Protein AF-0000000080288177 (afdb_homodimer)

Solvent-accessible surface area (backbone atoms only — not comparable to full-atom values): 47912 Å² total; per-residue (Å²): 131,85,36,53,50,59,53,41,91,79,26,72,69,44,55,33,62,51,20,49,50,42,42,49,51,45,31,54,57,47,67,70,36,84,86,57,57,79,51,27,30,42,40,44,51,42,22,65,79,46,60,48,79,30,48,74,47,52,53,86,71,66,62,32,55,69,40,36,50,43,46,63,55,64,55,62,59,26,35,40,36,34,35,48,83,80,60,50,32,36,38,21,36,66,78,73,59,75,69,46,38,57,40,60,25,83,77,79,49,52,68,54,52,19,53,56,42,61,42,78,36,48,48,43,48,91,42,51,52,61,52,45,65,71,64,57,54,63,31,38,31,19,39,31,41,75,28,84,84,47,70,30,55,42,72,53,46,81,60,84,68,57,84,80,46,53,72,44,40,67,70,42,29,67,53,49,32,50,56,65,40,49,49,48,74,64,54,47,51,52,44,44,48,28,21,40,34,31,20,53,18,49,51,53,30,54,33,62,54,36,51,73,39,42,27,38,38,43,53,26,50,28,52,27,40,20,22,47,60,46,50,16,88,44,58,42,54,74,50,20,39,20,44,24,54,42,24,29,21,74,52,32,30,42,63,79,47,56,20,42,53,68,36,45,79,79,20,32,30,21,36,38,44,21,25,21,44,98,58,30,30,23,57,36,27,50,51,47,39,27,69,38,60,70,51,72,69,53,43,52,55,46,48,20,34,49,50,12,44,50,53,35,58,68,64,40,17,38,70,38,47,42,58,55,41,40,50,51,25,46,51,44,26,51,46,41,37,30,75,71,52,34,31,48,82,59,63,69,57,39,55,74,64,36,48,51,33,52,35,30,68,63,37,43,40,36,39,43,35,60,32,53,76,26,64,55,32,70,41,87,94,46,45,66,74,50,78,52,82,61,46,46,54,40,59,45,34,40,63,37,40,53,35,28,35,31,35,51,34,38,42,43,32,37,40,64,71,42,52,52,50,38,65,70,31,72,83,44,29,77,34,48,32,59,78,57,50,59,73,35,60,68,46,8,24,37,37,48,27,32,36,32,38,28,28,72,87,23,55,46,76,41,51,64,59,69,77,49,71,66,46,38,32,53,51,28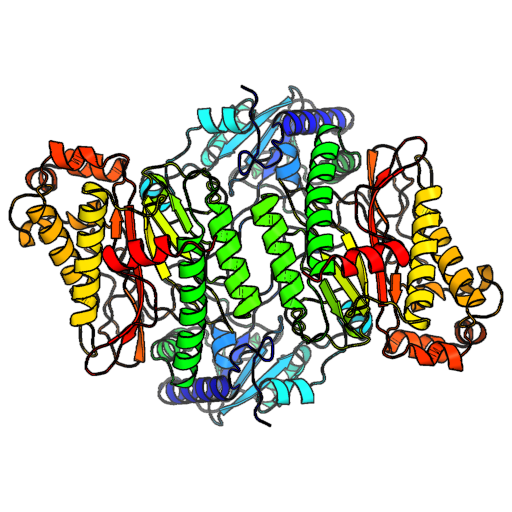,62,59,33,74,126,131,84,36,54,49,60,54,40,91,80,26,75,67,44,56,33,61,51,20,49,51,42,41,49,51,45,32,54,58,46,67,70,36,84,86,58,58,78,50,27,30,42,38,44,51,41,23,64,79,47,59,48,77,32,49,73,47,53,53,84,71,65,63,32,54,70,43,36,50,43,46,64,56,64,54,62,59,26,34,38,37,35,33,51,82,80,60,50,31,35,40,21,35,66,79,74,59,75,69,45,37,59,40,60,24,83,78,81,49,52,68,52,52,19,52,55,41,63,39,77,36,47,47,44,47,91,42,50,52,60,50,47,65,71,64,58,51,65,31,36,32,18,40,31,42,77,28,86,84,46,70,30,54,41,73,54,45,82,59,84,67,57,83,80,46,53,71,44,42,64,68,44,29,66,54,50,32,51,57,65,38,47,49,50,74,66,53,48,51,52,43,44,48,27,20,41,34,33,20,53,18,50,50,52,30,54,32,63,55,37,50,74,39,42,27,39,41,42,53,27,49,28,52,27,41,18,21,49,59,45,49,17,88,43,58,43,54,76,48,20,38,19,45,22,55,40,25,30,22,72,53,32,32,42,62,80,47,56,20,41,54,68,36,44,78,82,20,32,28,22,36,40,45,22,25,21,44,97,58,31,30,23,56,35,27,49,50,46,39,28,70,36,60,71,50,72,70,53,43,53,54,46,48,20,36,49,50,12,44,50,53,35,57,70,65,40,18,37,71,37,47,42,56,57,41,40,50,49,25,47,50,45,24,49,44,40,37,28,75,71,51,33,29,49,83,58,62,68,57,38,55,74,64,36,49,52,33,52,33,32,68,62,36,41,40,34,40,43,35,61,33,52,76,26,65,54,31,69,41,90,93,46,45,66,74,53,78,52,84,61,45,46,54,40,59,43,33,39,64,38,40,55,35,27,35,30,35,49,33,35,42,44,31,37,41,64,71,43,52,54,48,38,64,70,31,72,81,44,27,76,33,50,32,58,77,56,50,59,72,36,60,69,44,7,26,39,38,48,28,32,36,31,37,29,27,71,87,23,53,46,75,41,52,64,59,70,76,49,73,67,45,38,32,53,53,30,57,70,33,77,120

Secondary structure (DSSP, 8-state):
---EE-SSTTS--EETHHHHHHHHHHHHHHHTSTT--SSEEEEEE-----BSTTSS-BPPP---HHHHHHH---SSS-EEEEETTT--EEEEE----TTHHHHH-PPPPHHHHHHHHT-SEEEEGGGHHHHHHHH--SEEE----B-TTT--BPPPP--TTGGGS-EESSSHHHHHHHHHHBPPHHHHHHHHHHHHHHHHHHHHHHHH--TTSBHHHHHHHHHHHHHHTT---EESS--EEEEGGGGG-TTTTSTTS-S-PBP-TTPEEEEEE-EEETTEE--EEEEEETTSS--HHHHHHHHHHHHHHHHHHHH--TT-BHHHHHHHHHHHHHHHHHHTTSB-S-HHHHHHHTTHHHH--S-S--B-SSSSS-S-TT-TTSPPPP-STTTTT-S--PBP-TTBEEEE--EEE--HHHHHHHHH-HHHHTTB-HHHHHTTTTT-EEE-BEEEEE-SSSEEE---S--SHHHHHHHHHT---/---EE-SSTTS--EETHHHHHHHHHHHHHHHTSTT--SSEEEEEE-----BSTTSS-BPPP---HHHHHHH---SSS-EE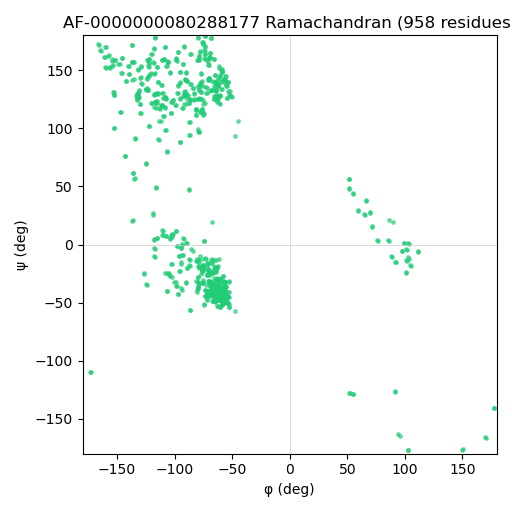EEETTT--EEEEE----TTHHHHH-PPPPHHHHHHHHT-SEEEEGGGHHHHHHHH--SEEE----B-TTT--BPPPP--TTGGGS-EESSSHHHHHHHHHHSPPHHHHHHHHHHHHHHHHHHHHHHHH--TTSBHHHHHHHHHHHHHHTT---EESS--EEEEGGGGG-TTTTSTTS-S-PBP-TTPEEEEEE-EEETTEE--EEEEEETTSS--HHHHHHHHHHHHHHHHHHHH--TT-BHHHHHHHHHHHHHHHHHHTTSB-S-HHHHHHHTTHHHH--S-S--B-SSSSS-S-TT-TTSPPPP-STTTTT-S--PBP-TT-EEEE--EEE--HHHHHHHHH-HHHHTTB-HHHHHTTTTT-EEE-BEEEEE-SSSEEE---S--SHHHHHHHHHGGG-

Organism: Glossina morsitans morsitans (NCBI:txid37546)

Radius of gyration: 29.48 Å; Cα contacts (8 Å, |Δi|>4): 2242; chains: 2; bounding box: 68×85×66 Å

InterPro domains:
  IPR000994 Peptidase M24 [PF00557] (190-456)
  IPR001131 Peptidase M24B, X-Pro dipeptidase/aminopeptidase P, conserved site [PS00491] (362-374)
  IPR007865 Aminopeptidase P, N-terminal [PF05195] (19-135)
  IPR007865 Aminopeptidase P, N-terminal [SM01011] (14-151)
  IPR029149 Creatinase/Aminopeptidase P/Spt16, N-terminal [G3DSA:3.40.350.10] (2-181)
  IPR029149 Creatinase/Aminopeptidase P/Spt16, N-terminal [SSF53092] (14-183)
  IPR036005 Creatinase/aminopeptidase-like [G3DSA:3.90.230.10] (182-481)
  IPR036005 Creatinase/aminopeptidase-like [SSF55920] (184-478)
  IPR052433 Xaa-Pro dipeptidase-like [PTHR48480] (3-478)

Structure (mmCIF, N/CA/C/O backbone):
data_AF-0000000080288177-model_v1
#
loop_
_entity.id
_entity.type
_entity.pdbx_description
1 polymer 'Xaa-Pro dipeptidase'
#
loop_
_atom_site.group_PDB
_atom_site.id
_atom_site.type_symbol
_atom_site.label_atom_id
_atom_site.label_alt_id
_atom_site.label_comp_id
_atom_site.label_asym_id
_atom_site.label_entity_id
_atom_site.label_seq_id
_atom_site.pdbx_PDB_ins_code
_atom_site.Cartn_x
_atom_site.Cartn_y
_atom_site.Cartn_z
_atom_site.occupancy
_atom_site.B_iso_or_equiv
_atom_site.auth_seq_id
_atom_site.auth_comp_id
_atom_site.auth_asym_id
_atom_site.auth_atom_id
_atom_site.pdbx_PDB_model_num
ATOM 1 N N . MET A 1 1 ? -33.344 2.311 -7.32 1 62.62 1 MET A N 1
ATOM 2 C CA . MET A 1 1 ? -32.281 1.891 -8.219 1 62.62 1 MET A CA 1
ATOM 3 C C . MET A 1 1 ? -31.344 0.897 -7.523 1 62.62 1 MET A C 1
ATOM 5 O O . MET A 1 1 ? -31.172 0.952 -6.305 1 62.62 1 MET A O 1
ATOM 9 N N . MET A 1 2 ? -30.922 -0.171 -8.219 1 84.44 2 MET A N 1
ATOM 10 C CA . MET A 1 2 ? -30.078 -1.218 -7.652 1 84.44 2 MET A CA 1
ATOM 11 C C . MET A 1 2 ? -28.703 -0.672 -7.305 1 84.44 2 MET A C 1
ATOM 13 O O . MET A 1 2 ? -28.125 0.101 -8.07 1 84.44 2 MET A O 1
ATOM 17 N N . ALA A 1 3 ? -28.359 -0.89 -5.996 1 93.62 3 ALA A N 1
ATOM 18 C CA . ALA A 1 3 ? -27.062 -0.393 -5.523 1 93.62 3 ALA A CA 1
ATOM 19 C C . ALA A 1 3 ? -25.922 -1.069 -6.262 1 93.62 3 ALA A C 1
ATOM 21 O O . ALA A 1 3 ? -26.016 -2.236 -6.645 1 93.62 3 ALA A O 1
ATOM 22 N N . THR A 1 4 ? -24.891 -0.301 -6.637 1 95.62 4 THR A N 1
ATOM 23 C CA . THR A 1 4 ? -23.719 -0.833 -7.324 1 95.62 4 THR A CA 1
ATOM 24 C C . THR A 1 4 ? -22.438 -0.33 -6.668 1 95.62 4 THR A C 1
ATOM 26 O O . THR A 1 4 ? -22.438 0.711 -6.008 1 95.62 4 THR A O 1
ATOM 29 N N . PHE A 1 5 ? -21.422 -1.074 -6.742 1 94.44 5 PHE A N 1
ATOM 30 C CA . PHE A 1 5 ? -20.062 -0.58 -6.547 1 94.44 5 PHE A CA 1
ATOM 31 C C . PHE A 1 5 ? -19.453 -0.139 -7.875 1 94.44 5 PHE A C 1
ATOM 33 O O . PHE A 1 5 ? -19.531 -0.866 -8.867 1 94.44 5 PHE A O 1
ATOM 40 N N . SER A 1 6 ? -18.891 1.032 -7.922 1 94.69 6 SER A N 1
ATOM 41 C CA . SER A 1 6 ? -18.156 1.536 -9.078 1 94.69 6 SER A CA 1
ATOM 42 C C . SER A 1 6 ? -17.234 2.684 -8.68 1 94.69 6 SER A C 1
ATOM 44 O O . SER A 1 6 ? -17.469 3.363 -7.684 1 94.69 6 SER A O 1
ATOM 46 N N . MET A 1 7 ? -16.141 2.896 -9.391 1 93.25 7 MET A N 1
ATOM 47 C CA . MET A 1 7 ? -15.227 4.02 -9.172 1 93.25 7 MET A CA 1
ATOM 48 C C . MET A 1 7 ? -15.586 5.188 -10.086 1 93.25 7 MET A C 1
ATOM 50 O O . MET A 1 7 ? -14.961 6.25 -10.016 1 93.25 7 MET A O 1
ATOM 54 N N . GLY A 1 8 ? -16.578 5.004 -10.852 1 85.38 8 GLY A N 1
ATOM 55 C CA . GLY A 1 8 ? -16.969 6.066 -11.766 1 85.38 8 GLY A CA 1
ATOM 56 C C . GLY A 1 8 ? -17.609 5.547 -13.047 1 85.38 8 GLY A C 1
ATOM 57 O O . GLY A 1 8 ? -17.75 4.336 -13.227 1 85.38 8 GLY A O 1
ATOM 58 N N . GLN A 1 9 ? -17.938 6.449 -13.969 1 78.25 9 GLN A N 1
ATOM 59 C CA . GLN A 1 9 ? -18.797 6.145 -15.109 1 78.25 9 GLN A CA 1
ATOM 60 C C . GLN A 1 9 ? -18.094 5.203 -16.094 1 78.25 9 GLN A C 1
ATOM 62 O O . GLN A 1 9 ? -18.75 4.375 -16.734 1 78.25 9 GLN A O 1
ATOM 67 N N . GLN A 1 10 ? -16.859 5.148 -16.109 1 86.56 10 GLN A N 1
ATOM 68 C CA . GLN A 1 10 ? -16.203 4.328 -17.125 1 86.56 10 GLN A CA 1
ATOM 69 C C . GLN A 1 10 ? -15.727 3.008 -16.531 1 86.56 10 GLN A C 1
ATOM 71 O O . GLN A 1 10 ? -15.141 2.182 -17.234 1 86.56 10 GLN A O 1
ATOM 76 N N . THR A 1 11 ? -16.078 2.74 -15.289 1 95.94 11 THR A N 1
ATOM 77 C CA . THR A 1 11 ? -15.648 1.493 -14.672 1 95.94 11 THR A CA 1
ATOM 78 C C . THR A 1 11 ? -16.828 0.538 -14.492 1 95.94 11 THR A C 1
ATOM 80 O O . THR A 1 11 ? -17.984 0.944 -14.609 1 95.94 11 THR A O 1
ATOM 83 N N . TYR A 1 12 ? -16.547 -0.685 -14.344 1 97.56 12 TYR A N 1
ATOM 84 C CA . TYR A 1 12 ? -17.578 -1.701 -14.242 1 97.56 12 TYR A CA 1
ATOM 85 C C . TYR A 1 12 ? -18.438 -1.488 -13 1 97.56 12 TYR A C 1
ATOM 87 O O . TYR A 1 12 ? -17.906 -1.315 -11.898 1 97.56 12 TYR A O 1
ATOM 95 N N . ALA A 1 13 ? -19.75 -1.445 -13.195 1 97.25 13 ALA A N 1
ATOM 96 C CA . ALA A 1 13 ? -20.688 -1.317 -12.078 1 97.25 13 ALA A CA 1
ATOM 97 C C . ALA A 1 13 ? -21.062 -2.686 -11.516 1 97.25 13 ALA A C 1
ATOM 99 O O . ALA A 1 13 ? -21.859 -3.408 -12.109 1 97.25 13 ALA A O 1
ATOM 100 N N . VAL A 1 14 ? -20.578 -3.064 -10.406 1 98 14 VAL A N 1
ATOM 101 C CA . VAL A 1 14 ? -20.844 -4.344 -9.758 1 98 14 VAL A CA 1
ATOM 102 C C . VAL A 1 14 ? -22.172 -4.281 -9.016 1 98 14 VAL A C 1
ATOM 104 O O . VAL A 1 14 ? -22.344 -3.492 -8.086 1 98 14 VAL A O 1
ATOM 107 N N . PRO A 1 15 ? -23.125 -5.055 -9.406 1 97.75 15 PRO A N 1
ATOM 108 C CA . PRO A 1 15 ? -24.375 -5.031 -8.656 1 97.75 15 PRO A CA 1
ATOM 109 C C . PRO A 1 15 ? -24.219 -5.523 -7.219 1 97.75 15 PRO A C 1
ATOM 111 O O . PRO A 1 15 ? -23.672 -6.605 -6.988 1 97.75 15 PRO A O 1
ATOM 114 N N . MET A 1 16 ? -24.75 -4.789 -6.285 1 97.56 16 MET A N 1
ATOM 115 C CA . MET A 1 16 ? -24.656 -5.188 -4.883 1 97.56 16 MET A CA 1
ATOM 116 C C . MET A 1 16 ? -25.469 -6.449 -4.617 1 97.56 16 MET A C 1
ATOM 118 O O . MET A 1 16 ? -25.25 -7.129 -3.611 1 97.56 16 MET A O 1
ATOM 122 N N . ALA A 1 17 ? -26.344 -6.785 -5.539 1 97.06 17 ALA A N 1
ATOM 123 C CA . ALA A 1 17 ? -27.109 -8.023 -5.461 1 97.06 17 ALA A CA 1
ATOM 124 C C . ALA A 1 17 ? -26.188 -9.242 -5.406 1 97.06 17 ALA A C 1
ATOM 126 O O . ALA A 1 17 ? -26.562 -10.281 -4.848 1 97.06 17 ALA A O 1
ATOM 127 N N . LEU A 1 18 ? -25.016 -9.102 -5.961 1 98.25 18 LEU A N 1
ATOM 128 C CA . LEU A 1 18 ? -24.016 -10.164 -5.902 1 98.25 18 LEU A CA 1
ATOM 129 C C . LEU A 1 18 ? -23.781 -10.602 -4.461 1 98.25 18 LEU A C 1
ATOM 131 O O . LEU A 1 18 ? -23.797 -11.805 -4.168 1 98.25 18 LEU A O 1
ATOM 135 N N . PHE A 1 19 ? -23.656 -9.688 -3.602 1 98.5 19 PHE A N 1
ATOM 136 C CA . PHE A 1 19 ? -23.297 -9.992 -2.221 1 98.5 19 PHE A CA 1
ATOM 137 C C . PHE A 1 19 ? -24.5 -10.555 -1.469 1 98.5 19 PHE A C 1
ATOM 139 O O . PHE A 1 19 ? -24.344 -11.414 -0.596 1 98.5 19 PHE A O 1
ATOM 146 N N . ARG A 1 20 ? -25.672 -10.117 -1.786 1 97.25 20 ARG A N 1
ATOM 147 C CA . ARG A 1 20 ? -26.891 -10.734 -1.258 1 97.25 20 ARG A CA 1
ATOM 148 C C . ARG A 1 20 ? -26.984 -12.195 -1.668 1 97.25 20 ARG A C 1
ATOM 150 O O . ARG A 1 20 ? -27.328 -13.055 -0.85 1 97.25 20 ARG A O 1
ATOM 157 N N . LYS A 1 21 ? -26.703 -12.461 -2.906 1 98.06 21 LYS A N 1
ATOM 158 C CA . LYS A 1 21 ? -26.734 -13.828 -3.408 1 98.06 21 LYS A CA 1
ATOM 159 C C . LYS A 1 21 ? -25.672 -14.688 -2.723 1 98.06 21 LYS A C 1
ATOM 161 O O . LYS A 1 21 ? -25.906 -15.867 -2.443 1 98.06 21 LYS A O 1
ATOM 166 N N . ASN A 1 22 ? -24.5 -14.117 -2.475 1 98.69 22 ASN A N 1
ATOM 167 C CA . ASN A 1 22 ? -23.469 -14.836 -1.74 1 98.69 22 ASN A CA 1
ATOM 168 C C . ASN A 1 22 ? -23.922 -15.188 -0.327 1 98.69 22 ASN A C 1
ATOM 170 O O . ASN A 1 22 ? -23.672 -16.297 0.148 1 98.69 22 ASN A O 1
ATOM 174 N N . ARG A 1 23 ? -24.547 -14.219 0.347 1 98.69 23 ARG A N 1
ATOM 175 C CA . ARG A 1 23 ? -25.078 -14.492 1.678 1 98.69 23 ARG A CA 1
ATOM 176 C C . ARG A 1 23 ? -26.094 -15.633 1.639 1 98.69 23 ARG A C 1
ATOM 178 O O . ARG A 1 23 ? -26.062 -16.531 2.484 1 98.69 23 ARG A O 1
ATOM 185 N N . ALA A 1 24 ? -26.969 -15.586 0.675 1 98.31 24 ALA A N 1
ATOM 186 C CA . ALA A 1 24 ? -27.969 -16.641 0.53 1 98.31 24 ALA A CA 1
ATOM 187 C C . ALA A 1 24 ? -27.312 -18 0.292 1 98.31 24 ALA A C 1
ATOM 189 O O . ALA A 1 24 ? -27.734 -19 0.858 1 98.31 24 ALA A O 1
ATOM 190 N N . LYS A 1 25 ? -26.312 -18 -0.531 1 98.38 25 LYS A N 1
ATOM 191 C CA . LYS A 1 25 ? -25.562 -19.219 -0.832 1 98.38 25 LYS A CA 1
ATOM 192 C C . LYS A 1 25 ? -24.938 -19.812 0.431 1 98.38 25 LYS A C 1
ATOM 194 O O . LYS A 1 25 ? -25.047 -21.016 0.679 1 98.38 25 LYS A O 1
ATOM 199 N N . VAL A 1 26 ? -24.328 -18.984 1.232 1 98.56 26 VAL A N 1
ATOM 200 C CA . VAL A 1 26 ? -23.656 -19.422 2.453 1 98.56 26 VAL A CA 1
ATOM 201 C C . VAL A 1 26 ? -24.688 -19.906 3.461 1 98.56 26 VAL A C 1
ATOM 203 O O . VAL A 1 26 ? -24.516 -20.953 4.086 1 98.56 26 VAL A O 1
ATOM 206 N N . CYS A 1 27 ? -25.812 -19.203 3.594 1 98.25 27 CYS A N 1
ATOM 207 C CA . CYS A 1 27 ? -26.875 -19.625 4.5 1 98.25 27 CYS A CA 1
ATOM 208 C C . CYS A 1 27 ? -27.422 -20.984 4.09 1 98.25 27 CYS A C 1
ATOM 210 O O . CYS A 1 27 ? -27.641 -21.859 4.934 1 98.25 27 CYS A O 1
ATOM 212 N N . ALA A 1 28 ? -27.656 -21.156 2.805 1 97.88 28 ALA A N 1
ATOM 213 C CA . ALA A 1 28 ? -28.172 -22.422 2.305 1 97.88 28 ALA A CA 1
ATOM 214 C C . ALA A 1 28 ? -27.219 -23.562 2.609 1 97.88 28 ALA A C 1
ATOM 216 O O . ALA A 1 28 ? -27.641 -24.641 3.053 1 97.88 28 ALA A O 1
ATOM 217 N N . ALA A 1 29 ? -25.938 -23.359 2.393 1 97.75 29 ALA A N 1
ATOM 218 C CA . ALA A 1 29 ? -24.922 -24.375 2.666 1 97.75 29 ALA A CA 1
ATOM 219 C C . ALA A 1 29 ? -24.875 -24.703 4.152 1 97.75 29 ALA A C 1
ATOM 221 O O . ALA A 1 29 ? -24.734 -25.875 4.527 1 97.75 29 ALA A O 1
ATOM 222 N N . LEU A 1 30 ? -24.984 -23.672 5 1 98 30 LEU A N 1
ATOM 223 C CA . LEU A 1 30 ? -24.953 -23.875 6.445 1 98 30 LEU A CA 1
ATOM 224 C C . LEU A 1 30 ? -26.172 -24.672 6.914 1 98 30 LEU A C 1
ATOM 226 O O . LEU A 1 30 ? -26.062 -25.547 7.777 1 98 30 LEU A O 1
ATOM 230 N N . ARG A 1 31 ? -27.312 -24.391 6.324 1 96.8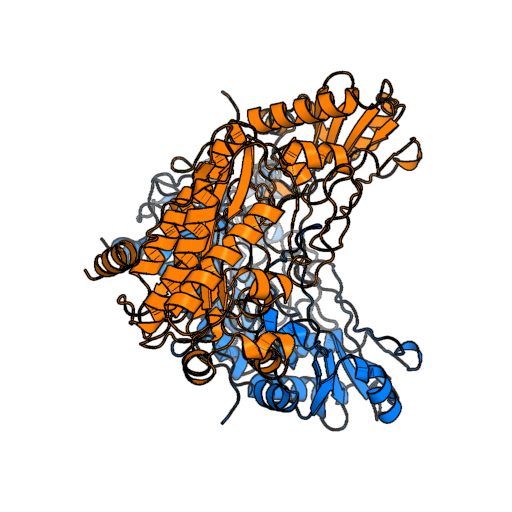1 31 ARG A N 1
ATOM 231 C CA . ARG A 1 31 ? -28.547 -25.062 6.715 1 96.81 31 ARG A CA 1
ATOM 232 C C . ARG A 1 31 ? -28.453 -26.562 6.41 1 96.81 31 ARG A C 1
ATOM 234 O O . ARG A 1 31 ? -29.141 -27.359 7.047 1 96.81 31 ARG A O 1
ATOM 241 N N . GLU A 1 32 ? -27.609 -26.906 5.488 1 95.5 32 GLU A N 1
ATOM 242 C CA . GLU A 1 32 ? -27.453 -28.312 5.113 1 95.5 32 GLU A CA 1
ATOM 243 C C . GLU A 1 32 ? -26.562 -29.047 6.109 1 95.5 32 GLU A C 1
ATOM 245 O O . GLU A 1 32 ? -26.516 -30.281 6.117 1 95.5 32 GLU A O 1
ATOM 250 N N . ASN A 1 33 ? -25.906 -28.281 6.938 1 93.81 33 ASN A N 1
ATOM 251 C CA . ASN A 1 33 ? -25.016 -28.891 7.914 1 93.81 33 ASN A CA 1
ATOM 252 C C . ASN A 1 33 ? -25.766 -29.344 9.164 1 93.81 33 ASN A C 1
ATOM 254 O O . ASN A 1 33 ? -26.516 -28.547 9.75 1 93.81 33 ASN A O 1
ATOM 258 N N . ALA A 1 34 ? -25.547 -30.453 9.656 1 91.69 34 ALA A N 1
ATOM 259 C CA . ALA A 1 34 ? -26.297 -31.078 10.75 1 91.69 34 ALA A CA 1
ATOM 260 C C . ALA A 1 34 ? -26.016 -30.359 12.07 1 91.69 34 ALA A C 1
ATOM 262 O O . ALA A 1 34 ? -26.828 -30.422 12.992 1 91.69 34 ALA A O 1
ATOM 263 N N . ALA A 1 35 ? -24.922 -29.734 12.148 1 91 35 ALA A N 1
ATOM 264 C CA . ALA A 1 35 ? -24.531 -29.062 13.391 1 91 35 ALA A CA 1
ATOM 265 C C . ALA A 1 35 ? -25.297 -27.75 13.57 1 91 35 ALA A C 1
ATOM 267 O O . ALA A 1 35 ? -25.312 -27.172 14.664 1 91 35 ALA A O 1
ATOM 268 N N . ILE A 1 36 ? -25.922 -27.359 12.523 1 93.12 36 ILE A N 1
ATOM 269 C CA . ILE A 1 36 ? -26.609 -26.078 12.57 1 93.12 36 ILE A CA 1
ATOM 270 C C . ILE A 1 36 ? -28.016 -26.25 13.117 1 93.12 36 ILE A C 1
ATOM 272 O O . ILE A 1 36 ? -28.781 -27.094 12.617 1 93.12 36 ILE A O 1
ATOM 276 N N . LYS A 1 37 ? -28.312 -25.484 14.188 1 91.5 37 LYS A N 1
ATOM 277 C CA . LYS A 1 37 ? -29.625 -25.5 14.828 1 91.5 37 LYS A CA 1
ATOM 278 C C . LYS A 1 37 ? -30.391 -24.203 14.531 1 91.5 37 LYS A C 1
ATOM 280 O O . LYS A 1 37 ? -29.828 -23.266 13.969 1 91.5 37 LYS A O 1
ATOM 285 N N . ARG A 1 38 ? -31.672 -24.281 14.914 1 94.06 38 ARG A N 1
ATOM 286 C CA . ARG A 1 38 ? -32.438 -23.047 14.836 1 94.06 38 ARG A CA 1
ATOM 287 C C . ARG A 1 38 ? -31.828 -21.953 15.695 1 94.06 38 ARG A C 1
ATOM 289 O O . ARG A 1 38 ? -31.188 -22.234 16.719 1 94.06 38 ARG A O 1
ATOM 296 N N . SER A 1 39 ? -32 -20.734 15.258 1 96.94 39 SER A N 1
ATOM 297 C CA . SER A 1 39 ? -31.484 -19.562 15.961 1 96.94 39 SER A CA 1
ATOM 298 C C . SER A 1 39 ? -29.969 -19.547 15.969 1 96.94 39 SER A C 1
ATOM 300 O O . SER A 1 39 ? -29.344 -19.344 17.016 1 96.94 39 SER A O 1
ATOM 302 N N . THR A 1 40 ? -29.344 -19.953 14.867 1 98.25 40 THR A N 1
ATOM 303 C CA . THR A 1 40 ? -27.922 -19.828 14.641 1 98.25 40 THR A CA 1
ATOM 304 C C . THR A 1 40 ? -27.609 -18.578 13.82 1 98.25 40 THR A C 1
ATOM 306 O O . THR A 1 40 ? -28.328 -18.25 12.875 1 98.25 40 THR A O 1
ATOM 309 N N . TYR A 1 41 ? -26.594 -17.859 14.219 1 98.75 41 TYR A N 1
ATOM 310 C CA . TYR A 1 41 ? -26.172 -16.641 13.547 1 98.75 41 TYR A CA 1
ATOM 311 C C . TYR A 1 41 ? -24.719 -16.719 13.141 1 98.75 41 TYR A C 1
ATOM 313 O O . TYR A 1 41 ? -23.906 -17.344 13.828 1 98.75 41 TYR A O 1
ATOM 321 N N . VAL A 1 42 ? -24.375 -16.172 11.992 1 98.81 42 VAL A N 1
ATOM 322 C CA . VAL A 1 42 ? -22.984 -15.914 11.609 1 98.81 42 VAL A CA 1
ATOM 323 C C . VAL A 1 42 ? -22.594 -14.5 12.023 1 98.81 42 VAL A C 1
ATOM 325 O O . VAL A 1 42 ? -23.344 -13.547 11.781 1 98.81 42 VAL A O 1
ATOM 328 N N . LEU A 1 43 ? -21.516 -14.328 12.727 1 98.94 43 LEU A N 1
ATOM 329 C CA . LEU A 1 43 ? -20.922 -13.039 13.055 1 98.94 43 LEU A CA 1
ATOM 330 C C . LEU A 1 43 ? -19.562 -12.891 12.367 1 98.94 43 LEU A C 1
ATOM 332 O O . LEU A 1 43 ? -18.656 -13.688 12.594 1 98.94 43 LEU A O 1
ATOM 336 N N . MET A 1 44 ? -19.453 -11.906 11.492 1 98.56 44 MET A N 1
ATOM 337 C CA . MET A 1 44 ? -18.234 -11.594 10.766 1 98.56 44 MET A CA 1
ATOM 338 C C . MET A 1 44 ? -17.688 -10.227 11.164 1 98.56 44 MET A C 1
ATOM 340 O O . MET A 1 44 ? -18.469 -9.289 11.398 1 98.56 44 MET A O 1
ATOM 344 N N . GLU A 1 45 ? -16.422 -10.133 11.289 1 98.31 45 GLU A N 1
ATOM 345 C CA . GLU A 1 45 ? -15.734 -8.859 11.492 1 98.31 45 GLU A CA 1
ATOM 346 C C . GLU A 1 45 ? -14.977 -8.438 10.242 1 98.31 45 GLU A C 1
ATOM 348 O O . GLU A 1 45 ? -14.195 -9.211 9.688 1 98.31 45 GLU A O 1
ATOM 353 N N . GLY A 1 46 ? -15.25 -7.176 9.727 1 98 46 GLY A N 1
ATOM 354 C CA . GLY A 1 46 ? -14.531 -6.645 8.578 1 98 46 GLY A CA 1
ATOM 355 C C . GLY A 1 46 ? -13.102 -6.234 8.906 1 98 46 GLY A C 1
ATOM 356 O O . GLY A 1 46 ? -12.641 -6.43 10.031 1 98 46 GLY A O 1
ATOM 357 N N . GLY A 1 47 ? -12.453 -5.758 7.863 1 97.56 47 GLY A N 1
ATOM 358 C CA . GLY A 1 47 ? -11.086 -5.309 8.031 1 97.56 47 GLY A CA 1
ATOM 359 C C . GLY A 1 47 ? -10.969 -4.039 8.859 1 97.56 47 GLY A C 1
ATOM 360 O O . GLY A 1 47 ? -11.953 -3.324 9.047 1 97.56 47 GLY A O 1
ATOM 361 N N . ARG A 1 48 ? -9.773 -3.779 9.383 1 97 48 ARG A N 1
ATOM 362 C CA . ARG A 1 48 ? -9.391 -2.562 10.094 1 97 48 ARG A CA 1
ATOM 363 C C . ARG A 1 48 ? -8.195 -1.893 9.422 1 97 48 ARG A C 1
ATOM 365 O O . ARG A 1 48 ? -7.434 -2.543 8.703 1 97 48 ARG A O 1
ATOM 372 N N . ASP A 1 49 ? -8.07 -0.591 9.641 1 96.75 49 ASP A N 1
ATOM 373 C CA . ASP A 1 49 ? -6.867 0.102 9.188 1 96.75 49 ASP A CA 1
ATOM 374 C C . ASP A 1 49 ? -5.613 -0.5 9.82 1 96.75 49 ASP A C 1
ATOM 376 O O . ASP A 1 49 ? -5.621 -0.868 10.992 1 96.75 49 ASP A O 1
ATOM 380 N N . VAL A 1 50 ? -4.566 -0.587 8.984 1 97.06 50 VAL A N 1
ATOM 381 C CA . VAL A 1 50 ? -3.264 -1.036 9.461 1 97.06 50 VAL A CA 1
ATOM 382 C C . VAL A 1 50 ? -2.293 0.142 9.508 1 97.06 50 VAL A C 1
ATOM 384 O O . VAL A 1 50 ? -1.982 0.734 8.469 1 97.06 50 VAL A O 1
ATOM 387 N N . SER A 1 51 ? -1.812 0.489 10.688 1 96.5 51 SER A N 1
ATOM 388 C CA . SER A 1 51 ? -0.927 1.634 10.875 1 96.5 51 SER A CA 1
ATOM 389 C C . SER A 1 51 ? 0.449 1.375 10.273 1 96.5 51 SER A C 1
ATOM 391 O O . SER A 1 51 ? 0.961 0.255 10.336 1 96.5 51 SER A O 1
ATOM 393 N N . PHE A 1 52 ? 1.037 2.381 9.703 1 96.5 52 PHE A N 1
ATOM 394 C CA . PHE A 1 52 ? 2.457 2.338 9.367 1 96.5 52 PHE A CA 1
ATOM 395 C C . PHE A 1 52 ? 3.311 2.602 10.602 1 96.5 52 PHE A C 1
ATOM 397 O O . PHE A 1 52 ? 3.541 3.754 10.969 1 96.5 52 PHE A O 1
ATOM 404 N N . ASN A 1 53 ? 3.76 1.474 11.195 1 94.69 53 ASN A N 1
ATOM 405 C CA . ASN A 1 53 ? 4.508 1.541 12.445 1 94.69 53 ASN A CA 1
ATOM 406 C C . ASN A 1 53 ? 3.773 2.365 13.5 1 94.69 53 ASN A C 1
ATOM 408 O O . ASN A 1 53 ? 2.625 2.068 13.828 1 94.69 53 ASN A O 1
ATOM 412 N N . ASP A 1 54 ? 4.402 3.35 14.109 1 96 54 ASP A N 1
ATOM 413 C CA . ASP A 1 54 ? 3.781 4.125 15.18 1 96 54 ASP A CA 1
ATOM 414 C C . ASP A 1 54 ? 3.287 5.473 14.664 1 96 54 ASP A C 1
ATOM 416 O O . ASP A 1 54 ? 2.873 6.328 15.453 1 96 54 ASP A O 1
ATOM 420 N N . THR A 1 55 ? 3.299 5.699 13.375 1 96.31 55 THR A N 1
ATOM 421 C CA . THR A 1 55 ? 2.92 6.988 12.805 1 96.31 55 THR A CA 1
ATOM 422 C C . THR A 1 55 ? 1.401 7.125 12.742 1 96.31 55 THR A C 1
ATOM 424 O O . THR A 1 55 ? 0.673 6.219 13.141 1 96.31 55 THR A O 1
ATOM 427 N N . ASP A 1 56 ? 0.916 8.266 12.281 1 96.25 56 ASP A N 1
ATOM 428 C CA . ASP A 1 56 ? -0.523 8.5 12.195 1 96.25 56 ASP A CA 1
ATOM 429 C C . ASP A 1 56 ? -1.033 8.258 10.781 1 96.25 56 ASP A C 1
ATOM 431 O O . ASP A 1 56 ? -2.133 8.688 10.43 1 96.25 56 ASP A O 1
ATOM 435 N N . VAL A 1 57 ? -0.236 7.664 9.898 1 96.69 57 VAL A N 1
ATOM 436 C CA . VAL A 1 57 ? -0.712 7.242 8.586 1 96.69 57 VAL A CA 1
ATOM 437 C C . VAL A 1 57 ? -0.862 5.723 8.555 1 96.69 57 VAL A C 1
ATOM 439 O O . VAL A 1 57 ? -0.282 5.02 9.383 1 96.69 57 VAL A O 1
ATOM 442 N N . SER A 1 58 ? -1.69 5.246 7.668 1 97.06 58 SER A N 1
ATOM 443 C CA . SER A 1 58 ? -1.953 3.818 7.52 1 97.06 58 SER A CA 1
ATOM 444 C C . SER A 1 58 ? -1.675 3.354 6.094 1 97.06 58 SER A C 1
ATOM 446 O O . SER A 1 58 ? -1.59 4.168 5.172 1 97.06 58 SER A O 1
ATOM 448 N N . PHE A 1 59 ? -1.45 2.033 5.93 1 97.25 59 PHE A N 1
ATOM 449 C CA . PHE A 1 59 ? -1.516 1.446 4.598 1 97.25 59 PHE A CA 1
ATOM 450 C C . PHE A 1 59 ? -2.889 1.67 3.975 1 97.25 59 PHE A C 1
ATOM 452 O O . PHE A 1 59 ? -3.883 1.82 4.688 1 97.25 59 PHE A O 1
ATOM 459 N N . LEU A 1 60 ? -2.881 1.802 2.635 1 96.81 60 LEU A N 1
ATOM 460 C CA . LEU A 1 60 ? -4.168 1.928 1.964 1 96.81 60 LEU A CA 1
ATOM 461 C C . LEU A 1 60 ? -5.09 0.766 2.326 1 96.81 60 LEU A C 1
ATOM 463 O O . LEU A 1 60 ? -4.703 -0.399 2.193 1 96.81 60 LEU A O 1
ATOM 467 N N . PHE A 1 61 ? -6.297 1.034 2.809 1 97.56 61 PHE A N 1
ATOM 468 C CA . PHE A 1 61 ? -7.211 0.041 3.363 1 97.56 61 PHE A CA 1
ATOM 469 C C . PHE A 1 61 ? -7.656 -0.943 2.289 1 97.56 61 PHE A C 1
ATOM 471 O O . PHE A 1 61 ? -7.945 -0.546 1.157 1 97.56 61 PHE A O 1
ATOM 478 N N . ARG A 1 62 ? -7.664 -2.158 2.629 1 95.88 62 ARG A N 1
ATOM 479 C CA . ARG A 1 62 ? -8.273 -3.248 1.876 1 95.88 62 ARG A CA 1
ATOM 480 C C . ARG A 1 62 ? -9.164 -4.105 2.775 1 95.88 62 ARG A C 1
ATOM 482 O O . ARG A 1 62 ? -8.742 -4.512 3.861 1 95.88 62 ARG A O 1
ATOM 489 N N . GLN A 1 63 ? -10.32 -4.398 2.381 1 97.62 63 GLN A N 1
ATOM 490 C CA . GLN A 1 63 ? -11.289 -5.133 3.191 1 97.62 63 GLN A CA 1
ATOM 491 C C . GLN A 1 63 ? -10.867 -6.594 3.354 1 97.62 63 GLN A C 1
ATOM 493 O O . GLN A 1 63 ? -10.148 -7.137 2.512 1 97.62 63 GLN A O 1
ATOM 498 N N . GLU A 1 64 ? -11.328 -7.207 4.43 1 97.56 64 GLU A N 1
ATOM 499 C CA . GLU A 1 64 ? -11.148 -8.641 4.66 1 97.56 64 GLU A CA 1
ATOM 500 C C . GLU A 1 64 ? -11.945 -9.461 3.652 1 97.56 64 GLU A C 1
ATOM 502 O O . GLU A 1 64 ? -13.117 -9.188 3.404 1 97.56 64 GLU A O 1
ATOM 507 N N . SER A 1 65 ? -11.312 -10.453 3.057 1 97.88 65 SER A N 1
ATOM 508 C CA . SER A 1 65 ? -11.828 -11.102 1.854 1 97.88 65 SER A CA 1
ATOM 509 C C . SER A 1 65 ? -13.156 -11.797 2.127 1 97.88 65 SER A C 1
ATOM 511 O O . SER A 1 65 ? -14.055 -11.773 1.288 1 97.88 65 SER A O 1
ATOM 513 N N . TYR A 1 66 ? -13.32 -12.484 3.258 1 98.38 66 TYR A N 1
ATOM 514 C CA . TYR A 1 66 ? -14.578 -13.164 3.555 1 98.38 66 TYR A CA 1
ATOM 515 C C . TYR A 1 66 ? -15.688 -12.148 3.83 1 98.38 66 TYR A C 1
ATOM 517 O O . TYR A 1 66 ? -16.844 -12.359 3.439 1 98.38 66 TYR A O 1
ATOM 525 N N . PHE A 1 67 ? -15.312 -11.102 4.547 1 98.75 67 PHE A N 1
ATOM 526 C CA . PHE A 1 67 ? -16.266 -10.031 4.766 1 98.75 67 PHE A CA 1
ATOM 527 C C . PHE A 1 67 ? -16.656 -9.375 3.447 1 98.75 67 PHE A C 1
ATOM 529 O O . PHE A 1 67 ? -17.844 -9.094 3.215 1 98.75 67 PHE A O 1
ATOM 536 N N . GLN A 1 68 ? -15.695 -9.141 2.607 1 98.5 68 GLN A N 1
ATOM 537 C CA . GLN A 1 68 ? -15.945 -8.633 1.266 1 98.5 68 GLN A CA 1
ATOM 538 C C . GLN A 1 68 ? -16.891 -9.547 0.494 1 98.5 68 GLN A C 1
ATOM 540 O O . GLN A 1 68 ? -17.797 -9.07 -0.201 1 98.5 68 GLN A O 1
ATOM 545 N N . TYR A 1 69 ? -16.703 -10.797 0.595 1 98.75 69 TYR A N 1
ATOM 546 C CA . TYR A 1 69 ? -17.531 -11.781 -0.094 1 98.75 69 TYR A CA 1
ATOM 547 C C . TYR A 1 69 ? -18.984 -11.648 0.305 1 98.75 69 TYR A C 1
ATOM 549 O O . TYR A 1 69 ? -19.875 -11.711 -0.546 1 98.75 69 TYR A O 1
ATOM 557 N N . LEU A 1 70 ? -19.219 -11.414 1.516 1 98.75 70 LEU A N 1
ATOM 558 C CA . LEU A 1 70 ? -20.578 -11.453 2.029 1 98.75 70 LEU A CA 1
ATOM 559 C C . LEU A 1 70 ? -21.25 -10.078 1.926 1 98.75 70 LEU A C 1
ATOM 561 O O . LEU A 1 70 ? -22.453 -9.977 1.716 1 98.75 70 LEU A O 1
ATOM 565 N N . PHE A 1 71 ? -20.422 -8.984 2.074 1 98.69 71 PHE A N 1
ATOM 566 C CA . PHE A 1 71 ? -21.109 -7.723 2.322 1 98.69 71 PHE A CA 1
ATOM 567 C C . PHE A 1 71 ? -20.672 -6.664 1.315 1 98.69 71 PHE A C 1
ATOM 569 O O . PHE A 1 71 ? -21.375 -5.68 1.094 1 98.69 71 PHE A O 1
ATOM 576 N N . GLY A 1 72 ? -19.453 -6.758 0.71 1 98.25 72 GLY A N 1
ATOM 577 C CA . GLY A 1 72 ? -18.969 -5.812 -0.285 1 98.25 72 GLY A CA 1
ATOM 578 C C . GLY A 1 72 ? -18.781 -4.414 0.267 1 98.25 72 GLY A C 1
ATOM 579 O O . GLY A 1 72 ? -18.844 -3.432 -0.475 1 98.25 72 GLY A O 1
ATOM 580 N N . VAL A 1 73 ? -18.547 -4.316 1.581 1 98.25 73 VAL A N 1
ATOM 581 C CA . VAL A 1 73 ? -18.453 -3.035 2.273 1 98.25 73 VAL A CA 1
ATOM 582 C C . VAL A 1 73 ? -17.047 -2.459 2.125 1 98.25 73 VAL A C 1
ATOM 584 O O . VAL A 1 73 ? -16.062 -3.15 2.375 1 98.25 73 VAL A O 1
ATOM 587 N N . LYS A 1 74 ? -16.938 -1.204 1.72 1 96.88 74 LYS A N 1
ATOM 588 C CA . LYS A 1 74 ? -15.625 -0.611 1.476 1 96.88 74 LYS A CA 1
ATOM 589 C C . LYS A 1 74 ? -15.07 0.024 2.744 1 96.88 74 LYS A C 1
ATOM 591 O O . LYS A 1 74 ? -13.867 0.286 2.834 1 96.88 74 LYS A O 1
ATOM 596 N N . GLU A 1 75 ? -15.969 0.354 3.77 1 97.69 75 GLU A N 1
ATOM 597 C CA . GLU A 1 75 ? -15.523 1.01 4.996 1 97.69 75 GLU A CA 1
ATOM 598 C C . GLU A 1 75 ? -14.844 0.02 5.938 1 97.69 75 GLU A C 1
ATOM 600 O O . GLU A 1 75 ? -15.242 -1.145 6.016 1 97.69 75 GLU A O 1
ATOM 605 N N . PRO A 1 76 ? -13.859 0.453 6.707 1 97.88 76 PRO A N 1
ATOM 606 C CA . PRO A 1 76 ? -13.266 -0.376 7.758 1 97.88 76 PRO A CA 1
ATOM 607 C C . PRO A 1 76 ? -14.125 -0.439 9.016 1 97.88 76 PRO A C 1
ATOM 609 O O . PRO A 1 76 ? -15.086 0.323 9.148 1 97.88 76 PRO A O 1
ATOM 612 N N . ASP A 1 77 ? -13.828 -1.381 9.922 1 98.06 77 ASP A N 1
ATOM 613 C CA . ASP A 1 77 ? -14.312 -1.468 11.297 1 98.06 77 ASP A CA 1
ATOM 614 C C . ASP A 1 77 ? -15.805 -1.804 11.328 1 98.06 77 ASP A C 1
ATOM 616 O O . ASP A 1 77 ? -16.516 -1.362 12.227 1 98.06 77 ASP A O 1
ATOM 620 N N . CYS A 1 78 ? -16.281 -2.48 10.305 1 98.75 78 CYS A N 1
ATOM 621 C CA . CYS A 1 78 ? -17.672 -2.92 10.266 1 98.75 78 CYS A CA 1
ATOM 622 C C . CYS A 1 78 ? -17.797 -4.375 10.703 1 98.75 78 CYS A C 1
ATOM 624 O O . CYS A 1 78 ? -16.812 -5.109 10.727 1 98.75 78 CYS A O 1
ATOM 626 N N . TYR A 1 79 ? -19 -4.75 11.141 1 98.88 79 TYR A N 1
ATOM 627 C CA . TYR A 1 79 ? -19.391 -6.129 11.414 1 98.88 79 TYR A CA 1
ATOM 628 C C . TYR A 1 79 ? -20.609 -6.531 10.594 1 98.88 79 TYR A C 1
ATOM 630 O O . TYR A 1 79 ? -21.359 -5.676 10.133 1 98.88 79 TYR A O 1
ATOM 638 N N . GLY A 1 80 ? -20.75 -7.734 10.32 1 98.81 80 GLY A N 1
ATOM 639 C CA . GLY A 1 80 ? -21.922 -8.289 9.664 1 98.81 80 GLY A CA 1
ATOM 640 C C . GLY A 1 80 ? -22.5 -9.484 10.398 1 98.81 80 GLY A C 1
ATOM 641 O O . GLY A 1 80 ? -21.766 -10.32 10.914 1 98.81 80 GLY A O 1
ATOM 642 N N . VAL A 1 81 ? -23.797 -9.555 10.484 1 98.88 81 VAL A N 1
ATOM 643 C CA . VAL A 1 81 ? -24.5 -10.672 11.109 1 98.88 81 VAL A CA 1
ATOM 644 C C . VAL A 1 81 ? -25.5 -11.273 10.125 1 98.88 81 VAL A C 1
ATOM 646 O O . VAL A 1 81 ? -26.234 -10.539 9.453 1 98.88 81 VAL A O 1
ATOM 649 N N . LEU A 1 82 ? -25.516 -12.57 10.031 1 98.75 82 LEU A N 1
ATOM 650 C CA . LEU A 1 82 ? -26.5 -13.289 9.219 1 98.75 82 LEU A CA 1
ATOM 651 C C . LEU A 1 82 ? -27.328 -14.234 10.086 1 98.75 82 LEU A C 1
ATOM 653 O O . LEU A 1 82 ? -26.781 -15.07 10.797 1 98.75 82 LEU A O 1
ATOM 657 N N . ASN A 1 83 ? -28.625 -14.047 10.07 1 98.5 83 ASN A N 1
ATOM 658 C CA . ASN A 1 83 ? -29.531 -15.055 10.617 1 98.5 83 ASN A CA 1
ATOM 659 C C . ASN A 1 83 ? -29.719 -16.234 9.656 1 98.5 83 ASN A C 1
ATOM 661 O O . ASN A 1 83 ? -30.312 -16.078 8.594 1 98.5 83 ASN A O 1
ATOM 665 N N . ILE A 1 84 ? -29.266 -17.391 10.039 1 98.12 84 ILE A N 1
ATOM 666 C CA . ILE A 1 84 ? -29.203 -18.516 9.125 1 98.12 84 ILE A CA 1
ATOM 667 C C . ILE A 1 84 ? -30.625 -19 8.812 1 98.12 84 ILE A C 1
ATOM 669 O O . ILE A 1 84 ? -30.891 -19.469 7.707 1 98.12 84 ILE A O 1
ATOM 673 N N . ASP A 1 85 ? -31.578 -18.875 9.781 1 96.69 85 ASP A N 1
ATOM 674 C CA . ASP A 1 85 ? -32.938 -19.328 9.602 1 96.69 85 ASP A CA 1
ATOM 675 C C . ASP A 1 85 ? -33.656 -18.5 8.547 1 96.69 85 ASP A C 1
ATOM 677 O O . ASP A 1 85 ? -34.375 -19.047 7.684 1 96.69 85 ASP A O 1
ATOM 681 N N . THR A 1 86 ? -33.5 -17.203 8.562 1 96.75 86 THR A N 1
ATOM 682 C CA . THR A 1 86 ? -34.312 -16.297 7.762 1 96.75 86 THR A CA 1
ATOM 683 C C . THR A 1 86 ? -33.5 -15.734 6.594 1 96.75 86 THR A C 1
ATOM 685 O O . THR A 1 86 ? -34.062 -15.242 5.617 1 96.75 86 THR A O 1
ATOM 688 N N . GLY A 1 87 ? -32.188 -15.695 6.727 1 97.25 87 GLY A N 1
ATOM 689 C CA . GLY A 1 87 ? -31.344 -15.07 5.734 1 97.25 87 GLY A CA 1
ATOM 690 C C . GLY A 1 87 ? -31.188 -13.57 5.945 1 97.25 87 GLY A C 1
ATOM 691 O O . GLY A 1 87 ? -30.5 -12.898 5.168 1 97.25 87 GLY A O 1
ATOM 692 N N . VAL A 1 88 ? -31.766 -13.031 7.039 1 98.38 88 VAL A N 1
ATOM 693 C CA . VAL A 1 88 ? -31.703 -11.602 7.32 1 98.38 88 VAL A CA 1
ATOM 694 C C . VAL A 1 88 ? -30.25 -11.203 7.609 1 98.38 88 VAL A C 1
ATOM 696 O O . VAL A 1 88 ? -29.578 -11.844 8.422 1 98.38 88 VAL A O 1
ATOM 699 N N . ALA A 1 89 ? -29.781 -10.18 6.891 1 98.81 89 ALA A N 1
ATOM 700 C CA . ALA A 1 89 ? -28.422 -9.656 7.043 1 98.81 89 ALA A CA 1
ATOM 701 C C . ALA A 1 89 ? -28.438 -8.297 7.73 1 98.81 89 ALA A C 1
ATOM 703 O O . ALA A 1 89 ? -29.125 -7.375 7.289 1 98.81 89 ALA A O 1
ATOM 704 N N . THR A 1 90 ? -27.688 -8.141 8.781 1 98.88 90 THR A N 1
ATOM 705 C CA . THR A 1 90 ? -27.531 -6.879 9.5 1 98.88 90 THR A CA 1
ATOM 706 C C . THR A 1 90 ? -26.078 -6.395 9.43 1 98.88 90 THR A C 1
ATOM 708 O O . THR A 1 90 ? -25.156 -7.133 9.781 1 98.88 90 THR A O 1
ATOM 711 N N . LEU A 1 91 ? -25.859 -5.172 8.914 1 98.94 91 LEU A N 1
ATOM 712 C CA . LEU A 1 91 ? -24.562 -4.527 8.883 1 98.94 91 LEU A CA 1
ATOM 713 C C . LEU A 1 91 ? -24.375 -3.6 10.078 1 98.94 91 LEU A C 1
ATOM 715 O O . LEU A 1 91 ? -25.25 -2.781 10.367 1 98.94 91 LEU A O 1
ATOM 719 N N . PHE A 1 92 ? -23.312 -3.807 10.82 1 98.94 92 PHE A N 1
ATOM 720 C CA . PHE A 1 92 ? -22.953 -2.908 11.914 1 98.94 92 PHE A CA 1
ATOM 721 C C . PHE A 1 92 ? -21.812 -1.976 11.5 1 98.94 92 PHE A C 1
ATOM 723 O O . PHE A 1 92 ? -20.75 -2.432 11.102 1 98.94 92 PHE A O 1
ATOM 730 N N . VAL A 1 93 ? -22.078 -0.689 11.602 1 98.75 93 VAL A N 1
ATOM 731 C CA . VAL A 1 93 ? -21.094 0.318 11.234 1 98.75 93 VAL A CA 1
ATOM 732 C C . VAL A 1 93 ? -20.688 1.117 12.469 1 98.75 93 VAL A C 1
ATOM 734 O O . VAL A 1 93 ? -21.438 1.202 13.438 1 98.75 93 VAL A O 1
ATOM 737 N N . PRO A 1 94 ? -19.484 1.673 12.5 1 98.06 94 PRO A N 1
ATOM 738 C CA . PRO A 1 94 ? -19.062 2.467 13.656 1 98.06 94 PRO A CA 1
ATOM 739 C C . PRO A 1 94 ? -19.938 3.705 13.867 1 98.06 94 PRO A C 1
ATOM 741 O O . PRO A 1 94 ? -20.344 4.352 12.898 1 98.06 94 PRO A O 1
ATOM 744 N N . ARG A 1 95 ? -20.266 3.914 15.125 1 97.81 95 ARG A N 1
ATOM 745 C CA . ARG A 1 95 ? -20.844 5.207 15.477 1 97.81 95 ARG A CA 1
ATOM 746 C C . ARG A 1 95 ? -19.781 6.297 15.5 1 97.81 95 ARG A C 1
ATOM 748 O O . ARG A 1 95 ? -18.875 6.266 16.328 1 97.81 95 ARG A O 1
ATOM 755 N N . LEU A 1 96 ? -19.844 7.219 14.586 1 96.38 96 LEU A N 1
ATOM 756 C CA . LEU A 1 96 ? -18.828 8.25 14.453 1 96.38 96 LEU A CA 1
ATOM 757 C C . LEU A 1 96 ? -19.234 9.516 15.195 1 96.38 96 LEU A C 1
ATOM 759 O O . LEU A 1 96 ? -20.406 9.898 15.18 1 96.38 96 LEU A O 1
ATOM 763 N N . PRO A 1 97 ? -18.297 10.117 15.859 1 94.31 97 PRO A N 1
ATOM 764 C CA . PRO A 1 97 ? -18.594 11.391 16.516 1 94.31 97 PRO A CA 1
ATOM 765 C C . PRO A 1 97 ? -18.797 12.531 15.531 1 94.31 97 PRO A C 1
ATOM 767 O O . PRO A 1 97 ? -18.406 12.43 14.367 1 94.31 97 PRO A O 1
ATOM 770 N N . GLU A 1 98 ? -19.391 13.516 15.984 1 90.5 98 GLU A N 1
ATOM 771 C CA . GLU A 1 98 ? -19.734 14.656 15.148 1 90.5 98 GLU A CA 1
ATOM 772 C C . GLU A 1 98 ? -18.484 15.25 14.492 1 90.5 98 GLU A C 1
ATOM 774 O O . GLU A 1 98 ? -18.531 15.68 13.336 1 90.5 98 GLU A O 1
ATOM 779 N N . PHE A 1 99 ? -17.375 15.281 15.211 1 87.69 99 PHE A N 1
ATOM 780 C CA . PHE A 1 99 ? -16.156 15.914 14.711 1 87.69 99 PHE A CA 1
ATOM 781 C C . PHE A 1 99 ? -15.617 15.164 13.5 1 87.69 99 PHE A C 1
ATOM 783 O O . PHE A 1 99 ? -14.828 15.703 12.727 1 87.69 99 PHE A O 1
ATOM 790 N N . TYR A 1 100 ? -16.062 13.914 13.375 1 91.5 100 TYR A N 1
ATOM 791 C CA . TYR A 1 100 ? -15.672 13.133 12.211 1 91.5 100 TYR A CA 1
ATOM 792 C C . TYR A 1 100 ? -16.062 13.852 10.922 1 91.5 100 TYR A C 1
ATOM 794 O O . TYR A 1 100 ? -15.344 13.773 9.922 1 91.5 100 TYR A O 1
ATOM 802 N N . ALA A 1 101 ? -17.109 14.578 10.938 1 91.56 101 ALA A N 1
ATOM 803 C CA . ALA A 1 101 ? -17.609 15.273 9.758 1 91.56 101 ALA A CA 1
ATOM 804 C C . ALA A 1 101 ? -16.641 16.344 9.281 1 91.56 101 ALA A C 1
ATOM 806 O O . ALA A 1 101 ? -16.547 16.641 8.086 1 91.56 101 ALA A O 1
ATOM 807 N N . THR A 1 102 ? -15.898 16.922 10.195 1 90.25 102 THR A N 1
ATOM 808 C CA . THR A 1 102 ? -14.922 17.953 9.891 1 90.25 102 THR A CA 1
ATOM 809 C C . THR A 1 102 ? -13.719 17.359 9.172 1 90.25 102 THR A C 1
ATOM 811 O O . THR A 1 102 ? -13.258 17.906 8.172 1 90.25 102 THR A O 1
ATOM 814 N N . TRP A 1 103 ? -13.289 16.25 9.57 1 92.75 103 TRP A N 1
ATOM 815 C CA . TRP A 1 103 ? -12 15.711 9.141 1 92.75 103 TRP A CA 1
ATOM 816 C C . TRP A 1 103 ? -12.172 14.719 7.996 1 92.75 103 TRP A C 1
ATOM 818 O O . TRP A 1 103 ? -11.344 14.672 7.078 1 92.75 103 TRP A O 1
ATOM 828 N N . MET A 1 104 ? -13.305 13.953 8.062 1 93.81 104 MET A N 1
ATOM 829 C CA . MET A 1 104 ? -13.398 12.789 7.176 1 93.81 104 MET A CA 1
ATOM 830 C C . MET A 1 104 ? -14.57 12.93 6.215 1 93.81 104 MET A C 1
ATOM 832 O O . MET A 1 104 ? -14.789 12.062 5.363 1 93.81 104 MET A O 1
ATOM 836 N N . GLY A 1 105 ? -15.344 13.992 6.344 1 92.62 105 GLY A N 1
ATOM 837 C CA . GLY A 1 105 ? -16.469 14.211 5.457 1 92.62 105 GLY A CA 1
ATOM 838 C C . GLY A 1 105 ? -17.812 13.867 6.09 1 92.62 105 GLY A C 1
ATOM 839 O O . GLY A 1 105 ? -17.859 13.508 7.266 1 92.62 105 GLY A O 1
ATOM 840 N N . ARG A 1 106 ? -18.828 13.992 5.293 1 91.75 106 ARG A N 1
ATOM 841 C CA . ARG A 1 106 ? -20.203 13.773 5.742 1 91.75 106 ARG A CA 1
ATOM 842 C C . ARG A 1 106 ? -20.359 12.391 6.367 1 91.75 106 ARG A C 1
ATOM 844 O O . ARG A 1 106 ? -19.812 11.406 5.855 1 91.75 106 ARG A O 1
ATOM 851 N N . ILE A 1 107 ? -21.062 12.352 7.5 1 95.31 107 ILE A N 1
ATOM 852 C CA . ILE A 1 107 ? -21.359 11.078 8.148 1 95.31 107 ILE A CA 1
ATOM 853 C C . ILE A 1 107 ? -22.531 10.391 7.449 1 95.31 107 ILE A C 1
ATOM 855 O O . ILE A 1 107 ? -23.609 10.961 7.34 1 95.31 107 ILE A O 1
ATOM 859 N N . ILE A 1 108 ? -22.375 9.242 7.039 1 96.25 108 ILE A N 1
ATOM 860 C CA . ILE A 1 108 ? -23.375 8.453 6.336 1 96.25 108 ILE A CA 1
ATOM 861 C C . ILE A 1 108 ? -24.375 7.879 7.34 1 96.25 108 ILE A C 1
ATOM 863 O O . ILE A 1 108 ? -23.984 7.375 8.398 1 96.25 108 ILE A O 1
ATOM 867 N N . SER A 1 109 ? -25.656 7.992 7.059 1 97.5 109 SER A N 1
ATOM 868 C CA . SER A 1 109 ? -26.688 7.496 7.965 1 97.5 109 SER A CA 1
ATOM 869 C C . SER A 1 109 ? -26.859 5.984 7.836 1 97.5 109 SER A C 1
ATOM 871 O O . SER A 1 109 ? -26.422 5.391 6.848 1 97.5 109 SER A O 1
ATOM 873 N N . LEU A 1 110 ? -27.484 5.398 8.836 1 98.56 110 LEU A N 1
ATOM 874 C CA . LEU A 1 110 ? -27.766 3.965 8.797 1 98.56 110 LEU A CA 1
ATOM 875 C C . LEU A 1 110 ? -28.625 3.611 7.59 1 98.56 110 LEU A C 1
ATOM 877 O O . LEU A 1 110 ? -28.391 2.586 6.941 1 98.56 110 LEU A O 1
ATOM 881 N N . ASP A 1 111 ? -29.625 4.441 7.234 1 98.31 111 ASP A N 1
ATOM 882 C CA . ASP A 1 111 ? -30.469 4.199 6.074 1 98.31 111 ASP A CA 1
ATOM 883 C C . ASP A 1 111 ? -29.672 4.219 4.781 1 98.31 111 ASP A C 1
ATOM 885 O O . ASP A 1 111 ? -29.922 3.43 3.869 1 98.31 111 ASP A O 1
ATOM 889 N N . GLU A 1 112 ? -28.75 5.121 4.738 1 97.62 112 GLU A N 1
ATOM 890 C CA . GLU A 1 112 ? -27.891 5.191 3.562 1 97.62 112 GLU A CA 1
ATOM 891 C C . GLU A 1 112 ? -27 3.957 3.455 1 97.62 112 GLU A C 1
ATOM 893 O O . GLU A 1 112 ? -26.812 3.408 2.367 1 97.62 112 GLU A O 1
ATOM 898 N N . PHE A 1 113 ? -26.406 3.508 4.586 1 98.19 113 PHE A N 1
ATOM 899 C CA . PHE A 1 113 ? -25.609 2.285 4.586 1 98.19 113 PHE A CA 1
ATOM 900 C C . PHE A 1 113 ? -26.453 1.097 4.125 1 98.19 113 PHE A C 1
ATOM 902 O O . PHE A 1 113 ? -25.984 0.281 3.322 1 98.19 113 PHE A O 1
ATOM 909 N N . LYS A 1 114 ? -27.672 1.005 4.703 1 98.19 114 LYS A N 1
ATOM 910 C CA . LYS A 1 114 ? -28.594 -0.064 4.324 1 98.19 114 LYS A CA 1
ATOM 911 C C . LYS A 1 114 ? -28.828 -0.086 2.816 1 98.19 114 LYS A C 1
ATOM 913 O O . LYS A 1 114 ? -28.75 -1.144 2.188 1 98.19 114 LYS A O 1
ATOM 918 N N . ALA A 1 115 ? -29.031 1.08 2.246 1 97.5 115 ALA A N 1
ATOM 919 C CA . ALA A 1 115 ? -29.297 1.195 0.815 1 97.5 115 ALA A CA 1
ATOM 920 C C . ALA A 1 115 ? -28.047 0.91 -0.002 1 97.5 115 ALA A C 1
ATOM 922 O O . ALA A 1 115 ? -28.094 0.197 -1.007 1 97.5 115 ALA A O 1
ATOM 923 N N . MET A 1 116 ? -26.938 1.419 0.429 1 96.75 116 MET A N 1
ATOM 924 C CA . MET A 1 116 ? -25.672 1.308 -0.287 1 96.75 116 MET A CA 1
ATOM 925 C C . MET A 1 116 ? -25.25 -0.152 -0.43 1 96.75 116 MET A C 1
ATOM 927 O O . MET A 1 116 ? -24.703 -0.544 -1.457 1 96.75 116 MET A O 1
ATOM 931 N N . TYR A 1 117 ? -25.5 -0.987 0.59 1 97.94 117 TYR A N 1
ATOM 932 C CA . TYR A 1 117 ? -24.938 -2.33 0.613 1 97.94 117 TYR A CA 1
ATOM 933 C C . TYR A 1 117 ? -26.031 -3.387 0.527 1 97.94 117 TYR A C 1
ATOM 935 O O . TYR A 1 117 ? -25.75 -4.586 0.631 1 97.94 117 TYR A O 1
ATOM 943 N N . GLU A 1 118 ? -27.266 -3.004 0.335 1 97.31 118 GLU A N 1
ATOM 944 C CA . GLU A 1 118 ? -28.422 -3.879 0.155 1 97.31 118 GLU A CA 1
ATOM 945 C C . GLU A 1 118 ? -28.5 -4.926 1.262 1 97.31 118 GLU A C 1
ATOM 947 O O . GLU A 1 118 ? -28.641 -6.121 0.985 1 97.31 118 GLU A O 1
ATOM 952 N N . VAL A 1 119 ? -28.359 -4.461 2.48 1 98.31 119 VAL A N 1
ATOM 953 C CA . VAL A 1 119 ? -28.594 -5.309 3.645 1 98.31 119 VAL A CA 1
ATOM 954 C C . VAL A 1 119 ? -30.016 -5.078 4.172 1 98.31 119 VAL A C 1
ATOM 956 O O . VAL A 1 119 ? -30.688 -4.137 3.754 1 98.31 119 VAL A O 1
ATOM 959 N N . ASP A 1 120 ? -30.469 -5.969 5.023 1 98.56 120 ASP A N 1
ATOM 960 C CA . ASP A 1 120 ? -31.828 -5.871 5.539 1 98.56 120 ASP A CA 1
ATOM 961 C C . ASP A 1 120 ? -31.922 -4.844 6.668 1 98.56 120 ASP A C 1
ATOM 963 O O . ASP A 1 120 ? -32.969 -4.199 6.848 1 98.56 120 ASP A O 1
ATOM 967 N N . GLU A 1 121 ? -30.828 -4.727 7.414 1 98.5 121 GLU A N 1
ATOM 968 C CA . GLU A 1 121 ? -30.75 -3.791 8.531 1 98.5 121 GLU A CA 1
ATOM 969 C C . GLU A 1 121 ? -29.328 -3.225 8.68 1 98.5 121 GLU A C 1
ATOM 971 O O . GLU A 1 121 ? -28.359 -3.889 8.336 1 98.5 121 GLU A O 1
ATOM 976 N N . ALA A 1 122 ? -29.234 -1.986 9.125 1 98.81 122 ALA A N 1
ATOM 977 C CA . ALA A 1 122 ? -27.984 -1.363 9.523 1 98.81 122 ALA A CA 1
ATOM 978 C C . ALA A 1 122 ? -28.047 -0.858 10.961 1 98.81 122 ALA A C 1
ATOM 980 O O . ALA A 1 122 ? -29.062 -0.294 11.375 1 98.81 122 ALA A O 1
ATOM 981 N N . ARG A 1 123 ? -27.062 -1.152 11.727 1 98.81 123 ARG A N 1
ATOM 982 C CA . ARG A 1 123 ? -26.953 -0.753 13.125 1 98.81 123 ARG A CA 1
ATOM 983 C C . ARG A 1 123 ? -25.547 -0.268 13.445 1 98.81 123 ARG A C 1
ATOM 985 O O . ARG A 1 123 ? -24.672 -0.276 12.578 1 98.81 123 ARG A O 1
ATOM 992 N N . TYR A 1 124 ? -25.391 0.272 14.625 1 98.81 124 TYR A N 1
ATOM 993 C CA . TYR A 1 124 ? -24.078 0.692 15.07 1 98.81 124 TYR A CA 1
ATOM 994 C C . TYR A 1 124 ? -23.359 -0.438 15.797 1 98.81 124 TYR A C 1
ATOM 996 O O . TYR A 1 124 ? -23.984 -1.21 16.531 1 98.81 124 TYR A O 1
ATOM 1004 N N . VAL A 1 125 ? -22.062 -0.475 15.68 1 98.75 125 VAL A N 1
ATOM 1005 C CA . VAL A 1 125 ? -21.203 -1.526 16.234 1 98.75 125 VAL A CA 1
ATOM 1006 C C . VAL A 1 125 ? -21.406 -1.62 17.734 1 98.75 125 VAL A C 1
ATOM 1008 O O . VAL A 1 125 ? -21.422 -2.717 18.297 1 98.75 125 VAL A O 1
ATOM 1011 N N . ASP A 1 126 ? -21.609 -0.523 18.406 1 98.31 126 ASP A N 1
ATOM 1012 C CA . ASP A 1 126 ? -21.703 -0.525 19.859 1 98.31 126 ASP A CA 1
ATOM 1013 C C . ASP A 1 126 ? -23.047 -1.102 20.312 1 98.31 126 ASP A C 1
ATOM 1015 O O . ASP A 1 126 ? -23.328 -1.187 21.5 1 98.31 126 ASP A O 1
ATOM 1019 N N . GLU A 1 127 ? -23.875 -1.558 19.328 1 98.31 127 GLU A N 1
ATOM 1020 C CA . GLU A 1 127 ? -25.156 -2.17 19.641 1 98.31 127 GLU A CA 1
ATOM 1021 C C . GLU A 1 127 ? -25.109 -3.686 19.484 1 98.31 127 GLU A C 1
ATOM 1023 O O . GLU A 1 127 ? -26.125 -4.371 19.641 1 98.31 127 GLU A O 1
ATOM 1028 N N . LEU A 1 128 ? -24 -4.242 19.219 1 98.62 128 LEU A N 1
ATOM 1029 C CA . LEU A 1 128 ? -23.875 -5.672 18.984 1 98.62 128 LEU A CA 1
ATOM 1030 C C . LEU A 1 128 ? -24.359 -6.473 20.188 1 98.62 128 LEU A C 1
ATOM 1032 O O . LEU A 1 128 ? -25.078 -7.465 20.031 1 98.62 128 LEU A O 1
ATOM 1036 N N . ASP A 1 129 ? -23.906 -6.055 21.375 1 98.06 129 ASP A N 1
ATOM 1037 C CA . ASP A 1 129 ? -24.281 -6.77 22.594 1 98.06 129 ASP A CA 1
ATOM 1038 C C . ASP A 1 129 ? -25.797 -6.781 22.781 1 98.06 129 ASP A C 1
ATOM 1040 O O . ASP A 1 129 ? -26.391 -7.836 23.016 1 98.06 129 ASP A O 1
ATOM 1044 N N . VAL A 1 130 ? -26.438 -5.625 22.625 1 97.94 130 VAL A N 1
ATOM 1045 C CA . VAL A 1 130 ? -27.891 -5.496 22.781 1 97.94 130 VAL A CA 1
ATOM 1046 C C . VAL A 1 130 ? -28.594 -6.293 21.688 1 97.94 130 VAL A C 1
ATOM 1048 O O . VAL A 1 130 ? -29.641 -6.906 21.922 1 97.94 130 VAL A O 1
ATOM 1051 N N . PHE A 1 131 ? -28.078 -6.227 20.5 1 98.5 131 PHE A N 1
ATOM 1052 C CA . PHE A 1 131 ? -28.641 -6.973 19.375 1 98.5 131 PHE A CA 1
ATOM 1053 C C . PHE A 1 131 ? -28.734 -8.461 19.703 1 98.5 131 PHE A C 1
ATOM 1055 O O . PHE A 1 131 ? -29.781 -9.07 19.547 1 98.5 131 PHE A O 1
ATOM 1062 N N . PHE A 1 132 ? -27.656 -9.102 20.188 1 98.5 132 PHE A N 1
ATOM 1063 C CA . PHE A 1 132 ? -27.625 -10.539 20.422 1 98.5 132 PHE A CA 1
ATOM 1064 C C . PHE A 1 132 ? -28.406 -10.898 21.672 1 98.5 132 PHE A C 1
ATOM 1066 O O . PHE A 1 132 ? -28.969 -12 21.766 1 98.5 132 PHE A O 1
ATOM 1073 N N . GLU A 1 133 ? -28.422 -9.938 22.672 1 98.12 133 GLU A N 1
ATOM 1074 C CA . GLU A 1 133 ? -29.297 -10.164 23.828 1 98.12 133 GLU A CA 1
ATOM 1075 C C . GLU A 1 133 ? -30.734 -10.359 23.391 1 98.12 133 GLU A C 1
ATOM 1077 O O . GLU A 1 133 ? -31.438 -11.242 23.891 1 98.12 133 GLU A O 1
ATOM 1082 N N . LYS A 1 134 ? -31.125 -9.508 22.484 1 98.06 134 LYS A N 1
ATOM 1083 C CA . LYS A 1 134 ? -32.5 -9.578 21.984 1 98.06 134 LYS A CA 1
ATOM 1084 C C . LYS A 1 134 ? -32.688 -10.805 21.094 1 98.06 134 LYS A C 1
ATOM 1086 O O . LYS A 1 134 ? -33.719 -11.469 21.156 1 98.06 134 LYS A O 1
ATOM 1091 N N . ALA A 1 135 ? -31.719 -11.102 20.281 1 97.56 135 ALA A N 1
ATOM 1092 C CA . ALA A 1 135 ? -31.812 -12.203 19.328 1 97.56 135 ALA A CA 1
ATOM 1093 C C . ALA A 1 135 ? -31.781 -13.555 20.047 1 97.56 135 ALA A C 1
ATOM 1095 O O . ALA A 1 135 ? -32.344 -14.539 19.562 1 97.56 135 ALA A O 1
ATOM 1096 N N . ALA A 1 136 ? -31.094 -13.688 21.172 1 96.81 136 ALA A N 1
ATOM 1097 C CA . ALA A 1 136 ? -30.969 -14.891 21.984 1 96.81 136 ALA A CA 1
ATOM 1098 C C . ALA A 1 136 ? -30.547 -16.094 21.141 1 96.81 136 ALA A C 1
ATOM 1100 O O . ALA A 1 136 ? -31.219 -17.125 21.125 1 96.81 136 ALA A O 1
ATOM 1101 N N . PRO A 1 137 ? -29.469 -15.938 20.5 1 97.88 137 PRO A N 1
ATOM 1102 C CA . PRO A 1 137 ? -29.031 -17.031 19.641 1 97.88 137 PRO A CA 1
ATOM 1103 C C . PRO A 1 137 ? -28.688 -18.297 20.406 1 97.88 137 PRO A C 1
ATOM 1105 O O . PRO A 1 137 ? -28.156 -18.234 21.516 1 97.88 137 PRO A O 1
ATOM 1108 N N . LYS A 1 138 ? -28.953 -19.469 19.828 1 97.25 138 LYS A N 1
ATOM 1109 C CA . LYS A 1 138 ? -28.5 -20.75 20.359 1 97.25 138 LYS A CA 1
ATOM 1110 C C . LYS A 1 138 ? -27.047 -21 20 1 97.25 138 LYS A C 1
ATOM 1112 O O . LYS A 1 138 ? -26.328 -21.688 20.734 1 97.25 138 LYS A O 1
ATOM 1117 N N . LEU A 1 139 ? -26.656 -20.422 18.906 1 97.88 139 LEU A N 1
ATOM 1118 C CA . LEU A 1 139 ? -25.297 -20.641 18.406 1 97.88 139 LEU A CA 1
ATOM 1119 C C . LEU A 1 139 ? -24.844 -19.453 17.562 1 97.88 139 LEU A C 1
ATOM 1121 O O . LEU A 1 139 ? -25.609 -18.922 16.75 1 97.88 139 LEU A O 1
ATOM 1125 N N . ILE A 1 140 ? -23.641 -18.922 17.812 1 98.62 140 ILE A N 1
ATOM 1126 C CA . ILE A 1 140 ? -23 -17.922 16.984 1 98.62 140 ILE A CA 1
ATOM 1127 C C . ILE A 1 140 ? -21.781 -18.531 16.281 1 98.62 140 ILE A C 1
ATOM 1129 O O . ILE A 1 140 ? -20.891 -19.078 16.922 1 98.62 140 ILE A O 1
ATOM 1133 N N . LEU A 1 141 ? -21.812 -18.531 14.969 1 98.69 141 LEU A N 1
ATOM 1134 C CA . LEU A 1 141 ? -20.656 -18.969 14.18 1 98.69 141 LEU A CA 1
ATOM 1135 C C . LEU A 1 141 ? -19.734 -17.781 13.867 1 98.69 141 LEU A C 1
ATOM 1137 O O . LEU A 1 141 ? -20.203 -16.734 13.43 1 98.69 141 LEU A O 1
ATOM 1141 N N . THR A 1 142 ? -18.469 -17.906 14.133 1 98.62 142 THR A N 1
ATOM 1142 C CA . THR A 1 142 ? -17.438 -16.953 13.711 1 98.62 142 THR A CA 1
ATOM 1143 C C . THR A 1 142 ? -16.438 -17.625 12.781 1 98.62 142 THR A C 1
ATOM 1145 O O . THR A 1 142 ? -16.484 -18.844 12.594 1 98.62 142 THR A O 1
ATOM 1148 N N . LEU A 1 143 ? -15.641 -16.844 12.188 1 97.88 143 LEU A N 1
ATOM 1149 C CA . LEU A 1 143 ? -14.727 -17.344 11.164 1 97.88 143 LEU A CA 1
ATOM 1150 C C . LEU A 1 143 ? -13.328 -17.562 11.742 1 97.88 143 LEU A C 1
ATOM 1152 O O . LEU A 1 143 ? -12.703 -16.625 12.227 1 97.88 143 LEU A O 1
ATOM 1156 N N . SER A 1 144 ? -12.836 -18.734 11.703 1 97 144 SER A N 1
ATOM 1157 C CA . SER A 1 144 ? -11.445 -19.094 11.984 1 97 144 SER A CA 1
ATOM 1158 C C . SER A 1 144 ? -11 -20.281 11.133 1 97 144 SER A C 1
ATOM 1160 O O . SER A 1 144 ? -11.547 -21.375 11.25 1 97 144 SER A O 1
ATOM 1162 N N . GLY A 1 145 ? -10.117 -20.062 10.289 1 95.81 145 GLY A N 1
ATOM 1163 C CA . GLY A 1 145 ? -9.625 -21.141 9.438 1 95.81 145 GLY A CA 1
ATOM 1164 C C . GLY A 1 145 ? -8.234 -20.875 8.898 1 95.81 145 GLY A C 1
ATOM 1165 O O . GLY A 1 145 ? -7.844 -19.719 8.695 1 95.81 145 GLY A O 1
ATOM 1166 N N . LEU A 1 146 ? -7.551 -21.938 8.625 1 95.62 146 LEU A N 1
ATOM 1167 C CA . LEU A 1 146 ? -6.176 -21.891 8.148 1 95.62 146 LEU A CA 1
ATOM 1168 C C . LEU A 1 146 ? -6.125 -21.547 6.664 1 95.62 146 LEU A C 1
ATOM 1170 O O . LEU A 1 146 ? -6.844 -22.141 5.859 1 95.62 146 LEU A O 1
ATOM 1174 N N . ASN A 1 147 ? -5.398 -20.547 6.32 1 96.31 147 ASN A N 1
ATOM 1175 C CA . ASN A 1 147 ? -4.945 -20.359 4.945 1 96.31 147 ASN A CA 1
ATOM 1176 C C . ASN A 1 147 ? -3.713 -21.203 4.641 1 96.31 147 ASN A C 1
ATOM 1178 O O . ASN A 1 147 ? -2.637 -20.969 5.191 1 96.31 147 ASN A O 1
ATOM 1182 N N . THR A 1 148 ? -3.811 -22.109 3.789 1 94.44 148 THR A N 1
ATOM 1183 C CA . THR A 1 148 ? -2.779 -23.125 3.607 1 94.44 148 THR A CA 1
ATOM 1184 C C . THR A 1 148 ? -1.565 -22.547 2.887 1 94.44 148 THR A C 1
ATOM 1186 O O . THR A 1 148 ? -0.487 -23.141 2.895 1 94.44 148 THR A O 1
ATOM 1189 N N . ASP A 1 149 ? -1.74 -21.453 2.215 1 94.75 149 ASP A N 1
ATOM 1190 C CA . ASP A 1 149 ? -0.616 -20.828 1.526 1 94.75 149 ASP A CA 1
ATOM 1191 C C . ASP A 1 149 ? 0.235 -20 2.496 1 94.75 149 ASP A C 1
ATOM 1193 O O . ASP A 1 149 ? 1.466 -20.047 2.43 1 94.75 149 ASP A O 1
ATOM 1197 N N . SER A 1 150 ? -0.406 -19.297 3.42 1 95.75 150 SER A N 1
ATOM 1198 C CA . SER A 1 150 ? 0.324 -18.422 4.328 1 95.75 150 SER A CA 1
ATOM 1199 C C . SER A 1 150 ? 0.62 -19.125 5.652 1 95.75 150 SER A C 1
ATOM 1201 O O . SER A 1 150 ? 1.517 -18.703 6.391 1 95.75 150 SER A O 1
ATOM 1203 N N . GLY A 1 151 ? -0.168 -20.141 5.98 1 96.44 151 GLY A N 1
ATOM 1204 C CA . GLY A 1 151 ? -0.088 -20.75 7.293 1 96.44 151 GLY A CA 1
ATOM 1205 C C . GLY A 1 151 ? -0.744 -19.938 8.383 1 96.44 151 GLY A C 1
ATOM 1206 O O . GLY A 1 151 ? -0.705 -20.297 9.555 1 96.44 151 GLY A O 1
ATOM 1207 N N . LEU A 1 152 ? -1.386 -18.797 8.047 1 97.06 152 LEU A N 1
ATOM 1208 C CA . LEU A 1 152 ? -2.072 -17.938 9 1 97.06 152 LEU A CA 1
ATOM 1209 C C . LEU A 1 152 ? -3.549 -18.297 9.109 1 97.06 152 LEU A C 1
ATOM 1211 O O . LEU A 1 152 ? -4.109 -18.891 8.188 1 97.06 152 LEU A O 1
ATOM 1215 N N . CYS A 1 153 ? -4.105 -17.953 10.242 1 96.56 153 CYS A N 1
ATOM 1216 C CA . CYS A 1 153 ? -5.527 -18.188 10.453 1 96.56 153 CYS A CA 1
ATOM 1217 C C . CYS A 1 153 ? -6.297 -16.875 10.508 1 96.56 153 CYS A C 1
ATOM 1219 O O . CYS A 1 153 ? -5.816 -15.898 11.078 1 96.56 153 CYS A O 1
ATOM 1221 N N . SER A 1 154 ? -7.426 -16.875 9.859 1 94.88 154 SER A N 1
ATOM 1222 C CA . SER A 1 154 ? -8.312 -15.734 10.031 1 94.88 154 SER A CA 1
ATOM 1223 C C . SER A 1 154 ? -8.75 -15.578 11.484 1 94.88 154 SER A C 1
ATOM 1225 O O . SER A 1 154 ? -8.938 -16.578 12.188 1 94.88 154 SER A O 1
ATOM 1227 N N . LYS A 1 155 ? -8.914 -14.391 11.914 1 91.56 155 LYS A N 1
ATOM 1228 C CA . LYS A 1 155 ? -9.258 -14.102 13.305 1 91.56 155 LYS A CA 1
ATOM 1229 C C . LYS A 1 155 ? -10.773 -14.078 13.5 1 91.56 155 LYS A C 1
ATOM 1231 O O . LYS A 1 155 ? -11.484 -13.367 12.797 1 91.56 155 LYS A O 1
ATOM 1236 N N . PRO A 1 156 ? -11.25 -14.828 14.469 1 97.44 156 PRO A N 1
ATOM 1237 C CA . PRO A 1 156 ? -12.695 -14.805 14.727 1 97.44 156 PRO A CA 1
ATOM 1238 C C . PRO A 1 156 ? -13.188 -13.43 15.188 1 97.44 156 PRO A C 1
ATOM 1240 O O . PRO A 1 156 ? -12.484 -12.742 15.93 1 97.44 156 PRO A O 1
ATOM 1243 N N . ALA A 1 157 ? -14.359 -13.078 14.68 1 98.31 157 ALA A N 1
ATOM 1244 C CA . ALA A 1 157 ? -14.984 -11.844 15.141 1 98.31 157 ALA A CA 1
ATOM 1245 C C . ALA A 1 157 ? -15.156 -11.844 16.656 1 98.31 157 ALA A C 1
ATOM 1247 O O . ALA A 1 157 ? -15.367 -12.898 17.266 1 98.31 157 ALA A O 1
ATOM 1248 N N . HIS A 1 158 ? -15.016 -10.719 17.234 1 97.88 158 HIS A N 1
ATOM 1249 C CA . HIS A 1 158 ? -15.164 -10.586 18.688 1 97.88 158 HIS A CA 1
ATOM 1250 C C . HIS A 1 158 ? -15.859 -9.273 19.047 1 97.88 158 HIS A C 1
ATOM 1252 O O . HIS A 1 158 ? -15.664 -8.258 18.375 1 97.88 158 HIS A O 1
ATOM 1258 N N . PHE A 1 159 ? -16.688 -9.297 19.969 1 97.62 159 PHE A N 1
ATOM 1259 C CA . PHE A 1 159 ? -17.234 -8.117 20.625 1 97.62 159 PHE A CA 1
ATOM 1260 C C . PHE A 1 159 ? -17.359 -8.359 22.125 1 97.62 159 PHE A C 1
ATOM 1262 O O . PHE A 1 159 ? -17.391 -9.508 22.578 1 97.62 159 PHE A O 1
ATOM 1269 N N . GLU A 1 160 ? -17.312 -7.289 22.891 1 96.5 160 GLU A N 1
ATOM 1270 C CA . GLU A 1 160 ? -17.484 -7.422 24.328 1 96.5 160 GLU A CA 1
ATOM 1271 C C . GLU A 1 160 ? -18.844 -8.023 24.672 1 96.5 160 GLU A C 1
ATOM 1273 O O . GLU A 1 160 ? -19.891 -7.48 24.297 1 96.5 160 GLU A O 1
ATOM 1278 N N . GLY A 1 161 ? -18.953 -9.094 25.328 1 96.44 161 GLY A N 1
ATOM 1279 C CA . GLY A 1 161 ? -20.203 -9.734 25.703 1 96.44 161 GLY A CA 1
ATOM 1280 C C . GLY A 1 161 ? -20.438 -11.047 24.984 1 96.44 161 GLY A C 1
ATOM 1281 O O . GLY A 1 161 ? -21.375 -11.789 25.312 1 96.44 161 GLY A O 1
ATOM 1282 N N . ILE A 1 162 ? -19.578 -11.375 24.062 1 97.88 162 ILE A N 1
ATOM 1283 C CA . ILE A 1 162 ? -19.781 -12.555 23.219 1 97.88 162 ILE A CA 1
ATOM 1284 C C . ILE A 1 162 ? -19.688 -13.812 24.078 1 97.88 162 ILE A C 1
ATOM 1286 O O . ILE A 1 162 ? -20.188 -14.867 23.703 1 97.88 162 ILE A O 1
ATOM 1290 N N . GLU A 1 163 ? -19 -13.766 25.25 1 96.5 163 GLU A N 1
ATOM 1291 C CA . GLU A 1 163 ? -18.766 -14.906 26.141 1 96.5 163 GLU A CA 1
ATOM 1292 C C . GLU A 1 163 ? -20.078 -15.43 26.719 1 96.5 163 GLU A C 1
ATOM 1294 O O . GLU A 1 163 ? -20.125 -16.547 27.266 1 96.5 163 GLU A O 1
ATOM 1299 N N . LYS A 1 164 ? -21.156 -14.68 26.594 1 96.38 164 LYS A N 1
ATOM 1300 C CA . LYS A 1 164 ? -22.469 -15.062 27.094 1 96.38 164 LYS A CA 1
ATOM 1301 C C . LYS A 1 164 ? -23.078 -16.172 26.234 1 96.38 164 LYS A C 1
ATOM 1303 O O . LYS A 1 164 ? -24.047 -16.812 26.641 1 96.38 164 LYS A O 1
ATOM 1308 N N . TYR A 1 165 ? -22.484 -16.391 25.141 1 98.12 165 TYR A N 1
ATOM 1309 C CA . TYR A 1 165 ? -23.141 -17.25 24.156 1 98.12 165 TYR A CA 1
ATOM 1310 C C . TYR A 1 165 ? -22.266 -18.438 23.797 1 98.12 165 TYR A C 1
ATOM 1312 O O . TYR A 1 165 ? -21.078 -18.469 24.109 1 98.12 165 TYR A O 1
ATOM 1320 N N . VAL A 1 166 ? -22.953 -19.469 23.25 1 97.62 166 VAL A N 1
ATOM 1321 C CA . VAL A 1 166 ? -22.203 -20.578 22.641 1 97.62 166 VAL A CA 1
ATOM 1322 C C . VAL A 1 166 ? -21.672 -20.156 21.281 1 97.62 166 VAL A C 1
ATOM 1324 O O . VAL A 1 166 ? -22.438 -19.797 20.391 1 97.62 166 VAL A O 1
ATOM 1327 N N . VAL A 1 167 ? -20.328 -20.125 21.156 1 97.94 167 VAL A N 1
ATOM 1328 C CA . VAL A 1 167 ? -19.672 -19.672 19.922 1 97.94 167 VAL A CA 1
ATOM 1329 C C . VAL A 1 167 ? -18.891 -20.828 19.312 1 97.94 167 VAL A C 1
ATOM 1331 O O . VAL A 1 167 ? -18.219 -21.578 20.016 1 97.94 167 VAL A O 1
ATOM 1334 N N . ASN A 1 168 ? -19.062 -21.078 18.078 1 97.56 168 ASN A N 1
ATOM 1335 C CA . ASN A 1 168 ? -18.281 -22.047 17.312 1 97.56 168 ASN A CA 1
ATOM 1336 C C . ASN A 1 168 ? -17.484 -21.344 16.203 1 97.56 168 ASN A C 1
ATOM 1338 O O . ASN A 1 168 ? -18.047 -20.641 15.367 1 97.56 168 ASN A O 1
ATOM 1342 N N . CYS A 1 169 ? -16.172 -21.469 16.141 1 97 169 CYS A N 1
ATOM 1343 C CA . CYS A 1 169 ? -15.352 -20.766 15.156 1 97 169 CYS A CA 1
ATOM 1344 C C . CYS A 1 169 ? -14.773 -21.75 14.141 1 97 169 CYS A C 1
ATOM 1346 O O . CYS A 1 169 ? -13.977 -21.359 13.281 1 97 169 CYS A O 1
ATOM 1348 N N . ASP A 1 170 ? -15.211 -23.031 14.172 1 94.88 170 ASP A N 1
ATOM 1349 C CA . ASP A 1 170 ? -14.594 -24.047 13.32 1 94.88 170 ASP A CA 1
ATOM 1350 C C . ASP A 1 170 ? -15.492 -24.391 12.141 1 94.88 170 ASP A C 1
ATOM 1352 O O . ASP A 1 170 ? -15.016 -24.859 11.102 1 94.88 170 ASP A O 1
ATOM 1356 N N . LEU A 1 171 ? -16.734 -24.188 12.289 1 96.25 171 LEU A N 1
ATOM 1357 C CA . LEU A 1 171 ? -17.719 -24.703 11.344 1 96.25 171 LEU A CA 1
ATOM 1358 C C . LEU A 1 171 ? -17.812 -23.828 10.102 1 96.25 171 LEU A C 1
ATOM 1360 O O . LEU A 1 171 ? -18 -24.328 8.992 1 96.25 171 LEU A O 1
ATOM 1364 N N . LEU A 1 172 ? -17.703 -22.562 10.281 1 98.06 172 LEU A N 1
ATOM 1365 C CA . LEU A 1 172 ? -18.016 -21.609 9.227 1 98.06 172 LEU A CA 1
ATOM 1366 C C . LEU A 1 172 ? -16.969 -21.641 8.125 1 98.06 172 LEU A C 1
ATOM 1368 O O . LEU A 1 172 ? -17.297 -21.625 6.938 1 98.06 172 LEU A O 1
ATOM 1372 N N . HIS A 1 173 ? -15.68 -21.75 8.445 1 97.56 173 HIS A N 1
ATOM 1373 C CA . HIS A 1 173 ? -14.57 -21.531 7.523 1 97.56 173 HIS A CA 1
ATOM 1374 C C . HIS A 1 173 ? -14.625 -22.5 6.348 1 97.56 173 HIS A C 1
ATOM 1376 O O . HIS A 1 173 ? -14.625 -22.078 5.191 1 97.56 173 HIS A O 1
ATOM 1382 N N . PRO A 1 174 ? -14.703 -23.844 6.555 1 97 174 PRO A N 1
ATOM 1383 C CA . PRO A 1 174 ? -14.703 -24.734 5.398 1 97 174 PRO A CA 1
ATOM 1384 C C . PRO A 1 174 ? -15.922 -24.531 4.496 1 97 174 PRO A C 1
ATOM 1386 O O . PRO A 1 174 ? -15.828 -24.703 3.279 1 97 174 PRO A O 1
ATOM 1389 N N . ILE A 1 175 ? -17.031 -24.125 5.074 1 97.81 175 ILE A N 1
ATOM 1390 C CA . ILE A 1 175 ? -18.266 -23.969 4.316 1 97.81 175 ILE A CA 1
ATOM 1391 C C . ILE A 1 175 ? -18.203 -22.719 3.443 1 97.81 175 ILE A C 1
ATOM 1393 O O . ILE A 1 175 ? -18.453 -22.781 2.24 1 97.81 175 ILE A O 1
ATOM 1397 N N . ILE A 1 176 ? -17.859 -21.625 4.055 1 98.31 176 ILE A N 1
ATOM 1398 C CA . ILE A 1 176 ? -17.797 -20.375 3.303 1 98.31 176 ILE A CA 1
ATOM 1399 C C . ILE A 1 176 ? -16.672 -20.422 2.287 1 98.31 176 ILE A C 1
ATOM 1401 O O . ILE A 1 176 ? -16.781 -19.875 1.189 1 98.31 176 ILE A O 1
ATOM 1405 N N . ALA A 1 177 ? -15.508 -21.062 2.588 1 98.06 177 ALA A N 1
ATOM 1406 C CA . ALA A 1 177 ? -14.422 -21.234 1.635 1 98.06 177 ALA A CA 1
ATOM 1407 C C . ALA A 1 177 ? -14.891 -22.016 0.403 1 98.06 177 ALA A C 1
ATOM 1409 O O . ALA A 1 177 ? -14.57 -21.641 -0.728 1 98.06 177 ALA A O 1
ATOM 1410 N N . GLU A 1 178 ? -15.625 -23.062 0.638 1 97.94 178 GLU A N 1
ATOM 1411 C CA . GLU A 1 178 ? -16.141 -23.828 -0.484 1 97.94 178 GLU A CA 1
ATOM 1412 C C . GLU A 1 178 ? -17.109 -23 -1.335 1 97.94 178 GLU A C 1
ATOM 1414 O O . GLU A 1 178 ? -17.109 -23.109 -2.562 1 97.94 178 GLU A O 1
ATOM 1419 N N . CYS A 1 179 ? -17.906 -22.188 -0.683 1 98.44 179 CYS A N 1
ATOM 1420 C CA . CYS A 1 179 ? -18.812 -21.312 -1.408 1 98.44 179 CYS A CA 1
ATOM 1421 C C . CYS A 1 179 ? -18.047 -20.359 -2.328 1 98.44 179 CYS A C 1
ATOM 1423 O O . CYS A 1 179 ? -18.562 -19.984 -3.385 1 98.44 179 CYS A O 1
ATOM 1425 N N . ARG A 1 180 ? -16.812 -20 -1.976 1 98.44 180 ARG A N 1
ATOM 1426 C CA . ARG A 1 180 ? -16 -19.062 -2.74 1 98.44 180 ARG A CA 1
ATOM 1427 C C . ARG A 1 180 ? -15.328 -19.75 -3.916 1 98.44 180 ARG A C 1
ATOM 1429 O O . ARG A 1 180 ? -14.805 -19.094 -4.812 1 98.44 180 ARG A O 1
ATOM 1436 N N . VAL A 1 181 ? -15.312 -21.078 -3.938 1 98.5 181 VAL A N 1
ATOM 1437 C CA . VAL A 1 181 ? -14.578 -21.844 -4.941 1 98.5 181 VAL A CA 1
ATOM 1438 C C . VAL A 1 181 ? -15.281 -21.734 -6.289 1 98.5 181 VAL A C 1
ATOM 1440 O O . VAL A 1 181 ? -14.641 -21.516 -7.32 1 98.5 181 VAL A O 1
ATOM 1443 N N . LEU A 1 182 ? -16.609 -21.938 -6.301 1 98.12 182 LEU A N 1
ATOM 1444 C CA . LEU A 1 182 ? -17.391 -21.828 -7.535 1 98.12 182 LEU A CA 1
ATOM 1445 C C . LEU A 1 182 ? -17.953 -20.422 -7.695 1 98.12 182 LEU A C 1
ATOM 1447 O O . LEU A 1 182 ? -18.75 -19.969 -6.867 1 98.12 182 LEU A O 1
ATOM 1451 N N . LYS A 1 183 ? -17.547 -19.781 -8.711 1 98.69 183 LYS A N 1
ATOM 1452 C CA . LYS A 1 183 ? -17.906 -18.375 -8.93 1 98.69 183 LYS A CA 1
ATOM 1453 C C . LYS A 1 183 ? -19.328 -18.266 -9.469 1 98.69 183 LYS A C 1
ATOM 1455 O O . LYS A 1 183 ? -19.75 -19.062 -10.305 1 98.69 183 LYS A O 1
ATOM 1460 N N . SER A 1 184 ? -20.078 -17.297 -8.977 1 98.12 184 SER A N 1
ATOM 1461 C CA . SER A 1 184 ? -21.375 -16.938 -9.547 1 98.12 184 SER A CA 1
ATOM 1462 C C . SER A 1 184 ? -21.219 -16.188 -10.867 1 98.12 184 SER A C 1
ATOM 1464 O O . SER A 1 184 ? -20.125 -15.703 -11.18 1 98.12 184 SER A O 1
ATOM 1466 N N . PRO A 1 185 ? -22.312 -16.094 -11.641 1 98 185 PRO A N 1
ATOM 1467 C CA . PRO A 1 185 ? -22.234 -15.312 -12.875 1 98 185 PRO A CA 1
ATOM 1468 C C . PRO A 1 185 ? -21.797 -13.867 -12.641 1 98 185 PRO A C 1
ATOM 1470 O O . PRO A 1 185 ? -21.062 -13.305 -13.445 1 98 185 PRO A O 1
ATOM 1473 N N . GLU A 1 186 ? -22.281 -13.273 -11.555 1 98 186 GLU A N 1
ATOM 1474 C CA . GLU A 1 186 ? -21.906 -11.898 -11.242 1 98 186 GLU A CA 1
ATOM 1475 C C . GLU A 1 186 ? -20.422 -11.797 -10.922 1 98 186 GLU A C 1
ATOM 1477 O O . GLU A 1 186 ? -19.75 -10.844 -11.344 1 98 186 GLU A O 1
ATOM 1482 N N . GLU A 1 187 ? -19.891 -12.742 -10.172 1 98.69 187 GLU A N 1
ATOM 1483 C CA . GLU A 1 187 ? -18.469 -12.766 -9.906 1 98.69 187 GLU A CA 1
ATOM 1484 C C . GLU A 1 187 ? -17.656 -12.898 -11.195 1 98.69 187 GLU A C 1
ATOM 1486 O O . GLU A 1 187 ? -16.641 -12.234 -11.367 1 98.69 187 GLU A O 1
ATOM 1491 N N . ILE A 1 188 ? -18.094 -13.773 -12.031 1 98.81 188 ILE A N 1
ATOM 1492 C CA . ILE A 1 188 ? -17.406 -14.055 -13.289 1 98.81 188 ILE A CA 1
ATOM 1493 C C . ILE A 1 188 ? -17.281 -12.766 -14.102 1 98.81 188 ILE A C 1
ATOM 1495 O O . ILE A 1 188 ? -16.234 -12.516 -14.719 1 98.81 188 ILE A O 1
ATOM 1499 N N . GLU A 1 189 ? -18.281 -11.945 -14.078 1 98.56 189 GLU A N 1
ATOM 1500 C CA . GLU A 1 189 ? -18.234 -10.703 -14.844 1 98.56 189 GLU A CA 1
ATOM 1501 C C . GLU A 1 189 ? -17.219 -9.734 -14.258 1 98.56 189 GLU A C 1
ATOM 1503 O O . GLU A 1 189 ? -16.547 -9.008 -14.992 1 98.56 189 GLU A O 1
ATOM 1508 N N . ILE A 1 190 ? -17.125 -9.641 -12.953 1 98.69 190 ILE A N 1
ATOM 1509 C CA . ILE A 1 190 ? -16.094 -8.82 -12.336 1 98.69 190 ILE A CA 1
ATOM 1510 C C . ILE A 1 190 ? -14.711 -9.336 -12.734 1 98.69 190 ILE A C 1
ATOM 1512 O O . ILE A 1 190 ? -13.828 -8.547 -13.078 1 98.69 190 ILE A O 1
ATOM 1516 N N . LEU A 1 191 ? -14.555 -10.656 -12.625 1 98.88 191 LEU A N 1
ATOM 1517 C CA . LEU A 1 191 ? -13.289 -11.289 -12.953 1 98.88 191 LEU A CA 1
ATOM 1518 C C . LEU A 1 191 ? -12.922 -11.055 -14.422 1 98.88 191 LEU A C 1
ATOM 1520 O O . LEU A 1 191 ? -11.758 -10.805 -14.742 1 98.88 191 LEU A O 1
ATOM 1524 N N . ARG A 1 192 ? -13.906 -11.117 -15.289 1 98.69 192 ARG A N 1
ATOM 1525 C CA . ARG A 1 192 ? -13.695 -10.797 -16.703 1 98.69 192 ARG A CA 1
ATOM 1526 C C . ARG A 1 192 ? -13.219 -9.359 -16.859 1 98.69 192 ARG A C 1
ATOM 1528 O O . ARG A 1 192 ? -12.297 -9.094 -17.641 1 98.69 192 ARG A O 1
ATOM 1535 N N . TYR A 1 193 ? -13.852 -8.461 -16.156 1 98.62 193 TYR A N 1
ATOM 1536 C CA . TYR A 1 193 ? -13.516 -7.047 -16.234 1 98.62 193 TYR A CA 1
ATOM 1537 C C . TYR A 1 193 ? -12.078 -6.797 -15.773 1 98.62 193 TYR A C 1
ATOM 1539 O O . TYR A 1 193 ? -11.305 -6.152 -16.484 1 98.62 193 TYR A O 1
ATOM 1547 N N . VAL A 1 194 ? -11.719 -7.27 -14.594 1 98.81 194 VAL A N 1
ATOM 1548 C CA . VAL A 1 194 ? -10.406 -6.969 -14.031 1 98.81 194 VAL A CA 1
ATOM 1549 C C . VAL A 1 194 ? -9.312 -7.641 -14.859 1 98.81 194 VAL A C 1
ATOM 1551 O O . VAL A 1 194 ? -8.219 -7.098 -15.016 1 98.81 194 VAL A O 1
ATOM 1554 N N . ALA A 1 195 ? -9.578 -8.828 -15.422 1 98.88 195 ALA A N 1
ATOM 1555 C CA . ALA A 1 195 ? -8.633 -9.469 -16.328 1 98.88 195 ALA A CA 1
ATOM 1556 C C . ALA A 1 195 ? -8.422 -8.641 -17.594 1 98.88 195 ALA A C 1
ATOM 1558 O O . ALA A 1 195 ? -7.301 -8.523 -18.078 1 98.88 195 ALA A O 1
ATOM 1559 N N . LYS A 1 196 ? -9.5 -8.109 -18.094 1 98.81 196 LYS A N 1
ATOM 1560 C CA . LYS A 1 196 ? -9.406 -7.258 -19.281 1 98.81 196 LYS A CA 1
ATOM 1561 C C . LYS A 1 196 ? -8.57 -6.012 -19 1 98.81 196 LYS A C 1
ATOM 1563 O O . LYS A 1 196 ? -7.699 -5.656 -19.781 1 98.81 196 LYS A O 1
ATOM 1568 N N . VAL A 1 197 ? -8.867 -5.344 -17.891 1 98.62 197 VAL A N 1
ATOM 1569 C CA . VAL A 1 197 ? -8.102 -4.164 -17.5 1 98.62 197 VAL A CA 1
ATOM 1570 C C . VAL A 1 197 ? -6.625 -4.52 -17.375 1 98.62 197 VAL A C 1
ATOM 1572 O O . VAL A 1 197 ? -5.766 -3.787 -17.875 1 98.62 197 VAL A O 1
ATOM 1575 N N . SER A 1 198 ? -6.305 -5.633 -16.766 1 98.94 198 SER A N 1
ATOM 1576 C CA . SER A 1 198 ? -4.926 -6.09 -16.594 1 98.94 198 SER A CA 1
ATOM 1577 C C . SER A 1 198 ? -4.285 -6.414 -17.938 1 98.94 198 SER A C 1
ATOM 1579 O O . SER A 1 198 ? -3.125 -6.074 -18.172 1 98.94 198 SER A O 1
ATOM 1581 N N . SER A 1 199 ? -5.043 -7.086 -18.75 1 98.94 199 SER A N 1
ATOM 1582 C CA . SER A 1 199 ? -4.555 -7.422 -20.094 1 98.94 199 SER A CA 1
ATOM 1583 C C . SER A 1 199 ? -4.164 -6.168 -20.859 1 98.94 199 SER A C 1
ATOM 1585 O O . SER A 1 199 ? -3.074 -6.102 -21.438 1 98.94 199 SER A O 1
ATOM 1587 N N . ASP A 1 200 ? -5.074 -5.215 -20.859 1 98.75 200 ASP A N 1
ATOM 1588 C CA . ASP A 1 200 ? -4.801 -3.959 -21.547 1 98.75 200 ASP A CA 1
ATOM 1589 C C . ASP A 1 200 ? -3.537 -3.297 -21.016 1 98.75 200 ASP A C 1
ATOM 1591 O O . ASP A 1 200 ? -2.727 -2.773 -21.781 1 98.75 200 ASP A O 1
ATOM 1595 N N . ALA A 1 201 ? -3.412 -3.312 -19.734 1 98.88 201 ALA A N 1
ATOM 1596 C CA . ALA A 1 201 ? -2.238 -2.711 -19.109 1 98.88 201 ALA A CA 1
ATOM 1597 C C . ALA A 1 201 ? -0.962 -3.438 -19.516 1 98.88 201 ALA A C 1
ATOM 1599 O O . ALA A 1 201 ? 0.057 -2.801 -19.797 1 98.88 201 ALA A O 1
ATOM 1600 N N . HIS A 1 202 ? -0.955 -4.754 -19.531 1 98.88 202 HIS A N 1
ATOM 1601 C CA . HIS A 1 202 ? 0.198 -5.527 -19.969 1 98.88 202 HIS A CA 1
ATOM 1602 C C . HIS A 1 202 ? 0.582 -5.18 -21.406 1 98.88 202 HIS A C 1
ATOM 1604 O O . HIS A 1 202 ? 1.768 -5.086 -21.734 1 98.88 202 HIS A O 1
ATOM 1610 N N . ILE A 1 203 ? -0.399 -5.078 -22.25 1 98.81 203 ILE A N 1
ATOM 1611 C CA . ILE A 1 203 ? -0.144 -4.746 -23.641 1 98.81 203 ILE A CA 1
ATOM 1612 C C . ILE A 1 203 ? 0.554 -3.389 -23.734 1 98.81 203 ILE A C 1
ATOM 1614 O O . ILE A 1 203 ? 1.533 -3.234 -24.469 1 98.81 203 ILE A O 1
ATOM 1618 N N . LYS A 1 204 ? 0.079 -2.402 -22.969 1 98.56 204 LYS A N 1
ATOM 1619 C CA . LYS A 1 204 ? 0.724 -1.093 -22.938 1 98.56 204 LYS A CA 1
ATOM 1620 C C . LYS A 1 204 ? 2.17 -1.202 -22.469 1 98.56 204 LYS A C 1
ATOM 1622 O O . LYS A 1 204 ? 3.055 -0.529 -23 1 98.56 204 LYS A O 1
ATOM 1627 N N . VAL A 1 205 ? 2.395 -2.008 -21.516 1 98.69 205 VAL A N 1
ATOM 1628 C CA . VAL A 1 205 ? 3.738 -2.197 -20.984 1 98.69 205 VAL A CA 1
ATOM 1629 C C . VAL A 1 205 ? 4.633 -2.828 -22.047 1 98.69 205 VAL A C 1
ATOM 1631 O O . VAL A 1 205 ? 5.773 -2.4 -22.234 1 98.69 205 VAL A O 1
ATOM 1634 N N . MET A 1 206 ? 4.117 -3.852 -22.719 1 98.44 206 MET A N 1
ATOM 1635 C CA . MET A 1 206 ? 4.883 -4.504 -23.766 1 98.44 206 MET A CA 1
ATOM 1636 C C . MET A 1 206 ? 5.293 -3.498 -24.844 1 98.44 206 MET A C 1
ATOM 1638 O O . MET A 1 206 ? 6.41 -3.547 -25.359 1 98.44 206 MET A O 1
ATOM 1642 N N . GLN A 1 207 ? 4.414 -2.598 -25.156 1 98.38 207 GLN A N 1
ATOM 1643 C CA . GLN A 1 207 ? 4.656 -1.6 -26.188 1 98.38 207 GLN A CA 1
ATOM 1644 C C . GLN A 1 207 ? 5.602 -0.51 -25.688 1 98.38 207 GLN A C 1
ATOM 1646 O O . GLN A 1 207 ? 6.199 0.213 -26.484 1 98.38 207 GLN A O 1
ATOM 1651 N N . PHE A 1 208 ? 5.723 -0.402 -24.422 1 97.94 208 PHE A N 1
ATOM 1652 C CA . PHE A 1 208 ? 6.477 0.675 -23.797 1 97.94 208 PHE A CA 1
ATOM 1653 C C . PHE A 1 208 ? 7.91 0.239 -23.5 1 97.94 208 PHE A C 1
ATOM 1655 O O . PHE A 1 208 ? 8.852 1.007 -23.719 1 97.94 208 PHE A O 1
ATOM 1662 N N . MET A 1 209 ? 8.125 -0.953 -23.109 1 97.69 209 MET A N 1
ATOM 1663 C CA . MET A 1 209 ? 9.414 -1.42 -22.609 1 97.69 209 MET A CA 1
ATOM 1664 C C . MET A 1 209 ? 10.43 -1.518 -23.734 1 97.69 209 MET A C 1
ATOM 1666 O O . MET A 1 209 ? 10.094 -1.938 -24.844 1 97.69 209 MET A O 1
ATOM 1670 N N . ARG A 1 210 ? 11.633 -1.171 -23.469 1 97.38 210 ARG A N 1
ATOM 1671 C CA . ARG A 1 210 ? 12.781 -1.264 -24.359 1 97.38 210 ARG A CA 1
ATOM 1672 C C . ARG A 1 210 ? 14.086 -1.216 -23.578 1 97.38 210 ARG A C 1
ATOM 1674 O O . ARG A 1 210 ? 14.102 -0.796 -22.406 1 97.38 210 ARG A O 1
ATOM 1681 N N . PRO A 1 211 ? 15.18 -1.69 -24.281 1 97.81 211 PRO A N 1
ATOM 1682 C CA . PRO A 1 211 ? 16.469 -1.523 -23.594 1 97.81 211 PRO A CA 1
ATOM 1683 C C . PRO A 1 211 ? 16.719 -0.081 -23.156 1 97.81 211 PRO A C 1
ATOM 1685 O O . PRO A 1 211 ? 16.422 0.853 -23.906 1 97.81 211 PRO A O 1
ATOM 1688 N N . GLY A 1 212 ? 17.266 0.099 -21.969 1 96.62 212 GLY A N 1
ATOM 1689 C CA . GLY A 1 212 ? 17.531 1.43 -21.438 1 96.62 212 GLY A CA 1
ATOM 1690 C C . GLY A 1 212 ? 16.5 1.886 -20.438 1 96.62 212 GLY A C 1
ATOM 1691 O O . GLY A 1 212 ? 16.797 2.721 -19.578 1 96.62 212 GLY A O 1
ATOM 1692 N N . ARG A 1 213 ? 15.305 1.38 -20.469 1 96.19 213 ARG A N 1
ATOM 1693 C CA . ARG A 1 213 ? 14.289 1.647 -19.453 1 96.19 213 ARG A CA 1
ATOM 1694 C C . ARG A 1 213 ? 14.609 0.901 -18.156 1 96.19 213 ARG A C 1
ATOM 1696 O O . ARG A 1 213 ? 15.359 -0.074 -18.156 1 96.19 213 ARG A O 1
ATOM 1703 N N . CYS A 1 214 ? 14.023 1.385 -17.094 1 97.12 214 CYS A N 1
ATOM 1704 C CA . CYS A 1 214 ? 14.086 0.646 -15.836 1 97.12 214 CYS A CA 1
ATOM 1705 C C . CYS A 1 214 ? 12.844 -0.222 -15.656 1 97.12 214 CYS A C 1
ATOM 1707 O O . CYS A 1 214 ? 11.75 0.158 -16.062 1 97.12 214 CYS A O 1
ATOM 1709 N N . GLU A 1 215 ? 12.992 -1.374 -14.977 1 98.25 215 GLU A N 1
ATOM 1710 C CA . GLU A 1 215 ? 11.898 -2.307 -14.727 1 98.25 215 GLU A CA 1
ATOM 1711 C C . GLU A 1 215 ? 10.711 -1.601 -14.078 1 98.25 215 GLU A C 1
ATOM 1713 O O . GLU A 1 215 ? 9.562 -1.824 -14.461 1 98.25 215 GLU A O 1
ATOM 1718 N N . TYR A 1 216 ? 10.977 -0.684 -13.117 1 98 216 TYR A N 1
ATOM 1719 C CA . TYR A 1 216 ? 9.898 -0.061 -12.359 1 98 216 TYR A CA 1
ATOM 1720 C C . TYR A 1 216 ? 9.094 0.889 -13.234 1 98 216 TYR A C 1
ATOM 1722 O O . TYR A 1 216 ? 7.969 1.257 -12.883 1 98 216 TYR A O 1
ATOM 1730 N N . GLU A 1 217 ? 9.672 1.373 -14.344 1 97.94 217 GLU A N 1
ATOM 1731 C CA . GLU A 1 217 ? 8.883 2.199 -15.258 1 97.94 217 GLU A CA 1
ATOM 1732 C C . GLU A 1 217 ? 7.734 1.404 -15.875 1 97.94 217 GLU A C 1
ATOM 1734 O O . GLU A 1 217 ? 6.648 1.941 -16.078 1 97.94 217 GLU A O 1
ATOM 1739 N N . GLY A 1 218 ? 8.008 0.097 -16.219 1 98.5 218 GLY A N 1
ATOM 1740 C CA . GLY A 1 218 ? 6.938 -0.78 -16.656 1 98.5 218 GLY A CA 1
ATOM 1741 C C . GLY A 1 218 ? 5.891 -1.03 -15.586 1 98.5 218 GLY A C 1
ATOM 1742 O O . GLY A 1 218 ? 4.691 -1.009 -15.875 1 98.5 218 GLY A O 1
ATOM 1743 N N . GLU A 1 219 ? 6.375 -1.288 -14.367 1 98.69 219 GLU A N 1
ATOM 1744 C CA . GLU A 1 219 ? 5.461 -1.446 -13.242 1 98.69 219 GLU A CA 1
ATOM 1745 C C . GLU A 1 219 ? 4.551 -0.23 -13.094 1 98.69 219 GLU A C 1
ATOM 1747 O O . GLU A 1 219 ? 3.334 -0.371 -12.969 1 98.69 219 GLU A O 1
ATOM 1752 N N . SER A 1 220 ? 5.141 0.964 -13.117 1 98.69 220 SER A N 1
ATOM 1753 C CA . SER A 1 220 ? 4.406 2.211 -12.945 1 98.69 220 SER A CA 1
ATOM 1754 C C . SER A 1 220 ? 3.344 2.381 -14.031 1 98.69 220 SER A C 1
ATOM 1756 O O . SER A 1 220 ? 2.219 2.795 -13.742 1 98.69 220 SER A O 1
ATOM 1758 N N . LEU A 1 221 ? 3.713 2.084 -15.242 1 98.81 221 LEU A N 1
ATOM 1759 C CA . LEU A 1 221 ? 2.777 2.209 -16.359 1 98.81 221 LEU A CA 1
ATOM 1760 C C . LEU A 1 221 ? 1.593 1.264 -16.188 1 98.81 221 LEU A C 1
ATOM 1762 O O . LEU A 1 221 ? 0.446 1.646 -16.422 1 98.81 221 LEU A O 1
ATOM 1766 N N . PHE A 1 222 ? 1.858 0.016 -15.836 1 98.94 222 PHE A N 1
ATOM 1767 C CA . PHE A 1 222 ? 0.79 -0.935 -15.555 1 98.94 222 PHE A CA 1
ATOM 1768 C C . PHE A 1 222 ? -0.168 -0.379 -14.508 1 98.94 222 PHE A C 1
ATOM 1770 O O . PHE A 1 222 ? -1.384 -0.369 -14.711 1 98.94 222 PHE A O 1
ATOM 1777 N N . LEU A 1 223 ? 0.384 0.094 -13.391 1 98.88 223 LEU A N 1
ATOM 1778 C CA . LEU A 1 223 ? -0.412 0.618 -12.281 1 98.88 223 LEU A CA 1
ATOM 1779 C C . LEU A 1 223 ? -1.257 1.803 -12.734 1 98.88 223 LEU A C 1
ATOM 1781 O O . LEU A 1 223 ? -2.432 1.906 -12.375 1 98.88 223 LEU A O 1
ATOM 1785 N N . HIS A 1 224 ? -0.669 2.637 -13.5 1 98.81 224 HIS A N 1
ATOM 1786 C CA . HIS A 1 224 ? -1.355 3.832 -13.977 1 98.81 224 HIS A CA 1
ATOM 1787 C C . HIS A 1 224 ? -2.557 3.469 -14.852 1 98.81 224 HIS A C 1
ATOM 1789 O O . HIS A 1 224 ? -3.654 3.992 -14.648 1 98.81 224 HIS A O 1
ATOM 1795 N N . HIS A 1 225 ? -2.355 2.551 -15.758 1 98.56 225 HIS A N 1
ATOM 1796 C CA . HIS A 1 225 ? -3.453 2.154 -16.641 1 98.56 225 HIS A CA 1
ATOM 1797 C C . HIS A 1 225 ? -4.562 1.467 -15.844 1 98.56 225 HIS A C 1
ATOM 1799 O O . HIS A 1 225 ? -5.742 1.786 -16.016 1 98.56 225 HIS A O 1
ATOM 1805 N N . ALA A 1 226 ? -4.172 0.524 -15.016 1 98.62 226 ALA A N 1
ATOM 1806 C CA . ALA A 1 226 ? -5.148 -0.221 -14.227 1 98.62 226 ALA A CA 1
ATOM 1807 C C . ALA A 1 226 ? -6.012 0.722 -13.391 1 98.62 226 ALA A C 1
ATOM 1809 O O . ALA A 1 226 ? -7.219 0.508 -13.25 1 98.62 226 ALA A O 1
ATOM 1810 N N . TYR A 1 227 ? -5.398 1.775 -12.898 1 98.31 227 TYR A N 1
ATOM 1811 C CA . TYR A 1 227 ? -6.094 2.686 -12 1 98.31 227 TYR A CA 1
ATOM 1812 C C . TYR A 1 227 ? -6.859 3.746 -12.781 1 98.31 227 TYR A C 1
ATOM 1814 O O . TYR A 1 227 ? -8.094 3.816 -12.703 1 98.31 227 TYR A O 1
ATOM 1822 N N . ALA A 1 228 ? -6.211 4.48 -13.625 1 97.94 228 ALA A N 1
ATOM 1823 C CA . ALA A 1 228 ? -6.801 5.613 -14.336 1 97.94 228 ALA A CA 1
ATOM 1824 C C . ALA A 1 228 ? -7.918 5.156 -15.273 1 97.94 228 ALA A C 1
ATOM 1826 O O . ALA A 1 228 ? -8.945 5.832 -15.398 1 97.94 228 ALA A O 1
ATOM 1827 N N . VAL A 1 229 ? -7.699 3.992 -15.891 1 97.38 229 VAL A N 1
ATOM 1828 C CA . VAL A 1 229 ? -8.664 3.51 -16.875 1 97.38 229 VAL A CA 1
ATOM 1829 C C . VAL A 1 229 ? -9.617 2.512 -16.219 1 97.38 229 VAL A C 1
ATOM 1831 O O . VAL A 1 229 ? -10.836 2.598 -16.406 1 97.38 229 VAL A O 1
ATOM 1834 N N . GLY A 1 230 ? -9.094 1.639 -15.406 1 97.88 230 GLY A N 1
ATOM 1835 C CA . GLY A 1 230 ? -9.875 0.518 -14.914 1 97.88 230 GLY A CA 1
ATOM 1836 C C . GLY A 1 230 ? -10.484 0.775 -13.547 1 97.88 230 GLY A C 1
ATOM 1837 O O . GLY A 1 230 ? -11.328 0 -13.086 1 97.88 230 GLY A O 1
ATOM 1838 N N . GLY A 1 231 ? -10.07 1.869 -12.891 1 97.75 231 GLY A N 1
ATOM 1839 C CA . GLY A 1 231 ? -10.555 2.141 -11.547 1 97.75 231 GLY A CA 1
ATOM 1840 C C . GLY A 1 231 ? -9.984 1.2 -10.508 1 97.75 231 GLY A C 1
ATOM 1841 O O . GLY A 1 231 ? -10.562 1.033 -9.43 1 97.75 231 GLY A O 1
ATOM 1842 N N . CYS A 1 232 ? -8.922 0.498 -10.859 1 98.25 232 CYS A N 1
ATOM 1843 C CA . CYS A 1 232 ? -8.289 -0.435 -9.938 1 98.25 232 CYS A CA 1
ATOM 1844 C C . CYS A 1 232 ? -7.25 0.273 -9.07 1 98.25 232 CYS A C 1
ATOM 1846 O O . CYS A 1 232 ? -6.07 0.331 -9.43 1 98.25 232 CYS A O 1
ATOM 1848 N N . ARG A 1 233 ? -7.629 0.694 -7.918 1 96.88 233 ARG A N 1
ATOM 1849 C CA . ARG A 1 233 ? -6.758 1.436 -7.012 1 96.88 233 ARG A CA 1
ATOM 1850 C C . ARG A 1 233 ? -5.684 0.527 -6.422 1 96.88 233 ARG A C 1
ATOM 1852 O O . ARG A 1 233 ? -4.66 1.007 -5.93 1 96.88 233 ARG A O 1
ATOM 1859 N N . HIS A 1 234 ? -5.961 -0.802 -6.434 1 97.06 234 HIS A N 1
ATOM 1860 C CA . HIS A 1 234 ? -5.066 -1.802 -5.863 1 97.06 234 HIS A CA 1
ATOM 1861 C C . HIS A 1 234 ? -4.578 -2.779 -6.926 1 97.06 234 HIS A C 1
ATOM 1863 O O . HIS A 1 234 ? -5.195 -2.91 -7.984 1 97.06 234 HIS A O 1
ATOM 1869 N N . THR A 1 235 ? -3.42 -3.371 -6.594 1 97.75 235 THR A N 1
ATOM 1870 C CA . THR A 1 235 ? -2.984 -4.582 -7.277 1 97.75 235 THR A CA 1
ATOM 1871 C C . THR A 1 235 ? -3.152 -5.805 -6.379 1 97.75 235 THR A C 1
ATOM 1873 O O . THR A 1 235 ? -3.189 -5.68 -5.152 1 97.75 235 THR A O 1
ATOM 1876 N N . SER A 1 236 ? -3.246 -6.898 -6.984 1 97.75 236 SER A N 1
ATOM 1877 C CA . SER A 1 236 ? -3.568 -8.117 -6.25 1 97.75 236 SER A CA 1
ATOM 1878 C C . SER A 1 236 ? -2.359 -8.633 -5.477 1 97.75 236 SER A C 1
ATOM 1880 O O . SER A 1 236 ? -2.506 -9.406 -4.527 1 97.75 236 SER A O 1
ATOM 1882 N N . TYR A 1 237 ? -1.219 -8.336 -5.836 1 97.81 237 TYR A N 1
ATOM 1883 C CA . TYR A 1 237 ? 0.068 -8.719 -5.27 1 97.81 237 TYR A CA 1
ATOM 1884 C C . TYR A 1 237 ? 1.172 -7.773 -5.723 1 97.81 237 TYR A C 1
ATOM 1886 O O . TYR A 1 237 ? 0.935 -6.883 -6.543 1 97.81 237 TYR A O 1
ATOM 1894 N N . THR A 1 238 ? 2.363 -7.902 -5.102 1 97.69 238 THR A N 1
ATOM 1895 C CA . THR A 1 238 ? 3.504 -7.098 -5.527 1 97.69 238 THR A CA 1
ATOM 1896 C C . THR A 1 238 ? 3.887 -7.422 -6.969 1 97.69 238 THR A C 1
ATOM 1898 O O . THR A 1 238 ? 4.102 -8.586 -7.312 1 97.69 238 THR A O 1
ATOM 1901 N N . CYS A 1 239 ? 3.957 -6.422 -7.789 1 98.62 239 CYS A N 1
ATOM 1902 C CA . CYS A 1 239 ? 4.266 -6.605 -9.203 1 98.62 239 CYS A CA 1
ATOM 1903 C C . CYS A 1 239 ? 5.672 -7.16 -9.391 1 98.62 239 CYS A C 1
ATOM 1905 O O . CYS A 1 239 ? 6.609 -6.715 -8.727 1 98.62 239 CYS A O 1
ATOM 1907 N N . ILE A 1 240 ? 5.77 -8.133 -10.188 1 98.69 240 ILE A N 1
ATOM 1908 C CA . ILE A 1 240 ? 7.051 -8.719 -10.57 1 98.69 240 ILE A CA 1
ATOM 1909 C C . ILE A 1 240 ? 7.434 -8.25 -11.969 1 98.69 240 ILE A C 1
ATOM 1911 O O . ILE A 1 240 ? 6.754 -8.578 -12.945 1 98.69 240 ILE A O 1
ATOM 1915 N N . CYS A 1 241 ? 8.438 -7.5 -12.047 1 98.69 241 CYS A N 1
ATOM 1916 C CA . CYS A 1 241 ? 8.93 -7 -13.328 1 98.69 241 CYS A CA 1
ATOM 1917 C C . CYS A 1 241 ? 10.398 -7.348 -13.516 1 98.69 241 CYS A C 1
ATOM 1919 O O . CYS A 1 241 ? 11.25 -6.461 -13.578 1 98.69 241 CYS A O 1
ATOM 1921 N N . GLY A 1 242 ? 10.633 -8.625 -13.695 1 98.44 242 GLY A N 1
ATOM 1922 C CA . GLY A 1 242 ? 12 -9.094 -13.812 1 98.44 242 GLY A CA 1
ATOM 1923 C C . GLY A 1 242 ? 12.508 -9.086 -15.25 1 98.44 242 GLY A C 1
ATOM 1924 O O . GLY A 1 242 ? 11.766 -9.43 -16.172 1 98.44 242 GLY A O 1
ATOM 1925 N N . THR A 1 243 ? 13.773 -8.711 -15.477 1 98.38 243 THR A N 1
ATOM 1926 C CA . THR A 1 243 ? 14.43 -8.773 -16.766 1 98.38 243 THR A CA 1
ATOM 1927 C C . THR A 1 243 ? 15.773 -9.492 -16.656 1 98.38 243 THR A C 1
ATOM 1929 O O . THR A 1 243 ? 16.406 -9.484 -15.602 1 98.38 243 THR A O 1
ATOM 1932 N N . GLY A 1 244 ? 16.203 -10.094 -17.734 1 97.75 244 GLY A N 1
ATOM 1933 C CA . GLY A 1 244 ? 17.422 -10.875 -17.672 1 97.75 244 GLY A CA 1
ATOM 1934 C C . GLY A 1 244 ? 17.391 -11.945 -16.594 1 97.75 244 GLY A C 1
ATOM 1935 O O . GLY A 1 244 ? 16.438 -12.719 -16.516 1 97.75 244 GLY A O 1
ATOM 1936 N N . VAL A 1 245 ? 18.375 -11.984 -15.773 1 97 245 VAL A N 1
ATOM 1937 C CA . VAL A 1 245 ? 18.5 -13.039 -14.773 1 97 245 VAL A CA 1
ATOM 1938 C C . VAL A 1 245 ? 17.359 -12.906 -13.75 1 97 245 VAL A C 1
ATOM 1940 O O . VAL A 1 245 ? 16.953 -13.898 -13.133 1 97 245 VAL A O 1
ATOM 1943 N N . ASN A 1 246 ? 16.797 -11.703 -13.594 1 97.56 246 ASN A N 1
ATOM 1944 C CA . ASN A 1 246 ? 15.75 -11.477 -12.609 1 97.56 246 ASN A CA 1
ATOM 1945 C C . ASN A 1 246 ? 14.438 -12.141 -13.016 1 97.56 246 ASN A C 1
ATOM 1947 O O . ASN A 1 246 ? 13.547 -12.32 -12.188 1 97.56 246 ASN A O 1
ATOM 1951 N N . SER A 1 247 ? 14.312 -12.508 -14.289 1 98.06 247 SER A N 1
ATOM 1952 C CA . SER A 1 247 ? 13.109 -13.172 -14.758 1 98.06 247 SER A CA 1
ATOM 1953 C C . SER A 1 247 ? 12.977 -14.57 -14.164 1 98.06 247 SER A C 1
ATOM 1955 O O . SER A 1 247 ? 11.914 -15.195 -14.242 1 98.06 247 SER A O 1
ATOM 1957 N N . ALA A 1 248 ? 14.062 -15.031 -13.57 1 97.56 248 ALA A N 1
ATOM 1958 C CA . ALA A 1 248 ? 14.031 -16.359 -12.945 1 97.56 248 ALA A CA 1
ATOM 1959 C C . ALA A 1 248 ? 13.656 -16.25 -11.469 1 97.56 248 ALA A C 1
ATOM 1961 O O . ALA A 1 248 ? 13.438 -17.266 -10.805 1 97.56 248 ALA A O 1
ATOM 1962 N N . VAL A 1 249 ? 13.609 -15.055 -10.938 1 97 249 VAL A N 1
ATOM 1963 C CA . VAL A 1 249 ? 13.242 -14.867 -9.539 1 97 249 VAL A CA 1
ATOM 1964 C C . VAL A 1 249 ? 11.727 -14.891 -9.391 1 97 249 VAL A C 1
ATOM 1966 O O . VAL A 1 249 ? 11.039 -13.953 -9.805 1 97 249 VAL A O 1
ATOM 1969 N N . LEU A 1 250 ? 11.188 -15.867 -8.781 1 96.56 250 LEU A N 1
ATOM 1970 C CA . LEU A 1 250 ? 9.758 -16.172 -8.773 1 96.56 250 LEU A CA 1
ATOM 1971 C C . LEU A 1 250 ? 8.977 -15.07 -8.055 1 96.56 250 LEU A C 1
ATOM 1973 O O . LEU A 1 250 ? 7.867 -14.719 -8.461 1 96.56 250 LEU A O 1
ATOM 1977 N N . HIS A 1 251 ? 9.547 -14.555 -6.98 1 96.44 251 HIS A N 1
ATOM 1978 C CA . HIS A 1 251 ? 8.922 -13.477 -6.227 1 96.44 251 HIS A CA 1
ATOM 1979 C C . HIS A 1 251 ? 9.766 -12.211 -6.273 1 96.44 251 HIS A C 1
ATOM 1981 O O . HIS A 1 251 ? 10.023 -11.594 -5.238 1 96.44 251 HIS A O 1
ATOM 1987 N N . TYR A 1 252 ? 10.18 -11.828 -7.477 1 97.19 252 TYR A N 1
ATOM 1988 C CA . TYR A 1 252 ? 10.898 -10.586 -7.723 1 97.19 252 TYR A CA 1
ATOM 1989 C C . TYR A 1 252 ? 10.008 -9.375 -7.434 1 97.19 252 TYR A C 1
ATOM 1991 O O . TYR A 1 252 ? 8.789 -9.516 -7.293 1 97.19 252 TYR A O 1
ATOM 1999 N N . GLY A 1 253 ? 10.633 -8.172 -7.203 1 97 253 GLY A N 1
ATOM 2000 C CA . GLY A 1 253 ? 9.883 -6.945 -6.996 1 97 253 GLY A CA 1
ATOM 2001 C C . GLY A 1 253 ? 9.695 -6.602 -5.531 1 97 253 GLY A C 1
ATOM 2002 O O . GLY A 1 253 ? 9.188 -5.527 -5.203 1 97 253 GLY A O 1
ATOM 2003 N N . HIS A 1 254 ? 10.102 -7.461 -4.617 1 95.19 254 HIS A N 1
ATOM 2004 C CA . HIS A 1 254 ? 10.031 -7.191 -3.186 1 95.19 254 HIS A CA 1
ATOM 2005 C C . HIS A 1 254 ? 11.008 -6.094 -2.783 1 95.19 254 HIS A C 1
ATOM 2007 O O . HIS A 1 254 ? 11.758 -5.582 -3.619 1 95.19 254 HIS A O 1
ATOM 2013 N N . ALA A 1 255 ? 11.023 -5.711 -1.552 1 94.5 255 ALA A N 1
ATOM 2014 C CA . ALA A 1 255 ? 11.727 -4.527 -1.074 1 94.5 255 ALA A CA 1
ATOM 2015 C C . ALA A 1 255 ? 13.227 -4.645 -1.318 1 94.5 255 ALA A C 1
ATOM 2017 O O . ALA A 1 255 ? 13.898 -3.652 -1.613 1 94.5 255 ALA A O 1
ATOM 2018 N N . GLY A 1 256 ? 13.805 -5.859 -1.224 1 94.31 256 GLY A N 1
ATOM 2019 C CA . GLY A 1 256 ? 15.227 -6.078 -1.426 1 94.31 256 GLY A CA 1
ATOM 2020 C C . GLY A 1 256 ? 15.641 -6.039 -2.887 1 94.31 256 GLY A C 1
ATOM 2021 O O . GLY A 1 256 ? 16.828 -5.914 -3.203 1 94.31 256 GLY A O 1
ATOM 2022 N N . ALA A 1 257 ? 14.656 -6.188 -3.809 1 95.81 257 ALA A N 1
ATOM 2023 C CA . ALA A 1 257 ? 14.836 -6.129 -5.258 1 95.81 257 ALA A CA 1
ATOM 2024 C C . ALA A 1 257 ? 13.641 -5.457 -5.93 1 95.81 257 ALA A C 1
ATOM 2026 O O . ALA A 1 257 ? 12.859 -6.121 -6.617 1 95.81 257 ALA A O 1
ATOM 2027 N N . PRO A 1 258 ? 13.578 -4.188 -5.836 1 96.56 258 PRO A N 1
ATOM 2028 C CA . PRO A 1 258 ? 12.344 -3.438 -6.094 1 96.56 258 PRO A CA 1
ATOM 2029 C C . PRO A 1 258 ? 12.18 -3.064 -7.566 1 96.56 258 PRO A C 1
ATOM 2031 O O . PRO A 1 258 ? 11.844 -1.919 -7.883 1 96.56 258 PRO A O 1
ATOM 2034 N N . ASN A 1 259 ? 12.383 -4.031 -8.508 1 97.62 259 ASN A N 1
ATOM 2035 C CA . ASN A 1 259 ? 12.203 -3.803 -9.938 1 97.62 259 ASN A CA 1
ATOM 2036 C C . ASN A 1 259 ? 13.031 -2.619 -10.422 1 97.62 259 ASN A C 1
ATOM 2038 O O . ASN A 1 259 ? 12.547 -1.792 -11.195 1 97.62 259 ASN A O 1
ATOM 2042 N N . ASP A 1 260 ? 14.266 -2.545 -9.984 1 96.19 260 ASP A N 1
ATOM 2043 C CA . ASP A 1 260 ? 15.016 -1.327 -10.266 1 96.19 260 ASP A CA 1
ATOM 2044 C C . ASP A 1 260 ? 16.141 -1.595 -11.258 1 96.19 260 ASP A C 1
ATOM 2046 O O . ASP A 1 260 ? 17.016 -0.743 -11.469 1 96.19 260 ASP A O 1
ATOM 2050 N N . ARG A 1 261 ? 16.141 -2.75 -11.914 1 96.44 261 ARG A N 1
ATOM 2051 C CA . ARG A 1 261 ? 17.203 -3.055 -12.867 1 96.44 261 ARG A CA 1
ATOM 2052 C C . ARG A 1 261 ? 17 -2.311 -14.18 1 96.44 261 ARG A C 1
ATOM 2054 O O . ARG A 1 261 ? 15.867 -2.201 -14.664 1 96.44 261 ARG A O 1
ATOM 2061 N N . ILE A 1 262 ? 18.062 -1.812 -14.758 1 97.06 262 ILE A N 1
ATOM 2062 C CA . ILE A 1 262 ? 18.031 -1.252 -16.109 1 97.06 262 ILE A CA 1
ATOM 2063 C C . ILE A 1 262 ? 17.969 -2.381 -17.141 1 97.06 262 ILE A C 1
ATOM 2065 O O . ILE A 1 262 ? 18.828 -3.273 -17.125 1 97.06 262 ILE A O 1
ATOM 2069 N N . VAL A 1 263 ? 17 -2.346 -17.969 1 97.69 263 VAL A N 1
ATOM 2070 C CA . VAL A 1 263 ? 16.766 -3.383 -18.969 1 97.69 263 VAL A CA 1
ATOM 2071 C C . VAL A 1 263 ? 17.859 -3.33 -20.031 1 97.69 263 VAL A C 1
ATOM 2073 O O . VAL A 1 263 ? 18.188 -2.256 -20.531 1 97.69 263 VAL A O 1
ATOM 2076 N N . LYS A 1 264 ? 18.422 -4.445 -20.344 1 97.75 264 LYS A N 1
ATOM 2077 C CA . LYS A 1 264 ? 19.484 -4.516 -21.344 1 97.75 264 LYS A CA 1
ATOM 2078 C C . LYS A 1 264 ? 18.984 -5.152 -22.641 1 97.75 264 LYS A C 1
ATOM 2080 O O . LYS A 1 264 ? 18.047 -5.949 -22.609 1 97.75 264 LYS A O 1
ATOM 2085 N N . ASP A 1 265 ? 19.688 -4.746 -23.75 1 97.94 265 ASP A N 1
ATOM 2086 C CA . ASP A 1 265 ? 19.406 -5.422 -25.016 1 97.94 265 ASP A CA 1
ATOM 2087 C C . ASP A 1 265 ? 19.703 -6.914 -24.906 1 97.94 265 ASP A C 1
ATOM 2089 O O . ASP A 1 265 ? 20.766 -7.312 -24.422 1 97.94 265 ASP A O 1
ATOM 2093 N N . GLY A 1 266 ? 18.734 -7.699 -25.297 1 96.62 266 GLY A N 1
ATOM 2094 C CA . GLY A 1 266 ? 18.922 -9.141 -25.234 1 96.62 266 GLY A CA 1
ATOM 2095 C C . GLY A 1 266 ? 18.203 -9.773 -24.062 1 96.62 266 GLY A C 1
ATOM 2096 O O . GLY A 1 266 ? 18.031 -10.992 -24.016 1 96.62 266 GLY A O 1
ATOM 2097 N N . ASP A 1 267 ? 17.719 -8.961 -23.109 1 97.88 267 ASP A N 1
ATOM 2098 C CA . ASP A 1 267 ? 17.016 -9.477 -21.938 1 97.88 267 ASP A CA 1
ATOM 2099 C C . ASP A 1 267 ? 15.656 -10.047 -22.328 1 97.88 267 ASP A C 1
ATOM 2101 O O . ASP A 1 267 ? 14.977 -9.508 -23.203 1 97.88 267 ASP A O 1
ATOM 2105 N N . MET A 1 268 ? 15.281 -11.156 -21.672 1 98.06 268 MET A N 1
ATOM 2106 C CA . MET A 1 268 ? 13.867 -11.508 -21.562 1 98.06 268 MET A CA 1
ATOM 2107 C C . MET A 1 268 ? 13.195 -10.695 -20.453 1 98.06 268 MET A C 1
ATOM 2109 O O . MET A 1 268 ? 13.789 -10.484 -19.391 1 98.06 268 MET A O 1
ATOM 2113 N N . CYS A 1 269 ? 12.078 -10.203 -20.734 1 98.75 269 CYS A N 1
ATOM 2114 C CA . CYS A 1 269 ? 11.227 -9.609 -19.703 1 98.75 269 CYS A CA 1
ATOM 2115 C C . CYS A 1 269 ? 10.18 -10.602 -19.219 1 98.75 269 CYS A C 1
ATOM 2117 O O . CYS A 1 269 ? 9.57 -11.305 -20.016 1 98.75 269 CYS A O 1
ATOM 2119 N N . LEU A 1 270 ? 10.031 -10.781 -17.969 1 98.88 270 LEU A N 1
ATOM 2120 C CA . LEU A 1 270 ? 8.945 -11.508 -17.344 1 98.88 270 LEU A CA 1
ATOM 2121 C C . LEU A 1 270 ? 8.195 -10.617 -16.359 1 98.88 270 LEU A C 1
ATOM 2123 O O . LEU A 1 270 ? 8.695 -10.328 -15.266 1 98.88 270 LEU A O 1
ATOM 2127 N N . PHE A 1 271 ? 7.059 -10.133 -16.781 1 98.94 271 PHE A N 1
ATOM 2128 C CA . PHE A 1 271 ? 6.242 -9.227 -15.977 1 98.94 271 PHE A CA 1
ATOM 2129 C C . PHE A 1 271 ? 4.969 -9.922 -15.5 1 98.94 271 PHE A C 1
ATOM 2131 O O . PHE A 1 271 ? 4.145 -10.336 -16.312 1 98.94 271 PHE A O 1
ATOM 2138 N N . ASP A 1 272 ? 4.902 -10.172 -14.219 1 98.88 272 ASP A N 1
ATOM 2139 C CA . ASP A 1 272 ? 3.773 -10.773 -13.516 1 98.88 272 ASP A CA 1
ATOM 2140 C C . ASP A 1 272 ? 3.039 -9.742 -12.664 1 98.88 272 ASP A C 1
ATOM 2142 O O . ASP A 1 272 ? 3.502 -9.375 -11.578 1 98.8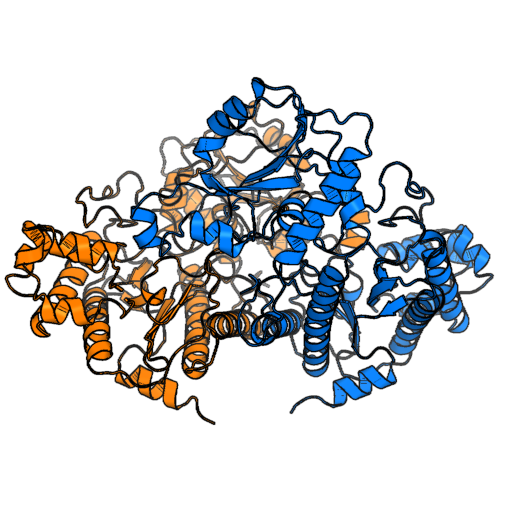8 272 ASP A O 1
ATOM 2146 N N . MET A 1 273 ? 1.949 -9.219 -13.18 1 98.88 273 MET A N 1
ATOM 2147 C CA . MET A 1 273 ? 1.192 -8.125 -12.57 1 98.88 273 MET A CA 1
ATOM 2148 C C . MET A 1 273 ? -0.308 -8.359 -12.711 1 98.88 273 MET A C 1
ATOM 2150 O O . MET A 1 273 ? -0.758 -8.961 -13.688 1 98.88 273 MET A O 1
ATOM 2154 N N . GLY A 1 274 ? -1.055 -7.949 -11.773 1 98.88 274 GLY A N 1
ATOM 2155 C CA . GLY A 1 274 ? -2.5 -8.102 -11.789 1 98.88 274 GLY A CA 1
ATOM 2156 C C . GLY A 1 274 ? -3.223 -7.027 -10.992 1 98.88 274 GLY A C 1
ATOM 2157 O O . GLY A 1 274 ? -2.91 -6.797 -9.828 1 98.88 274 GLY A O 1
ATOM 2158 N N . ALA A 1 275 ? -4.234 -6.383 -11.641 1 98.81 275 ALA A N 1
ATOM 2159 C CA . ALA A 1 275 ? -5.066 -5.371 -11 1 98.81 275 ALA A CA 1
ATOM 2160 C C . ALA A 1 275 ? -6.062 -6.008 -10.031 1 98.81 275 ALA A C 1
ATOM 2162 O O . ALA A 1 275 ? -6.188 -7.234 -9.984 1 98.81 275 ALA A O 1
ATOM 2163 N N . ASN A 1 276 ? -6.676 -5.262 -9.227 1 98.75 276 ASN A N 1
ATOM 2164 C CA . ASN A 1 276 ? -7.723 -5.66 -8.289 1 98.75 276 ASN A CA 1
ATOM 2165 C C . ASN A 1 276 ? -8.914 -4.711 -8.352 1 98.75 276 ASN A C 1
ATOM 2167 O O . ASN A 1 276 ? -8.75 -3.49 -8.305 1 98.75 276 ASN A O 1
ATOM 2171 N N . TYR A 1 277 ? -10.078 -5.223 -8.586 1 98.5 277 TYR A N 1
ATOM 2172 C CA . TYR A 1 277 ? -11.297 -4.43 -8.688 1 98.5 277 TYR A CA 1
ATOM 2173 C C . TYR A 1 277 ? -12.398 -5.012 -7.809 1 98.5 277 TYR A C 1
ATOM 2175 O O . TYR A 1 277 ? -12.742 -6.191 -7.93 1 98.5 277 TYR A O 1
ATOM 2183 N N . CYS A 1 278 ? -12.883 -4.176 -6.859 1 97.75 278 CYS A N 1
ATOM 2184 C CA . CYS A 1 278 ? -13.953 -4.598 -5.961 1 97.75 278 CYS A CA 1
ATOM 2185 C C . CYS A 1 278 ? -13.531 -5.824 -5.16 1 97.75 278 CYS A C 1
ATOM 2187 O O . CYS A 1 278 ? -14.352 -6.707 -4.898 1 97.75 278 CYS A O 1
ATOM 2189 N N . GLY A 1 279 ? -12.258 -5.934 -4.918 1 97.88 279 GLY A N 1
ATOM 2190 C CA . GLY A 1 279 ? -11.711 -7.035 -4.145 1 97.88 279 GLY A CA 1
ATOM 2191 C C . GLY A 1 279 ? -11.289 -8.211 -5 1 97.88 279 GLY A C 1
ATOM 2192 O O . GLY A 1 279 ? -10.562 -9.102 -4.535 1 97.88 279 GLY A O 1
ATOM 2193 N N . TYR A 1 280 ? -11.688 -8.297 -6.227 1 98.75 280 TYR A N 1
ATOM 2194 C CA . TYR A 1 280 ? -11.406 -9.438 -7.09 1 98.75 280 TYR A CA 1
ATOM 2195 C C . TYR A 1 280 ? -10.094 -9.25 -7.84 1 98.75 280 TYR A C 1
ATOM 2197 O O . TYR A 1 280 ? -9.805 -8.156 -8.328 1 98.75 280 TYR A O 1
ATOM 2205 N N . ALA A 1 281 ? -9.344 -10.336 -7.973 1 98.81 281 ALA A N 1
ATOM 2206 C CA . ALA A 1 281 ? -7.953 -10.289 -8.406 1 98.81 281 ALA A CA 1
ATOM 2207 C C . ALA A 1 281 ? -7.816 -10.734 -9.859 1 98.81 281 ALA A C 1
ATOM 2209 O O . ALA A 1 281 ? -8.602 -11.555 -10.344 1 98.81 281 ALA A O 1
ATOM 2210 N N . ALA A 1 282 ? -6.875 -10.172 -10.531 1 98.88 282 ALA A N 1
ATOM 2211 C CA . ALA A 1 282 ? -6.281 -10.734 -11.742 1 98.88 282 ALA A CA 1
ATOM 2212 C C . ALA A 1 282 ? -4.844 -11.18 -11.492 1 98.88 282 ALA A C 1
ATOM 2214 O O . ALA A 1 282 ? -4.227 -10.773 -10.508 1 98.88 282 ALA A O 1
ATOM 2215 N N . ASP A 1 283 ? -4.355 -12.023 -12.281 1 98.88 283 ASP A N 1
ATOM 2216 C CA . ASP A 1 283 ? -2.99 -12.539 -12.227 1 98.88 283 ASP A CA 1
ATOM 2217 C C . ASP A 1 283 ? -2.514 -12.984 -13.602 1 98.88 283 ASP A C 1
ATOM 2219 O O . ASP A 1 283 ? -2.848 -14.086 -14.055 1 98.88 283 ASP A O 1
ATOM 2223 N N . ILE A 1 284 ? -1.75 -12.133 -14.227 1 98.94 284 ILE A N 1
ATOM 2224 C CA . ILE A 1 284 ? -1.33 -12.375 -15.602 1 98.94 284 ILE A CA 1
ATOM 2225 C C . ILE A 1 284 ? 0.177 -12.164 -15.727 1 98.94 284 ILE A C 1
ATOM 2227 O O . ILE A 1 284 ? 0.719 -11.195 -15.18 1 98.94 284 ILE A O 1
ATOM 2231 N N . THR A 1 285 ? 0.844 -13.094 -16.297 1 98.88 285 THR A N 1
ATOM 2232 C CA . THR A 1 285 ? 2.27 -12.953 -16.578 1 98.88 285 THR A CA 1
ATOM 2233 C C . THR A 1 285 ? 2.527 -12.922 -18.078 1 98.88 285 THR A C 1
ATOM 2235 O O . THR A 1 285 ? 2 -13.758 -18.828 1 98.88 285 THR A O 1
ATOM 2238 N N . CYS A 1 286 ? 3.248 -11.977 -18.516 1 98.94 286 CYS A N 1
ATOM 2239 C CA . CYS A 1 286 ? 3.736 -11.883 -19.891 1 98.94 286 CYS A CA 1
ATOM 2240 C C . CYS A 1 286 ? 5.258 -11.922 -19.922 1 98.94 286 CYS A C 1
ATOM 2242 O O . CYS A 1 286 ? 5.926 -11.211 -19.172 1 98.94 286 CYS A O 1
ATOM 2244 N N . SER A 1 287 ? 5.762 -12.781 -20.75 1 98.94 287 SER A N 1
ATOM 2245 C CA . SER A 1 287 ? 7.188 -12.805 -21.062 1 98.94 287 SER A CA 1
ATOM 2246 C C . SER A 1 287 ? 7.434 -12.359 -22.5 1 98.94 287 SER A C 1
ATOM 2248 O O . SER A 1 287 ? 6.727 -12.781 -23.422 1 98.94 287 SER A O 1
ATOM 2250 N N . PHE A 1 288 ? 8.336 -11.461 -22.703 1 98.88 288 PHE A N 1
ATOM 2251 C CA . PHE A 1 288 ? 8.609 -10.891 -24.016 1 98.88 288 PHE A CA 1
ATOM 2252 C C . PHE A 1 288 ? 10.039 -10.383 -24.109 1 98.88 288 PHE A C 1
ATOM 2254 O O . PHE A 1 288 ? 10.68 -10.125 -23.094 1 98.88 288 PHE A O 1
ATOM 2261 N N . PRO A 1 289 ? 10.594 -10.352 -25.344 1 98.5 289 PRO A N 1
ATOM 2262 C CA . PRO A 1 289 ? 11.961 -9.844 -25.5 1 98.5 289 PRO A CA 1
ATOM 2263 C C . PRO A 1 289 ? 12.047 -8.328 -25.312 1 98.5 289 PRO A C 1
ATOM 2265 O O . PRO A 1 289 ? 11.234 -7.586 -25.875 1 98.5 289 PRO A O 1
ATOM 2268 N N . ALA A 1 290 ? 13.016 -7.875 -24.578 1 97.44 290 ALA A N 1
ATOM 2269 C CA . ALA A 1 290 ? 13.133 -6.469 -24.219 1 97.44 290 ALA A CA 1
ATOM 2270 C C . ALA A 1 290 ? 13.133 -5.57 -25.453 1 97.44 290 ALA A C 1
ATOM 2272 O O . ALA A 1 290 ? 12.594 -4.465 -25.422 1 97.44 290 ALA A O 1
ATOM 2273 N N . ASN A 1 291 ? 13.766 -6.062 -26.531 1 97.38 291 ASN A N 1
ATOM 2274 C CA . ASN A 1 291 ? 13.922 -5.188 -27.688 1 97.38 291 ASN A CA 1
ATOM 2275 C C . ASN A 1 291 ? 12.844 -5.449 -28.734 1 97.38 291 ASN A C 1
ATOM 2277 O O . ASN A 1 291 ? 12.883 -4.887 -29.828 1 97.38 291 ASN A O 1
ATOM 2281 N N . GLY A 1 292 ? 11.914 -6.414 -28.531 1 97.56 292 GLY A N 1
ATOM 2282 C CA . GLY A 1 292 ? 10.766 -6.605 -29.406 1 97.56 292 GLY A CA 1
ATOM 2283 C C . GLY A 1 292 ? 10.938 -7.75 -30.391 1 97.56 292 GLY A C 1
ATOM 2284 O O . GLY A 1 292 ? 10.008 -8.102 -31.109 1 97.56 292 GLY A O 1
ATOM 2285 N N . LYS A 1 293 ? 12.117 -8.352 -30.375 1 98.06 293 LYS A N 1
ATOM 2286 C CA . LYS A 1 293 ? 12.383 -9.492 -31.25 1 98.06 293 LYS A CA 1
ATOM 2287 C C . LYS A 1 293 ? 13.039 -10.633 -30.484 1 98.06 293 LYS A C 1
ATOM 2289 O O . LYS A 1 293 ? 14.094 -10.453 -29.875 1 98.06 293 LYS A O 1
ATOM 2294 N N . PHE A 1 294 ? 12.469 -11.781 -30.656 1 98.56 294 PHE A N 1
ATOM 2295 C CA . PHE A 1 294 ? 13.008 -12.945 -29.969 1 98.56 294 PHE A CA 1
ATOM 2296 C C . PHE A 1 294 ? 14.273 -13.445 -30.656 1 98.56 294 PHE A C 1
ATOM 2298 O O . PHE A 1 294 ? 14.344 -13.477 -31.891 1 98.56 294 PHE A O 1
ATOM 2305 N N . THR A 1 295 ? 15.289 -13.781 -29.859 1 98.06 295 THR A N 1
ATOM 2306 C CA . THR A 1 295 ? 16.375 -14.594 -30.391 1 98.06 295 THR A CA 1
ATOM 2307 C C . THR A 1 295 ? 15.945 -16.047 -30.531 1 98.06 295 THR A C 1
ATOM 2309 O O . THR A 1 295 ? 14.875 -16.438 -30.062 1 98.06 295 THR A O 1
ATOM 2312 N N . ALA A 1 296 ? 16.766 -16.875 -31.141 1 98.12 296 ALA A N 1
ATOM 2313 C CA . ALA A 1 296 ? 16.453 -18.297 -31.312 1 98.12 296 ALA A CA 1
ATOM 2314 C C . ALA A 1 296 ? 16.312 -19 -29.969 1 98.12 296 ALA A C 1
ATOM 2316 O O . ALA A 1 296 ? 15.414 -19.812 -29.766 1 98.12 296 ALA A O 1
ATOM 2317 N N . ASP A 1 297 ? 17.234 -18.688 -29.047 1 98.25 297 ASP A N 1
ATOM 2318 C CA . ASP A 1 297 ? 17.188 -19.281 -27.719 1 98.25 297 ASP A CA 1
ATOM 2319 C C . ASP A 1 297 ? 15.945 -18.844 -26.953 1 98.25 297 ASP A C 1
ATOM 2321 O O . ASP A 1 297 ? 15.305 -19.641 -26.281 1 98.25 297 ASP A O 1
ATOM 2325 N N . GLN A 1 298 ? 15.648 -17.578 -27.047 1 98.56 298 GLN A N 1
ATOM 2326 C CA . GLN A 1 298 ? 14.453 -17.047 -26.375 1 98.56 298 GLN A CA 1
ATOM 2327 C C . GLN A 1 298 ? 13.188 -17.703 -26.938 1 98.56 298 GLN A C 1
ATOM 2329 O O . GLN A 1 298 ? 12.297 -18.078 -26.172 1 98.56 298 GLN A O 1
ATOM 2334 N N . LYS A 1 299 ? 13.117 -17.844 -28.234 1 98.56 299 LYS A N 1
ATOM 2335 C CA . LYS A 1 299 ? 11.984 -18.5 -28.875 1 98.56 299 LYS A CA 1
ATOM 2336 C C . LYS A 1 299 ? 11.859 -19.953 -28.422 1 98.56 299 LYS A C 1
ATOM 2338 O O . LYS A 1 299 ? 10.75 -20.438 -28.203 1 98.56 299 LYS A O 1
ATOM 2343 N N . PHE A 1 300 ? 12.992 -20.547 -28.391 1 98.69 300 PHE A N 1
ATOM 2344 C CA . PHE A 1 300 ? 13.055 -21.953 -27.969 1 98.69 300 PHE A CA 1
ATOM 2345 C C . PHE A 1 300 ? 12.375 -22.141 -26.625 1 98.69 300 PHE A C 1
ATOM 2347 O O . PHE A 1 300 ? 11.438 -22.938 -26.5 1 98.69 300 PHE A O 1
ATOM 2354 N N . ILE A 1 301 ? 12.758 -21.391 -25.641 1 98.88 301 ILE A N 1
ATOM 2355 C CA . ILE A 1 301 ? 12.234 -21.531 -24.281 1 98.88 301 ILE A CA 1
ATOM 2356 C C . ILE A 1 301 ? 10.797 -21.031 -24.234 1 98.88 301 ILE A C 1
ATOM 2358 O O . ILE A 1 301 ? 9.93 -21.672 -23.625 1 98.88 301 ILE A O 1
ATOM 2362 N N . TYR A 1 302 ? 10.508 -19.875 -24.844 1 98.94 302 TYR A N 1
ATOM 2363 C CA . TYR A 1 302 ? 9.156 -19.328 -24.828 1 98.94 302 TYR A CA 1
ATOM 2364 C C . TYR A 1 302 ? 8.156 -20.328 -25.406 1 98.94 302 TYR A C 1
ATOM 2366 O O . TYR A 1 302 ? 7.098 -20.547 -24.828 1 98.94 302 TYR A O 1
ATOM 2374 N N . ASN A 1 303 ? 8.492 -20.875 -26.5 1 98.94 303 ASN A N 1
ATOM 2375 C CA . ASN A 1 303 ? 7.582 -21.797 -27.172 1 98.94 303 ASN A CA 1
ATOM 2376 C C . ASN A 1 303 ? 7.371 -23.078 -26.359 1 98.94 303 ASN A C 1
ATOM 2378 O O . ASN A 1 303 ? 6.293 -23.672 -26.406 1 98.94 303 ASN A O 1
ATOM 2382 N N . ALA A 1 304 ? 8.438 -23.531 -25.672 1 98.94 304 ALA A N 1
ATOM 2383 C CA . ALA A 1 304 ? 8.258 -24.688 -24.781 1 98.94 304 ALA A CA 1
ATOM 2384 C C . ALA A 1 304 ? 7.199 -24.406 -23.719 1 98.94 304 ALA A C 1
ATOM 2386 O O . ALA A 1 304 ? 6.324 -25.234 -23.469 1 98.94 304 ALA A O 1
ATOM 2387 N N . VAL A 1 305 ? 7.246 -23.219 -23.109 1 98.94 305 VAL A N 1
ATOM 2388 C CA . VAL A 1 305 ? 6.289 -22.812 -22.078 1 98.94 305 VAL A CA 1
ATOM 2389 C C . VAL A 1 305 ? 4.91 -22.625 -22.703 1 98.94 305 VAL A C 1
ATOM 2391 O O . VAL A 1 305 ? 3.898 -23.031 -22.141 1 98.94 305 VAL A O 1
ATOM 2394 N N . LEU A 1 306 ? 4.871 -21.969 -23.859 1 98.94 306 LEU A N 1
ATOM 2395 C CA . LEU A 1 306 ? 3.611 -21.75 -24.562 1 98.94 306 LEU A CA 1
ATOM 2396 C C . LEU A 1 306 ? 2.936 -23.078 -24.891 1 98.94 306 LEU A C 1
ATOM 2398 O O . LEU A 1 306 ? 1.718 -23.203 -24.75 1 98.94 306 LEU A O 1
ATOM 2402 N N . ALA A 1 307 ? 3.699 -24.062 -25.375 1 98.94 307 ALA A N 1
ATOM 2403 C CA . ALA A 1 307 ? 3.15 -25.375 -25.688 1 98.94 307 ALA A CA 1
ATOM 2404 C C . ALA A 1 307 ? 2.518 -26.016 -24.453 1 98.94 307 ALA A C 1
ATOM 2406 O O . ALA A 1 307 ? 1.449 -26.625 -24.547 1 98.94 307 ALA A O 1
ATOM 2407 N N . ALA A 1 308 ? 3.227 -25.922 -23.359 1 98.94 308 ALA A N 1
ATOM 2408 C CA . ALA A 1 308 ? 2.697 -26.453 -22.094 1 98.94 308 ALA A CA 1
ATOM 2409 C C . ALA A 1 308 ? 1.371 -25.781 -21.734 1 98.94 308 ALA A C 1
ATOM 2411 O O . ALA A 1 308 ? 0.394 -26.453 -21.406 1 98.94 308 ALA A O 1
ATOM 2412 N N . ARG A 1 309 ? 1.351 -24.469 -21.766 1 98.88 309 ARG A N 1
ATOM 2413 C CA . ARG A 1 309 ? 0.142 -23.688 -21.5 1 98.88 309 ARG A CA 1
ATOM 2414 C C . ARG A 1 309 ? -0.995 -24.109 -22.422 1 98.88 309 ARG A C 1
ATOM 2416 O O . ARG A 1 309 ? -2.115 -24.344 -21.969 1 98.88 309 ARG A O 1
ATOM 2423 N N . ASN A 1 310 ? -0.75 -24.188 -23.703 1 98.88 310 ASN A N 1
ATOM 2424 C CA . ASN A 1 310 ? -1.758 -24.562 -24.703 1 98.88 310 ASN A CA 1
ATOM 2425 C C . ASN A 1 310 ? -2.322 -25.953 -24.422 1 98.88 310 ASN A C 1
ATOM 2427 O O . ASN A 1 310 ? -3.523 -26.188 -24.562 1 98.88 310 ASN A O 1
ATOM 2431 N N . ALA A 1 311 ? -1.478 -26.875 -24.078 1 98.94 311 ALA A N 1
ATOM 2432 C CA . ALA A 1 311 ? -1.92 -28.234 -23.781 1 98.94 311 ALA A CA 1
ATOM 2433 C C . ALA A 1 311 ? -2.914 -28.25 -22.625 1 98.94 311 ALA A C 1
ATOM 2435 O O . ALA A 1 311 ? -3.932 -28.953 -22.688 1 98.94 311 ALA A O 1
ATOM 2436 N N . VAL A 1 312 ? -2.611 -27.531 -21.578 1 98.94 312 VAL A N 1
ATOM 2437 C CA . VAL A 1 312 ? -3.488 -27.469 -20.406 1 98.94 312 VAL A CA 1
ATOM 2438 C C . VAL A 1 312 ? -4.828 -26.844 -20.797 1 98.94 312 VAL A C 1
ATOM 2440 O O . VAL A 1 312 ? -5.887 -27.375 -20.453 1 98.94 312 VAL A O 1
ATOM 2443 N N . LEU A 1 313 ? -4.812 -25.719 -21.547 1 98.81 313 LEU A N 1
ATOM 2444 C CA . LEU A 1 313 ? -6.043 -25.031 -21.922 1 98.81 313 LEU A CA 1
ATOM 2445 C C . LEU A 1 313 ? -6.91 -25.906 -22.812 1 98.81 313 LEU A C 1
ATOM 2447 O O . LEU A 1 313 ? -8.141 -25.812 -22.781 1 98.81 313 LEU A O 1
ATOM 2451 N N . LYS A 1 314 ? -6.254 -26.719 -23.594 1 98.75 314 LYS A N 1
ATOM 2452 C CA . LYS A 1 314 ? -6.984 -27.625 -24.469 1 98.75 314 LYS A CA 1
ATOM 2453 C C . LYS A 1 314 ? -7.715 -28.703 -23.672 1 98.75 314 LYS A C 1
ATOM 2455 O O . LYS A 1 314 ? -8.805 -29.141 -24.047 1 98.75 314 LYS A O 1
ATOM 2460 N N . GLU A 1 315 ? -7.168 -29.125 -22.562 1 98.69 315 GLU A N 1
ATOM 2461 C CA . GLU A 1 315 ? -7.668 -30.297 -21.844 1 98.69 315 GLU A CA 1
ATOM 2462 C C . GLU A 1 315 ? -8.5 -29.891 -20.625 1 98.69 315 GLU A C 1
ATOM 2464 O O . GLU A 1 315 ? -9.336 -30.672 -20.172 1 98.69 315 GLU A O 1
ATOM 2469 N N . ALA A 1 316 ? -8.273 -28.766 -20.016 1 98.81 316 ALA A N 1
ATOM 2470 C CA . ALA A 1 316 ? -8.906 -28.359 -18.766 1 98.81 316 ALA A CA 1
ATOM 2471 C C . ALA A 1 316 ? -10.414 -28.219 -18.938 1 98.81 316 ALA A C 1
ATOM 2473 O O . ALA A 1 316 ? -10.883 -27.469 -19.797 1 98.81 316 ALA A O 1
ATOM 2474 N N . ARG A 1 317 ? -11.141 -28.859 -18.203 1 98.75 317 ARG A N 1
ATOM 2475 C CA . ARG A 1 317 ? -12.594 -28.859 -18.172 1 98.75 317 ARG A CA 1
ATOM 2476 C C . ARG A 1 317 ? -13.117 -29.531 -16.922 1 98.75 317 ARG A C 1
ATOM 2478 O O . ARG A 1 317 ? -12.344 -30.094 -16.141 1 98.75 317 ARG A O 1
ATOM 2485 N N . ASP A 1 318 ? -14.398 -29.438 -16.734 1 98.75 318 ASP A N 1
ATOM 2486 C CA . ASP A 1 318 ? -15.062 -30.094 -15.609 1 98.75 318 ASP A CA 1
ATOM 2487 C C . ASP A 1 318 ? -14.672 -31.562 -15.531 1 98.75 318 ASP A C 1
ATOM 2489 O O . ASP A 1 318 ? -14.688 -32.281 -16.547 1 98.75 318 ASP A O 1
ATOM 2493 N N . GLY A 1 319 ? -14.219 -31.984 -14.352 1 98.69 319 GLY A N 1
ATOM 2494 C CA . GLY A 1 319 ? -13.945 -33.406 -14.109 1 98.69 319 GLY A CA 1
ATOM 2495 C C . GLY A 1 319 ? -12.477 -33.75 -14.203 1 98.69 319 GLY A C 1
ATOM 2496 O O . GLY A 1 319 ? -12.062 -34.812 -13.789 1 98.69 319 GLY A O 1
ATOM 2497 N N . VAL A 1 320 ? -11.68 -32.906 -14.711 1 98.69 320 VAL A N 1
ATOM 2498 C CA . VAL A 1 320 ? -10.266 -33.188 -14.938 1 98.69 320 VAL A CA 1
ATOM 2499 C C . VAL A 1 320 ? -9.469 -32.875 -13.672 1 98.69 320 VAL A C 1
ATOM 2501 O O . VAL A 1 320 ? -9.727 -31.891 -12.977 1 98.69 320 VAL A O 1
ATOM 2504 N N . SER A 1 321 ? -8.539 -33.719 -13.336 1 98.62 321 SER A N 1
ATOM 2505 C CA . SER A 1 321 ? -7.668 -33.562 -12.18 1 98.62 321 SER A CA 1
ATOM 2506 C C . SER A 1 321 ? -6.641 -32.469 -12.422 1 98.62 321 SER A C 1
ATOM 2508 O O . SER A 1 321 ? -5.926 -32.469 -13.422 1 98.62 321 SER A O 1
ATOM 2510 N N . TRP A 1 322 ? -6.52 -31.516 -11.43 1 98.75 322 TRP A N 1
ATOM 2511 C CA . TRP A 1 322 ? -5.523 -30.453 -11.547 1 98.75 322 TRP A CA 1
ATOM 2512 C C . TRP A 1 322 ? -4.109 -31.031 -11.523 1 98.75 322 TRP A C 1
ATOM 2514 O O . TRP A 1 322 ? -3.223 -30.547 -12.227 1 98.75 322 TRP A O 1
ATOM 2524 N N . VAL A 1 323 ? -3.842 -32.031 -10.688 1 98.62 323 VAL A N 1
ATOM 2525 C CA . VAL A 1 323 ? -2.537 -32.688 -10.609 1 98.62 323 VAL A CA 1
ATOM 2526 C C . VAL A 1 323 ? -2.158 -33.25 -11.977 1 98.62 323 VAL A C 1
ATOM 2528 O O . VAL A 1 323 ? -1.011 -33.125 -12.414 1 98.62 323 VAL A O 1
ATOM 2531 N N . ASP A 1 324 ? -3.156 -33.844 -12.648 1 98.56 324 ASP A N 1
ATOM 2532 C CA . ASP A 1 324 ? -2.91 -34.375 -13.984 1 98.56 324 ASP A CA 1
ATOM 2533 C C . ASP A 1 324 ? -2.6 -33.25 -14.977 1 98.56 324 ASP A C 1
ATOM 2535 O O . ASP A 1 324 ? -1.819 -33.438 -15.914 1 98.56 324 ASP A O 1
ATOM 2539 N N . MET A 1 325 ? -3.264 -32.125 -14.789 1 98.81 325 MET A N 1
ATOM 2540 C CA . MET A 1 325 ? -2.967 -30.984 -15.641 1 98.81 325 MET A CA 1
ATOM 2541 C C . MET A 1 325 ? -1.533 -30.5 -15.438 1 98.81 325 MET A C 1
ATOM 2543 O O . MET A 1 325 ? -0.865 -30.109 -16.391 1 98.81 325 MET A O 1
ATOM 2547 N N . HIS A 1 326 ? -1.033 -30.484 -14.195 1 98.75 326 HIS A N 1
ATOM 2548 C CA . HIS A 1 326 ? 0.362 -30.141 -13.945 1 98.75 326 HIS A CA 1
ATOM 2549 C C . HIS A 1 326 ? 1.304 -31.141 -14.617 1 98.75 326 HIS A C 1
ATOM 2551 O O . HIS A 1 326 ? 2.295 -30.734 -15.234 1 98.75 326 HIS A O 1
ATOM 2557 N N . ARG A 1 327 ? 1.002 -32.406 -14.539 1 98.44 327 ARG A N 1
ATOM 2558 C CA . ARG A 1 327 ? 1.804 -33.438 -15.188 1 98.44 327 ARG A CA 1
ATOM 2559 C C . ARG A 1 327 ? 1.819 -33.25 -16.703 1 98.44 327 ARG A C 1
ATOM 2561 O O . ARG A 1 327 ? 2.869 -33.375 -17.344 1 98.44 327 ARG A O 1
ATOM 2568 N N . LEU A 1 328 ? 0.617 -32.969 -17.203 1 98.88 328 LEU A N 1
ATOM 2569 C CA . LEU A 1 328 ? 0.503 -32.719 -18.641 1 98.88 328 LEU A CA 1
ATOM 2570 C C . LEU A 1 328 ? 1.381 -31.562 -19.062 1 98.88 328 LEU A C 1
ATOM 2572 O O . LEU A 1 328 ? 2.125 -31.656 -20.047 1 98.88 328 LEU A O 1
ATOM 2576 N N . SER A 1 329 ? 1.28 -30.484 -18.328 1 98.88 329 SER A N 1
ATOM 2577 C CA . SER A 1 329 ? 2.066 -29.281 -18.609 1 98.88 329 SER A CA 1
ATOM 2578 C C . SER A 1 329 ? 3.561 -29.594 -18.609 1 98.88 329 SER A C 1
ATOM 2580 O O . SER A 1 329 ? 4.273 -29.219 -19.547 1 98.88 329 SER A O 1
ATOM 2582 N N . CYS A 1 330 ? 4.043 -30.281 -17.625 1 98.75 330 CYS A N 1
ATOM 2583 C CA . CYS A 1 330 ? 5.453 -30.625 -17.484 1 98.75 330 CYS A CA 1
ATOM 2584 C C . CYS A 1 330 ? 5.891 -31.578 -18.594 1 98.75 330 CYS A C 1
ATOM 2586 O O . CYS A 1 330 ? 6.98 -31.438 -19.156 1 98.75 330 CYS A O 1
ATOM 2588 N N . ARG A 1 331 ? 5.027 -32.531 -18.906 1 98.81 331 ARG A N 1
ATOM 2589 C CA . ARG A 1 331 ? 5.32 -33.5 -19.969 1 98.81 331 ARG A CA 1
ATOM 2590 C C . ARG A 1 331 ? 5.555 -32.781 -21.297 1 98.81 331 ARG A C 1
ATOM 2592 O O . ARG A 1 331 ? 6.551 -33.031 -21.969 1 98.81 331 ARG A O 1
ATOM 2599 N N . VAL A 1 332 ? 4.66 -31.922 -21.609 1 98.94 332 VAL A N 1
ATOM 2600 C CA . VAL A 1 332 ? 4.73 -31.203 -22.875 1 98.94 332 VAL A CA 1
ATOM 2601 C C . VAL A 1 332 ? 5.961 -30.297 -22.891 1 98.94 332 VAL A C 1
ATOM 2603 O O . VAL A 1 332 ? 6.68 -30.234 -23.891 1 98.94 332 VAL A O 1
ATOM 2606 N N . MET A 1 333 ? 6.266 -29.594 -21.828 1 98.88 333 MET A N 1
ATOM 2607 C CA . MET A 1 333 ? 7.422 -28.703 -21.734 1 98.88 333 MET A CA 1
ATOM 2608 C C . MET A 1 333 ? 8.719 -29.484 -21.891 1 98.88 333 MET A C 1
ATOM 2610 O O . MET A 1 333 ? 9.602 -29.094 -22.656 1 98.88 333 MET A O 1
ATOM 2614 N N . LEU A 1 334 ? 8.859 -30.609 -21.188 1 98.88 334 LEU A N 1
ATOM 2615 C CA . LEU A 1 334 ? 10.07 -31.422 -21.25 1 98.88 334 LEU A CA 1
ATOM 2616 C C . LEU A 1 334 ? 10.258 -32 -22.656 1 98.88 334 LEU A C 1
ATOM 2618 O O . LEU A 1 334 ? 11.391 -32.125 -23.125 1 98.88 334 LEU A O 1
ATOM 2622 N N . GLN A 1 335 ? 9.133 -32.375 -23.266 1 98.88 335 GLN A N 1
ATOM 2623 C CA . GLN A 1 335 ? 9.227 -32.844 -24.641 1 98.88 335 GLN A CA 1
ATOM 2624 C C . GLN A 1 335 ? 9.797 -31.781 -25.562 1 98.88 335 GLN A C 1
ATOM 2626 O O . GLN A 1 335 ? 10.641 -32.062 -26.406 1 98.88 335 GLN A O 1
ATOM 2631 N N . GLN A 1 336 ? 9.32 -30.562 -25.438 1 98.88 336 GLN A N 1
ATOM 2632 C CA . GLN A 1 336 ? 9.828 -29.453 -26.219 1 98.88 336 GLN A CA 1
ATOM 2633 C C . GLN A 1 336 ? 11.32 -29.219 -25.953 1 98.88 336 GLN A C 1
ATOM 2635 O O . GLN A 1 336 ? 12.086 -28.953 -26.891 1 98.88 336 GLN A O 1
ATOM 2640 N N . LEU A 1 337 ? 11.727 -29.281 -24.703 1 98.88 337 LEU A N 1
ATOM 2641 C CA . LEU A 1 337 ? 13.125 -29.094 -24.344 1 98.88 337 LEU A CA 1
ATOM 2642 C C . LEU A 1 337 ? 13.984 -30.219 -24.906 1 98.88 337 LEU A C 1
ATOM 2644 O O . LEU A 1 337 ? 15.133 -29.984 -25.297 1 98.88 337 LEU A O 1
ATOM 2648 N N . LYS A 1 338 ? 13.43 -31.406 -24.922 1 98.88 338 LYS A N 1
ATOM 2649 C CA . LYS A 1 338 ? 14.117 -32.531 -25.531 1 98.88 338 LYS A CA 1
ATOM 2650 C C . LYS A 1 338 ? 14.258 -32.312 -27.047 1 98.88 338 LYS A C 1
ATOM 2652 O O . LYS A 1 338 ? 15.352 -32.5 -27.594 1 98.88 338 LYS A O 1
ATOM 2657 N N . ASP A 1 339 ? 13.172 -31.953 -27.688 1 98.75 339 ASP A N 1
ATOM 2658 C CA . ASP A 1 339 ? 13.18 -31.734 -29.125 1 98.75 339 ASP A CA 1
ATOM 2659 C C . ASP A 1 339 ? 14.164 -30.641 -29.516 1 98.75 339 ASP A C 1
ATOM 2661 O O . ASP A 1 339 ? 14.75 -30.688 -30.609 1 98.75 339 ASP A O 1
ATOM 2665 N N . GLY A 1 340 ? 14.352 -29.719 -28.656 1 98.31 340 GLY A N 1
ATOM 2666 C CA . GLY A 1 340 ? 15.281 -28.625 -28.922 1 98.31 340 GLY A CA 1
ATOM 2667 C C . GLY A 1 340 ? 16.719 -28.969 -28.547 1 98.31 340 GLY A C 1
ATOM 2668 O O . GLY A 1 340 ? 17.625 -28.156 -28.766 1 98.31 340 GLY A O 1
ATOM 2669 N N . GLY A 1 341 ? 16.953 -30.109 -27.984 1 98.5 341 GLY A N 1
ATOM 2670 C CA . GLY A 1 341 ? 18.297 -30.625 -27.781 1 98.5 341 GLY A CA 1
ATOM 2671 C C . GLY A 1 341 ? 18.812 -30.391 -26.375 1 98.5 341 GLY A C 1
ATOM 2672 O O . GLY A 1 341 ? 19.938 -30.781 -26.047 1 98.5 341 GLY A O 1
ATOM 2673 N N . MET A 1 342 ? 18.078 -29.812 -25.484 1 98.75 342 MET A N 1
ATOM 2674 C CA . MET A 1 342 ? 18.531 -29.516 -24.125 1 98.75 342 MET A CA 1
ATOM 2675 C C . MET A 1 342 ? 18.469 -30.766 -23.25 1 98.75 342 MET A C 1
ATOM 2677 O O . MET A 1 342 ? 19.281 -30.938 -22.359 1 98.75 342 MET A O 1
ATOM 2681 N N . LEU A 1 343 ? 17.469 -31.562 -23.562 1 98.88 343 LEU A N 1
ATOM 2682 C CA . LEU A 1 343 ? 17.266 -32.781 -22.797 1 98.88 343 LEU A CA 1
ATOM 2683 C C . LEU A 1 343 ? 17.375 -34.031 -23.703 1 98.88 343 LEU A C 1
ATOM 2685 O O . LEU A 1 343 ? 17.328 -33.906 -24.922 1 98.88 343 LEU A O 1
ATOM 2689 N N . LYS A 1 344 ? 17.531 -35.188 -23.094 1 98.69 344 LYS A N 1
ATOM 2690 C CA . LYS A 1 344 ? 17.594 -36.469 -23.781 1 98.69 344 LYS A CA 1
ATOM 2691 C C . LYS A 1 344 ? 16.953 -37.562 -22.953 1 98.69 344 LYS A C 1
ATOM 2693 O O . LYS A 1 344 ? 16.781 -37.438 -21.734 1 98.69 344 LYS A O 1
ATOM 2698 N N . GLY A 1 345 ? 16.594 -38.656 -23.625 1 98.44 345 GLY A N 1
ATOM 2699 C CA . GLY A 1 345 ? 15.961 -39.75 -22.922 1 98.44 345 GLY A CA 1
ATOM 2700 C C . GLY A 1 345 ? 14.445 -39.719 -22.984 1 98.44 345 GLY A C 1
ATOM 2701 O O . GLY A 1 345 ? 13.867 -39.031 -23.844 1 98.44 345 GLY A O 1
ATOM 2702 N N . ASP A 1 346 ? 13.812 -40.531 -22.062 1 98.44 346 ASP A N 1
ATOM 2703 C CA . ASP A 1 346 ? 12.359 -40.688 -22.062 1 98.44 346 ASP A CA 1
ATOM 2704 C C . ASP A 1 346 ? 11.688 -39.688 -21.156 1 98.44 346 ASP A C 1
ATOM 2706 O O . ASP A 1 346 ? 12.07 -39.531 -19.984 1 98.44 346 ASP A O 1
ATOM 2710 N N . VAL A 1 347 ? 10.68 -39.031 -21.672 1 98.62 347 VAL A N 1
ATOM 2711 C CA . VAL A 1 347 ? 10.031 -37.938 -20.938 1 98.62 347 VAL A CA 1
ATOM 2712 C C . VAL A 1 347 ? 9.344 -38.5 -19.703 1 98.62 347 VAL A C 1
ATOM 2714 O O . VAL A 1 347 ? 9.328 -37.844 -18.656 1 98.62 347 VAL A O 1
ATOM 2717 N N . GLU A 1 348 ? 8.719 -39.656 -19.797 1 98.19 348 GLU A N 1
ATOM 2718 C CA . GLU A 1 348 ? 8.062 -40.219 -18.625 1 98.19 348 GLU A CA 1
ATOM 2719 C C . GLU A 1 348 ? 9.07 -40.531 -17.531 1 98.19 348 GLU A C 1
ATOM 2721 O O . GLU A 1 348 ? 8.758 -40.406 -16.344 1 98.19 348 GLU A O 1
ATOM 2726 N N . GLU A 1 349 ? 10.227 -40.969 -17.906 1 98.31 349 GLU A N 1
ATOM 2727 C CA . GLU A 1 349 ? 11.289 -41.188 -16.938 1 98.31 349 GLU A CA 1
ATOM 2728 C C . GLU A 1 349 ? 11.75 -39.875 -16.297 1 98.31 349 GLU A C 1
ATOM 2730 O O . GLU A 1 349 ? 12.086 -39.844 -15.109 1 98.31 349 GLU A O 1
ATOM 2735 N N . MET A 1 350 ? 11.867 -38.844 -17.125 1 98.44 350 MET A N 1
ATOM 2736 C CA . MET A 1 350 ? 12.203 -37.531 -16.594 1 98.44 350 MET A CA 1
ATOM 2737 C C . MET A 1 350 ? 11.211 -37.094 -15.508 1 98.44 350 MET A C 1
ATOM 2739 O O . MET A 1 350 ? 11.617 -36.625 -14.453 1 98.44 350 MET A O 1
ATOM 2743 N N . LEU A 1 351 ? 9.891 -37.312 -15.805 1 98 351 LEU A N 1
ATOM 2744 C CA . LEU A 1 351 ? 8.844 -36.969 -14.844 1 98 351 LEU A CA 1
ATOM 2745 C C . LEU A 1 351 ? 9 -37.75 -13.555 1 98 351 LEU A C 1
ATOM 2747 O O . LEU A 1 351 ? 8.938 -37.188 -12.461 1 98 351 LEU A O 1
ATOM 2751 N N . SER A 1 352 ? 9.203 -39.062 -13.711 1 96.88 352 SER A N 1
ATOM 2752 C CA . SER A 1 352 ? 9.344 -39.938 -12.562 1 96.88 352 SER A CA 1
ATOM 2753 C C . SER A 1 352 ? 10.539 -39.562 -11.703 1 96.88 352 SER A C 1
ATOM 2755 O O . SER A 1 352 ? 10.508 -39.688 -10.477 1 96.88 352 SER A O 1
ATOM 2757 N N . ALA A 1 353 ? 11.57 -39.062 -12.359 1 97.62 353 ALA A N 1
ATOM 2758 C CA . ALA A 1 353 ? 12.797 -38.688 -11.664 1 97.62 353 ALA A CA 1
ATOM 2759 C C . ALA A 1 353 ? 12.648 -37.312 -10.992 1 97.62 353 ALA A C 1
ATOM 2761 O O . ALA A 1 353 ? 13.477 -36.938 -10.164 1 97.62 353 ALA A O 1
ATOM 2762 N N . GLY A 1 354 ? 11.617 -36.562 -11.32 1 97.62 354 GLY A N 1
ATOM 2763 C CA . GLY A 1 354 ? 11.359 -35.25 -10.711 1 97.62 354 GLY A CA 1
ATOM 2764 C C . GLY A 1 354 ? 12.086 -34.125 -11.414 1 97.62 354 GLY A C 1
ATOM 2765 O O . GLY A 1 354 ? 12.266 -33.062 -10.836 1 97.62 354 GLY A O 1
ATOM 2766 N N . LEU A 1 355 ? 12.508 -34.312 -12.703 1 98.31 355 LEU A N 1
ATOM 2767 C CA . LEU A 1 355 ? 13.297 -33.344 -13.453 1 98.31 355 LEU A CA 1
ATOM 2768 C C . LEU A 1 355 ? 12.516 -32.062 -13.641 1 98.31 355 LEU A C 1
ATOM 2770 O O . LEU A 1 355 ? 13.109 -30.969 -13.703 1 98.31 355 LEU A O 1
ATOM 2774 N N . PRO A 1 356 ? 11.156 -32.125 -13.711 1 98 356 PRO A N 1
ATOM 2775 C CA . PRO A 1 356 ? 10.422 -30.875 -13.961 1 98 356 PRO A CA 1
ATOM 2776 C C . PRO A 1 356 ? 10.711 -29.812 -12.914 1 98 356 PRO A C 1
ATOM 2778 O O . PRO A 1 356 ? 10.711 -28.609 -13.234 1 98 356 PRO A O 1
ATOM 2781 N N . ALA A 1 357 ? 10.969 -30.141 -11.688 1 97.06 357 ALA A N 1
ATOM 2782 C CA . ALA A 1 357 ? 11.164 -29.188 -10.594 1 97.06 357 ALA A CA 1
ATOM 2783 C C . ALA A 1 357 ? 12.414 -28.344 -10.82 1 97.06 357 ALA A C 1
ATOM 2785 O O . ALA A 1 357 ? 12.539 -27.25 -10.266 1 97.06 357 ALA A O 1
ATOM 2786 N N . THR A 1 358 ? 13.336 -28.844 -11.633 1 97.69 358 THR A N 1
ATOM 2787 C CA . THR A 1 358 ? 14.531 -28.078 -11.984 1 97.69 358 THR A CA 1
ATOM 2788 C C . THR A 1 358 ? 14.172 -26.844 -12.781 1 97.69 358 THR A C 1
ATOM 2790 O O . THR A 1 358 ? 14.773 -25.781 -12.594 1 97.69 358 THR A O 1
ATOM 2793 N N . PHE A 1 359 ? 13.141 -26.984 -13.641 1 98.25 359 PHE A N 1
ATOM 2794 C CA . PHE A 1 359 ? 12.789 -25.922 -14.555 1 98.25 359 PHE A CA 1
ATOM 2795 C C . PHE A 1 359 ? 11.594 -25.125 -14.031 1 98.25 359 PHE A C 1
ATOM 2797 O O . PHE A 1 359 ? 11.453 -23.938 -14.328 1 98.25 359 PHE A O 1
ATOM 2804 N N . GLN A 1 360 ? 10.734 -25.75 -13.344 1 97.88 360 GLN A N 1
ATOM 2805 C CA . GLN A 1 360 ? 9.539 -25.141 -12.773 1 97.88 360 GLN A CA 1
ATOM 2806 C C . GLN A 1 360 ? 9.344 -25.562 -11.32 1 97.88 360 GLN A C 1
ATOM 2808 O O . GLN A 1 360 ? 8.57 -26.484 -11.039 1 97.88 360 GLN A O 1
ATOM 2813 N N . PRO A 1 361 ? 9.891 -24.797 -10.43 1 96.25 361 PRO A N 1
ATOM 2814 C CA . PRO A 1 361 ? 9.797 -25.203 -9.031 1 96.25 361 PRO A CA 1
ATOM 2815 C C . PRO A 1 361 ? 8.445 -24.891 -8.406 1 96.25 361 PRO A C 1
ATOM 2817 O O . PRO A 1 361 ? 8.141 -25.359 -7.305 1 96.25 361 PRO A O 1
ATOM 2820 N N . HIS A 1 362 ? 7.688 -23.984 -9 1 96.12 362 HIS A N 1
ATOM 2821 C CA . HIS A 1 362 ? 6.359 -23.656 -8.484 1 96.12 362 HIS A CA 1
ATOM 2822 C C . HIS A 1 362 ? 5.289 -24.531 -9.148 1 96.12 362 HIS A C 1
ATOM 2824 O O . HIS A 1 362 ? 5.578 -25.266 -10.086 1 96.12 362 HIS A O 1
ATOM 2830 N N . GLY A 1 363 ? 4.09 -24.516 -8.695 1 97.38 363 GLY A N 1
ATOM 2831 C CA . GLY A 1 363 ? 2.979 -25.25 -9.266 1 97.38 363 GLY A CA 1
ATOM 2832 C C . GLY A 1 363 ? 2.424 -24.625 -10.531 1 97.38 363 GLY A C 1
ATOM 2833 O O . GLY A 1 363 ? 2.873 -23.562 -10.953 1 97.38 363 GLY A O 1
ATOM 2834 N N . LEU A 1 364 ? 1.472 -25.344 -11.141 1 98.56 364 LEU A N 1
ATOM 2835 C CA . LEU A 1 364 ? 0.907 -24.938 -12.43 1 98.56 364 LEU A CA 1
ATOM 2836 C C . LEU A 1 364 ? 0.022 -23.719 -12.273 1 98.56 364 LEU A C 1
ATOM 2838 O O . LEU A 1 364 ? -0.194 -22.969 -13.242 1 98.56 364 LEU A O 1
ATOM 2842 N N . GLY A 1 365 ? -0.506 -23.562 -11.078 1 98.38 365 GLY A N 1
ATOM 2843 C CA . GLY A 1 365 ? -1.397 -22.438 -10.844 1 98.38 365 GLY A CA 1
ATOM 2844 C C . GLY A 1 365 ? -2.127 -22.516 -9.516 1 98.38 365 GLY A C 1
ATOM 2845 O O . GLY A 1 365 ? -1.66 -23.172 -8.586 1 98.38 365 GLY A O 1
ATOM 2846 N N . HIS A 1 366 ? -3.131 -21.703 -9.383 1 98.69 366 HIS A N 1
ATOM 2847 C CA . HIS A 1 366 ? -3.904 -21.594 -8.148 1 98.69 366 HIS A CA 1
ATOM 2848 C C . HIS A 1 366 ? -5.32 -21.094 -8.43 1 98.69 366 HIS A C 1
ATOM 2850 O O . HIS A 1 366 ? -5.59 -20.547 -9.508 1 98.69 366 HIS A O 1
ATOM 2856 N N . LEU A 1 367 ? -6.199 -21.375 -7.457 1 98.75 367 LEU A N 1
ATOM 2857 C CA . LEU A 1 367 ? -7.492 -20.703 -7.48 1 98.75 367 LEU A CA 1
ATOM 2858 C C . LEU A 1 367 ? -7.324 -19.203 -7.332 1 98.75 367 LEU A C 1
ATOM 2860 O O . LEU A 1 367 ? -6.426 -18.734 -6.629 1 98.75 367 LEU A O 1
ATOM 2864 N N . ILE A 1 368 ? -8.141 -18.484 -8.023 1 98.75 368 ILE A N 1
ATOM 2865 C CA . ILE A 1 368 ? -8.07 -17.031 -7.949 1 98.75 368 ILE A CA 1
ATOM 2866 C C . ILE A 1 368 ? -9.484 -16.453 -7.852 1 98.75 368 ILE A C 1
ATOM 2868 O O . ILE A 1 368 ? -10.438 -17.047 -8.367 1 98.75 368 ILE A O 1
ATOM 2872 N N . GLY A 1 369 ? -9.727 -15.43 -7.094 1 98.5 369 GLY A N 1
ATOM 2873 C CA . GLY A 1 369 ? -10.969 -14.727 -6.82 1 98.5 369 GLY A CA 1
ATOM 2874 C C . GLY A 1 369 ? -10.766 -13.469 -5.996 1 98.5 369 GLY A C 1
ATOM 2875 O O . GLY A 1 369 ? -10.07 -12.539 -6.43 1 98.5 369 GLY A O 1
ATOM 2876 N N . LEU A 1 370 ? -11.195 -13.484 -4.766 1 98.5 370 LEU A N 1
ATOM 2877 C CA . LEU A 1 370 ? -11.047 -12.336 -3.879 1 98.5 370 LEU A CA 1
ATOM 2878 C C . LEU A 1 370 ? -9.625 -12.25 -3.332 1 98.5 370 LEU A C 1
ATOM 2880 O O . LEU A 1 370 ? -9.211 -11.211 -2.826 1 98.5 370 LEU A O 1
ATOM 2884 N N . ASP A 1 371 ? -8.922 -13.328 -3.367 1 98.06 371 ASP A N 1
ATOM 2885 C CA . ASP A 1 371 ? -7.48 -13.375 -3.119 1 98.06 371 ASP A CA 1
ATOM 2886 C C . ASP A 1 371 ? -6.727 -13.852 -4.355 1 98.06 371 ASP A C 1
ATOM 2888 O O . ASP A 1 371 ? -7.262 -14.617 -5.16 1 98.06 371 ASP A O 1
ATOM 2892 N N . VAL A 1 372 ? -5.504 -13.336 -4.543 1 98.38 372 VAL A N 1
ATOM 2893 C CA . VAL A 1 372 ? -4.73 -13.805 -5.688 1 98.38 372 VAL A CA 1
ATOM 2894 C C . VAL A 1 372 ? -4.539 -15.32 -5.598 1 98.38 372 VAL A C 1
ATOM 2896 O O . VAL A 1 372 ? -4.762 -16.031 -6.574 1 98.38 372 VAL A O 1
ATOM 2899 N N . HIS A 1 373 ? -4.066 -15.758 -4.465 1 98.25 373 HIS A N 1
ATOM 2900 C CA . HIS A 1 373 ? -4.16 -17.172 -4.137 1 98.25 373 HIS A CA 1
ATOM 2901 C C . HIS A 1 373 ? -5.395 -17.469 -3.291 1 98.25 373 HIS A C 1
ATOM 2903 O O . HIS A 1 373 ? -5.332 -17.422 -2.061 1 98.25 373 HIS A O 1
ATOM 2909 N N . ASP A 1 374 ? -6.441 -17.719 -3.988 1 98 374 ASP A N 1
ATOM 2910 C CA . ASP A 1 374 ? -7.754 -17.797 -3.352 1 98 374 ASP A CA 1
ATOM 2911 C C . ASP A 1 374 ? -7.902 -19.094 -2.549 1 98 374 ASP A C 1
ATOM 2913 O O . ASP A 1 374 ? -7.086 -20 -2.678 1 98 374 ASP A O 1
ATOM 2917 N N . VAL A 1 375 ? -8.914 -19.234 -1.782 1 96.5 375 VAL A N 1
ATOM 2918 C CA . VAL A 1 375 ? -9.125 -20.297 -0.795 1 96.5 375 VAL A CA 1
ATOM 2919 C C . VAL A 1 375 ? -9.75 -21.516 -1.47 1 96.5 375 VAL A C 1
ATOM 2921 O O . VAL A 1 375 ? -10.156 -21.453 -2.631 1 96.5 375 VAL A O 1
ATOM 2924 N N . GLY A 1 376 ? -9.672 -22.656 -0.736 1 96.88 376 GLY A N 1
ATOM 2925 C CA . GLY A 1 376 ? -10.414 -23.844 -1.155 1 96.88 376 GLY A CA 1
ATOM 2926 C C . GLY A 1 376 ? -9.531 -24.891 -1.809 1 96.88 376 GLY A C 1
ATOM 2927 O O . GLY A 1 376 ? -10.023 -25.953 -2.229 1 96.88 376 GLY A O 1
ATOM 2928 N N . GLY A 1 377 ? -8.227 -24.594 -1.902 1 97.5 377 GLY A N 1
ATOM 2929 C CA . GLY A 1 377 ? -7.34 -25.531 -2.574 1 97.5 377 GLY A CA 1
ATOM 2930 C C . GLY A 1 377 ? -7.234 -26.875 -1.868 1 97.5 377 GLY A C 1
ATOM 2931 O O . GLY A 1 377 ? -7.152 -27.922 -2.516 1 97.5 377 GLY A O 1
ATOM 2932 N N . TYR A 1 378 ? -7.25 -26.875 -0.568 1 97.31 378 TYR A N 1
ATOM 2933 C CA . TYR A 1 378 ? -7.059 -28.078 0.229 1 97.31 378 TYR A CA 1
ATOM 2934 C C . TYR A 1 378 ? -8.07 -28.141 1.365 1 97.31 378 TYR A C 1
ATOM 2936 O O . TYR A 1 378 ? -7.699 -28.328 2.527 1 97.31 378 TYR A O 1
ATOM 2944 N N . LEU A 1 379 ? -9.344 -28.094 1.057 1 95.56 379 LEU A N 1
ATOM 2945 C CA . LEU A 1 379 ? -10.406 -28.266 2.041 1 95.56 379 LEU A CA 1
ATOM 2946 C C . LEU A 1 379 ? -10.625 -29.75 2.352 1 95.56 379 LEU A C 1
ATOM 2948 O O . LEU A 1 379 ? -10.227 -30.609 1.568 1 95.56 379 LEU A O 1
ATOM 2952 N N . GLU A 1 380 ? -11.211 -30 3.496 1 92.44 380 GLU A N 1
ATOM 2953 C CA . GLU A 1 380 ? -11.555 -31.375 3.852 1 92.44 380 GLU A CA 1
ATOM 2954 C C . GLU A 1 380 ? -12.43 -32 2.779 1 92.44 380 GLU A C 1
ATOM 2956 O O . GLU A 1 380 ? -13.344 -31.375 2.25 1 92.44 380 GLU A O 1
ATOM 2961 N N . GLY A 1 381 ? -12.109 -33.188 2.545 1 93.25 381 GLY A N 1
ATOM 2962 C CA . GLY A 1 381 ? -12.883 -33.906 1.548 1 93.25 381 GLY A CA 1
ATOM 2963 C C . GLY A 1 381 ? -12.344 -33.719 0.14 1 93.25 381 GLY A C 1
ATOM 2964 O O . GLY A 1 381 ? -12.773 -34.438 -0.782 1 93.25 381 GLY A O 1
ATOM 2965 N N . GLN A 1 382 ? -11.469 -32.875 -0.042 1 96.06 382 GLN A N 1
ATOM 2966 C CA . GLN A 1 382 ? -10.805 -32.688 -1.328 1 96.06 382 GLN A CA 1
ATOM 2967 C C . GLN A 1 382 ? -9.461 -33.375 -1.374 1 96.06 382 GLN A C 1
ATOM 2969 O O . GLN A 1 382 ? -8.914 -33.75 -0.333 1 96.06 382 GLN A O 1
ATOM 2974 N N . PRO A 1 383 ? -8.945 -33.625 -2.615 1 97.31 383 PRO A N 1
ATOM 2975 C CA . PRO A 1 383 ? -7.645 -34.281 -2.693 1 97.31 383 PRO A CA 1
ATOM 2976 C C . PRO A 1 383 ? -6.574 -33.594 -1.865 1 97.31 383 PRO A C 1
ATOM 2978 O O . PRO A 1 383 ? -6.504 -32.344 -1.862 1 97.31 383 PRO A O 1
ATOM 2981 N N . PRO A 1 384 ? -5.84 -34.344 -1.092 1 96.69 384 PRO A N 1
ATOM 2982 C CA . PRO A 1 384 ? -4.773 -33.75 -0.295 1 96.69 384 PRO A CA 1
ATOM 2983 C C . PRO A 1 384 ? -3.604 -33.25 -1.148 1 96.69 384 PRO A C 1
ATOM 2985 O O . PRO A 1 384 ? -3.492 -33.625 -2.318 1 96.69 384 PRO A O 1
ATOM 2988 N N . ARG A 1 385 ? -2.779 -32.469 -0.617 1 96.62 385 ARG A N 1
ATOM 2989 C CA . ARG A 1 385 ? -1.571 -32.031 -1.299 1 96.62 385 ARG A CA 1
ATOM 2990 C C . ARG A 1 385 ? -0.646 -33.188 -1.613 1 96.62 385 ARG A C 1
ATOM 2992 O O . ARG A 1 385 ? -0.325 -34 -0.73 1 96.62 385 ARG A O 1
ATOM 2999 N N . PRO A 1 386 ? -0.269 -33.25 -2.871 1 96.88 386 PRO A N 1
ATOM 3000 C CA . PRO A 1 386 ? 0.691 -34.312 -3.184 1 96.88 386 PRO A CA 1
ATOM 3001 C C . PRO A 1 386 ? 1.979 -34.188 -2.369 1 96.88 386 PRO A C 1
ATOM 3003 O O . PRO A 1 386 ? 2.395 -33.094 -2.012 1 96.88 386 PRO A O 1
ATOM 3006 N N . THR A 1 387 ? 2.615 -35.344 -2.121 1 94.69 387 THR A N 1
ATOM 3007 C CA . THR A 1 387 ? 3.799 -35.344 -1.27 1 94.69 387 THR A CA 1
ATOM 3008 C C . THR A 1 387 ? 5.066 -35.469 -2.107 1 94.69 387 THR A C 1
ATOM 3010 O O . THR A 1 387 ? 6.172 -35.219 -1.618 1 94.69 387 THR A O 1
ATOM 3013 N N . GLU A 1 388 ? 4.914 -35.906 -3.416 1 92.81 388 GLU A N 1
ATOM 3014 C CA . GLU A 1 388 ? 6.086 -36 -4.285 1 92.81 388 GLU A CA 1
ATOM 3015 C C . GLU A 1 388 ? 6.809 -34.656 -4.371 1 92.81 388 GLU A C 1
ATOM 3017 O O . GLU A 1 388 ? 6.172 -33.594 -4.441 1 92.81 388 GLU A O 1
ATOM 3022 N N . GLU A 1 389 ? 8.102 -34.688 -4.406 1 88.75 389 GLU A N 1
ATOM 3023 C CA . GLU A 1 389 ? 8.961 -33.531 -4.297 1 88.75 389 GLU A CA 1
ATOM 3024 C C . GLU A 1 389 ? 8.656 -32.5 -5.398 1 88.75 389 GLU A C 1
ATOM 3026 O O . GLU A 1 389 ? 8.664 -31.297 -5.16 1 88.75 389 GLU A O 1
ATOM 3031 N N . TRP A 1 390 ? 8.406 -33.031 -6.598 1 94.44 390 TRP A N 1
ATOM 3032 C CA . TRP A 1 390 ? 8.242 -32.094 -7.699 1 94.44 390 TRP A CA 1
ATOM 3033 C C . TRP A 1 390 ? 6.777 -31.688 -7.844 1 94.44 390 TRP A C 1
ATOM 3035 O O . TRP A 1 390 ? 6.438 -30.844 -8.695 1 94.44 390 TRP A O 1
ATOM 3045 N N . LEU A 1 391 ? 5.828 -32.219 -6.914 1 96.44 391 LEU A N 1
ATOM 3046 C CA . LEU A 1 391 ? 4.402 -31.891 -6.969 1 96.44 391 LEU A CA 1
ATOM 3047 C C . LEU A 1 391 ? 3.961 -31.156 -5.711 1 96.44 391 LEU A C 1
ATOM 3049 O O . LEU A 1 391 ? 2.867 -30.594 -5.672 1 96.44 391 LEU A O 1
ATOM 3053 N N . LYS A 1 392 ? 4.785 -31.094 -4.699 1 94.44 392 LYS A N 1
ATOM 3054 C CA . LYS A 1 392 ? 4.391 -30.688 -3.354 1 94.44 392 LYS A CA 1
ATOM 3055 C C . LYS A 1 392 ? 4.102 -29.188 -3.297 1 94.44 392 LYS A C 1
ATOM 3057 O O . LYS A 1 392 ? 3.516 -28.703 -2.33 1 94.44 392 LYS A O 1
ATOM 3062 N N . ASN A 1 393 ? 4.543 -28.438 -4.297 1 95.19 393 ASN A N 1
ATOM 3063 C CA . ASN A 1 393 ? 4.336 -27 -4.281 1 95.19 393 ASN A CA 1
ATOM 3064 C C . ASN A 1 393 ? 3.045 -26.609 -4.996 1 95.19 393 ASN A C 1
ATOM 3066 O O . ASN A 1 393 ? 2.76 -25.422 -5.172 1 95.19 393 ASN A O 1
ATOM 3070 N N . LEU A 1 394 ? 2.23 -27.609 -5.441 1 98.06 394 LEU A N 1
ATOM 3071 C CA . LEU A 1 394 ? 0.903 -27.312 -5.965 1 98.06 394 LEU A CA 1
ATOM 3072 C C . LEU A 1 394 ? 0.052 -26.609 -4.914 1 98.06 394 LEU A C 1
ATOM 3074 O O . LEU A 1 394 ? -0.008 -27.047 -3.762 1 98.06 394 LEU A O 1
ATOM 3078 N N . ARG A 1 395 ? -0.618 -25.547 -5.324 1 97.56 395 ARG A N 1
ATOM 3079 C CA . ARG A 1 395 ? -1.41 -24.766 -4.379 1 97.56 395 ARG A CA 1
ATOM 3080 C C . ARG A 1 395 ? -2.818 -25.328 -4.246 1 97.56 395 ARG A C 1
ATOM 3082 O O . ARG A 1 395 ? -3.57 -24.938 -3.352 1 97.56 395 ARG A O 1
ATOM 3089 N N . PHE A 1 396 ? -3.236 -26.188 -5.062 1 97.81 396 PHE A N 1
ATOM 3090 C CA . PHE A 1 396 ? -4.457 -26.969 -4.926 1 97.81 396 PHE A CA 1
ATOM 3091 C C . PHE A 1 396 ? -4.379 -28.25 -5.754 1 97.81 396 PHE A C 1
ATOM 3093 O O . PHE A 1 396 ? -3.494 -28.391 -6.605 1 97.81 396 PHE A O 1
ATOM 3100 N N . ALA A 1 397 ? -5.168 -29.203 -5.52 1 98.19 397 ALA A N 1
ATOM 3101 C CA . ALA A 1 397 ? -5.121 -30.5 -6.172 1 98.19 397 ALA A CA 1
ATOM 3102 C C . ALA A 1 397 ? -6.52 -30.969 -6.559 1 98.19 397 ALA A C 1
ATOM 3104 O O . ALA A 1 397 ? -6.73 -32.156 -6.832 1 98.19 397 ALA A O 1
ATOM 3105 N N . ARG A 1 398 ? -7.418 -30.109 -6.668 1 98.31 398 ARG A N 1
ATOM 3106 C CA . ARG A 1 398 ? -8.828 -30.453 -6.824 1 98.31 398 ARG A CA 1
ATOM 3107 C C . ARG A 1 398 ? -9.102 -31.031 -8.211 1 98.31 398 ARG A C 1
ATOM 3109 O O . ARG A 1 398 ? -8.312 -30.828 -9.141 1 98.31 398 ARG A O 1
ATOM 3116 N N . ILE A 1 399 ? -10.258 -31.781 -8.266 1 98.69 399 ILE A N 1
ATOM 3117 C CA . ILE A 1 399 ? -10.883 -32.062 -9.555 1 98.69 399 ILE A CA 1
ATOM 3118 C C . ILE A 1 399 ? -11.602 -30.797 -10.047 1 98.69 399 ILE A C 1
ATOM 3120 O O . ILE A 1 399 ? -12.438 -30.234 -9.336 1 98.69 399 ILE A O 1
ATOM 3124 N N . LEU A 1 400 ? -11.195 -30.328 -11.227 1 98.81 400 LEU A N 1
ATOM 3125 C CA . LEU A 1 400 ? -11.773 -29.109 -11.766 1 98.81 400 LEU A CA 1
ATOM 3126 C C . LEU A 1 400 ? -13.289 -29.234 -11.891 1 98.81 400 LEU A C 1
ATOM 3128 O O . LEU A 1 400 ? -13.805 -30.312 -12.203 1 98.81 400 LEU A O 1
ATOM 3132 N N . LYS A 1 401 ? -13.945 -28.188 -11.617 1 98.75 401 LYS A N 1
ATOM 3133 C CA . LYS A 1 401 ? -15.391 -28.078 -11.766 1 98.75 401 LYS A CA 1
ATOM 3134 C C . LYS A 1 401 ? -15.766 -26.812 -12.547 1 98.75 401 LYS A C 1
ATOM 3136 O O . LYS A 1 401 ? -15.125 -25.781 -12.406 1 98.75 401 LYS A O 1
ATOM 3141 N N . ALA A 1 402 ? -16.859 -27 -13.391 1 98.75 402 ALA A N 1
ATOM 3142 C CA . ALA A 1 402 ? -17.406 -25.797 -14.039 1 98.75 402 ALA A CA 1
ATOM 3143 C C . ALA A 1 402 ? -17.688 -24.703 -13.016 1 98.75 402 ALA A C 1
ATOM 3145 O O . ALA A 1 402 ? -18.312 -24.969 -11.977 1 98.75 402 ALA A O 1
ATOM 3146 N N . GLY A 1 403 ? -17.172 -23.516 -13.297 1 98.56 403 GLY A N 1
ATOM 3147 C CA . GLY A 1 403 ? -17.344 -22.406 -12.383 1 98.56 403 GLY A CA 1
ATOM 3148 C C . GLY A 1 403 ? -16.094 -22.078 -11.594 1 98.56 403 GLY A C 1
ATOM 3149 O O . GLY A 1 403 ? -15.992 -21 -11 1 98.56 403 GLY A O 1
ATOM 3150 N N . MET A 1 404 ? -15.156 -23.031 -11.531 1 98.88 404 MET A N 1
ATOM 3151 C CA . MET A 1 404 ? -13.859 -22.719 -10.945 1 98.88 404 MET A CA 1
ATOM 3152 C C . MET A 1 404 ? -13.102 -21.703 -11.797 1 98.88 404 MET A C 1
ATOM 3154 O O . MET A 1 404 ? -13.242 -21.703 -13.023 1 98.88 404 MET A O 1
ATOM 3158 N N . TYR A 1 405 ? -12.469 -20.812 -11.219 1 98.88 405 TYR A N 1
ATOM 3159 C CA . TYR A 1 405 ? -11.578 -19.828 -11.836 1 98.88 405 TYR A CA 1
ATOM 3160 C C . TYR A 1 405 ? -10.148 -20 -11.352 1 98.88 405 TYR A C 1
ATOM 3162 O O . TYR A 1 405 ? -9.883 -19.938 -10.141 1 98.88 405 TYR A O 1
ATOM 3170 N N . VAL A 1 406 ? -9.164 -20.328 -12.258 1 98.88 406 VAL A N 1
ATOM 3171 C CA . VAL A 1 406 ? -7.809 -20.734 -11.891 1 98.88 406 VAL A CA 1
ATOM 3172 C C . VAL A 1 406 ? -6.793 -20.016 -12.773 1 98.88 406 VAL A C 1
ATOM 3174 O O . VAL A 1 406 ? -7.141 -19.5 -13.836 1 98.88 406 VAL A O 1
ATOM 3177 N N . THR A 1 407 ? -5.621 -19.922 -12.297 1 98.88 407 THR A N 1
ATOM 3178 C CA . THR A 1 407 ? -4.523 -19.516 -13.172 1 98.88 407 THR A CA 1
ATOM 3179 C C . THR A 1 407 ? -3.869 -20.75 -13.805 1 98.88 407 THR A C 1
ATOM 3181 O O . THR A 1 407 ? -3.785 -21.797 -13.18 1 98.88 407 THR A O 1
ATOM 3184 N N . VAL A 1 408 ? -3.482 -20.656 -15 1 98.94 408 VAL A N 1
ATOM 3185 C CA . VAL A 1 408 ? -2.604 -21.609 -15.68 1 98.94 408 VAL A CA 1
ATOM 3186 C C . VAL A 1 408 ? -1.267 -20.938 -15.992 1 98.94 408 VAL A C 1
ATOM 3188 O O . VAL A 1 408 ? -1.184 -20.078 -16.891 1 98.94 408 VAL A O 1
ATOM 3191 N N . GLU A 1 409 ? -0.24 -21.312 -15.227 1 98.81 409 GLU A N 1
ATOM 3192 C CA . GLU A 1 409 ? 0.967 -20.5 -15.273 1 98.81 409 GLU A CA 1
ATOM 3193 C C . GLU A 1 409 ? 2.221 -21.375 -15.344 1 98.81 409 GLU A C 1
ATOM 3195 O O . GLU A 1 409 ? 3.133 -21.219 -14.531 1 98.81 409 GLU A O 1
ATOM 3200 N N . PRO A 1 410 ? 2.355 -22.172 -16.406 1 98.81 410 PRO A N 1
ATOM 3201 C CA . PRO A 1 410 ? 3.643 -22.844 -16.547 1 98.81 410 PRO A CA 1
ATOM 3202 C C . PRO A 1 410 ? 4.812 -21.875 -16.703 1 98.81 410 PRO A C 1
ATOM 3204 O O . PRO A 1 410 ? 4.617 -20.734 -17.109 1 98.81 410 PRO A O 1
ATOM 3207 N N . GLY A 1 411 ? 5.957 -22.344 -16.297 1 98.69 411 GLY A N 1
ATOM 3208 C CA . GLY A 1 411 ? 7.188 -21.594 -16.453 1 98.69 411 GLY A CA 1
ATOM 3209 C C . GLY A 1 411 ? 8.414 -22.453 -16.641 1 98.69 411 GLY A C 1
ATOM 3210 O O . GLY A 1 411 ? 8.375 -23.656 -16.375 1 98.69 411 GLY A O 1
ATOM 3211 N N . CYS A 1 412 ? 9.383 -21.922 -17.234 1 98.88 412 CYS A N 1
ATOM 3212 C CA . CYS A 1 412 ? 10.695 -22.516 -17.406 1 98.88 412 CYS A CA 1
ATOM 3213 C C . CYS A 1 412 ? 11.797 -21.547 -16.969 1 98.88 412 CYS A C 1
ATOM 3215 O O . CYS A 1 412 ? 12 -20.516 -17.609 1 98.88 412 CYS A O 1
ATOM 3217 N N . TYR A 1 413 ? 12.453 -21.938 -15.914 1 98.5 413 TYR A N 1
ATOM 3218 C CA . TYR A 1 413 ? 13.43 -21.031 -15.305 1 98.5 413 TYR A CA 1
ATOM 3219 C C . TYR A 1 413 ? 14.812 -21.672 -15.289 1 98.5 413 TYR A C 1
ATOM 3221 O O . TYR A 1 413 ? 14.938 -22.906 -15.203 1 98.5 413 TYR A O 1
ATOM 3229 N N . PHE A 1 414 ? 15.75 -20.844 -15.43 1 98.31 414 PHE A N 1
ATOM 3230 C CA . PHE A 1 414 ? 17.141 -21.25 -15.25 1 98.31 414 PHE A CA 1
ATOM 3231 C C . PHE A 1 414 ? 17.75 -20.578 -14.031 1 98.31 414 PHE A C 1
ATOM 3233 O O . PHE A 1 414 ? 18.297 -19.469 -14.125 1 98.31 414 PHE A O 1
ATOM 3240 N N . ILE A 1 415 ? 17.594 -21.266 -12.938 1 97.38 415 ILE A N 1
ATOM 3241 C CA . ILE A 1 415 ? 18.062 -20.812 -11.633 1 97.38 415 ILE A CA 1
ATOM 3242 C C . ILE A 1 415 ? 19.375 -21.516 -11.273 1 97.38 415 ILE A C 1
ATOM 3244 O O . ILE A 1 415 ? 19.422 -22.75 -11.219 1 97.38 415 ILE A O 1
ATOM 3248 N N . ASN A 1 416 ? 20.391 -20.766 -10.984 1 95.25 416 ASN A N 1
ATOM 3249 C CA . ASN A 1 416 ? 21.75 -21.297 -10.859 1 95.25 416 ASN A CA 1
ATOM 3250 C C . ASN A 1 416 ? 21.812 -22.438 -9.859 1 95.25 416 ASN A C 1
ATOM 3252 O O . ASN A 1 416 ? 22.375 -23.5 -10.156 1 95.25 416 ASN A O 1
ATOM 3256 N N . ILE A 1 417 ? 21.203 -22.312 -8.734 1 94.81 417 ILE A N 1
ATOM 3257 C CA . ILE A 1 417 ? 21.312 -23.312 -7.684 1 94.81 417 ILE A CA 1
ATOM 3258 C C . ILE A 1 417 ? 20.594 -24.594 -8.117 1 94.81 417 ILE A C 1
ATOM 3260 O O . ILE A 1 417 ? 21.047 -25.703 -7.809 1 94.81 417 ILE A O 1
ATOM 3264 N N . LEU A 1 418 ? 19.516 -24.453 -8.812 1 96.44 418 LEU A N 1
ATOM 3265 C CA . LEU A 1 418 ? 18.797 -25.625 -9.297 1 96.44 418 LEU A CA 1
ATOM 3266 C C . LEU A 1 418 ? 19.531 -26.281 -10.453 1 96.44 418 LEU A C 1
ATOM 3268 O O . LEU A 1 418 ? 19.562 -27.516 -10.555 1 96.44 418 LEU A O 1
ATOM 3272 N N . MET A 1 419 ? 20.125 -25.453 -11.352 1 97.5 419 MET A N 1
ATOM 3273 C CA . MET A 1 419 ? 20.922 -26 -12.445 1 97.5 419 MET A CA 1
ATOM 3274 C C . MET A 1 419 ? 22.109 -26.812 -11.914 1 97.5 419 MET A C 1
ATOM 3276 O O . MET A 1 419 ? 22.359 -27.922 -12.367 1 97.5 419 MET A O 1
ATOM 3280 N N . ASP A 1 420 ? 22.781 -26.234 -10.898 1 96.81 420 ASP A N 1
ATOM 3281 C CA . ASP A 1 420 ? 23.922 -26.922 -10.305 1 96.81 420 ASP A CA 1
ATOM 3282 C C . ASP A 1 420 ? 23.484 -28.234 -9.656 1 96.81 420 ASP A C 1
ATOM 3284 O O . ASP A 1 420 ? 24.172 -29.25 -9.805 1 96.81 420 ASP A O 1
ATOM 3288 N N . ARG A 1 421 ? 22.391 -28.25 -8.961 1 96.25 421 ARG A N 1
ATOM 3289 C CA . ARG A 1 421 ? 21.891 -29.453 -8.297 1 96.25 421 ARG A CA 1
ATOM 3290 C C . ARG A 1 421 ? 21.531 -30.531 -9.305 1 96.25 421 ARG A C 1
ATOM 3292 O O . ARG A 1 421 ? 21.844 -31.719 -9.094 1 96.25 421 ARG A O 1
ATOM 3299 N N . ALA A 1 422 ? 20.875 -30.125 -10.359 1 97.81 422 ALA A N 1
ATOM 3300 C CA . ALA A 1 422 ? 20.484 -31.094 -11.391 1 97.81 422 ALA A CA 1
ATOM 3301 C C . ALA A 1 422 ? 21.703 -31.734 -12.031 1 97.81 422 ALA A C 1
ATOM 3303 O O . ALA A 1 422 ? 21.719 -32.938 -12.289 1 97.81 422 ALA A O 1
ATOM 3304 N N . LEU A 1 423 ? 22.734 -30.953 -12.297 1 98.19 423 LEU A N 1
ATOM 3305 C CA . LEU A 1 423 ? 23.953 -31.453 -12.945 1 98.19 423 LEU A CA 1
ATOM 3306 C C . LEU A 1 423 ? 24.75 -32.344 -11.992 1 98.19 423 LEU A C 1
ATOM 3308 O O . LEU A 1 423 ? 25.484 -33.219 -12.438 1 98.19 423 LEU A O 1
ATOM 3312 N N . ALA A 1 424 ? 24.578 -32.094 -10.688 1 98.12 424 ALA A N 1
ATOM 3313 C CA . ALA A 1 424 ? 25.312 -32.875 -9.688 1 98.12 424 ALA A CA 1
ATOM 3314 C C . ALA A 1 424 ? 24.578 -34.156 -9.336 1 98.12 424 ALA A C 1
ATOM 3316 O O . ALA A 1 424 ? 25.172 -35.062 -8.742 1 98.12 424 ALA A O 1
ATOM 3317 N N . ASP A 1 425 ? 23.344 -34.281 -9.609 1 97.75 425 ASP A N 1
ATOM 3318 C CA . ASP A 1 425 ? 22.516 -35.438 -9.289 1 97.75 425 ASP A CA 1
ATOM 3319 C C . ASP A 1 425 ? 22.516 -36.438 -10.445 1 97.75 425 ASP A C 1
ATOM 3321 O O . ASP A 1 425 ? 21.922 -36.188 -11.492 1 97.75 425 ASP A O 1
ATOM 3325 N N . ASN A 1 426 ? 22.938 -37.594 -10.156 1 97.12 426 ASN A N 1
ATOM 3326 C CA . ASN A 1 426 ? 23.062 -38.594 -11.203 1 97.12 426 ASN A CA 1
ATOM 3327 C C . ASN A 1 426 ? 21.703 -39.062 -11.734 1 97.12 426 ASN A C 1
ATOM 3329 O O . ASN A 1 426 ? 21.562 -39.406 -12.898 1 97.12 426 ASN A O 1
ATOM 3333 N N . THR A 1 427 ? 20.75 -38.906 -10.914 1 97.19 427 THR A N 1
ATOM 3334 C CA . THR A 1 427 ? 19.422 -39.344 -11.305 1 97.19 427 THR A CA 1
ATOM 3335 C C . THR A 1 427 ? 18.812 -38.344 -12.297 1 97.19 427 THR A C 1
ATOM 3337 O O . THR A 1 427 ? 17.953 -38.719 -13.109 1 97.19 427 THR A O 1
ATOM 3340 N N . LEU A 1 428 ? 19.281 -37.156 -12.297 1 98.25 428 LEU A N 1
ATOM 3341 C CA . LEU A 1 428 ? 18.734 -36.125 -13.172 1 98.25 428 LEU A CA 1
ATOM 3342 C C . LEU A 1 428 ? 19.688 -35.812 -14.328 1 98.25 428 LEU A C 1
ATOM 3344 O O . LEU A 1 428 ? 19.266 -35.594 -15.461 1 98.25 428 LEU A O 1
ATOM 3348 N N . ASN A 1 429 ? 20.938 -35.781 -14.031 1 98.06 429 ASN A N 1
ATOM 3349 C CA . ASN A 1 429 ? 21.984 -35.375 -14.969 1 98.06 429 ASN A CA 1
ATOM 3350 C C . ASN A 1 429 ? 21.953 -36.219 -16.234 1 98.06 429 ASN A C 1
ATOM 3352 O O . ASN A 1 429 ? 22.281 -35.75 -17.328 1 98.06 429 ASN A O 1
ATOM 3356 N N . LYS A 1 430 ? 21.578 -37.438 -16.172 1 98.31 430 LYS A N 1
ATOM 3357 C CA . LYS A 1 430 ? 21.562 -38.375 -17.312 1 98.31 430 LYS A CA 1
ATOM 3358 C C . LYS A 1 430 ? 20.594 -37.906 -18.391 1 98.31 430 LYS A C 1
ATOM 3360 O O . LYS A 1 430 ? 20.703 -38.281 -19.547 1 98.31 430 LYS A O 1
ATOM 3365 N N . PHE A 1 431 ? 19.641 -37.031 -18.016 1 98.81 431 PHE A N 1
ATOM 3366 C CA . PHE A 1 431 ? 18.641 -36.562 -18.969 1 98.81 431 PHE A CA 1
ATOM 3367 C C . PHE A 1 431 ? 19.062 -35.25 -19.594 1 98.81 431 PHE A C 1
ATOM 3369 O O . PHE A 1 431 ? 18.391 -34.719 -20.484 1 98.81 431 PHE A O 1
ATOM 3376 N N . ILE A 1 432 ? 20.188 -34.656 -19.203 1 98.81 432 ILE A N 1
ATOM 3377 C CA . ILE A 1 432 ? 20.531 -33.281 -19.531 1 98.81 432 ILE A CA 1
ATOM 3378 C C . ILE A 1 432 ? 21.688 -33.25 -20.516 1 98.81 432 ILE A C 1
ATOM 3380 O O . ILE A 1 432 ? 22.688 -33.938 -20.312 1 98.81 432 ILE A O 1
ATOM 3384 N N . ASN A 1 433 ? 21.531 -32.562 -21.656 1 98.69 433 ASN A N 1
ATOM 3385 C CA . ASN A 1 433 ? 22.656 -32.188 -22.5 1 98.69 433 ASN A CA 1
ATOM 3386 C C . ASN A 1 433 ? 23.375 -30.969 -21.969 1 98.69 433 ASN A C 1
ATOM 3388 O O . ASN A 1 433 ? 23 -29.828 -22.25 1 98.69 433 ASN A O 1
ATOM 3392 N N . LYS A 1 434 ? 24.438 -31.203 -21.312 1 98 434 LYS A N 1
ATOM 3393 C CA . LYS A 1 434 ? 25.094 -30.188 -20.5 1 98 434 LYS A CA 1
ATOM 3394 C C . LYS A 1 434 ? 25.516 -29 -21.344 1 98 434 LYS A C 1
ATOM 3396 O O . LYS A 1 434 ? 25.281 -27.844 -20.953 1 98 434 LYS A O 1
ATOM 3401 N N . PRO A 1 435 ? 26.156 -29.125 -22.5 1 97.81 435 PRO A N 1
ATOM 3402 C CA . PRO A 1 435 ? 26.578 -27.969 -23.281 1 97.81 435 PRO A CA 1
ATOM 3403 C C . PRO A 1 435 ? 25.406 -27.047 -23.656 1 97.81 435 PRO A C 1
ATOM 3405 O O . PRO A 1 435 ? 25.547 -25.828 -23.609 1 97.81 435 PRO A O 1
ATOM 3408 N N . VAL A 1 436 ? 24.297 -27.625 -24 1 98.25 436 VAL A N 1
ATOM 3409 C CA . VAL A 1 436 ? 23.141 -26.828 -24.375 1 98.25 436 VAL A CA 1
ATOM 3410 C C . VAL A 1 436 ? 22.531 -26.188 -23.125 1 98.25 436 VAL A C 1
ATOM 3412 O O . VAL A 1 436 ? 22.203 -25 -23.125 1 98.25 436 VAL A O 1
ATOM 3415 N N . PHE A 1 437 ? 22.406 -27 -22.047 1 98.38 437 PHE A N 1
ATOM 3416 C CA . PHE A 1 437 ? 21.828 -26.578 -20.781 1 98.38 437 PHE A CA 1
ATOM 3417 C C . PHE A 1 437 ? 22.578 -25.375 -20.219 1 98.38 437 PHE A C 1
ATOM 3419 O O . PHE A 1 437 ? 21.969 -24.391 -19.797 1 98.38 437 PHE A O 1
ATOM 3426 N N . GLU A 1 438 ? 23.859 -25.297 -20.312 1 97.56 438 GLU A N 1
ATOM 3427 C CA . GLU A 1 438 ? 24.734 -24.281 -19.734 1 97.56 438 GLU A CA 1
ATOM 3428 C C . GLU A 1 438 ? 24.641 -22.969 -20.516 1 97.56 438 GLU A C 1
ATOM 3430 O O . GLU A 1 438 ? 24.969 -21.906 -19.984 1 97.56 438 GLU A O 1
ATOM 3435 N N . ARG A 1 439 ? 24.141 -23.031 -21.75 1 96.31 439 ARG A N 1
ATOM 3436 C CA . ARG A 1 439 ? 23.938 -21.828 -22.547 1 96.31 439 ARG A CA 1
ATOM 3437 C C . ARG A 1 439 ? 22.906 -20.906 -21.891 1 96.31 439 ARG A C 1
ATOM 3439 O O . ARG A 1 439 ? 22.906 -19.703 -22.141 1 96.31 439 ARG A O 1
ATOM 3446 N N . PHE A 1 440 ? 22.109 -21.453 -21 1 97.88 440 PHE A N 1
ATOM 3447 C CA . PHE A 1 440 ? 20.969 -20.703 -20.5 1 97.88 440 PHE A CA 1
ATOM 3448 C C . PHE A 1 440 ? 21.219 -20.25 -19.062 1 97.88 440 PHE A C 1
ATOM 3450 O O . PHE A 1 440 ? 20.312 -19.734 -18.406 1 97.88 440 PHE A O 1
ATOM 3457 N N . ARG A 1 441 ? 22.375 -20.391 -18.453 1 94.94 441 ARG A N 1
ATOM 3458 C CA . ARG A 1 441 ? 22.734 -20.016 -17.094 1 94.94 441 ARG A CA 1
ATOM 3459 C C . ARG A 1 441 ? 22.391 -18.562 -16.797 1 94.94 441 ARG A C 1
ATOM 3461 O O . ARG A 1 441 ? 22.062 -18.219 -15.656 1 94.94 441 ARG A O 1
ATOM 3468 N N . ASN A 1 442 ? 22.406 -17.641 -17.656 1 93.38 442 ASN A N 1
ATOM 3469 C CA . ASN A 1 442 ? 22.094 -16.234 -17.438 1 93.38 442 ASN A CA 1
ATOM 3470 C C . ASN A 1 442 ? 20.891 -15.789 -18.281 1 93.38 442 ASN A C 1
ATOM 3472 O O . ASN A 1 442 ? 20.75 -14.609 -18.578 1 93.38 442 ASN A O 1
ATOM 3476 N N . PHE A 1 443 ? 20.109 -16.781 -18.562 1 97.31 443 PHE A N 1
ATOM 3477 C CA . PHE A 1 443 ? 18.953 -16.531 -19.422 1 97.31 443 PHE A CA 1
ATOM 3478 C C . PHE A 1 443 ? 17.812 -15.898 -18.641 1 97.31 443 PHE A C 1
ATOM 3480 O O . PHE A 1 443 ? 17.109 -15.039 -19.156 1 97.31 443 PHE A O 1
ATOM 3487 N N . GLY A 1 444 ? 17.641 -16.266 -17.438 1 97.75 444 GLY A N 1
ATOM 3488 C CA . GLY A 1 444 ? 16.453 -15.93 -16.672 1 97.75 444 GLY A CA 1
ATOM 3489 C C . GLY A 1 444 ? 15.359 -16.969 -16.781 1 97.75 444 GLY A C 1
ATOM 3490 O O . GLY A 1 444 ? 15.602 -18.156 -16.547 1 97.75 444 GLY A O 1
ATOM 3491 N N . GLY A 1 445 ? 14.188 -16.531 -17.156 1 98.38 445 GLY A N 1
ATOM 3492 C CA . GLY A 1 445 ? 13.078 -17.469 -17.25 1 98.38 445 GLY A CA 1
ATOM 3493 C C . GLY A 1 445 ? 11.898 -16.906 -18.031 1 98.38 445 GLY A C 1
ATOM 3494 O O . GLY A 1 445 ? 11.914 -15.758 -18.453 1 98.38 445 GLY A O 1
ATOM 3495 N N . VAL A 1 446 ? 11 -17.797 -18.359 1 98.88 446 VAL A N 1
ATOM 3496 C CA . VAL A 1 446 ? 9.742 -17.484 -19.016 1 98.88 446 VAL A CA 1
ATOM 3497 C C . VAL A 1 446 ? 8.578 -18.047 -18.188 1 98.88 446 VAL A C 1
ATOM 3499 O O . VAL A 1 446 ? 8.664 -19.141 -17.656 1 98.88 446 VAL A O 1
ATOM 3502 N N . ARG A 1 447 ? 7.625 -17.281 -18 1 98.88 447 ARG A N 1
ATOM 3503 C CA . ARG A 1 447 ? 6.336 -17.688 -17.438 1 98.88 447 ARG A CA 1
ATOM 3504 C C . ARG A 1 447 ? 5.184 -17.125 -18.25 1 98.88 447 ARG A C 1
ATOM 3506 O O . ARG A 1 447 ? 5.219 -15.969 -18.672 1 98.88 447 ARG A O 1
ATOM 3513 N N . ILE A 1 448 ? 4.344 -17.891 -18.625 1 98.88 448 ILE A N 1
ATOM 3514 C CA . ILE A 1 448 ? 3.08 -17.5 -19.234 1 98.88 448 ILE A CA 1
ATOM 3515 C C . ILE A 1 448 ? 1.926 -17.828 -18.297 1 98.88 448 ILE A C 1
ATOM 3517 O O . ILE A 1 448 ? 1.771 -18.969 -17.875 1 98.88 448 ILE A O 1
ATOM 3521 N N . GLU A 1 449 ? 1.19 -16.797 -17.906 1 98.88 449 GLU A N 1
ATOM 3522 C CA . GLU A 1 449 ? 0.129 -17.031 -16.938 1 98.88 449 GLU A CA 1
ATOM 3523 C C . GLU A 1 449 ? -1.184 -16.391 -17.391 1 98.88 449 GLU A C 1
ATOM 3525 O O . GLU A 1 449 ? -1.234 -15.195 -17.688 1 98.88 449 GLU A O 1
ATOM 3530 N N . ASP A 1 450 ? -2.221 -17.188 -17.406 1 98.81 450 ASP A N 1
ATOM 3531 C CA . ASP A 1 450 ? -3.566 -16.766 -17.797 1 98.81 450 ASP A CA 1
ATOM 3532 C C . ASP A 1 450 ? -4.566 -17.047 -16.672 1 98.81 450 ASP A C 1
ATOM 3534 O O . ASP A 1 450 ? -4.387 -17.984 -15.898 1 98.81 450 ASP A O 1
ATOM 3538 N N . ASP A 1 451 ? -5.52 -16.172 -16.562 1 98.88 451 ASP A N 1
ATOM 3539 C CA . ASP A 1 451 ? -6.688 -16.422 -15.734 1 98.88 451 ASP A CA 1
ATOM 3540 C C . ASP A 1 451 ? -7.77 -17.172 -16.516 1 98.88 451 ASP A C 1
ATOM 3542 O O . ASP A 1 451 ? -8.273 -16.672 -17.516 1 98.88 451 ASP A O 1
ATOM 3546 N N . VAL A 1 452 ? -8.219 -18.328 -16 1 98.94 452 VAL A N 1
ATOM 3547 C CA . VAL A 1 452 ? -9.008 -19.234 -16.812 1 98.94 452 VAL A CA 1
ATOM 3548 C C . VAL A 1 452 ? -10.258 -19.672 -16.047 1 98.94 452 VAL A C 1
ATOM 3550 O O . VAL A 1 452 ? -10.164 -20.141 -14.914 1 98.94 452 VAL A O 1
ATOM 3553 N N . LEU A 1 453 ? -11.438 -19.484 -16.672 1 98.94 453 LEU A N 1
ATOM 3554 C CA . LEU A 1 453 ? -12.695 -20.016 -16.156 1 98.94 453 LEU A CA 1
ATOM 3555 C C . LEU A 1 453 ? -12.945 -21.438 -16.656 1 98.94 453 LEU A C 1
ATOM 3557 O O . LEU A 1 453 ? -12.984 -21.672 -17.875 1 98.94 453 LEU A O 1
ATOM 3561 N N . ILE A 1 454 ? -13.094 -22.375 -15.766 1 98.94 454 ILE A N 1
ATOM 3562 C CA . ILE A 1 454 ? -13.398 -23.75 -16.141 1 98.94 454 ILE A CA 1
ATOM 3563 C C . ILE A 1 454 ? -14.875 -23.875 -16.516 1 98.94 454 ILE A C 1
ATOM 3565 O O . ILE A 1 454 ? -15.734 -23.328 -15.82 1 98.94 454 ILE A O 1
ATOM 3569 N N . THR A 1 455 ? -15.164 -24.469 -17.609 1 98.75 455 THR A N 1
ATOM 3570 C CA . THR A 1 455 ? -16.531 -24.734 -18.047 1 98.75 455 THR A CA 1
ATOM 3571 C C . THR A 1 455 ? -16.781 -26.234 -18.141 1 98.75 455 THR A C 1
ATOM 3573 O O . THR A 1 455 ? -15.891 -27.047 -17.859 1 98.75 455 THR A O 1
ATOM 3576 N N . LYS A 1 456 ? -17.984 -26.609 -18.484 1 98.5 456 LYS A N 1
ATOM 3577 C CA . LYS A 1 456 ? -18.391 -28.016 -18.531 1 98.5 456 LYS A CA 1
ATOM 3578 C C . LYS A 1 456 ? -17.578 -28.781 -19.578 1 98.5 456 LYS A C 1
ATOM 3580 O O . LYS A 1 456 ? -17.203 -29.938 -19.359 1 98.5 456 LYS A O 1
ATOM 3585 N N . THR A 1 457 ? -17.297 -28.156 -20.703 1 98.38 457 THR A N 1
ATOM 3586 C CA . THR A 1 457 ? -16.688 -28.891 -21.812 1 98.38 457 THR A CA 1
ATOM 3587 C C . THR A 1 457 ? -15.312 -28.328 -22.156 1 98.38 457 THR A C 1
ATOM 3589 O O . THR A 1 457 ? -14.695 -28.734 -23.141 1 98.38 457 THR A O 1
ATOM 3592 N N . GLY A 1 458 ? -14.844 -27.438 -21.469 1 98.62 458 GLY A N 1
ATOM 3593 C CA . GLY A 1 458 ? -13.555 -26.812 -21.688 1 98.62 458 GLY A CA 1
ATOM 3594 C C . GLY A 1 458 ? -13.266 -25.688 -20.703 1 98.62 458 GLY A C 1
ATOM 3595 O O . GLY A 1 458 ? -13.508 -25.828 -19.5 1 98.62 458 GLY A O 1
ATOM 3596 N N . CYS A 1 459 ? -12.672 -24.656 -21.188 1 98.5 459 CYS A N 1
ATOM 3597 C CA . CYS A 1 459 ? -12.375 -23.5 -20.359 1 98.5 459 CYS A CA 1
ATOM 3598 C C . CYS A 1 459 ? -12.344 -22.219 -21.188 1 98.5 459 CYS A C 1
ATOM 3600 O O . CYS A 1 459 ? -12.328 -22.281 -22.406 1 98.5 459 CYS A O 1
ATOM 3602 N N . GLU A 1 460 ? -12.516 -21.109 -20.547 1 98.75 460 GLU A N 1
ATOM 3603 C CA . GLU A 1 460 ? -12.445 -19.781 -21.156 1 98.75 460 GLU A CA 1
ATOM 3604 C C . GLU A 1 460 ? -11.281 -18.969 -20.578 1 98.75 460 GLU A C 1
ATOM 3606 O O . GLU A 1 460 ? -11.188 -18.781 -19.359 1 98.75 460 GLU A O 1
ATOM 3611 N N . ASN A 1 461 ? -10.391 -18.562 -21.484 1 98.81 461 ASN A N 1
ATOM 3612 C CA . ASN A 1 461 ? -9.258 -17.734 -21.078 1 98.81 461 ASN A CA 1
ATOM 3613 C C . ASN A 1 461 ? -9.648 -16.266 -21 1 98.81 461 ASN A C 1
ATOM 3615 O O . ASN A 1 461 ? -10.125 -15.68 -21.969 1 98.81 461 ASN A O 1
ATOM 3619 N N . PHE A 1 462 ? -9.414 -15.633 -19.828 1 98.81 462 PHE A N 1
ATOM 3620 C CA . PHE A 1 462 ? -9.805 -14.242 -19.625 1 98.81 462 PHE A CA 1
ATOM 3621 C C . PHE A 1 462 ? -8.633 -13.305 -19.938 1 98.81 462 PHE A C 1
ATOM 3623 O O . PHE A 1 462 ? -8.82 -12.094 -20.062 1 98.81 462 PHE A O 1
ATOM 3630 N N . ALA A 1 463 ? -7.426 -13.836 -20 1 98.44 463 ALA A N 1
ATOM 3631 C CA . ALA A 1 463 ? -6.277 -13.023 -20.391 1 98.44 463 ALA A CA 1
ATOM 3632 C C . ALA A 1 463 ? -6.27 -12.75 -21.891 1 98.44 463 ALA A C 1
ATOM 3634 O O . ALA A 1 463 ? -6.145 -13.672 -22.688 1 98.44 463 ALA A O 1
ATOM 3635 N N . ILE A 1 464 ? -6.438 -11.547 -22.234 1 98.44 464 ILE A N 1
ATOM 3636 C CA . ILE A 1 464 ? -6.43 -11.148 -23.641 1 98.44 464 ILE A CA 1
ATOM 3637 C C . ILE A 1 464 ? -5.141 -10.398 -23.969 1 98.44 464 ILE A C 1
ATOM 3639 O O . ILE A 1 464 ? -5.148 -9.172 -24.094 1 98.44 464 ILE A O 1
ATOM 3643 N N . VAL A 1 465 ? -4.105 -11.047 -24.172 1 98.81 465 VAL A N 1
ATOM 3644 C CA . VAL A 1 465 ? -2.77 -10.539 -24.453 1 98.81 465 VAL A CA 1
ATOM 3645 C C . VAL A 1 465 ? -2.131 -11.359 -25.578 1 98.81 465 VAL A C 1
ATOM 3647 O O . VAL A 1 465 ? -2.523 -12.508 -25.812 1 98.81 465 VAL A O 1
ATOM 3650 N N . PRO A 1 466 ? -1.151 -10.773 -26.281 1 98.62 466 PRO A N 1
ATOM 3651 C CA . PRO A 1 466 ? -0.437 -11.602 -27.25 1 98.62 466 PRO A CA 1
ATOM 3652 C C . PRO A 1 466 ? 0.298 -12.773 -26.609 1 98.62 466 PRO A C 1
ATOM 3654 O O . PRO A 1 466 ? 0.919 -12.617 -25.562 1 98.62 466 PRO A O 1
ATOM 3657 N N . ARG A 1 467 ? 0.201 -13.945 -27.266 1 98.75 467 ARG A N 1
ATOM 3658 C CA . ARG A 1 467 ? 0.823 -15.117 -26.641 1 98.75 467 ARG A CA 1
ATOM 3659 C C . ARG A 1 467 ? 1.813 -15.773 -27.609 1 98.75 467 ARG A C 1
ATOM 3661 O O . ARG A 1 467 ? 2.848 -16.281 -27.172 1 98.75 467 ARG A O 1
ATOM 3668 N N . THR A 1 468 ? 1.555 -15.758 -28.859 1 98.81 468 THR A N 1
ATOM 3669 C CA . THR A 1 468 ? 2.539 -16.359 -29.75 1 98.81 468 THR A CA 1
ATOM 3670 C C . THR A 1 468 ? 3.711 -15.398 -29.984 1 98.81 468 THR A C 1
ATOM 3672 O O . THR A 1 468 ? 3.582 -14.195 -29.781 1 98.81 468 THR A O 1
ATOM 3675 N N . VAL A 1 469 ? 4.816 -16 -30.406 1 98.69 469 VAL A N 1
ATOM 3676 C CA . VAL A 1 469 ? 5.996 -15.211 -30.719 1 98.69 469 VAL A CA 1
ATOM 3677 C C . VAL A 1 469 ? 5.633 -14.133 -31.734 1 98.69 469 VAL A C 1
ATOM 3679 O O . VAL A 1 469 ? 5.98 -12.961 -31.562 1 98.69 469 VAL A O 1
ATOM 3682 N N . GLN A 1 470 ? 4.867 -14.539 -32.75 1 98.44 470 GLN A N 1
ATOM 3683 C CA . GLN A 1 470 ? 4.484 -13.609 -33.812 1 98.44 470 GLN A CA 1
ATOM 3684 C C . GLN A 1 470 ? 3.594 -12.492 -33.281 1 98.44 470 GLN A C 1
ATOM 3686 O O . GLN A 1 470 ? 3.795 -11.32 -33.594 1 98.44 470 GLN A O 1
ATOM 3691 N N . GLU A 1 471 ? 2.654 -12.828 -32.469 1 98.56 471 GLU A N 1
ATOM 3692 C CA . GLU A 1 471 ? 1.74 -11.844 -31.906 1 98.56 471 GLU A CA 1
ATOM 3693 C C . GLU A 1 471 ? 2.482 -10.852 -31.016 1 98.56 471 GLU A C 1
ATOM 3695 O O . GLU A 1 471 ? 2.195 -9.656 -31.047 1 98.56 471 GLU A O 1
ATOM 3700 N N . ILE A 1 472 ? 3.396 -11.352 -30.25 1 98.75 472 ILE A N 1
ATOM 3701 C CA . ILE A 1 472 ? 4.145 -10.516 -29.328 1 98.75 472 ILE A CA 1
ATOM 3702 C C . ILE A 1 472 ? 5.027 -9.539 -30.094 1 98.75 472 ILE A C 1
ATOM 3704 O O . ILE A 1 472 ? 5.035 -8.336 -29.812 1 98.75 472 ILE A O 1
ATOM 3708 N N . GLU A 1 473 ? 5.77 -10.086 -31.078 1 98.38 473 GLU A N 1
ATOM 3709 C CA . GLU A 1 473 ? 6.625 -9.219 -31.891 1 98.38 473 GLU A CA 1
ATOM 3710 C C . GLU A 1 473 ? 5.805 -8.148 -32.594 1 98.38 473 GLU A C 1
ATOM 3712 O O . GLU A 1 473 ? 6.211 -6.988 -32.656 1 98.38 473 GLU A O 1
ATOM 3717 N N . LYS A 1 474 ? 4.672 -8.555 -33.125 1 98.06 474 LYS A N 1
ATOM 3718 C CA . LYS A 1 474 ? 3.793 -7.598 -33.781 1 98.06 474 LYS A CA 1
ATOM 3719 C C . LYS A 1 474 ? 3.289 -6.539 -32.812 1 98.06 474 LYS A C 1
ATOM 3721 O O . LYS A 1 474 ? 3.262 -5.348 -33.125 1 98.06 474 LYS A O 1
ATOM 3726 N N . CYS A 1 475 ? 2.875 -6.973 -31.656 1 97.75 475 CYS A N 1
ATOM 3727 C CA . CYS A 1 475 ? 2.381 -6.066 -30.609 1 97.75 475 CYS A CA 1
ATOM 3728 C C . CYS A 1 475 ? 3.443 -5.043 -30.234 1 97.75 475 CYS A C 1
ATOM 3730 O O . CYS A 1 475 ? 3.148 -3.854 -30.109 1 97.75 475 CYS A O 1
ATOM 3732 N N . MET A 1 476 ? 4.637 -5.48 -30.078 1 97.12 476 MET A N 1
ATOM 3733 C CA . MET A 1 476 ? 5.715 -4.617 -29.594 1 97.12 476 MET A CA 1
ATOM 3734 C C . MET A 1 476 ? 6.184 -3.68 -30.703 1 97.12 476 MET A C 1
ATOM 3736 O O . MET A 1 476 ? 6.82 -2.66 -30.438 1 97.12 476 MET A O 1
ATOM 3740 N N . GLU A 1 477 ? 5.934 -4.055 -31.953 1 92.81 477 GLU A N 1
ATOM 3741 C CA . GLU A 1 477 ? 6.25 -3.18 -33.094 1 92.81 477 GLU A CA 1
ATOM 3742 C C . GLU A 1 477 ? 5.305 -1.985 -33.125 1 92.81 477 GLU A C 1
ATOM 3744 O O . GLU A 1 477 ? 5.656 -0.929 -33.656 1 92.81 477 GLU A O 1
ATOM 3749 N N . GLN A 1 478 ? 4.145 -2.188 -32.719 1 80.19 478 GLN A N 1
ATOM 3750 C CA . GLN A 1 478 ? 3.145 -1.126 -32.719 1 80.19 478 GLN A CA 1
ATOM 3751 C C . GLN A 1 478 ? 3.482 -0.041 -31.719 1 80.19 478 GLN A C 1
ATOM 3753 O O . GLN A 1 478 ? 2.686 0.871 -31.484 1 80.19 478 GLN A O 1
ATOM 3758 N N . LYS A 1 479 ? 4.742 -0.227 -31.516 1 60.59 479 LYS A N 1
ATOM 3759 C CA . LYS A 1 479 ? 5.223 0.704 -30.5 1 60.59 479 LYS A CA 1
ATOM 3760 C C . LYS A 1 479 ? 4.699 2.115 -30.75 1 60.59 479 LYS A C 1
ATOM 3762 O O . LYS A 1 479 ? 4.711 2.59 -31.891 1 60.59 479 LYS A O 1
ATOM 3767 N N . ARG A 1 480 ? 3.777 2.576 -30 1 50.59 480 ARG A N 1
ATOM 3768 C CA . ARG A 1 480 ? 3.314 3.957 -30.078 1 50.59 480 ARG A CA 1
ATOM 3769 C C . ARG A 1 480 ? 4.488 4.93 -30.109 1 50.59 480 ARG A C 1
ATOM 3771 O O . ARG A 1 480 ? 5.367 4.867 -29.25 1 50.59 480 ARG A O 1
ATOM 3778 N N . ASN A 1 481 ? 5.074 5.422 -31.281 1 37.34 481 ASN A N 1
ATOM 3779 C CA . ASN A 1 481 ? 5.797 6.688 -31.281 1 37.34 481 ASN A CA 1
ATOM 3780 C C . ASN A 1 481 ? 5.258 7.637 -30.219 1 37.34 481 ASN A C 1
ATOM 3782 O O . ASN A 1 481 ? 4.047 7.699 -29.984 1 37.34 481 ASN A O 1
ATOM 3786 N N . MET B 1 1 ? 34.062 2.447 -4.238 1 62.56 1 MET B N 1
ATOM 3787 C CA . MET B 1 1 ? 33.062 3.428 -4.598 1 62.56 1 MET B CA 1
ATOM 3788 C C . MET B 1 1 ? 32.031 3.602 -3.465 1 62.56 1 MET B C 1
ATOM 3790 O O . MET B 1 1 ? 31.781 2.664 -2.711 1 62.56 1 MET B O 1
ATOM 3794 N N . MET B 1 2 ? 31.641 4.836 -3.152 1 84.19 2 MET B N 1
ATOM 3795 C CA . MET B 1 2 ? 30.734 5.141 -2.057 1 84.19 2 MET B CA 1
ATOM 3796 C C . MET B 1 2 ? 29.344 4.57 -2.332 1 84.19 2 MET B C 1
ATOM 3798 O O . MET B 1 2 ? 28.844 4.652 -3.457 1 84.19 2 MET B O 1
ATOM 3802 N N . ALA B 1 3 ? 28.891 3.764 -1.326 1 93.38 3 ALA B N 1
ATOM 3803 C CA . ALA B 1 3 ? 27.578 3.131 -1.477 1 93.38 3 ALA B CA 1
ATOM 3804 C C . ALA B 1 3 ? 26.469 4.176 -1.551 1 93.38 3 ALA B C 1
ATOM 3806 O O . ALA B 1 3 ? 26.562 5.242 -0.939 1 93.38 3 ALA B O 1
ATOM 3807 N N . THR B 1 4 ? 25.5 3.975 -2.443 1 95.5 4 THR B N 1
ATOM 3808 C CA . THR B 1 4 ? 24.359 4.883 -2.588 1 95.5 4 THR B CA 1
ATOM 3809 C C . THR B 1 4 ? 23.047 4.105 -2.623 1 95.5 4 THR B C 1
ATOM 3811 O O . THR B 1 4 ? 23.031 2.92 -2.955 1 95.5 4 THR B O 1
ATOM 3814 N N . PHE B 1 5 ? 22.031 4.695 -2.182 1 94.31 5 PHE B N 1
ATOM 3815 C CA . PHE B 1 5 ? 20.672 4.27 -2.521 1 94.31 5 PHE B CA 1
ATOM 3816 C C . PHE B 1 5 ? 20.172 4.98 -3.777 1 94.31 5 PHE B C 1
ATOM 3818 O O . PHE B 1 5 ? 20.297 6.199 -3.895 1 94.31 5 PHE B O 1
ATOM 3825 N N . SER B 1 6 ? 19.672 4.254 -4.727 1 94.56 6 SER B N 1
ATOM 3826 C CA . SER B 1 6 ? 19.047 4.801 -5.926 1 94.56 6 SER B CA 1
ATOM 3827 C C . SER B 1 6 ? 18.125 3.773 -6.586 1 94.56 6 SER B C 1
ATOM 3829 O O . SER B 1 6 ? 18.312 2.566 -6.406 1 94.56 6 SER B O 1
ATOM 3831 N N . MET B 1 7 ? 17.094 4.188 -7.293 1 93.12 7 MET B N 1
ATOM 3832 C CA . MET B 1 7 ? 16.219 3.309 -8.055 1 93.12 7 MET B CA 1
ATOM 3833 C C . MET B 1 7 ? 16.672 3.191 -9.5 1 93.12 7 MET B C 1
ATOM 3835 O O . MET B 1 7 ? 16.094 2.439 -10.289 1 93.12 7 MET B O 1
ATOM 3839 N N . GLY B 1 8 ? 17.719 3.873 -9.797 1 85.19 8 GLY B N 1
ATOM 3840 C CA . GLY B 1 8 ? 18.219 3.82 -11.164 1 85.19 8 GLY B CA 1
ATOM 3841 C C . GLY B 1 8 ? 18.938 5.09 -11.594 1 85.19 8 GLY B C 1
ATOM 3842 O O . GLY B 1 8 ? 19.094 6.02 -10.797 1 85.19 8 GLY B O 1
ATOM 3843 N N . GLN B 1 9 ? 19.344 5.16 -12.852 1 78.44 9 GLN B N 1
ATOM 3844 C CA . GLN B 1 9 ? 20.266 6.176 -13.336 1 78.44 9 GLN B CA 1
ATOM 3845 C C . GLN B 1 9 ? 19.625 7.559 -13.328 1 78.44 9 GLN B C 1
ATOM 3847 O O . GLN B 1 9 ? 20.297 8.562 -13.102 1 78.44 9 GLN B O 1
ATOM 3852 N N . GLN B 1 10 ? 18.391 7.66 -13.391 1 86.38 10 GLN B N 1
ATOM 3853 C CA . GLN B 1 10 ? 17.797 8.984 -13.5 1 86.38 10 GLN B CA 1
ATOM 3854 C C . GLN B 1 10 ? 17.219 9.445 -12.164 1 86.38 10 GLN B C 1
ATOM 3856 O O . GLN B 1 10 ? 16.656 10.539 -12.062 1 86.38 10 GLN B O 1
ATOM 3861 N N . THR B 1 11 ? 17.484 8.68 -11.109 1 95.88 11 THR B N 1
ATOM 3862 C CA . THR B 1 11 ? 16.953 9.062 -9.805 1 95.88 11 THR B CA 1
ATOM 3863 C C . THR B 1 11 ? 18.078 9.539 -8.891 1 95.88 11 THR B C 1
ATOM 3865 O O . THR B 1 11 ? 19.266 9.312 -9.18 1 95.88 11 THR B O 1
ATOM 3868 N N . TYR B 1 12 ? 17.75 10.258 -7.895 1 97.56 12 TYR B N 1
ATOM 3869 C CA . TYR B 1 12 ? 18.75 10.828 -6.996 1 97.56 12 TYR B CA 1
ATOM 3870 C C . TYR B 1 12 ? 19.516 9.734 -6.262 1 97.56 12 TYR B C 1
ATOM 3872 O O . TYR B 1 12 ? 18.906 8.82 -5.691 1 97.56 12 TYR B O 1
ATOM 3880 N N . ALA B 1 13 ? 20.828 9.789 -6.328 1 97.19 13 ALA B N 1
ATOM 3881 C CA . ALA B 1 13 ? 21.688 8.844 -5.617 1 97.19 13 ALA B CA 1
ATOM 3882 C C . ALA B 1 13 ? 21.969 9.328 -4.195 1 97.19 13 ALA B C 1
ATOM 3884 O O . ALA B 1 13 ? 22.781 10.234 -3.992 1 97.19 13 ALA B O 1
ATOM 3885 N N . VAL B 1 14 ? 21.391 8.773 -3.211 1 97.94 14 VAL B N 1
ATOM 3886 C CA . VAL B 1 14 ? 21.578 9.141 -1.811 1 97.94 14 VAL B CA 1
ATOM 3887 C C . VAL B 1 14 ? 22.844 8.5 -1.268 1 97.94 14 VAL B C 1
ATOM 3889 O O . VAL B 1 14 ? 22.969 7.273 -1.212 1 97.94 14 VAL B O 1
ATOM 3892 N N . PRO B 1 15 ? 23.797 9.281 -0.888 1 97.75 15 PRO B N 1
ATOM 3893 C CA . PRO B 1 15 ? 25 8.664 -0.316 1 97.75 15 PRO B CA 1
ATOM 3894 C C . PRO B 1 15 ? 24.719 7.93 0.994 1 97.75 15 PRO B C 1
ATOM 3896 O O . PRO B 1 15 ? 24.125 8.5 1.91 1 97.75 15 PRO B O 1
ATOM 3899 N N . MET B 1 16 ? 25.203 6.727 1.111 1 97.56 16 MET B N 1
ATOM 3900 C CA . MET B 1 16 ? 24.984 5.953 2.332 1 97.56 16 MET B CA 1
ATOM 3901 C C . MET B 1 16 ? 25.734 6.574 3.508 1 97.56 16 MET B C 1
ATOM 3903 O O . MET B 1 16 ? 25.422 6.289 4.664 1 97.56 16 MET B O 1
ATOM 3907 N N . ALA B 1 17 ? 26.672 7.457 3.217 1 97 17 ALA B N 1
ATOM 3908 C CA . ALA B 1 17 ? 27.391 8.195 4.246 1 97 17 ALA B CA 1
ATOM 3909 C C . ALA B 1 17 ? 26.422 9 5.121 1 97 17 ALA B C 1
ATOM 3911 O O . ALA B 1 17 ? 26.703 9.266 6.289 1 97 17 ALA B O 1
ATOM 3912 N N . LEU B 1 18 ? 25.297 9.359 4.559 1 98.25 18 LEU B N 1
ATOM 3913 C CA . LEU B 1 18 ? 24.266 10.055 5.316 1 98.25 18 LEU B CA 1
ATOM 3914 C C . LEU B 1 18 ? 23.906 9.289 6.586 1 98.25 18 LEU B C 1
ATOM 3916 O O . LEU B 1 18 ? 23.859 9.875 7.672 1 98.25 18 LEU B O 1
ATOM 3920 N N . PHE B 1 19 ? 23.734 8.039 6.457 1 98.44 19 PHE B N 1
ATOM 3921 C CA . PHE B 1 19 ? 23.266 7.23 7.574 1 98.44 19 PHE B CA 1
ATOM 3922 C C . PHE B 1 19 ? 24.391 7.012 8.586 1 98.44 19 PHE B C 1
ATOM 3924 O O . PHE B 1 19 ? 24.141 6.934 9.789 1 98.44 19 PHE B O 1
ATOM 3931 N N . ARG B 1 20 ? 25.609 6.918 8.148 1 97.19 20 ARG B N 1
ATOM 3932 C CA . ARG B 1 20 ? 26.75 6.898 9.047 1 97.19 20 ARG B CA 1
ATOM 3933 C C . ARG B 1 20 ? 26.828 8.18 9.867 1 97.19 20 ARG B C 1
ATOM 3935 O O . ARG B 1 20 ? 27.078 8.133 11.078 1 97.19 20 ARG B O 1
ATOM 3942 N N . LYS B 1 21 ? 26.625 9.289 9.219 1 98.06 21 LYS B N 1
ATOM 3943 C CA . LYS B 1 21 ? 26.641 10.578 9.906 1 98.06 21 LYS B CA 1
ATOM 3944 C C . LYS B 1 21 ? 25.5 10.672 10.922 1 98.06 21 LYS B C 1
ATOM 3946 O O . LYS B 1 21 ? 25.672 11.242 12 1 98.06 21 LYS B O 1
ATOM 3951 N N . ASN B 1 22 ? 24.344 10.141 10.57 1 98.69 22 ASN B N 1
ATOM 3952 C CA . ASN B 1 22 ? 23.219 10.109 11.508 1 98.69 22 ASN B CA 1
ATOM 3953 C C . ASN B 1 22 ? 23.562 9.281 12.742 1 98.69 22 ASN B C 1
ATOM 3955 O O . ASN B 1 22 ? 23.25 9.68 13.867 1 98.69 22 ASN B O 1
ATOM 3959 N N . ARG B 1 23 ? 24.172 8.109 12.523 1 98.69 23 ARG B N 1
ATOM 3960 C CA . ARG B 1 23 ? 24.594 7.285 13.648 1 98.69 23 ARG B CA 1
ATOM 3961 C C . ARG B 1 23 ? 25.578 8.047 14.547 1 98.69 23 ARG B C 1
ATOM 3963 O O . ARG B 1 23 ? 25.438 8.016 15.773 1 98.69 23 ARG B O 1
ATOM 3970 N N . ALA B 1 24 ? 26.5 8.703 13.945 1 98.25 24 ALA B N 1
ATOM 3971 C CA . ALA B 1 24 ? 27.484 9.477 14.711 1 98.25 24 ALA B CA 1
ATOM 3972 C C . ALA B 1 24 ? 26.797 10.586 15.508 1 98.25 24 ALA B C 1
ATOM 3974 O O . ALA B 1 24 ? 27.141 10.82 16.672 1 98.25 24 ALA B O 1
ATOM 3975 N N . LYS B 1 25 ? 25.859 11.234 14.898 1 98.38 25 LYS B N 1
ATOM 3976 C CA . LYS B 1 25 ? 25.094 12.297 15.547 1 98.38 25 LYS B CA 1
ATOM 3977 C C . LYS B 1 25 ? 24.359 11.773 16.781 1 98.38 25 LYS B C 1
ATOM 3979 O O . LYS B 1 25 ? 24.406 12.383 17.844 1 98.38 25 LYS B O 1
ATOM 3984 N N . VAL B 1 26 ? 23.719 10.633 16.625 1 98.56 26 VAL B N 1
ATOM 3985 C CA . VAL B 1 26 ? 22.938 10.047 17.719 1 98.56 26 VAL B CA 1
ATOM 3986 C C . VAL B 1 26 ? 23.875 9.586 18.828 1 98.56 26 VAL B C 1
ATOM 3988 O O . VAL B 1 26 ? 23.625 9.828 20.016 1 98.56 26 VAL B O 1
ATOM 3991 N N . CYS B 1 27 ? 25.016 8.984 18.484 1 98.25 27 CYS B N 1
ATOM 3992 C CA . CYS B 1 27 ? 25.984 8.555 19.469 1 98.25 27 CYS B CA 1
ATOM 3993 C C . CYS B 1 27 ? 26.531 9.75 20.25 1 98.25 27 CYS B C 1
ATOM 3995 O O . CYS B 1 27 ? 26.656 9.688 21.484 1 98.25 27 CYS B O 1
ATOM 3997 N N . ALA B 1 28 ? 26.844 10.805 19.547 1 97.88 28 ALA B N 1
ATOM 3998 C CA . ALA B 1 28 ? 27.359 12.008 20.203 1 97.88 28 ALA B CA 1
ATOM 3999 C C . ALA B 1 28 ? 26.328 12.578 21.172 1 97.88 28 ALA B C 1
ATOM 4001 O O . ALA B 1 28 ? 26.688 12.945 22.297 1 97.88 28 ALA B O 1
ATOM 4002 N N . ALA B 1 29 ? 25.094 12.633 20.781 1 97.75 29 ALA B N 1
ATOM 4003 C CA . ALA B 1 29 ? 24.016 13.141 21.641 1 97.75 29 ALA B CA 1
ATOM 4004 C C . ALA B 1 29 ? 23.844 12.266 22.875 1 97.75 29 ALA B C 1
ATOM 4006 O O . ALA B 1 29 ? 23.625 12.766 23.984 1 97.75 29 ALA B O 1
ATOM 4007 N N . LEU B 1 30 ? 23.938 10.945 22.672 1 98 30 LEU B N 1
ATOM 4008 C CA . LEU B 1 30 ? 23.781 10.008 23.781 1 98 30 LEU B CA 1
ATOM 4009 C C . LEU B 1 30 ? 24.938 10.141 24.766 1 98 30 LEU B C 1
ATOM 4011 O O . LEU B 1 30 ? 24.734 10.086 25.984 1 98 30 LEU B O 1
ATOM 4015 N N . ARG B 1 31 ? 26.125 10.352 24.266 1 96.81 31 ARG B N 1
ATOM 4016 C CA . ARG B 1 31 ? 27.297 10.477 25.125 1 96.81 31 ARG B CA 1
ATOM 4017 C C . ARG B 1 31 ? 27.188 11.703 26.016 1 96.81 31 ARG B C 1
ATOM 4019 O O . ARG B 1 31 ? 27.797 11.75 27.094 1 96.81 31 ARG B O 1
ATOM 4026 N N . GLU B 1 32 ? 26.406 12.656 25.609 1 95.5 32 GLU B N 1
ATOM 4027 C CA . GLU B 1 32 ? 26.219 13.875 26.391 1 95.5 32 GLU B CA 1
ATOM 4028 C C . GLU B 1 32 ? 25.234 13.656 27.531 1 95.5 32 GLU B C 1
ATOM 4030 O O . GLU B 1 32 ? 25.141 14.469 28.453 1 95.5 32 GLU B O 1
ATOM 4035 N N . ASN B 1 33 ? 24.547 12.555 27.453 1 93.81 33 ASN B N 1
ATOM 4036 C CA . ASN B 1 33 ? 23.562 12.258 28.5 1 93.81 33 ASN B CA 1
ATOM 4037 C C . ASN B 1 33 ? 24.203 11.602 29.703 1 93.81 33 ASN B C 1
ATOM 4039 O O . ASN B 1 33 ? 24.938 10.617 29.562 1 93.81 33 ASN B O 1
ATOM 4043 N N . ALA B 1 34 ? 23.906 11.992 30.859 1 91.62 34 ALA B N 1
ATOM 4044 C CA . ALA B 1 34 ? 24.547 11.562 32.094 1 91.62 34 ALA B CA 1
ATOM 4045 C C . ALA B 1 34 ? 24.203 10.109 32.406 1 91.62 34 ALA B C 1
ATOM 4047 O O . ALA B 1 34 ? 24.938 9.438 33.125 1 91.62 34 ALA B O 1
ATOM 4048 N N . ALA B 1 35 ? 23.125 9.672 31.906 1 90.94 35 ALA B N 1
ATOM 4049 C CA . ALA B 1 35 ? 22.672 8.32 32.219 1 90.94 35 ALA B CA 1
ATOM 4050 C C . ALA B 1 35 ? 23.453 7.285 31.406 1 90.94 35 ALA B C 1
ATOM 4052 O O . ALA B 1 35 ? 23.422 6.09 31.703 1 90.94 35 ALA B O 1
ATOM 4053 N N . ILE B 1 36 ? 24.188 7.773 30.484 1 93.06 36 ILE B N 1
ATOM 4054 C CA . ILE B 1 36 ? 24.906 6.859 29.594 1 93.06 36 ILE B CA 1
ATOM 4055 C C . ILE B 1 36 ? 26.266 6.535 30.203 1 93.06 36 ILE B C 1
ATOM 4057 O O . ILE B 1 36 ? 27.031 7.438 30.547 1 93.06 36 ILE B O 1
ATOM 4061 N N . LYS B 1 37 ? 26.516 5.207 30.359 1 91.38 37 LYS B N 1
ATOM 4062 C CA . LYS B 1 37 ? 27.781 4.703 30.891 1 91.38 37 LYS B CA 1
ATOM 4063 C C . LYS B 1 37 ? 28.609 4.035 29.797 1 91.38 37 LYS B C 1
ATOM 4065 O O . LYS B 1 37 ? 28.125 3.838 28.672 1 91.38 37 LYS B O 1
ATOM 4070 N N . ARG B 1 38 ? 29.844 3.754 30.203 1 94 38 ARG B N 1
ATOM 4071 C CA . ARG B 1 38 ? 30.656 2.965 29.281 1 94 38 ARG B CA 1
ATOM 4072 C C . ARG B 1 38 ? 30.016 1.612 29 1 94 38 ARG B C 1
ATOM 4074 O O . ARG B 1 38 ? 29.297 1.074 29.844 1 94 38 ARG B O 1
ATOM 4081 N N . SER B 1 39 ? 30.266 1.118 27.828 1 96.94 39 SER B N 1
ATOM 4082 C CA . SER B 1 39 ? 29.734 -0.173 27.391 1 96.94 39 SER B CA 1
ATOM 4083 C C . SER B 1 39 ? 28.219 -0.139 27.25 1 96.94 39 SER B C 1
ATOM 4085 O O . SER B 1 39 ? 27.531 -1.031 27.75 1 96.94 39 SER B O 1
ATOM 4087 N N . THR B 1 40 ? 27.672 0.971 26.781 1 98.25 40 THR B N 1
ATOM 4088 C CA . THR B 1 40 ? 26.266 1.1 26.438 1 98.25 40 THR B CA 1
ATOM 4089 C C . THR B 1 40 ? 26.062 0.884 24.938 1 98.25 40 THR B C 1
ATOM 4091 O O . THR B 1 40 ? 26.875 1.345 24.125 1 98.25 40 THR B O 1
ATOM 4094 N N . TYR B 1 41 ? 25.047 0.147 24.594 1 98.75 41 TYR B N 1
ATOM 4095 C CA . TYR B 1 41 ? 24.719 -0.156 23.203 1 98.75 41 TYR B CA 1
ATOM 4096 C C . TYR B 1 41 ? 23.297 0.253 22.875 1 98.75 41 TYR B C 1
ATOM 4098 O O . TYR B 1 41 ? 22.406 0.184 23.75 1 98.75 41 TYR B O 1
ATOM 4106 N N . VAL B 1 42 ? 23.062 0.752 21.688 1 98.81 42 VAL B N 1
ATOM 4107 C CA . VAL B 1 42 ? 21.719 0.912 21.141 1 98.81 42 VAL B CA 1
ATOM 4108 C C . VAL B 1 42 ? 21.344 -0.326 20.328 1 98.81 42 VAL B C 1
ATOM 4110 O O . VAL B 1 42 ? 22.141 -0.811 19.516 1 98.81 42 VAL B O 1
ATOM 4113 N N . LEU B 1 43 ? 20.219 -0.93 20.594 1 98.88 43 LEU B N 1
ATOM 4114 C CA . LEU B 1 43 ? 19.641 -2.01 19.812 1 98.88 43 LEU B CA 1
ATOM 4115 C C . LEU B 1 43 ? 18.359 -1.558 19.125 1 98.88 43 LEU B C 1
ATOM 4117 O O . LEU B 1 43 ? 17.406 -1.166 19.812 1 98.88 43 LEU B O 1
ATOM 4121 N N . MET B 1 44 ? 18.344 -1.555 17.812 1 98.56 44 MET B N 1
ATOM 4122 C CA . MET B 1 44 ? 17.188 -1.183 17 1 98.56 44 MET B CA 1
ATOM 4123 C C . MET B 1 44 ? 16.672 -2.381 16.219 1 98.56 44 MET B C 1
ATOM 4125 O O . MET B 1 44 ? 17.453 -3.201 15.734 1 98.56 44 MET B O 1
ATOM 4129 N N . GLU B 1 45 ? 15.391 -2.484 16.141 1 98.31 45 GLU B N 1
ATOM 4130 C CA . GLU B 1 45 ? 14.727 -3.461 15.273 1 98.31 45 GLU B CA 1
ATOM 4131 C C . GLU B 1 45 ? 14.086 -2.787 14.07 1 98.31 45 GLU B C 1
ATOM 4133 O O . GLU B 1 45 ? 13.32 -1.832 14.219 1 98.31 45 GLU B O 1
ATOM 4138 N N . GLY B 1 46 ? 14.438 -3.266 12.812 1 98 46 GLY B N 1
ATOM 4139 C CA . GLY B 1 46 ? 13.828 -2.742 11.602 1 98 46 GLY B CA 1
ATOM 4140 C C . GLY B 1 46 ? 12.398 -3.209 11.406 1 98 46 GLY B C 1
ATOM 4141 O O . GLY B 1 46 ? 11.844 -3.898 12.266 1 98 46 GLY B O 1
ATOM 4142 N N . GLY B 1 47 ? 11.852 -2.723 10.32 1 97.56 47 GLY B N 1
ATOM 4143 C CA . GLY B 1 47 ? 10.484 -3.105 9.992 1 97.56 47 GLY B CA 1
ATOM 4144 C C . GLY B 1 47 ? 10.352 -4.559 9.586 1 97.56 47 GLY B C 1
ATOM 4145 O O . GLY B 1 47 ? 11.344 -5.207 9.25 1 97.56 47 GLY B O 1
ATOM 4146 N N . ARG B 1 48 ? 9.125 -5.078 9.656 1 96.94 48 ARG B N 1
ATOM 4147 C CA . ARG B 1 48 ? 8.734 -6.406 9.195 1 96.94 48 ARG B CA 1
ATOM 4148 C C . ARG B 1 48 ? 7.617 -6.32 8.156 1 96.94 48 ARG B C 1
ATOM 4150 O O . ARG B 1 48 ? 6.891 -5.328 8.102 1 96.94 48 ARG B O 1
ATOM 4157 N N . ASP B 1 49 ? 7.523 -7.363 7.328 1 96.75 49 ASP B N 1
ATOM 4158 C CA . ASP B 1 49 ? 6.387 -7.453 6.418 1 96.75 49 ASP B CA 1
ATOM 4159 C C . ASP B 1 49 ? 5.07 -7.488 7.191 1 96.75 49 ASP B C 1
ATOM 4161 O O . ASP B 1 49 ? 4.977 -8.117 8.242 1 96.75 49 ASP B O 1
ATOM 4165 N N . VAL B 1 50 ? 4.086 -6.762 6.621 1 97.06 50 VAL B N 1
ATOM 4166 C CA . VAL B 1 50 ? 2.74 -6.781 7.184 1 97.06 50 VAL B CA 1
ATOM 4167 C C . VAL B 1 50 ? 1.808 -7.562 6.258 1 97.06 50 VAL B C 1
ATOM 4169 O O . VAL B 1 50 ? 1.595 -7.172 5.109 1 97.06 50 VAL B O 1
ATOM 4172 N N . SER B 1 51 ? 1.241 -8.656 6.754 1 96.5 51 SER B N 1
ATOM 4173 C CA . SER B 1 51 ? 0.382 -9.531 5.961 1 96.5 51 SER B CA 1
ATOM 4174 C C . SER B 1 51 ? -0.953 -8.859 5.652 1 96.5 51 SER B C 1
ATOM 4176 O O . SER B 1 51 ? -1.508 -8.156 6.496 1 96.5 51 SER B O 1
ATOM 4178 N N . PHE B 1 52 ? -1.455 -9.086 4.469 1 96.5 52 PHE B N 1
ATOM 4179 C CA . PHE B 1 52 ? -2.846 -8.758 4.172 1 96.5 52 PHE B CA 1
ATOM 4180 C C . PHE B 1 52 ? -3.783 -9.82 4.734 1 96.5 52 PHE B C 1
ATOM 4182 O O . PHE B 1 52 ? -3.996 -10.859 4.109 1 96.5 52 PHE B O 1
ATOM 4189 N N . ASN B 1 53 ? -4.316 -9.492 5.938 1 94.62 53 ASN B N 1
ATOM 4190 C CA . ASN B 1 53 ? -5.16 -10.438 6.664 1 94.62 53 ASN B CA 1
ATOM 4191 C C . ASN B 1 53 ? -4.477 -11.789 6.812 1 94.62 53 ASN B C 1
ATOM 4193 O O . ASN B 1 53 ? -3.367 -11.883 7.344 1 94.62 53 ASN B O 1
ATOM 4197 N N . ASP B 1 54 ? -5.113 -12.891 6.434 1 96 54 ASP B N 1
ATOM 4198 C CA . ASP B 1 54 ? -4.547 -14.219 6.621 1 96 54 ASP B CA 1
ATOM 4199 C C . ASP B 1 54 ? -3.969 -14.758 5.316 1 96 54 ASP B C 1
ATOM 4201 O O . ASP B 1 54 ? -3.592 -15.93 5.234 1 96 54 ASP B O 1
ATOM 4205 N N . THR B 1 55 ? -3.875 -13.953 4.281 1 96.38 55 THR B N 1
ATOM 4206 C CA . THR B 1 55 ? -3.412 -14.406 2.975 1 96.38 55 THR B CA 1
ATOM 4207 C C . THR B 1 55 ? -1.89 -14.5 2.945 1 96.38 55 THR B C 1
ATOM 4209 O O . THR B 1 55 ? -1.225 -14.219 3.943 1 96.38 55 THR B O 1
ATOM 4212 N N . ASP B 1 56 ? -1.331 -14.93 1.828 1 96.31 56 ASP B N 1
ATOM 4213 C CA . ASP B 1 56 ? 0.117 -15.07 1.704 1 96.31 56 ASP B CA 1
ATOM 4214 C C . ASP B 1 56 ? 0.724 -13.875 0.979 1 96.31 56 ASP B C 1
ATOM 4216 O O . ASP B 1 56 ? 1.862 -13.938 0.509 1 96.31 56 ASP B O 1
ATOM 4220 N N . VAL B 1 57 ? -0.031 -12.805 0.771 1 96.69 57 VAL B N 1
ATOM 4221 C CA . VAL B 1 57 ? 0.53 -11.562 0.248 1 96.69 57 VAL B CA 1
ATOM 4222 C C . VAL B 1 57 ? 0.631 -10.531 1.367 1 96.69 57 VAL B C 1
ATOM 4224 O O . VAL B 1 57 ? -0.034 -10.656 2.398 1 96.69 57 VAL B O 1
ATOM 4227 N N . SER B 1 58 ? 1.511 -9.578 1.196 1 97.06 58 SER B N 1
ATOM 4228 C CA . SER B 1 58 ? 1.736 -8.516 2.178 1 97.06 58 SER B CA 1
ATOM 4229 C C . SER B 1 58 ? 1.545 -7.141 1.557 1 97.06 58 SER B C 1
ATOM 4231 O O . SER B 1 58 ? 1.561 -6.996 0.332 1 97.06 58 SER B O 1
ATOM 4233 N N . PHE B 1 59 ? 1.282 -6.133 2.414 1 97.25 59 PHE B N 1
ATOM 4234 C CA . PHE B 1 59 ? 1.423 -4.75 1.97 1 97.25 59 PHE B CA 1
ATOM 4235 C C . PHE B 1 59 ? 2.844 -4.477 1.49 1 97.25 59 PHE B C 1
ATOM 4237 O O . PHE B 1 59 ? 3.789 -5.137 1.927 1 97.25 59 PHE B O 1
ATOM 4244 N N . LEU B 1 60 ? 2.941 -3.572 0.509 1 96.88 60 LEU B N 1
ATOM 4245 C CA . LEU B 1 60 ? 4.277 -3.197 0.063 1 96.88 60 LEU B CA 1
ATOM 4246 C C . LEU B 1 60 ? 5.129 -2.717 1.234 1 96.88 60 LEU B C 1
ATOM 4248 O O . LEU B 1 60 ? 4.715 -1.825 1.98 1 96.88 60 LEU B O 1
ATOM 4252 N N . PHE B 1 61 ? 6.297 -3.285 1.449 1 97.56 61 PHE B N 1
ATOM 4253 C CA . PHE B 1 61 ? 7.133 -3.062 2.623 1 97.56 61 PHE B CA 1
ATOM 4254 C C . PHE B 1 61 ? 7.629 -1.623 2.67 1 97.56 61 PHE B C 1
ATOM 4256 O O . PHE B 1 61 ? 8.016 -1.061 1.644 1 97.56 61 PHE B O 1
ATOM 4263 N N . ARG B 1 62 ? 7.574 -1.062 3.793 1 95.81 62 ARG B N 1
ATOM 4264 C CA . ARG B 1 62 ? 8.211 0.205 4.145 1 95.81 62 ARG B CA 1
ATOM 4265 C C . ARG B 1 62 ? 9 0.08 5.445 1 95.81 62 ARG B C 1
ATOM 4267 O O . ARG B 1 62 ? 8.484 -0.443 6.438 1 95.81 62 ARG B O 1
ATOM 4274 N N . GLN B 1 63 ? 10.164 0.531 5.484 1 97.56 63 GLN B N 1
ATOM 4275 C CA . GLN B 1 63 ? 11.039 0.384 6.641 1 97.56 63 GLN B CA 1
ATOM 4276 C C . GLN B 1 63 ? 10.57 1.252 7.805 1 97.56 63 GLN B C 1
ATOM 4278 O O . GLN B 1 63 ? 9.906 2.268 7.598 1 97.56 63 GLN B O 1
ATOM 4283 N N . GLU B 1 64 ? 10.922 0.84 9.016 1 97.5 64 GLU B N 1
ATOM 4284 C CA . GLU B 1 64 ? 10.68 1.628 10.219 1 97.5 64 GLU B CA 1
ATOM 4285 C C . GLU B 1 64 ? 11.523 2.9 10.219 1 97.5 64 GLU B C 1
ATOM 4287 O O . GLU B 1 64 ? 12.727 2.857 9.938 1 97.5 64 GLU B O 1
ATOM 4292 N N . SER B 1 65 ? 10.906 4.023 10.523 1 97.88 65 SER B N 1
ATOM 4293 C CA . SER B 1 65 ? 11.492 5.332 10.242 1 97.88 65 SER B CA 1
ATOM 4294 C C . SER B 1 65 ? 12.773 5.543 11.047 1 97.88 65 SER B C 1
ATOM 4296 O O . SER B 1 65 ? 13.742 6.121 10.539 1 97.88 65 SER B O 1
ATOM 4298 N N . TYR B 1 66 ? 12.836 5.164 12.32 1 98.38 66 TYR B N 1
ATOM 4299 C CA . TYR B 1 66 ? 14.039 5.348 13.117 1 98.38 66 TYR B CA 1
ATOM 4300 C C . TYR B 1 66 ? 15.156 4.43 12.633 1 98.38 66 TYR B C 1
ATOM 4302 O O . TYR B 1 66 ? 16.328 4.824 12.609 1 98.38 66 TYR B O 1
ATOM 4310 N N . PHE B 1 67 ? 14.758 3.213 12.289 1 98.69 67 PHE B N 1
ATOM 4311 C CA . PHE B 1 67 ? 15.734 2.301 11.711 1 98.69 67 PHE B CA 1
ATOM 4312 C C . PHE B 1 67 ? 16.25 2.83 10.383 1 98.69 67 PHE B C 1
ATOM 4314 O O . PHE B 1 67 ? 17.453 2.771 10.102 1 98.69 67 PHE B O 1
ATOM 4321 N N . GLN B 1 68 ? 15.359 3.332 9.578 1 98.5 68 GLN B N 1
ATOM 4322 C CA . GLN B 1 68 ? 15.727 3.98 8.32 1 98.5 68 GLN B CA 1
ATOM 4323 C C . GLN B 1 68 ? 16.703 5.133 8.562 1 98.5 68 GLN B C 1
ATOM 4325 O O . GLN B 1 68 ? 17.672 5.305 7.816 1 98.5 68 GLN B O 1
ATOM 4330 N N . TYR B 1 69 ? 16.469 5.898 9.547 1 98.75 69 TYR B N 1
ATOM 4331 C CA . TYR B 1 69 ? 17.297 7.039 9.883 1 98.75 69 TYR B CA 1
ATOM 4332 C C . TYR B 1 69 ? 18.734 6.605 10.164 1 98.75 69 TYR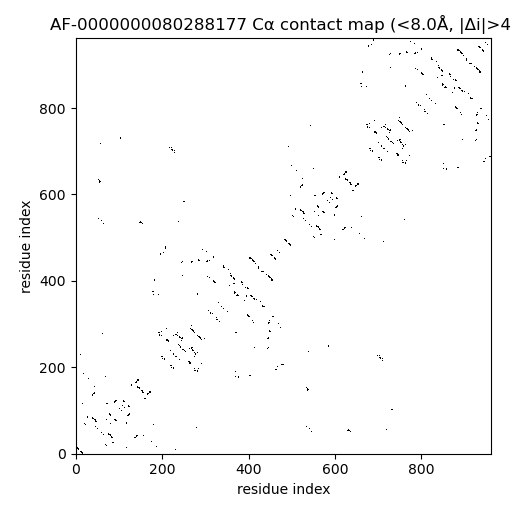 B C 1
ATOM 4334 O O . TYR B 1 69 ? 19.688 7.246 9.711 1 98.75 69 TYR B O 1
ATOM 4342 N N . LEU B 1 70 ? 18.875 5.539 10.812 1 98.75 70 LEU B N 1
ATOM 4343 C CA . LEU B 1 70 ? 20.203 5.137 11.289 1 98.75 70 LEU B CA 1
ATOM 4344 C C . LEU B 1 70 ? 20.906 4.273 10.25 1 98.75 70 LEU B C 1
ATOM 4346 O O . LEU B 1 70 ? 22.141 4.324 10.133 1 98.75 70 LEU B O 1
ATOM 4350 N N . PHE B 1 71 ? 20.109 3.461 9.461 1 98.69 71 PHE B N 1
ATOM 4351 C CA . PHE B 1 71 ? 20.828 2.41 8.734 1 98.69 71 PHE B CA 1
ATOM 4352 C C . PHE B 1 71 ? 20.5 2.467 7.25 1 98.69 71 PHE B C 1
ATOM 4354 O O . PHE B 1 71 ? 21.25 1.948 6.426 1 98.69 71 PHE B O 1
ATOM 4361 N N . GLY B 1 72 ? 19.328 3.02 6.828 1 98.25 72 GLY B N 1
ATOM 4362 C CA . GLY B 1 72 ? 18.953 3.146 5.426 1 98.25 72 GLY B CA 1
ATOM 4363 C C . GLY B 1 72 ? 18.75 1.81 4.738 1 98.25 72 GLY B C 1
ATOM 4364 O O . GLY B 1 72 ? 18.922 1.702 3.52 1 98.25 72 GLY B O 1
ATOM 4365 N N . VAL B 1 73 ? 18.422 0.777 5.527 1 98.25 73 VAL B N 1
ATOM 4366 C CA . VAL B 1 73 ? 18.328 -0.589 5.027 1 98.25 73 VAL B CA 1
ATOM 4367 C C . VAL B 1 73 ? 16.953 -0.808 4.391 1 98.25 73 VAL B C 1
ATOM 4369 O O . VAL B 1 73 ? 15.922 -0.499 4.996 1 98.25 73 VAL B O 1
ATOM 4372 N N . LYS B 1 74 ? 16.922 -1.345 3.176 1 96.94 74 LYS B N 1
ATOM 4373 C CA . LYS B 1 74 ? 15.648 -1.511 2.475 1 96.94 74 LYS B CA 1
ATOM 4374 C C . LYS B 1 74 ? 15.016 -2.859 2.797 1 96.94 74 LYS B C 1
ATOM 4376 O O . LYS B 1 74 ? 13.82 -3.061 2.566 1 96.94 74 LYS B O 1
ATOM 4381 N N . GLU B 1 75 ? 15.844 -3.875 3.301 1 97.69 75 GLU B N 1
ATOM 4382 C CA . GLU B 1 75 ? 15.336 -5.211 3.592 1 97.69 75 GLU B CA 1
ATOM 4383 C C . GLU B 1 75 ? 14.547 -5.227 4.902 1 97.69 75 GLU B C 1
ATOM 4385 O O . GLU B 1 75 ? 14.906 -4.523 5.852 1 97.69 75 GLU B O 1
ATOM 4390 N N . PRO B 1 76 ? 13.523 -6.047 5.02 1 97.88 76 PRO B N 1
ATOM 4391 C CA . PRO B 1 76 ? 12.82 -6.258 6.289 1 97.88 76 PRO B CA 1
ATOM 4392 C C . PRO B 1 76 ? 13.578 -7.184 7.234 1 97.88 76 PRO B C 1
ATOM 4394 O O . PRO B 1 76 ? 14.555 -7.828 6.828 1 97.88 76 PRO B O 1
ATOM 4397 N N . ASP B 1 77 ? 13.195 -7.219 8.508 1 98.06 77 ASP B N 1
ATOM 4398 C CA . ASP B 1 77 ? 13.57 -8.203 9.523 1 98.06 77 ASP B CA 1
ATOM 4399 C C . ASP B 1 77 ? 15.039 -8.062 9.906 1 98.06 77 ASP B C 1
ATOM 4401 O O . ASP B 1 77 ? 15.703 -9.047 10.227 1 98.06 77 ASP B O 1
ATOM 4405 N N . CYS B 1 78 ? 15.562 -6.855 9.773 1 98.75 78 CYS B N 1
ATOM 4406 C CA . CYS B 1 78 ? 16.938 -6.582 10.18 1 98.75 78 CYS B CA 1
ATOM 4407 C C . CYS B 1 78 ? 16.984 -5.941 11.562 1 98.75 78 CYS B C 1
ATOM 4409 O O . CYS B 1 78 ? 15.977 -5.426 12.047 1 98.75 78 CYS B O 1
ATOM 4411 N N . TYR B 1 79 ? 18.156 -6.059 12.219 1 98.88 79 TYR B N 1
ATOM 4412 C CA . TYR B 1 79 ? 18.469 -5.355 13.453 1 98.88 79 TYR B CA 1
ATOM 4413 C C . TYR B 1 79 ? 19.734 -4.52 13.297 1 98.88 79 TYR B C 1
ATOM 4415 O O . TYR B 1 79 ? 20.547 -4.777 12.414 1 98.88 79 TYR B O 1
ATOM 4423 N N . GLY B 1 80 ? 19.859 -3.518 14.023 1 98.81 80 GLY B N 1
ATOM 4424 C CA . GLY B 1 80 ? 21.047 -2.699 14.094 1 98.81 80 GLY B CA 1
ATOM 4425 C C . GLY B 1 80 ? 21.547 -2.469 15.508 1 98.81 80 GLY B C 1
ATOM 4426 O O . GLY B 1 80 ? 20.734 -2.273 16.422 1 98.81 80 GLY B O 1
ATOM 4427 N N . VAL B 1 81 ? 22.828 -2.537 15.727 1 98.88 81 VAL B N 1
ATOM 4428 C CA . VAL B 1 81 ? 23.438 -2.277 17.031 1 98.88 81 VAL B CA 1
ATOM 4429 C C . VAL B 1 81 ? 24.484 -1.179 16.891 1 98.88 81 VAL B C 1
ATOM 4431 O O . VAL B 1 81 ? 25.297 -1.194 15.953 1 98.88 81 VAL B O 1
ATOM 4434 N N . LEU B 1 82 ? 24.469 -0.243 17.797 1 98.75 82 LEU B N 1
ATOM 4435 C CA . LEU B 1 82 ? 25.469 0.811 17.859 1 98.75 82 LEU B CA 1
ATOM 4436 C C . LEU B 1 82 ? 26.203 0.774 19.203 1 98.75 82 LEU B C 1
ATOM 4438 O O . LEU B 1 82 ? 25.578 0.816 20.266 1 98.75 82 LEU B O 1
ATOM 4442 N N . ASN B 1 83 ? 27.516 0.614 19.156 1 98.5 83 ASN B N 1
ATOM 4443 C CA . ASN B 1 83 ? 28.328 0.849 20.328 1 98.5 83 ASN B CA 1
ATOM 4444 C C . ASN B 1 83 ? 28.547 2.34 20.578 1 98.5 83 ASN B C 1
ATOM 4446 O O . ASN B 1 83 ? 29.25 3.004 19.797 1 98.5 83 ASN B O 1
ATOM 4450 N N . ILE B 1 84 ? 28.047 2.838 21.656 1 98.12 84 ILE B N 1
ATOM 4451 C CA . ILE B 1 84 ? 28.016 4.277 21.891 1 98.12 84 ILE B CA 1
ATOM 4452 C C . ILE B 1 84 ? 29.438 4.785 22.156 1 98.12 84 ILE B C 1
ATOM 4454 O O . ILE B 1 84 ? 29.766 5.91 21.781 1 98.12 84 ILE B O 1
ATOM 4458 N N . ASP B 1 85 ? 30.312 3.949 22.766 1 96.62 85 ASP B N 1
ATOM 4459 C CA . ASP B 1 85 ? 31.672 4.348 23.094 1 96.62 85 ASP B CA 1
ATOM 4460 C C . ASP B 1 85 ? 32.5 4.547 21.828 1 96.62 85 ASP B C 1
ATOM 4462 O O . ASP B 1 85 ? 33.25 5.527 21.703 1 96.62 85 ASP B O 1
ATOM 4466 N N . THR B 1 86 ? 32.375 3.689 20.859 1 96.69 86 THR B N 1
ATOM 4467 C CA . THR B 1 86 ? 33.281 3.648 19.719 1 96.69 86 THR B CA 1
ATOM 4468 C C . THR B 1 86 ? 32.562 4.16 18.453 1 96.69 86 THR B C 1
ATOM 4470 O O . THR B 1 86 ? 33.219 4.539 17.484 1 96.69 86 THR B O 1
ATOM 4473 N N . GLY B 1 87 ? 31.266 4.082 18.406 1 97.19 87 GLY B N 1
ATOM 4474 C CA . GLY B 1 87 ? 30.516 4.43 17.219 1 97.19 87 GLY B CA 1
ATOM 4475 C C . GLY B 1 87 ? 30.375 3.279 16.234 1 97.19 87 GLY B C 1
ATOM 4476 O O . GLY B 1 87 ? 29.781 3.432 15.18 1 97.19 87 GLY B O 1
ATOM 4477 N N . VAL B 1 88 ? 30.906 2.09 16.609 1 98.38 88 VAL B N 1
ATOM 4478 C CA . VAL B 1 88 ? 30.859 0.929 15.734 1 98.38 88 VAL B CA 1
ATOM 4479 C C . VAL B 1 88 ? 29.422 0.496 15.523 1 98.38 88 VAL B C 1
ATOM 4481 O O . VAL B 1 88 ? 28.656 0.344 16.484 1 98.38 88 VAL B O 1
ATOM 4484 N N . ALA B 1 89 ? 29.031 0.354 14.25 1 98.81 89 ALA B N 1
ATOM 4485 C CA . ALA B 1 89 ? 27.688 -0.062 13.867 1 98.81 89 ALA B CA 1
ATOM 4486 C C . ALA B 1 89 ? 27.688 -1.482 13.305 1 98.81 89 ALA B C 1
ATOM 4488 O O . ALA B 1 89 ? 28.453 -1.793 12.383 1 98.81 89 ALA B O 1
ATOM 4489 N N . THR B 1 90 ? 26.859 -2.34 13.836 1 98.88 90 THR B N 1
ATOM 4490 C CA . THR B 1 90 ? 26.688 -3.709 13.359 1 98.88 90 THR B CA 1
ATOM 4491 C C . THR B 1 90 ? 25.281 -3.934 12.844 1 98.88 90 THR B C 1
ATOM 4493 O O . THR B 1 90 ? 24.297 -3.676 13.555 1 98.88 90 THR B O 1
ATOM 4496 N N . LEU B 1 91 ? 25.141 -4.359 11.57 1 98.94 91 LEU B N 1
ATOM 4497 C CA . LEU B 1 91 ? 23.859 -4.723 10.977 1 98.94 91 LEU B CA 1
ATOM 4498 C C . LEU B 1 91 ? 23.625 -6.227 11.07 1 98.94 91 LEU B C 1
ATOM 4500 O O . LEU B 1 91 ? 24.5 -7.023 10.719 1 98.94 91 LEU B O 1
ATOM 4504 N N . PHE B 1 92 ? 22.5 -6.605 11.633 1 98.94 92 PHE B N 1
ATOM 4505 C CA . PHE B 1 92 ? 22.094 -8 11.664 1 98.94 92 PHE B CA 1
ATOM 4506 C C . PHE B 1 92 ? 21.016 -8.281 10.617 1 98.94 92 PHE B C 1
ATOM 4508 O O . PHE B 1 92 ? 19.969 -7.645 10.609 1 98.94 92 PHE B O 1
ATOM 4515 N N . VAL B 1 93 ? 21.312 -9.227 9.742 1 98.75 93 VAL B N 1
ATOM 4516 C CA . VAL B 1 93 ? 20.391 -9.594 8.672 1 98.75 93 VAL B CA 1
ATOM 4517 C C . VAL B 1 93 ? 19.906 -11.031 8.867 1 98.75 93 VAL B C 1
ATOM 4519 O O . VAL B 1 93 ? 20.594 -11.836 9.516 1 98.75 93 VAL B O 1
ATOM 4522 N N . PRO B 1 94 ? 18.734 -11.383 8.391 1 98.12 94 PRO B N 1
ATOM 4523 C CA . PRO B 1 94 ? 18.25 -12.758 8.539 1 98.12 94 PRO B CA 1
ATOM 4524 C C . PRO B 1 94 ? 19.141 -13.773 7.828 1 98.12 94 PRO B C 1
ATOM 4526 O O . PRO B 1 94 ? 19.641 -13.5 6.73 1 98.12 94 PRO B O 1
ATOM 4529 N N . ARG B 1 95 ? 19.375 -14.859 8.531 1 97.88 95 ARG B N 1
ATOM 4530 C CA . ARG B 1 95 ? 19.969 -16 7.852 1 97.88 95 ARG B CA 1
ATOM 4531 C C . ARG B 1 95 ? 18.953 -16.719 6.977 1 97.88 95 ARG B C 1
ATOM 4533 O O . ARG B 1 95 ? 17.984 -17.297 7.488 1 97.88 95 ARG B O 1
ATOM 4540 N N . LEU B 1 96 ? 19.125 -16.641 5.684 1 96.44 96 LEU B N 1
ATOM 4541 C CA . LEU B 1 96 ? 18.141 -17.203 4.754 1 96.44 96 LEU B CA 1
ATOM 4542 C C . LEU B 1 96 ? 18.547 -18.609 4.332 1 96.44 96 LEU B C 1
ATOM 4544 O O . LEU B 1 96 ? 19.719 -18.891 4.121 1 96.44 96 LEU B O 1
ATOM 4548 N N . PRO B 1 97 ? 17.578 -19.469 4.242 1 94.44 97 PRO B N 1
ATOM 4549 C CA . PRO B 1 97 ? 17.859 -20.828 3.752 1 94.44 97 PRO B CA 1
ATOM 4550 C C . PRO B 1 97 ? 18.188 -20.859 2.262 1 94.44 97 PRO B C 1
ATOM 4552 O O . PRO B 1 97 ? 17.859 -19.906 1.536 1 94.44 97 PRO B O 1
ATOM 4555 N N . GLU B 1 98 ? 18.781 -21.859 1.889 1 90.56 98 GLU B N 1
ATOM 4556 C CA . GLU B 1 98 ? 19.219 -22.016 0.504 1 90.56 98 GLU B CA 1
ATOM 4557 C C . GLU B 1 98 ? 18.047 -21.891 -0.465 1 90.56 98 GLU B C 1
ATOM 4559 O O . GLU B 1 98 ? 18.203 -21.312 -1.547 1 90.56 98 GLU B O 1
ATOM 4564 N N . PHE B 1 99 ? 16.891 -22.406 -0.085 1 87.88 99 PHE B N 1
ATOM 4565 C CA . PHE B 1 99 ? 15.742 -22.422 -0.979 1 87.88 99 PHE B CA 1
ATOM 4566 C C . PHE B 1 99 ? 15.266 -21 -1.268 1 87.88 99 PHE B C 1
ATOM 4568 O O . PHE B 1 99 ? 14.555 -20.766 -2.244 1 87.88 99 PHE B O 1
ATOM 4575 N N . TYR B 1 100 ? 15.664 -20.094 -0.397 1 91.88 100 TYR B N 1
ATOM 4576 C CA . TYR B 1 100 ? 15.344 -18.688 -0.621 1 91.88 100 TYR B CA 1
ATOM 4577 C C . TYR B 1 100 ? 15.852 -18.219 -1.978 1 91.88 100 TYR B C 1
ATOM 4579 O O . TYR B 1 100 ? 15.211 -17.391 -2.641 1 91.88 100 TYR B O 1
ATOM 4587 N N . ALA B 1 101 ? 16.922 -18.75 -2.43 1 91.94 101 ALA B N 1
ATOM 4588 C CA . ALA B 1 101 ? 17.531 -18.344 -3.691 1 91.94 101 ALA B CA 1
ATOM 4589 C C . ALA B 1 101 ? 16.641 -18.688 -4.875 1 91.94 101 ALA B C 1
ATOM 4591 O O . ALA B 1 101 ? 16.641 -18 -5.895 1 91.94 101 ALA B O 1
ATOM 4592 N N . THR B 1 102 ? 15.852 -19.734 -4.738 1 90.5 102 THR B N 1
ATOM 4593 C CA . THR B 1 102 ? 14.938 -20.172 -5.785 1 90.5 102 THR B CA 1
ATOM 4594 C C . THR B 1 102 ? 13.773 -19.203 -5.926 1 90.5 102 THR B C 1
ATOM 4596 O O . THR B 1 102 ? 13.406 -18.828 -7.043 1 90.5 102 THR B O 1
ATOM 4599 N N . TRP B 1 103 ? 13.273 -18.719 -4.863 1 93 103 TRP B N 1
ATOM 4600 C CA . TRP B 1 103 ? 12 -18 -4.852 1 93 103 TRP B CA 1
ATOM 4601 C C . TRP B 1 103 ? 12.227 -16.5 -4.871 1 93 103 TRP B C 1
ATOM 4603 O O . TRP B 1 103 ? 11.477 -15.758 -5.516 1 93 103 TRP B O 1
ATOM 4613 N N . MET B 1 104 ? 13.32 -16.078 -4.164 1 94.12 104 MET B N 1
ATOM 4614 C CA . MET B 1 104 ? 13.438 -14.648 -3.881 1 94.12 104 MET B CA 1
ATOM 4615 C C . MET B 1 104 ? 14.688 -14.062 -4.543 1 94.12 104 MET B C 1
ATOM 4617 O O . MET B 1 104 ? 14.93 -12.859 -4.461 1 94.12 104 MET B O 1
ATOM 4621 N N . GLY B 1 105 ? 15.484 -14.891 -5.168 1 93.06 105 GLY B N 1
ATOM 4622 C CA . GLY B 1 105 ? 16.688 -14.422 -5.84 1 93.06 105 GLY B CA 1
ATOM 4623 C C . GLY B 1 105 ? 17.953 -14.695 -5.055 1 93.06 105 GLY B C 1
ATOM 4624 O O . GLY B 1 105 ? 17.906 -15.328 -3.994 1 93.06 105 GLY B O 1
ATOM 4625 N N . ARG B 1 106 ? 19.031 -14.234 -5.602 1 92 106 ARG B N 1
ATOM 4626 C CA . ARG B 1 106 ? 20.359 -14.461 -5.035 1 92 106 ARG B CA 1
ATOM 4627 C C . ARG B 1 106 ? 20.422 -14.016 -3.582 1 92 106 ARG B C 1
ATOM 4629 O O . ARG B 1 106 ? 19.891 -12.953 -3.232 1 92 106 ARG B O 1
ATOM 4636 N N . ILE B 1 107 ? 21.047 -14.852 -2.744 1 95.38 107 ILE B N 1
ATOM 4637 C CA . ILE B 1 107 ? 21.234 -14.5 -1.342 1 95.38 107 ILE B CA 1
ATOM 4638 C C . ILE B 1 107 ? 22.438 -13.555 -1.209 1 95.38 107 ILE B C 1
ATOM 4640 O O . ILE B 1 107 ? 23.547 -13.898 -1.625 1 95.38 107 ILE B O 1
ATOM 4644 N N . ILE B 1 108 ? 22.281 -12.477 -0.646 1 96.38 108 ILE B N 1
ATOM 4645 C CA . ILE B 1 108 ? 23.312 -11.461 -0.451 1 96.38 108 ILE B CA 1
ATOM 4646 C C . ILE B 1 108 ? 24.203 -11.859 0.719 1 96.38 108 ILE B C 1
ATOM 4648 O O . ILE B 1 108 ? 23.719 -12.297 1.766 1 96.38 108 ILE B O 1
ATOM 4652 N N . SER B 1 109 ? 25.5 -11.773 0.544 1 97.56 109 SER B N 1
ATOM 4653 C CA . SER B 1 109 ? 26.453 -12.148 1.593 1 97.56 109 SER B CA 1
ATOM 4654 C C . SER B 1 109 ? 26.578 -11.047 2.643 1 97.56 109 SER B C 1
ATOM 4656 O O . SER B 1 109 ? 26.188 -9.898 2.398 1 97.56 109 SER B O 1
ATOM 4658 N N . LEU B 1 110 ? 27.109 -11.422 3.789 1 98.56 110 LEU B N 1
ATOM 4659 C CA . LEU B 1 110 ? 27.344 -10.445 4.848 1 98.56 110 LEU B CA 1
ATOM 4660 C C . LEU B 1 110 ? 28.281 -9.344 4.375 1 98.56 110 LEU B C 1
ATOM 4662 O O . LEU B 1 110 ? 28.062 -8.164 4.688 1 98.56 110 LEU B O 1
ATOM 4666 N N . ASP B 1 111 ? 29.328 -9.672 3.607 1 98.31 111 ASP B N 1
ATOM 4667 C CA . ASP B 1 111 ? 30.266 -8.672 3.082 1 98.31 111 ASP B CA 1
ATOM 4668 C C . ASP B 1 111 ? 29.547 -7.699 2.145 1 98.31 111 ASP B C 1
ATOM 4670 O O . ASP B 1 111 ? 29.844 -6.504 2.145 1 98.31 111 ASP B O 1
ATOM 4674 N N . GLU B 1 112 ? 28.672 -8.234 1.373 1 97.62 112 GLU B N 1
ATOM 4675 C CA . GLU B 1 112 ? 27.906 -7.379 0.472 1 97.62 112 GLU B CA 1
ATOM 4676 C C . GLU B 1 112 ? 26.984 -6.445 1.25 1 97.62 112 GLU B C 1
ATOM 4678 O O . GLU B 1 112 ? 26.875 -5.262 0.923 1 97.62 112 GLU B O 1
ATOM 4683 N N . PHE B 1 113 ? 26.297 -6.969 2.293 1 98.12 113 PHE B N 1
ATOM 4684 C CA . PHE B 1 113 ? 25.453 -6.121 3.141 1 98.12 113 PHE B CA 1
ATOM 4685 C C . PHE B 1 113 ? 26.297 -5.016 3.781 1 98.12 113 PHE B C 1
ATOM 4687 O O . PHE B 1 113 ? 25.859 -3.857 3.818 1 98.12 113 PHE B O 1
ATOM 4694 N N . LYS B 1 114 ? 27.469 -5.43 4.332 1 98.19 114 LYS B N 1
ATOM 4695 C CA . LYS B 1 114 ? 28.375 -4.465 4.945 1 98.19 114 LYS B CA 1
ATOM 4696 C C . LYS B 1 114 ? 28.719 -3.336 3.977 1 98.19 114 LYS B C 1
ATOM 4698 O O . LYS B 1 114 ? 28.656 -2.16 4.34 1 98.19 114 LYS B O 1
ATOM 4703 N N . ALA B 1 115 ? 29 -3.699 2.744 1 97.5 115 ALA B N 1
ATOM 4704 C CA . ALA B 1 115 ? 29.375 -2.723 1.727 1 97.5 115 ALA B CA 1
ATOM 4705 C C . ALA B 1 115 ? 28.188 -1.882 1.301 1 97.5 115 ALA B C 1
ATOM 4707 O O . ALA B 1 115 ? 28.281 -0.662 1.162 1 97.5 115 ALA B O 1
ATOM 4708 N N . MET B 1 116 ? 27.062 -2.5 1.129 1 96.75 116 MET B N 1
ATOM 4709 C CA . MET B 1 116 ? 25.844 -1.851 0.641 1 96.75 116 MET B CA 1
ATOM 4710 C C . MET B 1 116 ? 25.391 -0.753 1.599 1 96.75 116 MET B C 1
ATOM 4712 O O . MET B 1 116 ? 24.906 0.291 1.165 1 96.75 116 MET B O 1
ATOM 4716 N N . TYR B 1 117 ? 25.547 -0.959 2.916 1 97.94 117 TYR B N 1
ATOM 4717 C CA . TYR B 1 117 ? 24.938 -0.058 3.887 1 97.94 117 TYR B CA 1
ATOM 4718 C C . TYR B 1 117 ? 26 0.674 4.695 1 97.94 117 TYR B C 1
ATOM 4720 O O . TYR B 1 117 ? 25.688 1.407 5.633 1 97.94 117 TYR B O 1
ATOM 4728 N N . GLU B 1 118 ? 27.266 0.518 4.379 1 97.25 118 GLU B N 1
ATOM 4729 C CA . GLU B 1 118 ? 28.406 1.196 4.992 1 97.25 118 GLU B CA 1
ATOM 4730 C C . GLU B 1 118 ? 28.359 1.071 6.516 1 97.25 118 GLU B C 1
ATOM 4732 O O . GLU B 1 118 ? 28.484 2.07 7.227 1 97.25 118 GLU B O 1
ATOM 4737 N N . VAL B 1 119 ? 28.141 -0.149 6.965 1 98.31 119 VAL B N 1
ATOM 4738 C CA . VAL B 1 119 ? 28.266 -0.453 8.383 1 98.31 119 VAL B CA 1
ATOM 4739 C C . VAL B 1 119 ? 29.641 -1.054 8.672 1 98.31 119 VAL B C 1
ATOM 4741 O O . VAL B 1 119 ? 30.375 -1.395 7.746 1 98.31 119 VAL B O 1
ATOM 4744 N N . ASP B 1 120 ? 30 -1.1 9.93 1 98.5 120 ASP B N 1
ATOM 4745 C CA . ASP B 1 120 ? 31.328 -1.598 10.305 1 98.5 120 ASP B CA 1
ATOM 4746 C C . ASP B 1 120 ? 31.359 -3.125 10.297 1 98.5 120 ASP B C 1
ATOM 4748 O O . ASP B 1 120 ? 32.406 -3.727 10.023 1 98.5 120 ASP B O 1
ATOM 4752 N N . GLU B 1 121 ? 30.203 -3.725 10.625 1 98.5 121 GLU B N 1
ATOM 4753 C CA . GLU B 1 121 ? 30.078 -5.176 10.672 1 98.5 121 GLU B CA 1
ATOM 4754 C C . GLU B 1 121 ? 28.688 -5.617 10.234 1 98.5 121 GLU B C 1
ATOM 4756 O O . GLU B 1 121 ? 27.703 -4.883 10.422 1 98.5 121 GLU B O 1
ATOM 4761 N N . ALA B 1 122 ? 28.594 -6.773 9.602 1 98.81 122 ALA B N 1
ATOM 4762 C CA . ALA B 1 122 ? 27.328 -7.445 9.305 1 98.81 122 ALA B CA 1
ATOM 4763 C C . ALA B 1 122 ? 27.312 -8.852 9.891 1 98.81 122 ALA B C 1
ATOM 4765 O O . ALA B 1 122 ? 28.312 -9.578 9.82 1 98.81 122 ALA B O 1
ATOM 4766 N N . ARG B 1 123 ? 26.25 -9.18 10.547 1 98.81 123 ARG B N 1
ATOM 4767 C CA . ARG B 1 123 ? 26.047 -10.484 11.172 1 98.81 123 ARG B CA 1
ATOM 4768 C C . ARG B 1 123 ? 24.641 -11 10.922 1 98.81 123 ARG B C 1
ATOM 4770 O O . ARG B 1 123 ? 23.828 -10.32 10.281 1 98.81 123 ARG B O 1
ATOM 4777 N N . TYR B 1 124 ? 24.406 -12.242 11.289 1 98.81 124 TYR B N 1
ATOM 4778 C CA . TYR B 1 124 ? 23.062 -12.805 11.164 1 98.81 124 TYR B CA 1
ATOM 4779 C C . TYR B 1 124 ? 22.266 -12.562 12.438 1 98.81 124 TYR B C 1
ATOM 4781 O O . TYR B 1 124 ? 22.812 -12.609 13.547 1 98.81 124 TYR B O 1
ATOM 4789 N N . VAL B 1 125 ? 20.984 -12.406 12.297 1 98.75 125 VAL B N 1
ATOM 4790 C CA . VAL B 1 125 ? 20.062 -12.078 13.375 1 98.75 125 VAL B CA 1
ATOM 4791 C C . VAL B 1 125 ? 20.141 -13.148 14.461 1 98.75 125 VAL B C 1
ATOM 4793 O O . VAL B 1 125 ? 20.078 -12.828 15.656 1 98.75 125 VAL B O 1
ATOM 4796 N N . ASP B 1 126 ? 20.328 -14.375 14.102 1 98.31 126 ASP B N 1
ATOM 4797 C CA . ASP B 1 126 ? 20.312 -15.461 15.078 1 98.31 126 ASP B CA 1
ATOM 4798 C C . ASP B 1 126 ? 21.609 -15.453 15.906 1 98.31 126 ASP B C 1
ATOM 4800 O O . ASP B 1 126 ? 21.781 -16.297 16.781 1 98.31 126 ASP B O 1
ATOM 4804 N N . GLU B 1 127 ? 22.484 -14.445 15.656 1 98.31 127 GLU B N 1
ATOM 4805 C CA . GLU B 1 127 ? 23.719 -14.312 16.406 1 98.31 127 GLU B CA 1
ATOM 4806 C C . GLU B 1 127 ? 23.625 -13.18 17.438 1 98.31 127 GLU B C 1
ATOM 4808 O O . GLU B 1 127 ? 24.594 -12.867 18.125 1 98.31 127 GLU B O 1
ATOM 4813 N N . LEU B 1 128 ? 22.531 -12.57 17.594 1 98.62 128 LEU B N 1
ATOM 4814 C CA . LEU B 1 128 ? 22.359 -11.438 18.484 1 98.62 128 LEU B CA 1
ATOM 4815 C C . LEU B 1 128 ? 22.734 -11.812 19.922 1 98.62 128 LEU B C 1
ATOM 4817 O O . LEU B 1 128 ? 23.422 -11.062 20.609 1 98.62 128 LEU B O 1
ATOM 4821 N N . ASP B 1 129 ? 22.219 -12.969 20.359 1 98.06 129 ASP B N 1
ATOM 4822 C CA . ASP B 1 129 ? 22.469 -13.414 21.734 1 98.06 129 ASP B CA 1
ATOM 4823 C C . ASP B 1 129 ? 23.969 -13.594 21.969 1 98.06 129 ASP B C 1
ATOM 4825 O O . ASP B 1 129 ? 24.5 -13.078 22.953 1 98.06 129 ASP B O 1
ATOM 4829 N N . VAL B 1 130 ? 24.656 -14.273 21.062 1 97.94 130 VAL B N 1
ATOM 4830 C CA . VAL B 1 130 ? 26.094 -14.523 21.188 1 97.94 130 VAL B CA 1
ATOM 4831 C C . VAL B 1 130 ? 26.859 -13.203 21.109 1 97.94 130 VAL B C 1
ATOM 4833 O O . VAL B 1 130 ? 27.859 -13.008 21.797 1 97.94 130 VAL B O 1
ATOM 4836 N N . PHE B 1 131 ? 26.422 -12.336 20.219 1 98.5 131 PHE B N 1
ATOM 4837 C CA . PHE B 1 131 ? 27.047 -11.023 20.078 1 98.5 131 PHE B CA 1
ATOM 4838 C C . PHE B 1 131 ? 27.062 -10.273 21.406 1 98.5 131 PHE B C 1
ATOM 4840 O O . PHE B 1 131 ? 28.109 -9.781 21.828 1 98.5 131 PHE B O 1
ATOM 4847 N N . PHE B 1 132 ? 25.938 -10.172 22.125 1 98.5 132 PHE B N 1
ATOM 4848 C CA . PHE B 1 132 ? 25.828 -9.383 23.344 1 98.5 132 PHE B CA 1
ATOM 4849 C C . PHE B 1 132 ? 26.516 -10.102 24.516 1 98.5 132 PHE B C 1
ATOM 4851 O O . PHE B 1 132 ? 27.016 -9.453 25.422 1 98.5 132 PHE B O 1
ATOM 4858 N N . GLU B 1 133 ? 26.469 -11.492 24.469 1 98.12 133 GLU B N 1
ATOM 4859 C CA . GLU B 1 133 ? 27.25 -12.227 25.453 1 98.12 133 GLU B CA 1
ATOM 4860 C C . GLU B 1 133 ? 28.719 -11.828 25.422 1 98.12 133 GLU B C 1
ATOM 4862 O O . GLU B 1 133 ? 29.344 -11.633 26.469 1 98.12 133 GLU B O 1
ATOM 4867 N N . LYS B 1 134 ? 29.203 -11.734 24.219 1 98.06 134 LYS B N 1
ATOM 4868 C CA . LYS B 1 134 ? 30.609 -11.359 24.047 1 98.06 134 LYS B CA 1
ATOM 4869 C C . LYS B 1 134 ? 30.828 -9.891 24.375 1 98.06 134 LYS B C 1
ATOM 4871 O O . LYS B 1 134 ? 31.828 -9.523 24.984 1 98.06 134 LYS B O 1
ATOM 4876 N N . ALA B 1 135 ? 29.922 -9.047 23.969 1 97.5 135 ALA B N 1
ATOM 4877 C CA . ALA B 1 135 ? 30.031 -7.605 24.172 1 97.5 135 ALA B CA 1
ATOM 4878 C C . ALA B 1 135 ? 29.906 -7.242 25.656 1 97.5 135 ALA B C 1
ATOM 4880 O O . ALA B 1 135 ? 30.469 -6.242 26.094 1 97.5 135 ALA B O 1
ATOM 4881 N N . ALA B 1 136 ? 29.141 -7.969 26.438 1 96.81 136 ALA B N 1
ATOM 4882 C CA . ALA B 1 136 ? 28.922 -7.766 27.875 1 96.81 136 ALA B CA 1
ATOM 4883 C C . ALA B 1 136 ? 28.516 -6.32 28.172 1 96.81 136 ALA B C 1
ATOM 4885 O O . ALA B 1 136 ? 29.156 -5.645 28.969 1 96.81 136 ALA B O 1
ATOM 4886 N N . PRO B 1 137 ? 27.484 -5.91 27.547 1 97.88 137 PRO B N 1
ATOM 4887 C CA . PRO B 1 137 ? 27.078 -4.516 27.75 1 97.88 137 PRO B CA 1
ATOM 4888 C C . PRO B 1 137 ? 26.641 -4.23 29.188 1 97.88 137 PRO B C 1
ATOM 4890 O O . PRO B 1 137 ? 26.031 -5.086 29.828 1 97.88 137 PRO B O 1
ATOM 4893 N N . LYS B 1 138 ? 26.922 -3.023 29.688 1 97.19 138 LYS B N 1
ATOM 4894 C CA . LYS B 1 138 ? 26.391 -2.557 30.953 1 97.19 138 LYS B CA 1
ATOM 4895 C C . LYS B 1 138 ? 24.953 -2.076 30.797 1 97.19 138 LYS B C 1
ATOM 4897 O O . LYS B 1 138 ? 24.156 -2.139 31.75 1 97.19 138 LYS B O 1
ATOM 4902 N N . LEU B 1 139 ? 24.656 -1.627 29.609 1 97.88 139 LEU B N 1
ATOM 4903 C CA . LEU B 1 139 ? 23.344 -1.065 29.328 1 97.88 139 LEU B CA 1
ATOM 4904 C C . LEU B 1 139 ? 22.984 -1.222 27.859 1 97.88 139 LEU B C 1
ATOM 4906 O O . LEU B 1 139 ? 23.828 -0.992 26.984 1 97.88 139 LEU B O 1
ATOM 4910 N N . ILE B 1 140 ? 21.797 -1.72 27.547 1 98.62 140 ILE B N 1
ATOM 4911 C CA . ILE B 1 140 ? 21.25 -1.744 26.188 1 98.62 140 ILE B CA 1
ATOM 4912 C C . ILE B 1 140 ? 20.078 -0.771 26.094 1 98.62 140 ILE B C 1
ATOM 4914 O O . ILE B 1 140 ? 19.125 -0.858 26.859 1 98.62 140 ILE B O 1
ATOM 4918 N N . LEU B 1 141 ? 20.203 0.196 25.219 1 98.62 141 LEU B N 1
ATOM 4919 C CA . LEU B 1 141 ? 19.094 1.11 24.938 1 98.62 141 LEU B CA 1
ATOM 4920 C C . LEU B 1 141 ? 18.25 0.594 23.781 1 98.62 141 LEU B C 1
ATOM 4922 O O . LEU B 1 141 ? 18.766 0.208 22.734 1 98.62 141 LEU B O 1
ATOM 4926 N N . THR B 1 142 ? 16.953 0.51 23.953 1 98.62 142 THR B N 1
ATOM 4927 C CA . THR B 1 142 ? 16 0.225 22.891 1 98.62 142 THR B CA 1
ATOM 4928 C C . THR B 1 142 ? 15.039 1.397 22.703 1 98.62 142 THR B C 1
ATOM 4930 O O . THR B 1 142 ? 15.055 2.354 23.469 1 98.62 142 THR B O 1
ATOM 4933 N N . LEU B 1 143 ? 14.32 1.352 21.656 1 97.88 143 LEU B N 1
ATOM 4934 C CA . LEU B 1 143 ? 13.469 2.475 21.281 1 97.88 143 LEU B CA 1
ATOM 4935 C C . LEU B 1 143 ? 12.031 2.238 21.719 1 97.88 143 LEU B C 1
ATOM 4937 O O . LEU B 1 143 ? 11.391 1.27 21.297 1 97.88 143 LEU B O 1
ATOM 4941 N N . SER B 1 144 ? 11.484 3.076 22.547 1 96.94 144 SER B N 1
ATOM 4942 C CA . SER B 1 144 ? 10.07 3.146 22.891 1 96.94 144 SER B CA 1
ATOM 4943 C C . SER B 1 144 ? 9.641 4.582 23.172 1 96.94 144 SER B C 1
ATOM 4945 O O . SER B 1 144 ? 10.141 5.211 24.109 1 96.94 144 SER B O 1
ATOM 4947 N N . GLY B 1 145 ? 8.844 5.094 22.391 1 95.69 145 GLY B N 1
ATOM 4948 C CA . GLY B 1 145 ? 8.383 6.457 22.578 1 95.69 145 GLY B CA 1
ATOM 4949 C C . GLY B 1 145 ? 7.043 6.738 21.922 1 95.69 145 GLY B C 1
ATOM 4950 O O . GLY B 1 145 ? 6.707 6.129 20.906 1 95.69 145 GLY B O 1
ATOM 4951 N N . LEU B 1 146 ? 6.34 7.652 22.484 1 95.5 146 LEU B N 1
ATOM 4952 C CA . LEU B 1 146 ? 5.004 8.031 22.031 1 95.5 146 LEU B CA 1
ATOM 4953 C C . LEU B 1 146 ? 5.078 8.906 20.797 1 95.5 146 LEU B C 1
ATOM 4955 O O . LEU B 1 146 ? 5.832 9.891 20.766 1 95.5 146 LEU B O 1
ATOM 4959 N N . ASN B 1 147 ? 4.406 8.523 19.75 1 96.25 147 ASN B N 1
ATOM 4960 C CA . ASN B 1 147 ? 4.062 9.438 18.672 1 96.25 147 ASN B CA 1
ATOM 4961 C C . ASN B 1 147 ? 2.822 10.266 19.016 1 96.25 147 ASN B C 1
ATOM 4963 O O . ASN B 1 147 ? 1.719 9.719 19.109 1 96.25 147 ASN B O 1
ATOM 4967 N N . THR B 1 148 ? 2.941 11.508 19.141 1 94.38 148 THR B N 1
ATOM 4968 C CA . THR B 1 148 ? 1.885 12.344 19.703 1 94.38 148 THR B CA 1
ATOM 4969 C C . THR B 1 148 ? 0.755 12.531 18.688 1 94.38 148 THR B C 1
ATOM 4971 O O . THR B 1 148 ? -0.345 12.953 19.062 1 94.38 148 THR B O 1
ATOM 4974 N N . ASP B 1 149 ? 1.025 12.305 17.453 1 94.62 149 ASP B N 1
ATOM 4975 C CA . ASP B 1 149 ? -0.018 12.438 16.438 1 94.62 149 ASP B CA 1
ATOM 4976 C C . ASP B 1 149 ? -0.907 11.195 16.406 1 94.62 149 ASP B C 1
ATOM 4978 O O . ASP B 1 149 ? -2.129 11.305 16.281 1 94.62 149 ASP B O 1
ATOM 4982 N N . SER B 1 150 ? -0.305 10.008 16.531 1 95.69 150 SER B N 1
ATOM 4983 C CA . SER B 1 150 ? -1.066 8.766 16.422 1 95.69 150 SER B CA 1
ATOM 4984 C C . SER B 1 150 ? -1.485 8.258 17.797 1 95.69 150 SER B C 1
ATOM 4986 O O . SER B 1 150 ? -2.414 7.453 17.906 1 95.69 150 SER B O 1
ATOM 4988 N N . GLY B 1 151 ? -0.767 8.664 18.828 1 96.38 151 GLY B N 1
ATOM 4989 C CA . GLY B 1 151 ? -0.963 8.094 20.156 1 96.38 151 GLY B CA 1
ATOM 4990 C C . GLY B 1 151 ? -0.359 6.711 20.312 1 96.38 151 GLY B C 1
ATOM 4991 O O . GLY B 1 151 ? -0.5 6.078 21.359 1 96.38 151 GLY B O 1
ATOM 4992 N N . LEU B 1 152 ? 0.346 6.199 19.281 1 97.06 152 LEU B N 1
ATOM 4993 C CA . LEU B 1 152 ? 0.993 4.891 19.312 1 97.06 152 LEU B CA 1
ATOM 4994 C C . LEU B 1 152 ? 2.441 5.012 19.781 1 97.06 152 LEU B C 1
ATOM 4996 O O . LEU B 1 152 ? 3.051 6.078 19.641 1 97.06 152 LEU B O 1
ATOM 5000 N N . CYS B 1 153 ? 2.924 3.918 20.312 1 96.5 153 CYS B N 1
ATOM 5001 C CA . CYS B 1 153 ? 4.32 3.877 20.734 1 96.5 153 CYS B CA 1
ATOM 5002 C C . CYS B 1 153 ? 5.129 2.936 19.859 1 96.5 153 CYS B C 1
ATOM 5004 O O . CYS B 1 153 ? 4.645 1.871 19.469 1 96.5 153 CYS B O 1
ATOM 5006 N N . SER B 1 154 ? 6.301 3.383 19.516 1 94.69 154 SER B N 1
ATOM 5007 C CA . SER B 1 154 ? 7.219 2.465 18.844 1 94.69 154 SER B CA 1
ATOM 5008 C C . SER B 1 154 ? 7.543 1.266 19.734 1 94.69 154 SER B C 1
ATOM 5010 O O . SER B 1 154 ? 7.66 1.4 20.953 1 94.69 154 SER B O 1
ATOM 5012 N N . LYS B 1 155 ? 7.707 0.143 19.141 1 91.31 155 LYS B N 1
ATOM 5013 C CA . LYS B 1 155 ? 7.961 -1.094 19.875 1 91.31 155 LYS B CA 1
ATOM 5014 C C . LYS B 1 155 ? 9.453 -1.3 20.109 1 91.31 155 LYS B C 1
ATOM 5016 O O . LYS B 1 155 ? 10.242 -1.27 19.156 1 91.31 155 LYS B O 1
ATOM 5021 N N . PRO B 1 156 ? 9.844 -1.546 21.344 1 97.44 156 PRO B N 1
ATOM 5022 C CA . PRO B 1 156 ? 11.266 -1.806 21.609 1 97.44 156 PRO B CA 1
ATOM 5023 C C . PRO B 1 156 ? 11.766 -3.08 20.938 1 97.44 156 PRO B C 1
ATOM 5025 O O . PRO B 1 156 ? 11.031 -4.07 20.859 1 97.44 156 PRO B O 1
ATOM 5028 N N . ALA B 1 157 ? 12.984 -2.973 20.422 1 98.31 157 ALA B N 1
ATOM 5029 C CA . ALA B 1 157 ? 13.617 -4.164 19.844 1 98.31 157 ALA B CA 1
ATOM 5030 C C . ALA B 1 157 ? 13.664 -5.297 20.875 1 98.31 157 ALA B C 1
ATOM 5032 O O . ALA B 1 157 ? 13.789 -5.051 22.078 1 98.31 157 ALA B O 1
ATOM 5033 N N . HIS B 1 158 ? 13.516 -6.473 20.406 1 97.88 158 HIS B N 1
ATOM 5034 C CA . HIS B 1 158 ? 13.562 -7.641 21.281 1 97.88 158 HIS B CA 1
ATOM 5035 C C . HIS B 1 158 ? 14.266 -8.805 20.609 1 97.88 158 HIS B C 1
ATOM 5037 O O . HIS B 1 158 ? 14.156 -8.984 19.391 1 97.88 158 HIS B O 1
ATOM 5043 N N . PHE B 1 159 ? 15.023 -9.516 21.281 1 97.69 159 PHE B N 1
ATOM 5044 C CA . PHE B 1 159 ? 15.562 -10.812 20.906 1 97.69 159 PHE B CA 1
ATOM 5045 C C . PHE B 1 159 ? 15.562 -11.773 22.094 1 97.69 159 PHE B C 1
ATOM 5047 O O . PHE B 1 159 ? 15.523 -11.344 23.25 1 97.69 159 PHE B O 1
ATOM 5054 N N . GLU B 1 160 ? 15.508 -13.047 21.797 1 96.5 160 GLU B N 1
ATOM 5055 C CA . GLU B 1 160 ? 15.555 -14.039 22.875 1 96.5 160 GLU B CA 1
ATOM 5056 C C . GLU B 1 160 ? 16.875 -13.938 23.656 1 96.5 160 GLU B C 1
ATOM 5058 O O . GLU B 1 160 ? 17.953 -14.047 23.078 1 96.5 160 GLU B O 1
ATOM 5063 N N . GLY B 1 161 ? 16.875 -13.711 24.891 1 96.5 161 GLY B N 1
ATOM 5064 C CA . GLY B 1 161 ? 18.078 -13.609 25.703 1 96.5 161 GLY B CA 1
ATOM 5065 C C . GLY B 1 161 ? 18.328 -12.195 26.219 1 96.5 161 GLY B C 1
ATOM 5066 O O . GLY B 1 161 ? 19.203 -11.984 27.062 1 96.5 161 GLY B O 1
ATOM 5067 N N . ILE B 1 162 ? 17.516 -11.258 25.766 1 97.88 162 ILE B N 1
ATOM 5068 C CA . ILE B 1 162 ? 17.75 -9.859 26.109 1 97.88 162 ILE B CA 1
ATOM 5069 C C . ILE B 1 162 ? 17.547 -9.648 27.609 1 97.88 162 ILE B C 1
ATOM 5071 O O . ILE B 1 162 ? 18.047 -8.68 28.188 1 97.88 162 ILE B O 1
ATOM 5075 N N . GLU B 1 163 ? 16.797 -10.531 28.312 1 96.5 163 GLU B N 1
ATOM 5076 C CA . GLU B 1 163 ? 16.453 -10.422 29.719 1 96.5 163 GLU B CA 1
ATOM 5077 C C . GLU B 1 163 ? 17.688 -10.547 30.594 1 96.5 163 GLU B C 1
ATOM 5079 O O . GLU B 1 163 ? 17.656 -10.203 31.781 1 96.5 163 GLU B O 1
ATOM 5084 N N . LYS B 1 164 ? 18.797 -10.984 30.047 1 96.5 164 LYS B N 1
ATOM 5085 C CA . LYS B 1 164 ? 20.062 -11.133 30.766 1 96.5 164 LYS B CA 1
ATOM 5086 C C . LYS B 1 164 ? 20.703 -9.781 31.047 1 96.5 164 LYS B C 1
ATOM 5088 O O . LYS B 1 164 ? 21.609 -9.68 31.875 1 96.5 164 LYS B O 1
ATOM 5093 N N . TYR B 1 165 ? 20.188 -8.797 30.438 1 98.12 165 TYR B N 1
ATOM 5094 C CA . TYR B 1 165 ? 20.891 -7.523 30.469 1 98.12 165 TYR B CA 1
ATOM 5095 C C . TYR B 1 165 ? 20 -6.426 31.062 1 98.12 165 TYR B C 1
ATOM 5097 O O . TYR B 1 165 ? 18.781 -6.605 31.188 1 98.12 165 TYR B O 1
ATOM 5105 N N . VAL B 1 166 ? 20.688 -5.355 31.516 1 97.62 166 VAL B N 1
ATOM 5106 C CA . VAL B 1 166 ? 19.953 -4.148 31.875 1 97.62 166 VAL B CA 1
ATOM 5107 C C . VAL B 1 166 ? 19.531 -3.396 30.609 1 97.62 166 VAL B C 1
ATOM 5109 O O . VAL B 1 166 ? 20.375 -2.988 29.812 1 97.62 166 VAL B O 1
ATOM 5112 N N . VAL B 1 167 ? 18.219 -3.277 30.406 1 97.94 167 VAL B N 1
ATOM 5113 C CA . VAL B 1 167 ? 17.656 -2.648 29.203 1 97.94 167 VAL B CA 1
ATOM 5114 C C . VAL B 1 167 ? 16.891 -1.393 29.594 1 97.94 167 VAL B C 1
ATOM 5116 O O . VAL B 1 167 ? 16.141 -1.392 30.594 1 97.94 167 VAL B O 1
ATOM 5119 N N . ASN B 1 168 ? 17.141 -0.305 28.984 1 97.56 168 ASN B N 1
ATOM 5120 C CA . ASN B 1 168 ? 16.375 0.934 29.125 1 97.56 168 ASN B CA 1
ATOM 5121 C C . ASN B 1 168 ? 15.688 1.312 27.812 1 97.56 168 ASN B C 1
ATOM 5123 O O . ASN B 1 168 ? 16.344 1.454 26.781 1 97.56 168 ASN B O 1
ATOM 5127 N N . CYS B 1 169 ? 14.383 1.479 27.766 1 97 169 CYS B N 1
ATOM 5128 C CA . CYS B 1 169 ? 13.656 1.765 26.547 1 97 169 CYS B CA 1
ATOM 5129 C C . CYS B 1 169 ? 13.125 3.191 26.547 1 97 169 CYS B C 1
ATOM 5131 O O . CYS B 1 169 ? 12.398 3.588 25.625 1 97 169 CYS B O 1
ATOM 5133 N N . ASP B 1 170 ? 13.516 4.012 27.531 1 94.88 170 ASP B N 1
ATOM 5134 C CA . ASP B 1 170 ? 12.93 5.344 27.688 1 94.88 170 ASP B CA 1
ATOM 5135 C C . ASP B 1 170 ? 13.906 6.426 27.219 1 94.88 170 ASP B C 1
ATOM 5137 O O . ASP B 1 170 ? 13.492 7.523 26.844 1 94.88 170 ASP B O 1
ATOM 5141 N N . LEU B 1 171 ? 15.141 6.141 27.266 1 96.25 171 LEU B N 1
ATOM 5142 C CA . LEU B 1 171 ? 16.172 7.156 27.094 1 96.25 171 LEU B CA 1
ATOM 5143 C C . LEU B 1 171 ? 16.391 7.488 25.625 1 96.25 171 LEU B C 1
ATOM 5145 O O . LEU B 1 171 ? 16.641 8.641 25.281 1 96.25 171 LEU B O 1
ATOM 5149 N N . LEU B 1 172 ? 16.312 6.512 24.797 1 98 172 LEU B N 1
ATOM 5150 C CA . LEU B 1 172 ? 16.75 6.648 23.422 1 98 172 LEU B CA 1
ATOM 5151 C C . LEU B 1 172 ? 15.781 7.523 22.625 1 98 172 LEU B C 1
ATOM 5153 O O . LEU B 1 172 ? 16.203 8.391 21.859 1 98 172 LEU B O 1
ATOM 5157 N N . HIS B 1 173 ? 14.469 7.398 22.828 1 97.5 173 HIS B N 1
ATOM 5158 C CA . HIS B 1 173 ? 13.438 7.973 21.969 1 97.5 173 HIS B CA 1
ATOM 5159 C C . HIS B 1 173 ? 13.547 9.492 21.922 1 97.5 173 HIS B C 1
ATOM 5161 O O . HIS B 1 173 ? 13.648 10.078 20.828 1 97.5 173 HIS B O 1
ATOM 5167 N N . PRO B 1 174 ? 13.562 10.234 23.062 1 96.94 174 PRO B N 1
ATOM 5168 C CA . PRO B 1 174 ? 13.617 11.695 22.953 1 96.94 174 PRO B CA 1
ATOM 5169 C C . PRO B 1 174 ? 14.906 12.188 22.297 1 96.94 174 PRO B C 1
ATOM 5171 O O . PRO B 1 174 ? 14.898 13.219 21.609 1 96.94 174 PRO B O 1
ATOM 5174 N N . ILE B 1 175 ? 15.984 11.453 22.453 1 97.75 175 ILE B N 1
ATOM 5175 C CA . ILE B 1 175 ? 17.281 11.875 21.938 1 97.75 175 ILE B CA 1
ATOM 5176 C C . ILE B 1 175 ? 17.312 11.695 20.422 1 97.75 175 ILE B C 1
ATOM 5178 O O . ILE B 1 175 ? 17.672 12.625 19.703 1 97.75 175 ILE B O 1
ATOM 5182 N N . ILE B 1 176 ? 16.969 10.508 19.984 1 98.31 176 ILE B N 1
ATOM 5183 C CA . ILE B 1 176 ? 17.016 10.242 18.547 1 98.31 176 ILE B CA 1
ATOM 5184 C C . ILE B 1 176 ? 15.953 11.07 17.844 1 98.31 176 ILE B C 1
ATOM 5186 O O . ILE B 1 176 ? 16.172 11.523 16.703 1 98.31 176 ILE B O 1
ATOM 5190 N N . ALA B 1 177 ? 14.758 11.312 18.422 1 98.06 177 ALA B N 1
ATOM 5191 C CA . ALA B 1 177 ? 13.742 12.18 17.844 1 98.06 177 ALA B CA 1
ATOM 5192 C C . ALA B 1 177 ? 14.273 13.594 17.641 1 98.06 177 ALA B C 1
ATOM 5194 O O . ALA B 1 177 ? 14.055 14.195 16.578 1 98.06 177 ALA B O 1
ATOM 5195 N N . GLU B 1 178 ? 14.961 14.094 18.625 1 97.88 178 GLU B N 1
ATOM 5196 C CA . GLU B 1 178 ? 15.531 15.43 18.5 1 97.88 178 GLU B CA 1
ATOM 5197 C C . GLU B 1 178 ? 16.578 15.477 17.391 1 97.88 178 GLU B C 1
ATOM 5199 O O . GLU B 1 178 ? 16.672 16.469 16.656 1 97.88 178 GLU B O 1
ATOM 5204 N N . CYS B 1 179 ? 17.359 14.414 17.266 1 98.38 179 CYS B N 1
ATOM 5205 C CA . CYS B 1 179 ? 18.344 14.344 16.203 1 98.38 179 CYS B CA 1
ATOM 5206 C C . CYS B 1 179 ? 17.688 14.422 14.836 1 98.38 179 CYS B C 1
ATOM 5208 O O . CYS B 1 179 ? 18.297 14.938 13.891 1 98.38 179 CYS B O 1
ATOM 5210 N N . ARG B 1 180 ? 16.453 13.953 14.703 1 98.44 180 ARG B N 1
ATOM 5211 C CA . ARG B 1 180 ? 15.727 13.922 13.438 1 98.44 180 ARG B CA 1
ATOM 5212 C C . ARG B 1 180 ? 15.117 15.281 13.117 1 98.44 180 ARG B C 1
ATOM 5214 O O . ARG B 1 180 ? 14.68 15.531 11.992 1 98.44 180 ARG B O 1
ATOM 5221 N N . VAL B 1 181 ? 15.062 16.188 14.094 1 98.5 181 VAL B N 1
ATOM 5222 C CA . VAL B 1 181 ? 14.375 17.469 13.938 1 98.5 181 VAL B CA 1
ATOM 5223 C C . VAL B 1 181 ? 15.18 18.375 13.016 1 98.5 181 VAL B C 1
ATOM 5225 O O . VAL B 1 181 ? 14.625 19.016 12.125 1 98.5 181 VAL B O 1
ATOM 5228 N N . LEU B 1 182 ? 16.5 18.469 13.25 1 98.12 182 LEU B N 1
ATOM 5229 C CA . LEU B 1 182 ? 17.375 19.281 12.406 1 98.12 182 LEU B CA 1
ATOM 5230 C C . LEU B 1 182 ? 18 18.453 11.297 1 98.12 182 LEU B C 1
ATOM 5232 O O . LEU B 1 182 ? 18.734 17.5 11.57 1 98.12 182 LEU B O 1
ATOM 5236 N N . LYS B 1 183 ? 17.688 18.797 10.117 1 98.69 183 LYS B N 1
ATOM 5237 C CA . LYS B 1 183 ? 18.109 18.016 8.953 1 98.69 183 LYS B CA 1
ATOM 5238 C C . LYS B 1 183 ? 19.562 18.297 8.609 1 98.69 183 LYS B C 1
ATOM 5240 O O . LYS B 1 183 ? 20.031 19.438 8.688 1 98.69 183 LYS B O 1
ATOM 5245 N N . SER B 1 184 ? 20.312 17.25 8.281 1 98.12 184 SER B N 1
ATOM 5246 C CA . SER B 1 184 ? 21.656 17.391 7.734 1 98.12 184 SER B CA 1
ATOM 5247 C C . SER B 1 184 ? 21.625 17.875 6.285 1 98.12 184 SER B C 1
ATOM 5249 O O . SER B 1 184 ? 20.578 17.828 5.637 1 98.12 184 SER B O 1
ATOM 5251 N N . PRO B 1 185 ? 22.766 18.359 5.785 1 98 185 PRO B N 1
ATOM 5252 C CA . PRO B 1 185 ? 22.812 18.75 4.375 1 98 185 PRO B CA 1
ATOM 5253 C C . PRO B 1 185 ? 22.406 17.625 3.43 1 98 185 PRO B C 1
ATOM 5255 O O . PRO B 1 185 ? 21.75 17.875 2.42 1 98 185 PRO B O 1
ATOM 5258 N N . GLU B 1 186 ? 22.828 16.406 3.74 1 98 186 GLU B N 1
ATOM 5259 C CA . GLU B 1 186 ? 22.469 15.266 2.9 1 98 186 GLU B CA 1
ATOM 5260 C C . GLU B 1 186 ? 20.969 15.016 2.924 1 98 186 GLU B C 1
ATOM 5262 O O . GLU B 1 186 ? 20.375 14.719 1.889 1 98 186 GLU B O 1
ATOM 5267 N N . GLU B 1 187 ? 20.375 15.102 4.086 1 98.69 187 GLU B N 1
ATOM 5268 C CA . GLU B 1 187 ? 18.922 14.969 4.18 1 98.69 187 GLU B CA 1
ATOM 5269 C C . GLU B 1 187 ? 18.203 16.047 3.365 1 98.69 187 GLU B C 1
ATOM 5271 O O . GLU B 1 187 ? 17.219 15.766 2.682 1 98.69 187 GLU B O 1
ATOM 5276 N N . ILE B 1 188 ? 18.688 17.234 3.49 1 98.75 188 ILE B N 1
ATOM 5277 C CA . ILE B 1 188 ? 18.078 18.375 2.812 1 98.75 188 ILE B CA 1
ATOM 5278 C C . ILE B 1 188 ? 18.062 18.125 1.306 1 98.75 188 ILE B C 1
ATOM 5280 O O . ILE B 1 188 ? 17.078 18.453 0.631 1 98.75 188 ILE B O 1
ATOM 5284 N N . GLU B 1 189 ? 19.078 17.531 0.789 1 98.56 189 GLU B N 1
ATOM 5285 C CA . GLU B 1 189 ? 19.125 17.266 -0.647 1 98.56 189 GLU B CA 1
ATOM 5286 C C . GLU B 1 189 ? 18.109 16.219 -1.054 1 98.56 189 GLU B C 1
ATOM 5288 O O . GLU B 1 189 ? 17.516 16.297 -2.135 1 98.56 189 GLU B O 1
ATOM 5293 N N . ILE B 1 190 ? 17.906 15.195 -0.271 1 98.69 190 ILE B N 1
ATOM 5294 C CA . ILE B 1 190 ? 16.859 14.211 -0.546 1 98.69 190 ILE B CA 1
ATOM 5295 C C . ILE B 1 190 ? 15.5 14.898 -0.534 1 98.69 190 ILE B C 1
ATOM 5297 O O . ILE B 1 190 ? 14.672 14.664 -1.415 1 98.69 190 ILE B O 1
ATOM 5301 N N . LEU B 1 191 ? 15.297 15.711 0.511 1 98.88 191 LEU B N 1
ATOM 5302 C CA . LEU B 1 191 ? 14.031 16.422 0.664 1 98.88 191 LEU B CA 1
ATOM 5303 C C . LEU B 1 191 ? 13.789 17.359 -0.514 1 98.88 191 LEU B C 1
ATOM 5305 O O . LEU B 1 191 ? 12.664 17.469 -1.004 1 98.88 191 LEU B O 1
ATOM 5309 N N . ARG B 1 192 ? 14.836 18.016 -0.965 1 98.69 192 ARG B N 1
ATOM 5310 C CA . ARG B 1 192 ? 14.75 18.859 -2.154 1 98.69 192 ARG B CA 1
ATOM 5311 C C . ARG B 1 192 ? 14.336 18.047 -3.373 1 98.69 192 ARG B C 1
ATOM 5313 O O . ARG B 1 192 ? 13.484 18.469 -4.152 1 98.69 192 ARG B O 1
ATOM 5320 N N . TYR B 1 193 ? 14.93 16.891 -3.518 1 98.62 193 TYR B N 1
ATOM 5321 C CA . TYR B 1 193 ? 14.656 16.016 -4.648 1 98.62 193 TYR B CA 1
ATOM 5322 C C . TYR B 1 193 ? 13.203 15.562 -4.641 1 98.62 193 TYR B C 1
ATOM 5324 O O . TYR B 1 193 ? 12.5 15.68 -5.645 1 98.62 193 TYR B O 1
ATOM 5332 N N . VAL B 1 194 ? 12.734 15.008 -3.533 1 98.81 194 VAL B N 1
ATOM 5333 C CA . VAL B 1 194 ? 11.391 14.43 -3.479 1 98.81 194 VAL B CA 1
ATOM 5334 C C . VAL B 1 194 ? 10.344 15.531 -3.613 1 98.81 194 VAL B C 1
ATOM 5336 O O . VAL B 1 194 ? 9.289 15.32 -4.203 1 98.81 194 VAL B O 1
ATOM 5339 N N . ALA B 1 195 ? 10.609 16.734 -3.084 1 98.88 195 ALA B N 1
ATOM 5340 C CA . ALA B 1 195 ? 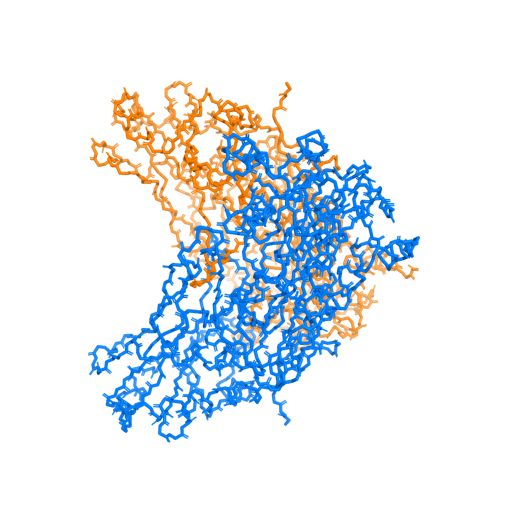9.719 17.875 -3.275 1 98.88 195 ALA B CA 1
ATOM 5341 C C . ALA B 1 195 ? 9.633 18.266 -4.75 1 98.88 195 ALA B C 1
ATOM 5343 O O . ALA B 1 195 ? 8.555 18.594 -5.246 1 98.88 195 ALA B O 1
ATOM 5344 N N . LYS B 1 196 ? 10.758 18.234 -5.395 1 98.81 196 LYS B N 1
ATOM 5345 C CA . LYS B 1 196 ? 10.789 18.562 -6.82 1 98.81 196 LYS B CA 1
ATOM 5346 C C . LYS B 1 196 ? 9.977 17.547 -7.625 1 98.81 196 LYS B C 1
ATOM 5348 O O . LYS B 1 196 ? 9.172 17.922 -8.484 1 98.81 196 LYS B O 1
ATOM 5353 N N . VAL B 1 197 ? 10.211 16.281 -7.375 1 98.62 197 VAL B N 1
ATOM 5354 C CA . VAL B 1 197 ? 9.461 15.211 -8.039 1 98.62 197 VAL B CA 1
ATOM 5355 C C . VAL B 1 197 ? 7.965 15.414 -7.812 1 98.62 197 VAL B C 1
ATOM 5357 O O . VAL B 1 197 ? 7.172 15.328 -8.75 1 98.62 197 VAL B O 1
ATOM 5360 N N . SER B 1 198 ? 7.559 15.703 -6.594 1 98.94 198 SER B N 1
ATOM 5361 C CA . SER B 1 198 ? 6.16 15.93 -6.246 1 98.94 198 SER B CA 1
ATOM 5362 C C . SER B 1 198 ? 5.609 17.172 -6.945 1 98.94 198 SER B C 1
ATOM 5364 O O . SER B 1 198 ? 4.48 17.156 -7.441 1 98.94 198 SER B O 1
ATOM 5366 N N . SER B 1 199 ? 6.406 18.203 -6.934 1 98.94 199 SER B N 1
ATOM 5367 C CA . SER B 1 199 ? 6.008 19.438 -7.605 1 98.94 199 SER B CA 1
ATOM 5368 C C . SER B 1 199 ? 5.715 19.188 -9.078 1 98.94 199 SER B C 1
ATOM 5370 O O . SER B 1 199 ? 4.676 19.609 -9.594 1 98.94 199 SER B O 1
ATOM 5372 N N . ASP B 1 200 ? 6.652 18.516 -9.719 1 98.81 200 ASP B N 1
ATOM 5373 C CA . ASP B 1 200 ? 6.477 18.203 -11.133 1 98.81 200 ASP B CA 1
ATOM 5374 C C . ASP B 1 200 ? 5.199 17.406 -11.359 1 98.81 200 ASP B C 1
ATOM 5376 O O . ASP B 1 200 ? 4.465 17.641 -12.32 1 98.81 200 ASP B O 1
ATOM 5380 N N . ALA B 1 201 ? 4.977 16.469 -10.516 1 98.88 201 ALA B N 1
ATOM 5381 C CA . ALA B 1 201 ? 3.781 15.633 -10.633 1 98.88 201 ALA B CA 1
ATOM 5382 C C . ALA B 1 201 ? 2.514 16.469 -10.461 1 98.88 201 ALA B C 1
ATOM 5384 O O . ALA B 1 201 ? 1.541 16.281 -11.195 1 98.88 201 ALA B O 1
ATOM 5385 N N . HIS B 1 202 ? 2.461 17.359 -9.492 1 98.94 202 HIS B N 1
ATOM 5386 C CA . HIS B 1 202 ? 1.319 18.25 -9.297 1 98.94 202 HIS B CA 1
ATOM 5387 C C . HIS B 1 202 ? 1.056 19.094 -10.539 1 98.94 202 HIS B C 1
ATOM 5389 O O . HIS B 1 202 ? -0.099 19.312 -10.914 1 98.94 202 HIS B O 1
ATOM 5395 N N . ILE B 1 203 ? 2.1 19.609 -11.094 1 98.88 203 ILE B N 1
ATOM 5396 C CA . ILE B 1 203 ? 1.962 20.438 -12.289 1 98.88 203 ILE B CA 1
ATOM 5397 C C . ILE B 1 203 ? 1.318 19.625 -13.406 1 98.88 203 ILE B C 1
ATOM 5399 O O . ILE B 1 203 ? 0.401 20.094 -14.086 1 98.88 203 ILE B O 1
ATOM 5403 N N . LYS B 1 204 ? 1.771 18.375 -13.602 1 98.56 204 LYS B N 1
ATOM 5404 C CA . LYS B 1 204 ? 1.172 17.5 -14.602 1 98.56 204 LYS B CA 1
ATOM 5405 C C . LYS B 1 204 ? -0.31 17.281 -14.32 1 98.56 204 LYS B C 1
ATOM 5407 O O . LYS B 1 204 ? -1.129 17.25 -15.242 1 98.56 204 LYS B O 1
ATOM 5412 N N . VAL B 1 205 ? -0.635 17.109 -13.102 1 98.69 205 VAL B N 1
ATOM 5413 C CA . VAL B 1 205 ? -2.021 16.875 -12.703 1 98.69 205 VAL B CA 1
ATOM 5414 C C . VAL B 1 205 ? -2.855 18.125 -13.008 1 98.69 205 VAL B C 1
ATOM 5416 O O . VAL B 1 205 ? -3.963 18.016 -13.539 1 98.69 205 VAL B O 1
ATOM 5419 N N . MET B 1 206 ? -2.32 19.281 -12.656 1 98.5 206 MET B N 1
ATOM 5420 C CA . MET B 1 206 ? -3.027 20.531 -12.938 1 98.5 206 MET B CA 1
ATOM 5421 C C . MET B 1 206 ? -3.316 20.672 -14.422 1 98.5 206 MET B C 1
ATOM 5423 O O . MET B 1 206 ? -4.398 21.125 -14.812 1 98.5 206 MET B O 1
ATOM 5427 N N . GLN B 1 207 ? -2.395 20.266 -15.227 1 98.38 207 GLN B N 1
ATOM 5428 C CA . GLN B 1 207 ? -2.523 20.375 -16.672 1 98.38 207 GLN B CA 1
ATOM 5429 C C . GLN B 1 207 ? -3.469 19.312 -17.219 1 98.38 207 GLN B C 1
ATOM 5431 O O . GLN B 1 207 ? -3.982 19.453 -18.344 1 98.38 207 GLN B O 1
ATOM 5436 N N . PHE B 1 208 ? -3.682 18.312 -16.469 1 97.94 208 PHE B N 1
ATOM 5437 C CA . PHE B 1 208 ? -4.441 17.156 -16.906 1 97.94 208 PHE B CA 1
ATOM 5438 C C . PHE B 1 208 ? -5.906 17.281 -16.516 1 97.94 208 PHE B C 1
ATOM 5440 O O . PHE B 1 208 ? -6.801 16.938 -17.281 1 97.94 208 PHE B O 1
ATOM 5447 N N . MET B 1 209 ? -6.195 17.781 -15.375 1 97.75 209 MET B N 1
ATOM 5448 C CA . MET B 1 209 ? -7.535 17.766 -14.797 1 97.75 209 MET B CA 1
ATOM 5449 C C . MET B 1 209 ? -8.469 18.703 -15.555 1 97.75 209 MET B C 1
ATOM 5451 O O . MET B 1 209 ? -8.062 19.797 -15.953 1 97.75 209 MET B O 1
ATOM 5455 N N . ARG B 1 210 ? -9.672 18.312 -15.719 1 97.38 210 ARG B N 1
ATOM 5456 C CA . ARG B 1 210 ? -10.758 19.078 -16.328 1 97.38 210 ARG B CA 1
ATOM 5457 C C . ARG B 1 210 ? -12.117 18.5 -15.938 1 97.38 210 ARG B C 1
ATOM 5459 O O . ARG B 1 210 ? -12.203 17.359 -15.484 1 97.38 210 ARG B O 1
ATOM 5466 N N . PRO B 1 211 ? -13.164 19.359 -16.125 1 97.88 211 PRO B N 1
ATOM 5467 C CA . PRO B 1 211 ? -14.492 18.781 -15.898 1 97.88 211 PRO B CA 1
ATOM 5468 C C . PRO B 1 211 ? -14.727 17.516 -16.703 1 97.88 211 PRO B C 1
ATOM 5470 O O . PRO B 1 211 ? -14.344 17.438 -17.875 1 97.88 211 PRO B O 1
ATOM 5473 N N . GLY B 1 212 ? -15.359 16.531 -16.094 1 96.69 212 GLY B N 1
ATOM 5474 C CA . GLY B 1 212 ? -15.617 15.258 -16.75 1 96.69 212 GLY B CA 1
ATOM 5475 C C . GLY B 1 212 ? -14.648 14.164 -16.344 1 96.69 212 GLY B C 1
ATOM 5476 O O . GLY B 1 212 ? -14.977 12.977 -16.422 1 96.69 212 GLY B O 1
ATOM 5477 N N . ARG B 1 213 ? -13.477 14.484 -15.891 1 96.31 213 ARG B N 1
ATOM 5478 C CA . ARG B 1 213 ? -12.539 13.516 -15.344 1 96.31 213 ARG B CA 1
ATOM 5479 C C . ARG B 1 213 ? -12.969 13.062 -13.953 1 96.31 213 ARG B C 1
ATOM 5481 O O . ARG B 1 213 ? -13.758 13.75 -13.289 1 96.31 213 ARG B O 1
ATOM 5488 N N . CYS B 1 214 ? -12.438 11.93 -13.555 1 97.19 214 CYS B N 1
ATOM 5489 C CA . CYS B 1 214 ? -12.617 11.492 -12.172 1 97.19 214 CYS B CA 1
ATOM 5490 C C . CYS B 1 214 ? -11.43 11.898 -11.32 1 97.19 214 CYS B C 1
ATOM 5492 O O . CYS B 1 214 ? -10.289 11.922 -11.797 1 97.19 214 CYS B O 1
ATOM 5494 N N . GLU B 1 215 ? -11.672 12.18 -10.023 1 98.31 215 GLU B N 1
ATOM 5495 C CA . GLU B 1 215 ? -10.633 12.586 -9.078 1 98.31 215 GLU B CA 1
ATOM 5496 C C . GLU B 1 215 ? -9.469 11.594 -9.086 1 98.31 215 GLU B C 1
ATOM 5498 O O . GLU B 1 215 ? -8.305 11.992 -9.094 1 98.31 215 GLU B O 1
ATOM 5503 N N . TYR B 1 216 ? -9.773 10.273 -9.156 1 98 216 TYR B N 1
ATOM 5504 C CA . TYR B 1 216 ? -8.734 9.258 -9.031 1 98 216 TYR B CA 1
ATOM 5505 C C . TYR B 1 216 ? -7.836 9.242 -10.258 1 98 216 TYR B C 1
ATOM 5507 O O . TYR B 1 216 ? -6.727 8.703 -10.219 1 98 216 TYR B O 1
ATOM 5515 N N . GLU B 1 217 ? -8.305 9.766 -11.398 1 98 217 GLU B N 1
ATOM 5516 C CA . GLU B 1 217 ? -7.434 9.867 -12.562 1 98 217 GLU B CA 1
ATOM 5517 C C . GLU B 1 217 ? -6.266 10.812 -12.297 1 98 217 GLU B C 1
ATOM 5519 O O . GLU B 1 217 ? -5.148 10.578 -12.758 1 98 217 GLU B O 1
ATOM 5524 N N . GLY B 1 218 ? -6.555 11.953 -11.57 1 98.56 218 GLY B N 1
ATOM 5525 C CA . GLY B 1 218 ? -5.484 12.836 -11.133 1 98.56 218 GLY B CA 1
ATOM 5526 C C . GLY B 1 218 ? -4.527 12.172 -10.164 1 98.56 218 GLY B C 1
ATOM 5527 O O . GLY B 1 218 ? -3.311 12.328 -10.273 1 98.56 218 GLY B O 1
ATOM 5528 N N . GLU B 1 219 ? -5.117 11.453 -9.188 1 98.75 219 GLU B N 1
ATOM 5529 C CA . GLU B 1 219 ? -4.293 10.688 -8.258 1 98.75 219 GLU B CA 1
ATOM 5530 C C . GLU B 1 219 ? -3.359 9.734 -8.992 1 98.75 219 GLU B C 1
ATOM 5532 O O . GLU B 1 219 ? -2.158 9.695 -8.711 1 98.75 219 GLU B O 1
ATOM 5537 N N . SER B 1 220 ? -3.902 8.977 -9.945 1 98.69 220 SER B N 1
ATOM 5538 C CA . SER B 1 220 ? -3.141 7.988 -10.703 1 98.69 220 SER B CA 1
ATOM 5539 C C . SER B 1 220 ? -1.996 8.648 -11.469 1 98.69 220 SER B C 1
ATOM 5541 O O . SER B 1 220 ? -0.882 8.117 -11.5 1 98.69 220 SER B O 1
ATOM 5543 N N . LEU B 1 221 ? -2.281 9.758 -12.078 1 98.81 221 LEU B N 1
ATOM 5544 C CA . LEU B 1 221 ? -1.262 10.469 -12.844 1 98.81 221 LEU B CA 1
ATOM 5545 C C . LEU B 1 221 ? -0.127 10.93 -11.93 1 98.81 221 LEU B C 1
ATOM 5547 O O . LEU B 1 221 ? 1.047 10.82 -12.297 1 98.81 221 LEU B O 1
ATOM 5551 N N . PHE B 1 222 ? -0.464 11.516 -10.797 1 98.94 222 PHE B N 1
ATOM 5552 C CA . PHE B 1 222 ? 0.546 11.906 -9.82 1 98.94 222 PHE B CA 1
ATOM 5553 C C . PHE B 1 222 ? 1.442 10.727 -9.469 1 98.94 222 PHE B C 1
ATOM 5555 O O . PHE B 1 222 ? 2.67 10.828 -9.523 1 98.94 222 PHE B O 1
ATOM 5562 N N . LEU B 1 223 ? 0.828 9.594 -9.117 1 98.88 223 LEU B N 1
ATOM 5563 C CA . LEU B 1 223 ? 1.557 8.398 -8.711 1 98.88 223 LEU B CA 1
ATOM 5564 C C . LEU B 1 223 ? 2.473 7.918 -9.836 1 98.88 223 LEU B C 1
ATOM 5566 O O . LEU B 1 223 ? 3.621 7.543 -9.586 1 98.88 223 LEU B O 1
ATOM 5570 N N . HIS B 1 224 ? 1.973 7.953 -11.008 1 98.81 224 HIS B N 1
ATOM 5571 C CA . HIS B 1 224 ? 2.73 7.488 -12.164 1 98.81 224 HIS B CA 1
ATOM 5572 C C . HIS B 1 224 ? 3.979 8.336 -12.383 1 98.81 224 HIS B C 1
ATOM 5574 O O . HIS B 1 224 ? 5.074 7.797 -12.555 1 98.81 224 HIS B O 1
ATOM 5580 N N . HIS B 1 225 ? 3.816 9.633 -12.32 1 98.56 225 HIS B N 1
ATOM 5581 C CA . HIS B 1 225 ? 4.965 10.516 -12.523 1 98.56 225 HIS B CA 1
ATOM 5582 C C . HIS B 1 225 ? 5.988 10.352 -11.406 1 98.56 225 HIS B C 1
ATOM 5584 O O . HIS B 1 225 ? 7.188 10.227 -11.664 1 98.56 225 HIS B O 1
ATOM 5590 N N . ALA B 1 226 ? 5.508 10.375 -10.18 1 98.62 226 ALA B N 1
ATOM 5591 C CA . ALA B 1 226 ? 6.398 10.25 -9.023 1 98.62 226 ALA B CA 1
ATOM 5592 C C . ALA B 1 226 ? 7.227 8.977 -9.109 1 98.62 226 ALA B C 1
ATOM 5594 O O . ALA B 1 226 ? 8.414 8.969 -8.766 1 98.62 226 ALA B O 1
ATOM 5595 N N . TYR B 1 227 ? 6.613 7.93 -9.617 1 98.31 227 TYR B N 1
ATOM 5596 C CA . TYR B 1 227 ? 7.27 6.625 -9.641 1 98.31 227 TYR B CA 1
ATOM 5597 C C . TYR B 1 227 ? 8.125 6.473 -10.891 1 98.31 227 TYR B C 1
ATOM 5599 O O . TYR B 1 227 ? 9.344 6.32 -10.805 1 98.31 227 TYR B O 1
ATOM 5607 N N . ALA B 1 228 ? 7.57 6.629 -12.055 1 97.94 228 ALA B N 1
ATOM 5608 C CA . ALA B 1 228 ? 8.242 6.379 -13.32 1 97.94 228 ALA B CA 1
ATOM 5609 C C . ALA B 1 228 ? 9.414 7.34 -13.523 1 97.94 228 ALA B C 1
ATOM 5611 O O . ALA B 1 228 ? 10.469 6.949 -14.031 1 97.94 228 ALA B O 1
ATOM 5612 N N . VAL B 1 229 ? 9.203 8.586 -13.086 1 97.38 229 VAL B N 1
ATOM 5613 C CA . VAL B 1 229 ? 10.219 9.609 -13.312 1 97.38 229 VAL B CA 1
ATOM 5614 C C . VAL B 1 229 ? 11.086 9.758 -12.062 1 97.38 229 VAL B C 1
ATOM 5616 O O . VAL B 1 229 ? 12.32 9.789 -12.156 1 97.38 229 VAL B O 1
ATOM 5619 N N . GLY B 1 230 ? 10.477 9.75 -10.906 1 97.88 230 GLY B N 1
ATOM 5620 C CA . GLY B 1 230 ? 11.188 10.102 -9.688 1 97.88 230 GLY B CA 1
ATOM 5621 C C . GLY B 1 230 ? 11.703 8.891 -8.922 1 97.88 230 GLY B C 1
ATOM 5622 O O . GLY B 1 230 ? 12.477 9.039 -7.977 1 97.88 230 GLY B O 1
ATOM 5623 N N . GLY B 1 231 ? 11.266 7.684 -9.336 1 97.75 231 GLY B N 1
ATOM 5624 C CA . GLY B 1 231 ? 11.656 6.484 -8.609 1 97.75 231 GLY B CA 1
ATOM 5625 C C . GLY B 1 231 ? 10.984 6.359 -7.258 1 97.75 231 GLY B C 1
ATOM 5626 O O . GLY B 1 231 ? 11.469 5.648 -6.375 1 97.75 231 GLY B O 1
ATOM 5627 N N . CYS B 1 232 ? 9.93 7.141 -7.047 1 98.25 232 CYS B N 1
ATOM 5628 C CA . CYS B 1 232 ? 9.195 7.098 -5.785 1 98.25 232 CYS B CA 1
ATOM 5629 C C . CYS B 1 232 ? 8.117 6.02 -5.82 1 98.25 232 CYS B C 1
ATOM 5631 O O . CYS B 1 232 ? 6.973 6.293 -6.18 1 98.25 232 CYS B O 1
ATOM 5633 N N . ARG B 1 233 ? 8.43 4.859 -5.336 1 96.88 233 ARG B N 1
ATOM 5634 C CA . ARG B 1 233 ? 7.516 3.721 -5.352 1 96.88 233 ARG B CA 1
ATOM 5635 C C . ARG B 1 233 ? 6.367 3.922 -4.367 1 96.88 233 ARG B C 1
ATOM 5637 O O . ARG B 1 233 ? 5.332 3.264 -4.469 1 96.88 233 ARG B O 1
ATOM 5644 N N . HIS B 1 234 ? 6.602 4.824 -3.365 1 97.12 234 HIS B N 1
ATOM 5645 C CA . HIS B 1 234 ? 5.629 5.094 -2.312 1 97.12 234 HIS B CA 1
ATOM 5646 C C . HIS B 1 234 ? 5.195 6.559 -2.328 1 97.12 234 HIS B C 1
ATOM 5648 O O . HIS B 1 234 ? 5.891 7.41 -2.885 1 97.12 234 HIS B O 1
ATOM 5654 N N . THR B 1 235 ? 4.004 6.742 -1.757 1 97.81 235 THR B N 1
ATOM 5655 C CA . THR B 1 235 ? 3.588 8.078 -1.34 1 97.81 235 THR B CA 1
ATOM 5656 C C . THR B 1 235 ? 3.648 8.211 0.178 1 97.81 235 THR B C 1
ATOM 5658 O O . THR B 1 235 ? 3.615 7.215 0.898 1 97.81 235 THR B O 1
ATOM 5661 N N . SER B 1 236 ? 3.732 9.391 0.607 1 97.81 236 SER B N 1
ATOM 5662 C CA . SER B 1 236 ? 3.957 9.648 2.025 1 97.81 236 SER B CA 1
ATOM 5663 C C . SER B 1 236 ? 2.678 9.445 2.832 1 97.81 236 SER B C 1
ATOM 5665 O O . SER B 1 236 ? 2.729 9.258 4.051 1 97.81 236 SER B O 1
ATOM 5667 N N . TYR B 1 237 ? 1.586 9.562 2.291 1 97.88 237 TYR B N 1
ATOM 5668 C CA . TYR B 1 237 ? 0.249 9.43 2.857 1 97.88 237 TYR B CA 1
ATOM 5669 C C . TYR B 1 237 ? -0.784 9.172 1.768 1 97.88 237 TYR B C 1
ATOM 5671 O O . TYR B 1 237 ? -0.457 9.18 0.578 1 97.88 237 TYR B O 1
ATOM 5679 N N . THR B 1 238 ? -2.021 8.82 2.184 1 97.69 238 THR B N 1
ATOM 5680 C CA . THR B 1 238 ? -3.1 8.641 1.218 1 97.69 238 THR B CA 1
ATOM 5681 C C . THR B 1 238 ? -3.389 9.945 0.477 1 97.69 238 THR B C 1
ATOM 5683 O O . THR B 1 238 ? -3.617 10.984 1.102 1 97.69 238 THR B O 1
ATOM 5686 N N . CYS B 1 239 ? -3.363 9.891 -0.824 1 98.62 239 CYS B N 1
ATOM 5687 C CA . CYS B 1 239 ? -3.568 11.078 -1.646 1 98.62 239 CYS B CA 1
ATOM 5688 C C . CYS B 1 239 ? -4.977 11.633 -1.461 1 98.62 239 CYS B C 1
ATOM 5690 O O . CYS B 1 239 ? -5.945 10.875 -1.418 1 98.62 239 CYS B O 1
ATOM 5692 N N . ILE B 1 240 ? -5.051 12.883 -1.271 1 98.69 240 ILE B N 1
ATOM 5693 C CA . ILE B 1 240 ? -6.32 13.602 -1.188 1 98.69 240 ILE B CA 1
ATOM 5694 C C . ILE B 1 240 ? -6.578 14.344 -2.494 1 98.69 240 ILE B C 1
ATOM 5696 O O . ILE B 1 240 ? -5.844 15.273 -2.846 1 98.69 240 ILE B O 1
ATOM 5700 N N . CYS B 1 241 ? -7.543 13.93 -3.176 1 98.69 241 CYS B N 1
ATOM 5701 C CA . CYS B 1 241 ? -7.922 14.562 -4.438 1 98.69 241 CYS B CA 1
ATOM 5702 C C . CYS B 1 241 ? -9.383 14.984 -4.418 1 98.69 241 CYS B C 1
ATOM 5704 O O . CYS B 1 241 ? -10.195 14.461 -5.18 1 98.69 241 CYS B O 1
ATOM 5706 N N . GLY B 1 242 ? -9.648 15.984 -3.617 1 98.44 242 GLY B N 1
ATOM 5707 C CA . GLY B 1 242 ? -11.023 16.422 -3.457 1 98.44 242 GLY B CA 1
ATOM 5708 C C . GLY B 1 242 ? -11.414 17.516 -4.441 1 98.44 242 GLY B C 1
ATOM 5709 O O . GLY B 1 242 ? -10.625 18.406 -4.746 1 98.44 242 GLY B O 1
ATOM 5710 N N . THR B 1 243 ? -12.648 17.469 -4.961 1 98.38 243 THR B N 1
ATOM 5711 C CA . THR B 1 243 ? -13.219 18.516 -5.82 1 98.38 243 THR B CA 1
ATOM 5712 C C . THR B 1 243 ? -14.586 18.953 -5.312 1 98.38 243 THR B C 1
ATOM 5714 O O . THR B 1 243 ? -15.289 18.172 -4.652 1 98.38 243 THR B O 1
ATOM 5717 N N . GLY B 1 244 ? -14.953 20.156 -5.613 1 97.69 244 GLY B N 1
ATOM 5718 C CA . GLY B 1 244 ? -16.203 20.672 -5.074 1 97.69 244 GLY B CA 1
ATOM 5719 C C . GLY B 1 244 ? -16.281 20.578 -3.561 1 97.69 244 GLY B C 1
ATOM 5720 O O . GLY B 1 244 ? -15.359 21 -2.859 1 97.69 244 GLY B O 1
ATOM 5721 N N . VAL B 1 245 ? -17.328 20.031 -3.051 1 97 245 VAL B N 1
ATOM 5722 C CA . VAL B 1 245 ? -17.547 19.984 -1.609 1 97 245 VAL B CA 1
ATOM 5723 C C . VAL B 1 245 ? -16.5 19.109 -0.947 1 97 245 VAL B C 1
ATOM 5725 O O . VAL B 1 245 ? -16.172 19.297 0.226 1 97 245 VAL B O 1
ATOM 5728 N N . ASN B 1 246 ? -15.898 18.172 -1.701 1 97.56 246 ASN B N 1
ATOM 5729 C CA . ASN B 1 246 ? -14.922 17.25 -1.143 1 97.56 246 ASN B CA 1
ATOM 5730 C C . ASN B 1 246 ? -13.609 17.953 -0.816 1 97.56 246 ASN B C 1
ATOM 5732 O O . ASN B 1 246 ? -12.781 17.438 -0.061 1 97.56 246 ASN B O 1
ATOM 5736 N N . SER B 1 247 ? -13.398 19.141 -1.379 1 98.06 247 SER B N 1
ATOM 5737 C CA . SER B 1 247 ? -12.18 19.906 -1.104 1 98.06 247 SER B CA 1
ATOM 5738 C C . SER B 1 247 ? -12.148 20.391 0.344 1 98.06 247 SER B C 1
ATOM 5740 O O . SER B 1 247 ? -11.102 20.812 0.834 1 98.06 247 SER B O 1
ATOM 5742 N N . ALA B 1 248 ? -13.297 20.281 1.003 1 97.5 248 ALA B N 1
ATOM 5743 C CA . ALA B 1 248 ? -13.352 20.703 2.402 1 97.5 248 ALA B CA 1
ATOM 5744 C C . ALA B 1 248 ? -13.094 19.516 3.336 1 97.5 248 ALA B C 1
ATOM 5746 O O . ALA B 1 248 ? -12.969 19.703 4.551 1 97.5 248 ALA B O 1
ATOM 5747 N N . VAL B 1 249 ? -13.047 18.328 2.799 1 96.88 249 VAL B N 1
ATOM 5748 C CA . VAL B 1 249 ? -12.781 17.141 3.615 1 96.88 249 VAL B CA 1
ATOM 5749 C C . VAL B 1 249 ? -11.281 17 3.846 1 96.88 249 VAL B C 1
ATOM 5751 O O . VAL B 1 249 ? -10.531 16.672 2.926 1 96.88 249 VAL B O 1
ATOM 5754 N N . LEU B 1 250 ? -10.828 17.188 5.023 1 96.5 250 LEU B N 1
ATOM 5755 C CA . LEU B 1 250 ? -9.414 17.328 5.348 1 96.5 250 LEU B CA 1
ATOM 5756 C C . LEU B 1 250 ? -8.656 16.031 5.078 1 96.5 250 LEU B C 1
ATOM 5758 O O . LEU B 1 250 ? -7.508 16.062 4.629 1 96.5 250 LEU B O 1
ATOM 5762 N N . HIS B 1 251 ? -9.281 14.914 5.359 1 96.38 251 HIS B N 1
ATOM 5763 C CA . HIS B 1 251 ? -8.688 13.602 5.105 1 96.38 251 HIS B CA 1
ATOM 5764 C C . HIS B 1 251 ? -9.484 12.828 4.066 1 96.38 251 HIS B C 1
ATOM 5766 O O . HIS B 1 251 ? -9.812 11.656 4.277 1 96.38 251 HIS B O 1
ATOM 5772 N N . TYR B 1 252 ? -9.789 13.484 2.949 1 97.12 252 TYR B N 1
ATOM 5773 C CA . TYR B 1 252 ? -10.445 12.859 1.805 1 97.12 252 TYR B CA 1
ATOM 5774 C C . TYR B 1 252 ? -9.539 11.812 1.165 1 97.12 252 TYR B C 1
ATOM 5776 O O . TYR B 1 252 ? -8.344 11.758 1.448 1 97.12 252 TYR B O 1
ATOM 5784 N N . GLY B 1 253 ? -10.141 10.852 0.369 1 96.94 253 GLY B N 1
ATOM 5785 C CA . GLY B 1 253 ? -9.367 9.852 -0.35 1 96.94 253 GLY B CA 1
ATOM 5786 C C . GLY B 1 253 ? -9.281 8.523 0.382 1 96.94 253 GLY B C 1
ATOM 5787 O O . GLY B 1 253 ? -8.758 7.543 -0.157 1 96.94 253 GLY B O 1
ATOM 5788 N N . HIS B 1 254 ? -9.781 8.43 1.595 1 95.12 254 HIS B N 1
ATOM 5789 C CA . HIS B 1 254 ? -9.805 7.188 2.352 1 95.12 254 HIS B CA 1
ATOM 5790 C C . HIS B 1 254 ? -10.773 6.184 1.728 1 95.12 254 HIS B C 1
ATOM 5792 O O . HIS B 1 254 ? -11.43 6.488 0.73 1 95.12 254 HIS B O 1
ATOM 5798 N N . ALA B 1 255 ? -10.875 5.016 2.266 1 94.31 255 ALA B N 1
ATOM 5799 C CA . ALA B 1 255 ? -11.57 3.889 1.649 1 94.31 255 ALA B CA 1
ATOM 5800 C C . ALA B 1 255 ? -13.047 4.199 1.458 1 94.31 255 ALA B C 1
ATOM 5802 O O . ALA B 1 255 ? -13.656 3.773 0.473 1 94.31 255 ALA B O 1
ATOM 5803 N N . GLY B 1 256 ? -13.68 4.969 2.379 1 94.19 256 GLY B N 1
ATOM 5804 C CA . GLY B 1 256 ? -15.086 5.312 2.295 1 94.19 256 GLY B CA 1
ATOM 5805 C C . GLY B 1 256 ? -15.383 6.387 1.265 1 94.19 256 GLY B C 1
ATOM 5806 O O . GLY B 1 256 ? -16.531 6.578 0.871 1 94.19 256 GLY B O 1
ATOM 5807 N N . ALA B 1 257 ? -14.344 7.141 0.844 1 95.69 257 ALA B N 1
ATOM 5808 C CA . ALA B 1 257 ? -14.414 8.188 -0.175 1 95.69 257 ALA B CA 1
ATOM 5809 C C . ALA B 1 257 ? -13.148 8.195 -1.029 1 95.69 257 ALA B C 1
ATOM 5811 O O . ALA B 1 257 ? -12.328 9.117 -0.926 1 95.69 257 ALA B O 1
ATOM 5812 N N . PRO B 1 258 ? -13.039 7.277 -1.903 1 96.5 258 PRO B N 1
ATOM 5813 C CA . PRO B 1 258 ? -11.766 6.922 -2.537 1 96.5 258 PRO B CA 1
ATOM 5814 C C . PRO B 1 258 ? -11.477 7.762 -3.781 1 96.5 258 PRO B C 1
ATOM 5816 O O . PRO B 1 258 ? -11.078 7.219 -4.816 1 96.5 258 PRO B O 1
ATOM 5819 N N . ASN B 1 259 ? -11.648 9.117 -3.713 1 97.69 259 ASN B N 1
ATOM 5820 C CA . ASN B 1 259 ? -11.359 10.016 -4.82 1 97.69 259 ASN B CA 1
ATOM 5821 C C . ASN B 1 259 ? -12.109 9.617 -6.086 1 97.69 259 ASN B C 1
ATOM 5823 O O . ASN B 1 259 ? -11.539 9.617 -7.18 1 97.69 259 ASN B O 1
ATOM 5827 N N . ASP B 1 260 ? -13.359 9.273 -5.938 1 96.25 260 ASP B N 1
ATOM 5828 C CA . ASP B 1 260 ? -14.055 8.695 -7.086 1 96.25 260 ASP B CA 1
ATOM 5829 C C . ASP B 1 260 ? -15.102 9.656 -7.641 1 96.25 260 ASP B C 1
ATOM 5831 O O . ASP B 1 260 ? -15.914 9.281 -8.492 1 96.25 260 ASP B O 1
ATOM 5835 N N . ARG B 1 261 ? -15.094 10.906 -7.211 1 96.5 261 ARG B N 1
ATOM 5836 C CA . ARG B 1 261 ? -16.094 11.859 -7.699 1 96.5 261 ARG B CA 1
ATOM 5837 C C . ARG B 1 261 ? -15.75 12.328 -9.109 1 96.5 261 ARG B C 1
ATOM 5839 O O . ARG B 1 261 ? -14.586 12.578 -9.422 1 96.5 261 ARG B O 1
ATOM 5846 N N . ILE B 1 262 ? -16.766 12.469 -9.945 1 97.06 262 ILE B N 1
ATOM 5847 C CA . ILE B 1 262 ? -16.594 13.094 -11.258 1 97.06 262 ILE B CA 1
ATOM 5848 C C . ILE B 1 262 ? -16.516 14.609 -11.094 1 97.06 262 ILE B C 1
ATOM 5850 O O . ILE B 1 262 ? -17.391 15.227 -10.484 1 97.06 262 ILE B O 1
ATOM 5854 N N . VAL B 1 263 ? -15.469 15.18 -11.594 1 97.69 263 VAL B N 1
ATOM 5855 C CA . VAL B 1 263 ? -15.203 16.609 -11.469 1 97.69 263 VAL B CA 1
ATOM 5856 C C . VAL B 1 263 ? -16.219 17.406 -12.289 1 97.69 263 VAL B C 1
ATOM 5858 O O . VAL B 1 263 ? -16.469 17.078 -13.453 1 97.69 263 VAL B O 1
ATOM 5861 N N . LYS B 1 264 ? -16.781 18.406 -11.719 1 97.81 264 LYS B N 1
ATOM 5862 C CA . LYS B 1 264 ? -17.766 19.234 -12.406 1 97.81 264 LYS B CA 1
ATOM 5863 C C . LYS B 1 264 ? -17.188 20.594 -12.758 1 97.81 264 LYS B C 1
ATOM 5865 O O . LYS B 1 264 ? -16.281 21.078 -12.078 1 97.81 264 LYS B O 1
ATOM 5870 N N . ASP B 1 265 ? -17.797 21.172 -13.844 1 98 265 ASP B N 1
ATOM 5871 C CA . ASP B 1 265 ? -17.453 22.547 -14.164 1 98 265 ASP B CA 1
ATOM 5872 C C . ASP B 1 265 ? -17.797 23.484 -13.016 1 98 265 ASP B C 1
ATOM 5874 O O . ASP B 1 265 ? -18.906 23.422 -12.469 1 98 265 ASP B O 1
ATOM 5878 N N . GLY B 1 266 ? -16.844 24.266 -12.609 1 96.69 266 GLY B N 1
ATOM 5879 C CA . GLY B 1 266 ? -17.062 25.188 -11.508 1 96.69 266 GLY B CA 1
ATOM 5880 C C . GLY B 1 266 ? -16.469 24.719 -10.195 1 96.69 266 GLY B C 1
ATOM 5881 O O . GLY B 1 266 ? -16.344 25.484 -9.25 1 96.69 266 GLY B O 1
ATOM 5882 N N . ASP B 1 267 ? -16.031 23.438 -10.141 1 97.88 267 ASP B N 1
ATOM 5883 C CA . ASP B 1 267 ? -15.43 22.906 -8.922 1 97.88 267 ASP B CA 1
ATOM 5884 C C . ASP B 1 267 ? -14.062 23.531 -8.664 1 97.88 267 ASP B C 1
ATOM 5886 O O . ASP B 1 267 ? -13.305 23.797 -9.594 1 97.88 267 ASP B O 1
ATOM 5890 N N . MET B 1 268 ? -13.773 23.766 -7.379 1 98.06 268 MET B N 1
ATOM 5891 C CA . MET B 1 268 ? -12.391 23.859 -6.938 1 98.06 268 MET B CA 1
ATOM 5892 C C . MET B 1 268 ? -11.781 22.469 -6.762 1 98.06 268 MET B C 1
ATOM 5894 O O . MET B 1 268 ? -12.445 21.562 -6.27 1 98.06 268 MET B O 1
ATOM 5898 N N . CYS B 1 269 ? -10.617 22.312 -7.219 1 98.75 269 CYS B N 1
ATOM 5899 C CA . CYS B 1 269 ? -9.836 21.125 -6.914 1 98.75 269 CYS B CA 1
ATOM 5900 C C . CYS B 1 269 ? -8.852 21.391 -5.777 1 98.75 269 CYS B C 1
ATOM 5902 O O . CYS B 1 269 ? -8.203 22.438 -5.746 1 98.75 269 CYS B O 1
ATOM 5904 N N . LEU B 1 270 ? -8.805 20.578 -4.812 1 98.88 270 LEU B N 1
ATOM 5905 C CA . LEU B 1 270 ? -7.789 20.562 -3.764 1 98.88 270 LEU B CA 1
ATOM 5906 C C . LEU B 1 270 ? -7.086 19.203 -3.715 1 98.88 270 LEU B C 1
ATOM 5908 O O . LEU B 1 270 ? -7.66 18.219 -3.252 1 98.88 270 LEU B O 1
ATOM 5912 N N . PHE B 1 271 ? -5.906 19.156 -4.262 1 98.94 271 PHE B N 1
ATOM 5913 C CA . PHE B 1 271 ? -5.121 17.938 -4.34 1 98.94 271 PHE B CA 1
ATOM 5914 C C . PHE B 1 271 ? -3.912 18 -3.412 1 98.94 271 PHE B C 1
ATOM 5916 O O . PHE B 1 271 ? -3.045 18.859 -3.578 1 98.94 271 PHE B O 1
ATOM 5923 N N . ASP B 1 272 ? -3.949 17.203 -2.375 1 98.88 272 ASP B N 1
ATOM 5924 C CA . ASP B 1 272 ? -2.898 17.047 -1.373 1 98.88 272 ASP B CA 1
ATOM 5925 C C . ASP B 1 272 ? -2.193 15.711 -1.521 1 98.88 272 ASP B C 1
ATOM 5927 O O . ASP B 1 272 ? -2.725 14.672 -1.11 1 98.88 272 ASP B O 1
ATOM 5931 N N . MET B 1 273 ? -1.049 15.703 -2.164 1 98.88 273 MET B N 1
ATOM 5932 C CA . MET B 1 273 ? -0.301 14.5 -2.514 1 98.88 273 MET B CA 1
ATOM 5933 C C . MET B 1 273 ? 1.196 14.711 -2.318 1 98.88 273 MET B C 1
ATOM 5935 O O . MET B 1 273 ? 1.694 15.828 -2.482 1 98.88 273 MET B O 1
ATOM 5939 N N . GLY B 1 274 ? 1.885 13.719 -1.953 1 98.88 274 GLY B N 1
ATOM 5940 C CA . GLY B 1 274 ? 3.322 13.781 -1.743 1 98.88 274 GLY B CA 1
ATOM 5941 C C . GLY B 1 274 ? 4.016 12.453 -1.961 1 98.88 274 GLY B C 1
ATOM 5942 O O . GLY B 1 274 ? 3.633 11.438 -1.37 1 98.88 274 GLY B O 1
ATOM 5943 N N . ALA B 1 275 ? 5.09 12.469 -2.797 1 98.81 275 ALA B N 1
ATOM 5944 C CA . ALA B 1 275 ? 5.91 11.289 -3.062 1 98.81 275 ALA B CA 1
ATOM 5945 C C . ALA B 1 275 ? 6.805 10.961 -1.869 1 98.81 275 ALA B C 1
ATOM 5947 O O . ALA B 1 275 ? 6.883 11.734 -0.915 1 98.81 275 ALA B O 1
ATOM 5948 N N . ASN B 1 276 ? 7.375 9.844 -1.842 1 98.75 276 ASN B N 1
ATOM 5949 C CA . ASN B 1 276 ? 8.336 9.383 -0.843 1 98.75 276 ASN B CA 1
ATOM 5950 C C . ASN B 1 276 ? 9.562 8.75 -1.493 1 98.75 276 ASN B C 1
ATOM 5952 O O . ASN B 1 276 ? 9.43 7.902 -2.381 1 98.75 276 ASN B O 1
ATOM 5956 N N . TYR B 1 277 ? 10.719 9.219 -1.181 1 98.5 277 TYR B N 1
ATOM 5957 C CA . TYR B 1 277 ? 11.969 8.727 -1.746 1 98.5 277 TYR B CA 1
ATOM 5958 C C . TYR B 1 277 ? 12.984 8.43 -0.649 1 98.5 277 TYR B C 1
ATOM 5960 O O . TYR B 1 277 ? 13.297 9.297 0.17 1 98.5 277 TYR B O 1
ATOM 5968 N N . CYS B 1 278 ? 13.43 7.152 -0.608 1 97.75 278 CYS B N 1
ATOM 5969 C CA . CYS B 1 278 ? 14.414 6.734 0.384 1 97.75 278 CYS B CA 1
ATOM 5970 C C . CYS B 1 278 ? 13.898 6.965 1.799 1 97.75 278 CYS B C 1
ATOM 5972 O O . CYS B 1 278 ? 14.656 7.336 2.691 1 97.75 278 CYS B O 1
ATOM 5974 N N . GLY B 1 279 ? 12.602 6.898 1.938 1 97.88 279 GLY B N 1
ATOM 5975 C CA . GLY B 1 279 ? 11.961 7.074 3.232 1 97.88 279 GLY B CA 1
ATOM 5976 C C . GLY B 1 279 ? 11.562 8.516 3.506 1 97.88 279 GLY B C 1
ATOM 5977 O O . GLY B 1 279 ? 10.773 8.781 4.414 1 97.88 279 GLY B O 1
ATOM 5978 N N . TYR B 1 280 ? 12.039 9.477 2.795 1 98.75 280 TYR B N 1
ATOM 5979 C CA . TYR B 1 280 ? 11.789 10.891 3.051 1 98.75 280 TYR B CA 1
ATOM 5980 C C . TYR B 1 280 ? 10.547 11.359 2.312 1 98.75 280 TYR B C 1
ATOM 5982 O O . TYR B 1 280 ? 10.32 10.992 1.155 1 98.75 280 TYR B O 1
ATOM 5990 N N . ALA B 1 281 ? 9.773 12.211 2.973 1 98.81 281 ALA B N 1
ATOM 5991 C CA . ALA B 1 281 ? 8.422 12.547 2.539 1 98.81 281 ALA B CA 1
ATOM 5992 C C . ALA B 1 281 ? 8.375 13.93 1.895 1 98.81 281 ALA B C 1
ATOM 5994 O O . ALA B 1 281 ? 9.172 14.805 2.24 1 98.81 281 ALA B O 1
ATOM 5995 N N . ALA B 1 282 ? 7.504 14.094 0.963 1 98.88 282 ALA B N 1
ATOM 5996 C CA . ALA B 1 282 ? 6.984 15.391 0.537 1 98.88 282 ALA B CA 1
ATOM 5997 C C . ALA B 1 282 ? 5.516 15.547 0.92 1 98.88 282 ALA B C 1
ATOM 5999 O O . ALA B 1 282 ? 4.84 14.562 1.232 1 98.88 282 ALA B O 1
ATOM 6000 N N . ASP B 1 283 ? 5.059 16.703 0.996 1 98.88 283 ASP B N 1
ATOM 6001 C CA . ASP B 1 283 ? 3.676 17.047 1.317 1 98.88 283 ASP B CA 1
ATOM 6002 C C . ASP B 1 283 ? 3.291 18.391 0.696 1 98.88 283 ASP B C 1
ATOM 6004 O O . ASP B 1 283 ? 3.619 19.453 1.236 1 98.88 283 ASP B O 1
ATOM 6008 N N . ILE B 1 284 ? 2.607 18.312 -0.405 1 98.94 284 ILE B N 1
ATOM 6009 C CA . ILE B 1 284 ? 2.283 19.516 -1.17 1 98.94 284 ILE B CA 1
ATOM 6010 C C . ILE B 1 284 ? 0.798 19.516 -1.527 1 98.94 284 ILE B C 1
ATOM 6012 O O . ILE B 1 284 ? 0.25 18.484 -1.923 1 98.94 284 ILE B O 1
ATOM 6016 N N . THR B 1 285 ? 0.142 20.578 -1.274 1 98.94 285 THR B N 1
ATOM 6017 C CA . THR B 1 285 ? -1.252 20.734 -1.673 1 98.94 285 THR B CA 1
ATOM 6018 C C . THR B 1 285 ? -1.393 21.844 -2.717 1 98.94 285 THR B C 1
ATOM 6020 O O . THR B 1 285 ? -0.837 22.938 -2.555 1 98.94 285 THR B O 1
ATOM 6023 N N . CYS B 1 286 ? -2.049 21.562 -3.76 1 98.94 286 CYS B N 1
ATOM 6024 C CA . CYS B 1 286 ? -2.428 22.531 -4.781 1 98.94 286 CYS B CA 1
ATOM 6025 C C . CYS B 1 286 ? -3.943 22.641 -4.891 1 98.94 286 CYS B C 1
ATOM 6027 O O . CYS B 1 286 ? -4.641 21.641 -4.969 1 98.94 286 CYS B O 1
ATOM 6029 N N . SER B 1 287 ? -4.41 23.844 -4.824 1 98.94 287 SER B N 1
ATOM 6030 C CA . SER B 1 287 ? -5.805 24.141 -5.125 1 98.94 287 SER B CA 1
ATOM 6031 C C . SER B 1 287 ? -5.93 24.922 -6.43 1 98.94 287 SER B C 1
ATOM 6033 O O . SER B 1 287 ? -5.172 25.859 -6.676 1 98.94 287 SER B O 1
ATOM 6035 N N . PHE B 1 288 ? -6.789 24.5 -7.312 1 98.88 288 PHE B N 1
ATOM 6036 C CA . PHE B 1 288 ? -6.941 25.109 -8.625 1 98.88 288 PHE B CA 1
ATOM 6037 C C . PHE B 1 288 ? -8.352 24.891 -9.164 1 98.88 288 PHE B C 1
ATOM 6039 O O . PHE B 1 288 ? -9.055 23.984 -8.727 1 98.88 288 PHE B O 1
ATOM 6046 N N . PRO B 1 289 ? -8.797 25.812 -10.062 1 98.62 289 PRO B N 1
ATOM 6047 C CA . PRO B 1 289 ? -10.133 25.625 -10.641 1 98.62 289 PRO B CA 1
ATOM 6048 C C . PRO B 1 289 ? -10.18 24.484 -11.648 1 98.62 289 PRO B C 1
ATOM 6050 O O . PRO B 1 289 ? -9.305 24.375 -12.516 1 98.62 289 PRO B O 1
ATOM 6053 N N . ALA B 1 290 ? -11.188 23.656 -11.578 1 97.5 290 ALA B N 1
ATOM 6054 C CA . ALA B 1 290 ? -11.289 22.453 -12.383 1 97.5 290 ALA B CA 1
ATOM 6055 C C . ALA B 1 290 ? -11.172 22.766 -13.875 1 97.5 290 ALA B C 1
ATOM 6057 O O . ALA B 1 290 ? -10.594 21.984 -14.641 1 97.5 290 ALA B O 1
ATOM 6058 N N . ASN B 1 291 ? -11.727 23.922 -14.273 1 97.38 291 ASN B N 1
ATOM 6059 C CA . ASN B 1 291 ? -11.773 24.203 -15.703 1 97.38 291 ASN B CA 1
ATOM 6060 C C . ASN B 1 291 ? -10.625 25.125 -16.125 1 97.38 291 ASN B C 1
ATOM 6062 O O . ASN B 1 291 ? -10.57 25.562 -17.281 1 97.38 291 ASN B O 1
ATOM 6066 N N . GLY B 1 292 ? -9.75 25.594 -15.211 1 97.62 292 GLY B N 1
ATOM 6067 C CA . GLY B 1 292 ? -8.547 26.328 -15.562 1 97.62 292 GLY B CA 1
ATOM 6068 C C . GLY B 1 292 ? -8.688 27.828 -15.367 1 97.62 292 GLY B C 1
ATOM 6069 O O . GLY B 1 292 ? -7.711 28.562 -15.516 1 97.62 292 GLY B O 1
ATOM 6070 N N . LYS B 1 293 ? -9.883 28.281 -15 1 98.12 293 LYS B N 1
ATOM 6071 C CA . LYS B 1 293 ? -10.117 29.688 -14.758 1 98.12 293 LYS B CA 1
ATOM 6072 C C . LYS B 1 293 ? -10.859 29.906 -13.445 1 98.12 293 LYS B C 1
ATOM 6074 O O . LYS B 1 293 ? -11.953 29.359 -13.242 1 98.12 293 LYS B O 1
ATOM 6079 N N . PHE B 1 294 ? -10.32 30.766 -12.664 1 98.56 294 PHE B N 1
ATOM 6080 C CA . PHE B 1 294 ? -10.945 31.062 -11.375 1 98.56 294 PHE B CA 1
ATOM 6081 C C . PHE B 1 294 ? -12.172 31.938 -11.555 1 98.56 294 PHE B C 1
ATOM 6083 O O . PHE B 1 294 ? -12.148 32.875 -12.352 1 98.56 294 PHE B O 1
ATOM 6090 N N . THR B 1 295 ? -13.25 31.609 -10.852 1 98.12 295 THR B N 1
ATOM 6091 C CA . THR B 1 295 ? -14.328 32.594 -10.68 1 98.12 295 THR B CA 1
ATOM 6092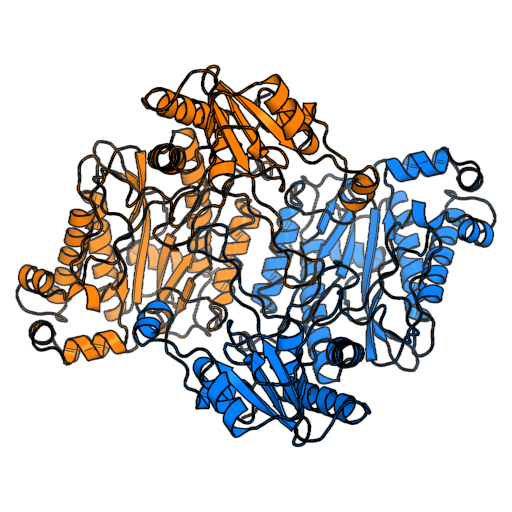 C C . THR B 1 295 ? -13.93 33.656 -9.664 1 98.12 295 THR B C 1
ATOM 6094 O O . THR B 1 295 ? -12.906 33.531 -8.984 1 98.12 295 THR B O 1
ATOM 6097 N N . ALA B 1 296 ? -14.734 34.688 -9.516 1 98.19 296 ALA B N 1
ATOM 6098 C CA . ALA B 1 296 ? -14.453 35.75 -8.555 1 98.19 296 ALA B CA 1
ATOM 6099 C C . ALA B 1 296 ? -14.445 35.219 -7.129 1 98.19 296 ALA B C 1
ATOM 6101 O O . ALA B 1 296 ? -13.586 35.594 -6.32 1 98.19 296 ALA B O 1
ATOM 6102 N N . ASP B 1 297 ? -15.422 34.344 -6.82 1 98.25 297 ASP B N 1
ATOM 6103 C CA . ASP B 1 297 ? -15.5 33.75 -5.488 1 98.25 297 ASP B CA 1
ATOM 6104 C C . ASP B 1 297 ? -14.305 32.844 -5.219 1 98.25 297 ASP B C 1
ATOM 6106 O O . ASP B 1 297 ? -13.75 32.844 -4.121 1 98.25 297 ASP B O 1
ATOM 6110 N N . GLN B 1 298 ? -13.953 32.062 -6.191 1 98.56 298 GLN B N 1
ATOM 6111 C CA . GLN B 1 298 ? -12.797 31.172 -6.047 1 98.56 298 GLN B CA 1
ATOM 6112 C C . GLN B 1 298 ? -11.516 31.969 -5.84 1 98.56 298 GLN B C 1
ATOM 6114 O O . GLN B 1 298 ? -10.695 31.625 -4.988 1 98.56 298 GLN B O 1
ATOM 6119 N N . LYS B 1 299 ? -11.344 33.031 -6.59 1 98.56 299 LYS B N 1
ATOM 6120 C CA . LYS B 1 299 ? -10.195 33.906 -6.449 1 98.56 299 LYS B CA 1
ATOM 6121 C C . LYS B 1 299 ? -10.148 34.531 -5.055 1 98.56 299 LYS B C 1
ATOM 6123 O O . LYS B 1 299 ? -9.078 34.656 -4.457 1 98.56 299 LYS B O 1
ATOM 6128 N N . PHE B 1 300 ? -11.305 34.969 -4.664 1 98.69 300 PHE B N 1
ATOM 6129 C CA . PHE B 1 300 ? -11.445 35.594 -3.357 1 98.69 300 PHE B CA 1
ATOM 6130 C C . PHE B 1 300 ? -10.875 34.688 -2.264 1 98.69 300 PHE B C 1
ATOM 6132 O O . PHE B 1 300 ? -9.977 35.094 -1.522 1 98.69 300 PHE B O 1
ATOM 6139 N N . ILE B 1 301 ? -11.312 33.469 -2.199 1 98.88 301 ILE B N 1
ATOM 6140 C CA . ILE B 1 301 ? -10.898 32.531 -1.154 1 98.88 301 ILE B CA 1
ATOM 6141 C C . ILE B 1 301 ? -9.453 32.094 -1.386 1 98.88 301 ILE B C 1
ATOM 6143 O O . ILE B 1 301 ? -8.656 32.062 -0.446 1 98.88 301 ILE B O 1
ATOM 6147 N N . TYR B 1 302 ? -9.078 31.781 -2.627 1 98.94 302 TYR B N 1
ATOM 6148 C CA . TYR B 1 302 ? -7.715 31.359 -2.936 1 98.94 302 TYR B CA 1
ATOM 6149 C C . TYR B 1 302 ? -6.711 32.406 -2.5 1 98.94 302 TYR B C 1
ATOM 6151 O O . TYR B 1 302 ? -5.703 32.094 -1.863 1 98.94 302 TYR B O 1
ATOM 6159 N N . ASN B 1 303 ? -6.973 33.625 -2.838 1 98.94 303 ASN B N 1
ATOM 6160 C CA . ASN B 1 303 ? -6.043 34.688 -2.533 1 98.94 303 ASN B CA 1
ATOM 6161 C C . ASN B 1 303 ? -5.941 34.938 -1.03 1 98.94 303 ASN B C 1
ATOM 6163 O O . ASN B 1 303 ? -4.887 35.344 -0.531 1 98.94 303 ASN B O 1
ATOM 6167 N N . ALA B 1 304 ? -7.07 34.781 -0.306 1 98.94 304 ALA B N 1
ATOM 6168 C CA . ALA B 1 304 ? -7 34.875 1.148 1 98.94 304 ALA B CA 1
ATOM 6169 C C . ALA B 1 304 ? -6.016 33.875 1.728 1 98.94 304 ALA B C 1
ATOM 6171 O O . ALA B 1 304 ? -5.191 34.219 2.576 1 98.94 304 ALA B O 1
ATOM 6172 N N . VAL B 1 305 ? -6.066 32.625 1.246 1 98.94 305 VAL B N 1
ATOM 6173 C CA . VAL B 1 305 ? -5.176 31.562 1.709 1 98.94 305 VAL B CA 1
ATOM 6174 C C . VAL B 1 305 ? -3.748 31.844 1.25 1 98.94 305 VAL B C 1
ATOM 6176 O O . VAL B 1 305 ? -2.797 31.672 2.016 1 98.94 305 VAL B O 1
ATOM 6179 N N . LEU B 1 306 ? -3.596 32.25 0.004 1 98.94 306 LEU B N 1
ATOM 6180 C CA . LEU B 1 306 ? -2.281 32.594 -0.532 1 98.94 306 LEU B CA 1
ATOM 6181 C C . LEU B 1 306 ? -1.624 33.688 0.283 1 98.94 306 LEU B C 1
ATOM 6183 O O . LEU B 1 306 ? -0.426 33.656 0.567 1 98.94 306 LEU B O 1
ATOM 6187 N N . ALA B 1 307 ? -2.391 34.75 0.637 1 98.94 307 ALA B N 1
ATOM 6188 C CA . ALA B 1 307 ? -1.862 35.844 1.447 1 98.94 307 ALA B CA 1
ATOM 6189 C C . ALA B 1 307 ? -1.347 35.344 2.789 1 98.94 307 ALA B C 1
ATOM 6191 O O . ALA B 1 307 ? -0.297 35.781 3.266 1 98.94 307 ALA B O 1
ATOM 6192 N N . ALA B 1 308 ? -2.129 34.469 3.41 1 98.94 308 ALA B N 1
ATOM 6193 C CA . ALA B 1 308 ? -1.713 33.875 4.672 1 98.94 308 ALA B CA 1
ATOM 6194 C C . ALA B 1 308 ? -0.395 33.125 4.512 1 98.94 308 ALA B C 1
ATOM 6196 O O . ALA B 1 308 ? 0.53 33.281 5.309 1 98.94 308 ALA B O 1
ATOM 6197 N N . ARG B 1 309 ? -0.335 32.25 3.516 1 98.88 309 ARG B N 1
ATOM 6198 C CA . ARG B 1 309 ? 0.875 31.5 3.215 1 98.88 309 ARG B CA 1
ATOM 6199 C C . ARG B 1 309 ? 2.064 32.438 2.996 1 98.88 309 ARG B C 1
ATOM 6201 O O . ARG B 1 309 ? 3.141 32.219 3.559 1 98.88 309 ARG B O 1
ATOM 6208 N N . ASN B 1 310 ? 1.914 33.438 2.176 1 98.88 310 ASN B N 1
ATOM 6209 C CA . ASN B 1 310 ? 2.979 34.406 1.877 1 98.88 310 ASN B CA 1
ATOM 6210 C C . ASN B 1 310 ? 3.473 35.094 3.137 1 98.88 310 ASN B C 1
ATOM 6212 O O . ASN B 1 310 ? 4.672 35.312 3.297 1 98.88 310 ASN B O 1
ATOM 6216 N N . ALA B 1 311 ? 2.582 35.5 3.975 1 98.94 311 ALA B N 1
ATOM 6217 C CA . ALA B 1 311 ? 2.953 36.156 5.215 1 98.94 311 ALA B CA 1
ATOM 6218 C C . ALA B 1 311 ? 3.859 35.281 6.07 1 98.94 311 ALA B C 1
ATOM 6220 O O . ALA B 1 311 ? 4.855 35.75 6.625 1 98.94 311 ALA B O 1
ATOM 6221 N N . VAL B 1 312 ? 3.5 34.031 6.215 1 98.94 312 VAL B N 1
ATOM 6222 C CA . VAL B 1 312 ? 4.289 33.094 7.012 1 98.94 312 VAL B CA 1
ATOM 6223 C C . VAL B 1 312 ? 5.672 32.906 6.391 1 98.94 312 VAL B C 1
ATOM 6225 O O . VAL B 1 312 ? 6.688 32.969 7.09 1 98.94 312 VAL B O 1
ATOM 6228 N N . LEU B 1 313 ? 5.75 32.719 5.051 1 98.81 313 LEU B N 1
ATOM 6229 C CA . LEU B 1 313 ? 7.027 32.5 4.383 1 98.81 313 LEU B CA 1
ATOM 6230 C C . LEU B 1 313 ? 7.93 33.719 4.508 1 98.81 313 LEU B C 1
ATOM 6232 O O . LEU B 1 313 ? 9.156 33.594 4.551 1 98.81 313 LEU B O 1
ATOM 6236 N N . LYS B 1 314 ? 7.312 34.875 4.551 1 98.75 314 LYS B N 1
ATOM 6237 C CA . LYS B 1 314 ? 8.078 36.094 4.695 1 98.75 314 LYS B CA 1
ATOM 6238 C C . LYS B 1 314 ? 8.703 36.188 6.082 1 98.75 314 LYS B C 1
ATOM 6240 O O . LYS B 1 314 ? 9.805 36.719 6.234 1 98.75 314 LYS B O 1
ATOM 6245 N N . GLU B 1 315 ? 8.07 35.656 7.09 1 98.69 315 GLU B N 1
ATOM 6246 C CA . GLU B 1 315 ? 8.477 35.906 8.469 1 98.69 315 GLU B CA 1
ATOM 6247 C C . GLU B 1 315 ? 9.219 34.719 9.047 1 98.69 315 GLU B C 1
ATOM 6249 O O . GLU B 1 315 ? 10.008 34.844 9.984 1 98.69 315 GLU B O 1
ATOM 6254 N N . ALA B 1 316 ? 8.984 33.5 8.594 1 98.81 316 ALA B N 1
ATOM 6255 C CA . ALA B 1 316 ? 9.531 32.281 9.172 1 98.81 316 ALA B CA 1
ATOM 6256 C C . ALA B 1 316 ? 11.055 32.25 9.07 1 98.81 316 ALA B C 1
ATOM 6258 O O . ALA B 1 316 ? 11.609 32.375 7.973 1 98.81 316 ALA B O 1
ATOM 6259 N N . ARG B 1 317 ? 11.695 32.125 10.086 1 98.75 317 ARG B N 1
ATOM 6260 C CA . ARG B 1 317 ? 13.141 32.062 10.219 1 98.75 317 ARG B CA 1
ATOM 6261 C C . ARG B 1 317 ? 13.547 31.547 11.594 1 98.75 317 ARG B C 1
ATOM 6263 O O . ARG B 1 317 ? 12.703 31.375 12.477 1 98.75 317 ARG B O 1
ATOM 6270 N N . ASP B 1 318 ? 14.812 31.297 11.742 1 98.75 318 ASP B N 1
ATOM 6271 C CA . ASP B 1 318 ? 15.375 30.891 13.023 1 98.75 318 ASP B CA 1
ATOM 6272 C C . ASP B 1 318 ? 14.93 31.828 14.148 1 98.75 318 ASP B C 1
ATOM 6274 O O . ASP B 1 318 ? 15 33.062 14 1 98.75 318 ASP B O 1
ATOM 6278 N N . GLY B 1 319 ? 14.375 31.25 15.211 1 98.69 319 GLY B N 1
ATOM 6279 C CA . GLY B 1 319 ? 14.047 32.031 16.391 1 98.69 319 GLY B CA 1
ATOM 6280 C C . GLY B 1 319 ? 12.57 32.375 16.484 1 98.69 319 GLY B C 1
ATOM 6281 O O . GLY B 1 319 ? 12.094 32.812 17.531 1 98.69 319 GLY B O 1
ATOM 6282 N N . VAL B 1 320 ? 11.836 32.219 15.461 1 98.69 320 VAL B N 1
ATOM 6283 C CA . VAL B 1 320 ? 10.438 32.625 15.406 1 98.69 320 VAL B CA 1
ATOM 6284 C C . VAL B 1 320 ? 9.555 31.5 15.969 1 98.69 320 VAL B C 1
ATOM 6286 O O . VAL B 1 320 ? 9.797 30.328 15.719 1 98.69 320 VAL B O 1
ATOM 6289 N N . SER B 1 321 ? 8.578 31.844 16.75 1 98.62 321 SER B N 1
ATOM 6290 C CA . SER B 1 321 ? 7.625 30.906 17.328 1 98.62 321 SER B CA 1
ATOM 6291 C C . SER B 1 321 ? 6.656 30.375 16.266 1 98.62 321 SER B C 1
ATOM 6293 O O . SER B 1 321 ? 6.016 31.172 15.562 1 98.62 321 SER B O 1
ATOM 6295 N N . TRP B 1 322 ? 6.496 29.016 16.219 1 98.75 322 TRP B N 1
ATOM 6296 C CA . TRP B 1 322 ? 5.547 28.422 15.281 1 98.75 322 TRP B CA 1
ATOM 6297 C C . TRP B 1 322 ? 4.117 28.844 15.617 1 98.75 322 TRP B C 1
ATOM 6299 O O . TRP B 1 322 ? 3.305 29.062 14.719 1 98.75 322 TRP B O 1
ATOM 6309 N N . VAL B 1 323 ? 3.754 28.906 16.875 1 98.62 323 VAL B N 1
ATOM 6310 C CA . VAL B 1 323 ? 2.422 29.312 17.312 1 98.62 323 VAL B CA 1
ATOM 6311 C C . VAL B 1 323 ? 2.129 30.719 16.797 1 98.62 323 VAL B C 1
ATOM 6313 O O . VAL B 1 323 ? 1.023 31 16.328 1 98.62 323 VAL B O 1
ATOM 6316 N N . ASP B 1 324 ? 3.158 31.594 16.875 1 98.5 324 ASP B N 1
ATOM 6317 C CA . ASP B 1 324 ? 2.992 32.969 16.359 1 98.5 324 ASP B CA 1
ATOM 6318 C C . ASP B 1 324 ? 2.799 32.969 14.844 1 98.5 324 ASP B C 1
ATOM 6320 O O . ASP B 1 324 ? 2.084 33.812 14.305 1 98.5 324 ASP B O 1
ATOM 6324 N N . MET B 1 325 ? 3.49 32.031 14.18 1 98.81 325 MET B N 1
ATOM 6325 C CA . MET B 1 325 ? 3.299 31.906 12.742 1 98.81 325 MET B CA 1
ATOM 6326 C C . MET B 1 325 ? 1.87 31.484 12.414 1 98.81 325 MET B C 1
ATOM 6328 O O . MET B 1 325 ? 1.287 31.953 11.438 1 98.81 325 MET B O 1
ATOM 6332 N N . HIS B 1 326 ? 1.275 30.562 13.195 1 98.75 326 HIS B N 1
ATOM 6333 C CA . HIS B 1 326 ? -0.122 30.203 13 1 98.75 326 HIS B CA 1
ATOM 6334 C C . HIS B 1 326 ? -1.045 31.391 13.219 1 98.75 326 HIS B C 1
ATOM 6336 O O . HIS B 1 326 ? -1.974 31.609 12.438 1 98.75 326 HIS B O 1
ATOM 6342 N N . ARG B 1 327 ? -0.796 32.188 14.258 1 98.5 327 ARG B N 1
ATOM 6343 C CA . ARG B 1 327 ? -1.584 33.375 14.523 1 98.5 327 ARG B CA 1
ATOM 6344 C C . ARG B 1 327 ? -1.479 34.375 13.375 1 98.5 327 ARG B C 1
ATOM 6346 O O . ARG B 1 327 ? -2.482 34.938 12.961 1 98.5 327 ARG B O 1
ATOM 6353 N N . LEU B 1 328 ? -0.233 34.531 12.922 1 98.88 328 LEU B N 1
ATOM 6354 C CA . LEU B 1 328 ? -0.004 35.406 11.797 1 98.88 328 LEU B CA 1
ATOM 6355 C C . LEU B 1 328 ? -0.806 34.969 10.578 1 98.88 328 LEU B C 1
ATOM 6357 O O . LEU B 1 328 ? -1.479 35.812 9.945 1 98.88 328 LEU B O 1
ATOM 6361 N N . SER B 1 329 ? -0.724 33.719 10.273 1 98.88 329 SER B N 1
ATOM 6362 C CA . SER B 1 329 ? -1.444 33.156 9.141 1 98.88 329 SER B CA 1
ATOM 6363 C C . SER B 1 329 ? -2.943 33.406 9.25 1 98.88 329 SER B C 1
ATOM 6365 O O . SER B 1 329 ? -3.572 33.875 8.297 1 98.88 329 SER B O 1
ATOM 6367 N N . CYS B 1 330 ? -3.523 33.156 10.375 1 98.75 330 CYS B N 1
ATOM 6368 C CA . CYS B 1 330 ? -4.953 33.312 10.617 1 98.75 330 CYS B CA 1
ATOM 6369 C C . CYS B 1 330 ? -5.336 34.812 10.555 1 98.75 330 CYS B C 1
ATOM 6371 O O . CYS B 1 330 ? -6.375 35.156 10 1 98.75 330 CYS B O 1
ATOM 6373 N N . ARG B 1 331 ? -4.484 35.625 11.133 1 98.81 331 ARG B N 1
ATOM 6374 C CA . ARG B 1 331 ? -4.73 37.062 11.125 1 98.81 331 ARG B CA 1
ATOM 6375 C C . ARG B 1 331 ? -4.84 37.594 9.695 1 98.81 331 ARG B C 1
ATOM 6377 O O . ARG B 1 331 ? -5.789 38.312 9.359 1 98.81 331 ARG B O 1
ATOM 6384 N N . VAL B 1 332 ? -3.898 37.219 8.906 1 98.94 332 VAL B N 1
ATOM 6385 C CA . VAL B 1 332 ? -3.848 37.688 7.523 1 98.94 332 VAL B CA 1
ATOM 6386 C C . VAL B 1 332 ? -5.039 37.125 6.746 1 98.94 332 VAL B C 1
ATOM 6388 O O . VAL B 1 332 ? -5.676 37.875 5.977 1 98.94 332 VAL B O 1
ATOM 6391 N N . MET B 1 333 ? -5.402 35.875 6.91 1 98.88 333 MET B N 1
ATOM 6392 C CA . MET B 1 333 ? -6.531 35.25 6.219 1 98.88 333 MET B CA 1
ATOM 6393 C C . MET B 1 333 ? -7.84 35.938 6.598 1 98.88 333 MET B C 1
ATOM 6395 O O . MET B 1 333 ? -8.648 36.281 5.73 1 98.88 333 MET B O 1
ATOM 6399 N N . LEU B 1 334 ? -8.07 36.156 7.895 1 98.88 334 LEU B N 1
ATOM 6400 C CA . LEU B 1 334 ? -9.289 36.812 8.375 1 98.88 334 LEU B CA 1
ATOM 6401 C C . LEU B 1 334 ? -9.398 38.219 7.859 1 98.88 334 LEU B C 1
ATOM 6403 O O . LEU B 1 334 ? -10.5 38.719 7.559 1 98.88 334 LEU B O 1
ATOM 6407 N N . GLN B 1 335 ? -8.242 38.906 7.816 1 98.88 335 GLN B N 1
ATOM 6408 C CA . GLN B 1 335 ? -8.25 40.25 7.246 1 98.88 335 GLN B CA 1
ATOM 6409 C C . GLN B 1 335 ? -8.703 40.25 5.793 1 98.88 335 GLN B C 1
ATOM 6411 O O . GLN B 1 335 ? -9.5 41.094 5.371 1 98.88 335 GLN B O 1
ATOM 6416 N N . GLN B 1 336 ? -8.203 39.312 5.008 1 98.88 336 GLN B N 1
ATOM 6417 C CA . GLN B 1 336 ? -8.609 39.156 3.615 1 98.88 336 GLN B CA 1
ATOM 6418 C C . GLN B 1 336 ? -10.109 38.875 3.51 1 98.88 336 GLN B C 1
ATOM 6420 O O . GLN B 1 336 ? -10.789 39.406 2.643 1 98.88 336 GLN B O 1
ATOM 6425 N N . LEU B 1 337 ? -10.617 38 4.363 1 98.88 337 LEU B N 1
ATOM 6426 C CA . LEU B 1 337 ? -12.031 37.656 4.359 1 98.88 337 LEU B CA 1
ATOM 6427 C C . LEU B 1 337 ? -12.883 38.844 4.75 1 98.88 337 LEU B C 1
ATOM 6429 O O . LEU B 1 337 ? -13.984 39.031 4.227 1 98.88 337 LEU B O 1
ATOM 6433 N N . LYS B 1 338 ? -12.367 39.625 5.668 1 98.88 338 LYS B N 1
ATOM 6434 C CA . LYS B 1 338 ? -13.039 40.875 6.043 1 98.88 338 LYS B CA 1
ATOM 6435 C C . LYS B 1 338 ? -13.062 41.844 4.879 1 98.88 338 LYS B C 1
ATOM 6437 O O . LYS B 1 338 ? -14.109 42.406 4.555 1 98.88 338 LYS B O 1
ATOM 6442 N N . ASP B 1 339 ? -11.922 42.062 4.262 1 98.75 339 ASP B N 1
ATOM 6443 C CA . ASP B 1 339 ? -11.805 42.969 3.148 1 98.75 339 ASP B CA 1
ATOM 6444 C C . ASP B 1 339 ? -12.727 42.594 1.998 1 98.75 339 ASP B C 1
ATOM 6446 O O . ASP B 1 339 ? -13.219 43.438 1.263 1 98.75 339 ASP B O 1
ATOM 6450 N N . GLY B 1 340 ? -12.945 41.312 1.855 1 98.31 340 GLY B N 1
ATOM 6451 C CA . GLY B 1 340 ? -13.812 40.812 0.805 1 98.31 340 GLY B CA 1
ATOM 6452 C C . GLY B 1 340 ? -15.281 40.844 1.195 1 98.31 340 GLY B C 1
ATOM 6453 O O . GLY B 1 340 ? -16.141 40.469 0.39 1 98.31 340 GLY B O 1
ATOM 6454 N N . GLY B 1 341 ? -15.594 41.188 2.41 1 98.5 341 GLY B N 1
ATOM 6455 C CA . GLY B 1 341 ? -16.969 41.406 2.816 1 98.5 341 GLY B CA 1
ATOM 6456 C C . GLY B 1 341 ? -17.594 40.219 3.537 1 98.5 341 GLY B C 1
ATOM 6457 O O . GLY B 1 341 ? -18.75 40.281 3.953 1 98.5 341 GLY B O 1
ATOM 6458 N N . MET B 1 342 ? -16.891 39.156 3.754 1 98.75 342 MET B N 1
ATOM 6459 C CA . MET B 1 342 ? -17.453 37.969 4.402 1 98.75 342 MET B CA 1
ATOM 6460 C C . MET B 1 342 ? -17.484 38.125 5.918 1 98.75 342 MET B C 1
ATOM 6462 O O . MET B 1 342 ? -18.375 37.625 6.59 1 98.75 342 MET B O 1
ATOM 6466 N N . LEU B 1 343 ? -16.5 38.875 6.391 1 98.88 343 LEU B N 1
ATOM 6467 C CA . LEU B 1 343 ? -16.391 39.125 7.824 1 98.88 343 LEU B CA 1
ATOM 6468 C C . LEU B 1 343 ? -16.469 40.594 8.133 1 98.88 343 LEU B C 1
ATOM 6470 O O . LEU B 1 343 ? -16.328 41.438 7.23 1 98.88 343 LEU B O 1
ATOM 6474 N N . LYS B 1 344 ? -16.719 40.938 9.391 1 98.69 344 LYS B N 1
ATOM 6475 C CA . LYS B 1 344 ? -16.766 42.312 9.875 1 98.69 344 LYS B CA 1
ATOM 6476 C C . LYS B 1 344 ? -16.234 42.406 11.297 1 98.69 344 LYS B C 1
ATOM 6478 O O . LYS B 1 344 ? -16.141 41.406 12.008 1 98.69 344 LYS B O 1
ATOM 6483 N N . GLY B 1 345 ? -15.859 43.625 11.688 1 98.44 345 GLY B N 1
ATOM 6484 C CA . GLY B 1 345 ? -15.328 43.844 13.016 1 98.44 345 GLY B CA 1
ATOM 6485 C C . GLY B 1 345 ? -13.812 43.781 13.062 1 98.44 345 GLY B C 1
ATOM 6486 O O . GLY B 1 345 ? -13.148 43.969 12.039 1 98.44 345 GLY B O 1
ATOM 6487 N N . ASP B 1 346 ? -13.273 43.625 14.32 1 98.44 346 ASP B N 1
ATOM 6488 C CA . ASP B 1 346 ? -11.828 43.688 14.547 1 98.44 346 ASP B CA 1
ATOM 6489 C C . ASP B 1 346 ? -11.195 42.312 14.445 1 98.44 346 ASP B C 1
ATOM 6491 O O . ASP B 1 346 ? -11.656 41.344 15.078 1 98.44 346 ASP B O 1
ATOM 6495 N N . VAL B 1 347 ? -10.125 42.219 13.703 1 98.62 347 VAL B N 1
ATOM 6496 C CA . VAL B 1 347 ? -9.5 40.938 13.422 1 98.62 347 VAL B CA 1
ATOM 6497 C C . VAL B 1 347 ? -8.93 40.344 14.703 1 98.62 347 VAL B C 1
ATOM 6499 O O . VAL B 1 347 ? -8.977 39.125 14.914 1 98.62 347 VAL B O 1
ATOM 6502 N N . GLU B 1 348 ? -8.336 41.156 15.547 1 98.19 348 GLU B N 1
ATOM 6503 C CA . GLU B 1 348 ? -7.785 40.656 16.797 1 98.19 348 GLU B CA 1
ATOM 6504 C C . GLU B 1 348 ? -8.883 40.062 17.688 1 98.19 348 GLU B C 1
ATOM 6506 O O . GLU B 1 348 ? -8.664 39.094 18.391 1 98.19 348 GLU B O 1
ATOM 6511 N N . GLU B 1 349 ? -10.031 40.688 17.656 1 98.31 349 GLU B N 1
ATOM 6512 C CA . GLU B 1 349 ? -11.172 40.156 18.406 1 98.31 349 GLU B CA 1
ATOM 6513 C C . GLU B 1 349 ? -11.633 38.844 17.812 1 98.31 349 GLU B C 1
ATOM 6515 O O . GLU B 1 349 ? -12.055 37.938 18.562 1 98.31 349 GLU B O 1
ATOM 6520 N N . MET B 1 350 ? -11.648 38.75 16.484 1 98.44 350 MET B N 1
ATOM 6521 C CA . MET B 1 350 ? -11.977 37.469 15.836 1 98.44 350 MET B CA 1
ATOM 6522 C C . MET B 1 350 ? -11.055 36.375 16.312 1 98.44 350 MET B C 1
ATOM 6524 O O . MET B 1 350 ? -11.516 35.25 16.625 1 98.44 350 MET B O 1
ATOM 6528 N N . LEU B 1 351 ? -9.727 36.656 16.375 1 98 351 LEU B N 1
ATOM 6529 C CA . LEU B 1 351 ? -8.742 35.688 16.828 1 98 351 LEU B CA 1
ATOM 6530 C C . LEU B 1 351 ? -9.016 35.281 18.266 1 98 351 LEU B C 1
ATOM 6532 O O . LEU B 1 351 ? -9.023 34.094 18.578 1 98 351 LEU B O 1
ATOM 6536 N N . SER B 1 352 ? -9.25 36.281 19.125 1 96.88 352 SER B N 1
ATOM 6537 C CA . SER B 1 352 ? -9.508 36 20.531 1 96.88 352 SER B CA 1
ATOM 6538 C C . SER B 1 352 ? -10.75 35.156 20.719 1 96.88 352 SER B C 1
ATOM 6540 O O . SER B 1 352 ? -10.805 34.344 21.641 1 96.88 352 SER B O 1
ATOM 6542 N N . ALA B 1 353 ? -11.711 35.344 19.844 1 97.62 353 ALA B N 1
ATOM 6543 C CA . ALA B 1 353 ? -12.969 34.594 19.938 1 97.62 353 ALA B CA 1
ATOM 6544 C C . ALA B 1 353 ? -12.82 33.188 19.391 1 97.62 353 ALA B C 1
ATOM 6546 O O . ALA B 1 353 ? -13.695 32.344 19.594 1 97.62 353 ALA B O 1
ATOM 6547 N N . GLY B 1 354 ? -11.75 32.906 18.656 1 97.62 354 GLY B N 1
ATOM 6548 C CA . GLY B 1 354 ? -11.5 31.578 18.125 1 97.62 354 GLY B CA 1
ATOM 6549 C C . GLY B 1 354 ? -12.125 31.359 16.75 1 97.62 354 GLY B C 1
ATOM 6550 O O . GLY B 1 354 ? -12.312 30.219 16.328 1 97.62 354 GLY B O 1
ATOM 6551 N N . LEU B 1 355 ? -12.461 32.469 16.016 1 98.38 355 LEU B N 1
ATOM 6552 C CA . LEU B 1 355 ? -13.156 32.375 14.734 1 98.38 355 LEU B CA 1
ATOM 6553 C C . LEU B 1 355 ? -12.32 31.641 13.703 1 98.38 355 LEU B C 1
ATOM 6555 O O . LEU B 1 355 ? -12.867 30.984 12.812 1 98.38 355 LEU B O 1
ATOM 6559 N N . PRO B 1 356 ? -10.969 31.703 13.812 1 98 356 PRO B N 1
ATOM 6560 C CA . PRO B 1 356 ? -10.172 31.031 12.781 1 98 356 PRO B CA 1
ATOM 6561 C C . PRO B 1 356 ? -10.5 29.547 12.648 1 98 356 PRO B C 1
ATOM 6563 O O . PRO B 1 356 ? -10.438 29 11.547 1 98 356 PRO B O 1
ATOM 6566 N N . ALA B 1 357 ? -10.852 28.875 13.688 1 97.06 357 ALA B N 1
ATOM 6567 C CA . ALA B 1 357 ? -11.102 27.438 13.695 1 97.06 357 ALA B CA 1
ATOM 6568 C C . ALA B 1 357 ? -12.305 27.078 12.828 1 97.06 357 ALA B C 1
ATOM 6570 O O . ALA B 1 357 ? -12.43 25.938 12.375 1 97.06 357 ALA B O 1
ATOM 6571 N N . THR B 1 358 ? -13.172 28.047 12.594 1 97.69 358 THR B N 1
ATOM 6572 C CA . THR B 1 358 ? -14.312 27.828 11.711 1 97.69 358 THR B CA 1
ATOM 6573 C C . THR B 1 358 ? -13.852 27.578 10.273 1 97.69 358 THR B C 1
ATOM 6575 O O . THR B 1 358 ? -14.43 26.75 9.562 1 97.69 358 THR B O 1
ATOM 6578 N N . PHE B 1 359 ? -12.789 28.297 9.898 1 98.25 359 PHE B N 1
ATOM 6579 C CA . PHE B 1 359 ? -12.32 28.25 8.516 1 98.25 359 PHE B CA 1
ATOM 6580 C C . PHE B 1 359 ? -11.148 27.297 8.367 1 98.25 359 PHE B C 1
ATOM 6582 O O . PHE B 1 359 ? -10.945 26.703 7.301 1 98.25 359 PHE B O 1
ATOM 6589 N N . GLN B 1 360 ? -10.352 27.172 9.352 1 97.88 360 GLN B N 1
ATOM 6590 C CA . GLN B 1 360 ? -9.188 26.281 9.367 1 97.88 360 GLN B CA 1
ATOM 6591 C C . GLN B 1 360 ? -9.109 25.484 10.664 1 97.88 360 GLN B C 1
ATOM 6593 O O . GLN B 1 360 ? -8.391 25.859 11.586 1 97.88 360 GLN B O 1
ATOM 6598 N N . PRO B 1 361 ? -9.688 24.344 10.633 1 96.25 361 PRO B N 1
ATOM 6599 C CA . PRO B 1 361 ? -9.719 23.578 11.875 1 96.25 361 PRO B CA 1
ATOM 6600 C C . PRO B 1 361 ? -8.406 22.844 12.156 1 96.25 361 PRO B C 1
ATOM 6602 O O . PRO B 1 361 ? -8.203 22.328 13.258 1 96.25 361 PRO B O 1
ATOM 6605 N N . HIS B 1 362 ? -7.578 22.656 11.148 1 96.19 362 HIS B N 1
ATOM 6606 C CA . HIS B 1 362 ? -6.285 22.016 11.352 1 96.19 362 HIS B CA 1
ATOM 6607 C C . HIS B 1 362 ? -5.195 23.047 11.633 1 96.19 362 HIS B C 1
ATOM 6609 O O . HIS B 1 362 ? -5.43 24.25 11.539 1 96.19 362 HIS B O 1
ATOM 6615 N N . GLY B 1 363 ? -4.035 22.656 12.023 1 97.38 363 GLY B N 1
ATOM 6616 C CA . GLY B 1 363 ? -2.906 23.531 12.281 1 97.38 363 GLY B CA 1
ATOM 6617 C C . GLY B 1 363 ? -2.238 24.047 11.023 1 97.38 363 GLY B C 1
ATOM 6618 O O . GLY B 1 363 ? -2.615 23.656 9.914 1 97.38 363 GLY B O 1
ATOM 6619 N N . LEU B 1 364 ? -1.277 24.938 11.219 1 98.56 364 LEU B N 1
ATOM 6620 C CA . LEU B 1 364 ? -0.605 25.609 10.109 1 98.56 364 LEU B CA 1
ATOM 6621 C C . LEU B 1 364 ? 0.308 24.641 9.367 1 98.56 364 LEU B C 1
ATOM 6623 O O . LEU B 1 364 ? 0.624 24.859 8.195 1 98.56 364 LEU B O 1
ATOM 6627 N N . GLY B 1 365 ? 0.76 23.641 10.094 1 98.38 365 GLY B N 1
ATOM 6628 C CA . GLY B 1 365 ? 1.671 22.688 9.477 1 98.38 365 GLY B CA 1
ATOM 6629 C C . GLY B 1 365 ? 2.295 21.719 10.477 1 98.38 365 GLY B C 1
ATOM 6630 O O . GLY B 1 365 ? 1.736 21.484 11.547 1 98.38 365 GLY B O 1
ATOM 6631 N N . HIS B 1 366 ? 3.312 21.047 10.023 1 98.69 366 HIS B N 1
ATOM 6632 C CA . HIS B 1 366 ? 3.994 20.031 10.812 1 98.69 366 HIS B CA 1
ATOM 6633 C C . HIS B 1 366 ? 5.441 19.859 10.367 1 98.69 366 HIS B C 1
ATOM 6635 O O . HIS B 1 366 ? 5.809 20.297 9.266 1 98.69 366 HIS B O 1
ATOM 6641 N N . LEU B 1 367 ? 6.238 19.312 11.297 1 98.75 367 LEU B N 1
ATOM 6642 C CA . LEU B 1 367 ? 7.551 18.828 10.875 1 98.75 367 LEU B CA 1
ATOM 6643 C C . LEU B 1 367 ? 7.422 17.719 9.836 1 98.75 367 LEU B C 1
ATOM 6645 O O . LEU B 1 367 ? 6.492 16.922 9.898 1 98.75 367 LEU B O 1
ATOM 6649 N N . ILE B 1 368 ? 8.305 17.734 8.906 1 98.75 368 ILE B N 1
ATOM 6650 C CA . ILE B 1 368 ? 8.281 16.703 7.867 1 98.75 368 ILE B CA 1
ATOM 6651 C C . ILE B 1 368 ? 9.695 16.188 7.617 1 98.75 368 ILE B C 1
ATOM 6653 O O . ILE B 1 368 ? 10.672 16.938 7.781 1 98.75 368 ILE B O 1
ATOM 6657 N N . GLY B 1 369 ? 9.922 14.938 7.375 1 98.5 369 GLY B N 1
ATOM 6658 C CA . GLY B 1 369 ? 11.164 14.219 7.125 1 98.5 369 GLY B CA 1
ATOM 6659 C C . GLY B 1 369 ? 10.938 12.773 6.727 1 98.5 369 GLY B C 1
ATOM 6660 O O . GLY B 1 369 ? 10.312 12.5 5.699 1 98.5 369 GLY B O 1
ATOM 6661 N N . LEU B 1 370 ? 11.281 11.852 7.59 1 98.5 370 LEU B N 1
ATOM 6662 C CA . LEU B 1 370 ? 11.102 10.43 7.312 1 98.5 370 LEU B CA 1
ATOM 6663 C C . LEU B 1 370 ? 9.648 10.016 7.52 1 98.5 370 LEU B C 1
ATOM 6665 O O . LEU B 1 370 ? 9.234 8.953 7.059 1 98.5 370 LEU B O 1
ATOM 6669 N N . ASP B 1 371 ? 8.914 10.789 8.227 1 98.06 371 ASP B N 1
ATOM 6670 C CA . ASP B 1 371 ? 7.457 10.695 8.32 1 98.06 371 ASP B CA 1
ATOM 6671 C C . ASP B 1 371 ? 6.785 11.961 7.793 1 98.06 371 ASP B C 1
ATOM 6673 O O . ASP B 1 371 ? 7.355 13.047 7.867 1 98.06 371 ASP B O 1
ATOM 6677 N N . VAL B 1 372 ? 5.598 11.789 7.195 1 98.38 372 VAL B N 1
ATOM 6678 C CA . VAL B 1 372 ? 4.898 12.977 6.723 1 98.38 372 VAL B CA 1
ATOM 6679 C C . VAL B 1 372 ? 4.645 13.93 7.891 1 98.38 372 VAL B C 1
ATOM 6681 O O . VAL B 1 372 ? 4.91 15.133 7.793 1 98.38 372 VAL B O 1
ATOM 6684 N N . HIS B 1 373 ? 4.082 13.398 8.938 1 98.25 373 HIS B N 1
ATOM 6685 C CA . HIS B 1 373 ? 4.098 14.094 10.219 1 98.25 373 HIS B CA 1
ATOM 6686 C C . HIS B 1 373 ? 5.254 13.617 11.094 1 98.25 373 HIS B C 1
ATOM 6688 O O . HIS B 1 373 ? 5.102 12.672 11.875 1 98.25 373 HIS B O 1
ATOM 6694 N N . ASP B 1 374 ? 6.34 14.266 10.898 1 98 374 ASP B N 1
ATOM 6695 C CA . ASP B 1 374 ? 7.598 13.797 11.477 1 98 374 ASP B CA 1
ATOM 6696 C C . ASP B 1 374 ? 7.641 14.055 12.977 1 98 374 ASP B C 1
ATOM 6698 O O . ASP B 1 374 ? 6.805 14.789 13.516 1 98 374 ASP B O 1
ATOM 6702 N N . VAL B 1 375 ? 8.586 13.562 13.672 1 96.5 375 VAL B N 1
ATOM 6703 C CA . VAL B 1 375 ? 8.688 13.523 15.125 1 96.5 375 VAL B CA 1
ATOM 6704 C C . VAL B 1 375 ? 9.312 14.82 15.641 1 96.5 375 VAL B C 1
ATOM 6706 O O . VAL B 1 375 ? 9.805 15.633 14.852 1 96.5 375 VAL B O 1
ATOM 6709 N N . GLY B 1 376 ? 9.148 15.039 16.969 1 96.88 376 GLY B N 1
ATOM 6710 C CA . GLY B 1 376 ? 9.875 16.109 17.625 1 96.88 376 GLY B CA 1
ATOM 6711 C C . GLY B 1 376 ? 9.016 17.344 17.891 1 96.88 376 GLY B C 1
ATOM 6712 O O . GLY B 1 376 ? 9.508 18.344 18.422 1 96.88 376 GLY B O 1
ATOM 6713 N N . GLY B 1 377 ? 7.734 17.25 17.516 1 97.44 377 GLY B N 1
ATOM 6714 C CA . GLY B 1 377 ? 6.871 18.406 17.703 1 97.44 377 GLY B CA 1
ATOM 6715 C C . GLY B 1 377 ? 6.668 18.781 19.156 1 97.44 377 GLY B C 1
ATOM 6716 O O . GLY B 1 377 ? 6.598 19.969 19.5 1 97.44 377 GLY B O 1
ATOM 6717 N N . TYR B 1 378 ? 6.57 17.812 20.016 1 97.31 378 TYR B N 1
ATOM 6718 C CA . TYR B 1 378 ? 6.277 18.031 21.438 1 97.31 378 TYR B CA 1
ATOM 6719 C C . TYR B 1 378 ? 7.199 17.203 22.312 1 97.31 378 TYR B C 1
ATOM 6721 O O . TYR B 1 378 ? 6.734 16.453 23.172 1 97.31 378 TYR B O 1
ATOM 6729 N N . LEU B 1 379 ? 8.492 17.359 22.188 1 95.5 379 LEU B N 1
ATOM 6730 C CA . LEU B 1 379 ? 9.469 16.703 23.047 1 95.5 379 LEU B CA 1
ATOM 6731 C C . LEU B 1 379 ? 9.609 17.453 24.375 1 95.5 379 LEU B C 1
ATOM 6733 O O . LEU B 1 379 ? 9.242 18.625 24.469 1 95.5 379 LEU B O 1
ATOM 6737 N N . GLU B 1 380 ? 10.102 16.75 25.359 1 92.38 380 GLU B N 1
ATOM 6738 C CA . GLU B 1 380 ? 10.375 17.391 26.641 1 92.38 380 GLU B CA 1
ATOM 6739 C C . GLU B 1 380 ? 11.305 18.594 26.469 1 92.38 380 GLU B C 1
ATOM 6741 O O . GLU B 1 380 ? 12.281 18.531 25.719 1 92.38 380 GLU B O 1
ATOM 6746 N N . GLY B 1 381 ? 10.961 19.562 27.156 1 93.19 381 GLY B N 1
ATOM 6747 C CA . GLY B 1 381 ? 11.781 20.766 27.078 1 93.19 381 GLY B CA 1
ATOM 6748 C C . GLY B 1 381 ? 11.359 21.719 25.984 1 93.19 381 GLY B C 1
ATOM 6749 O O . GLY B 1 381 ? 11.836 22.844 25.922 1 93.19 381 GLY B O 1
ATOM 6750 N N . GLN B 1 382 ? 10.523 21.297 25.172 1 96 382 GLN B N 1
ATOM 6751 C CA . GLN B 1 382 ? 9.961 22.141 24.109 1 96 382 GLN B CA 1
ATOM 6752 C C . GLN B 1 382 ? 8.594 22.688 24.516 1 96 382 GLN B C 1
ATOM 6754 O O . GLN B 1 382 ? 7.957 22.172 25.438 1 96 382 GLN B O 1
ATOM 6759 N N . PRO B 1 383 ? 8.164 23.797 23.828 1 97.31 383 PRO B N 1
ATOM 6760 C CA . PRO B 1 383 ? 6.844 24.328 24.172 1 97.31 383 PRO B CA 1
ATOM 6761 C C . PRO B 1 383 ? 5.742 23.281 24.109 1 97.31 383 PRO B C 1
ATOM 6763 O O . PRO B 1 383 ? 5.719 22.453 23.203 1 97.31 383 PRO B O 1
ATOM 6766 N N . PRO B 1 384 ? 4.93 23.234 25.141 1 96.69 384 PRO B N 1
ATOM 6767 C CA . PRO B 1 384 ? 3.828 22.266 25.141 1 96.69 384 PRO B CA 1
ATOM 6768 C C . PRO B 1 384 ? 2.744 22.625 24.109 1 96.69 384 PRO B C 1
ATOM 6770 O O . PRO B 1 384 ? 2.709 23.734 23.609 1 96.69 384 PRO B O 1
ATOM 6773 N N . ARG B 1 385 ? 1.916 21.719 23.812 1 96.62 385 ARG B N 1
ATOM 6774 C CA . ARG B 1 385 ? 0.779 21.969 22.938 1 96.62 385 ARG B CA 1
ATOM 6775 C C . ARG B 1 385 ? -0.158 23.016 23.531 1 96.62 385 ARG B C 1
ATOM 6777 O O . ARG B 1 385 ? -0.569 22.906 24.688 1 96.62 385 ARG B O 1
ATOM 6784 N N . PRO B 1 386 ? -0.445 24 22.719 1 96.81 386 PRO B N 1
ATOM 6785 C CA . PRO B 1 386 ? -1.415 24.984 23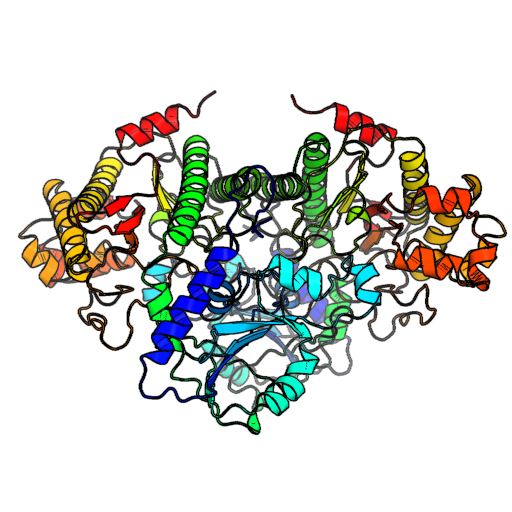.219 1 96.81 386 PRO B CA 1
ATOM 6786 C C . PRO B 1 386 ? -2.754 24.344 23.578 1 96.81 386 PRO B C 1
ATOM 6788 O O . PRO B 1 386 ? -3.16 23.359 22.969 1 96.81 386 PRO B O 1
ATOM 6791 N N . THR B 1 387 ? -3.432 24.938 24.562 1 94.75 387 THR B N 1
ATOM 6792 C CA . THR B 1 387 ? -4.676 24.344 25.047 1 94.75 387 THR B CA 1
ATOM 6793 C C . THR B 1 387 ? -5.883 25.094 24.484 1 94.75 387 THR B C 1
ATOM 6795 O O . THR B 1 387 ? -7.012 24.609 24.547 1 94.75 387 THR B O 1
ATOM 6798 N N . GLU B 1 388 ? -5.645 26.359 23.953 1 92.81 388 GLU B N 1
ATOM 6799 C CA . GLU B 1 388 ? -6.75 27.094 23.359 1 92.81 388 GLU B CA 1
ATOM 6800 C C . GLU B 1 388 ? -7.418 26.297 22.25 1 92.81 388 GLU B C 1
ATOM 6802 O O . GLU B 1 388 ? -6.742 25.625 21.453 1 92.81 388 GLU B O 1
ATOM 6807 N N . GLU B 1 389 ? -8.711 26.375 22.156 1 88.75 389 GLU B N 1
ATOM 6808 C CA . GLU B 1 389 ? -9.531 25.547 21.281 1 88.75 389 GLU B CA 1
ATOM 6809 C C . GLU B 1 389 ? -9.109 25.688 19.828 1 88.75 389 GLU B C 1
ATOM 6811 O O . GLU B 1 389 ? -9.102 24.703 19.078 1 88.75 389 GLU B O 1
ATOM 6816 N N . TRP B 1 390 ? -8.805 26.922 19.438 1 94.5 390 TRP B N 1
ATOM 6817 C CA . TRP B 1 390 ? -8.523 27.109 18.016 1 94.5 390 TRP B CA 1
ATOM 6818 C C . TRP B 1 390 ? -7.043 26.891 17.719 1 94.5 390 TRP B C 1
ATOM 6820 O O . TRP B 1 390 ? -6.621 26.953 16.562 1 94.5 390 TRP B O 1
ATOM 6830 N N . LEU B 1 391 ? -6.18 26.516 18.797 1 96.5 391 LEU B N 1
ATOM 6831 C CA . LEU B 1 391 ? -4.746 26.297 18.625 1 96.5 391 LEU B CA 1
ATOM 6832 C C . LEU B 1 391 ? -4.371 24.859 18.953 1 96.5 391 LEU B C 1
ATOM 6834 O O . LEU B 1 391 ? -3.266 24.422 18.641 1 96.5 391 LEU B O 1
ATOM 6838 N N . LYS B 1 392 ? -5.266 24.094 19.516 1 94.5 392 LYS B N 1
ATOM 6839 C CA . LYS B 1 392 ? -4.961 22.797 20.125 1 94.5 392 LYS B CA 1
ATOM 6840 C C . LYS B 1 392 ? -4.621 21.75 19.078 1 94.5 392 LYS B C 1
ATOM 6842 O O . LYS B 1 392 ? -4.098 20.688 19.406 1 94.5 392 LYS B O 1
ATOM 6847 N N . ASN B 1 393 ? -4.953 22.016 17.828 1 95.25 393 ASN B N 1
ATOM 6848 C CA . ASN B 1 393 ? -4.691 21.031 16.781 1 95.25 393 ASN B CA 1
ATOM 6849 C C . ASN B 1 393 ? -3.342 21.266 16.109 1 95.25 393 ASN B C 1
ATOM 6851 O O . ASN B 1 393 ? -3.006 20.594 15.133 1 95.25 393 ASN B O 1
ATOM 6855 N N . LEU B 1 394 ? -2.539 22.234 16.625 1 98.06 394 LEU B N 1
ATOM 6856 C CA . LEU B 1 394 ? -1.167 22.391 16.156 1 98.06 394 LEU B CA 1
ATOM 6857 C C . LEU B 1 394 ? -0.371 21.109 16.391 1 98.06 394 LEU B C 1
ATOM 6859 O O . LEU B 1 394 ? -0.413 20.531 17.484 1 98.06 394 LEU B O 1
ATOM 6863 N N . ARG B 1 395 ? 0.367 20.672 15.383 1 97.56 395 ARG B N 1
ATOM 6864 C CA . ARG B 1 395 ? 1.114 19.438 15.484 1 97.56 395 ARG B CA 1
ATOM 6865 C C . ARG B 1 395 ? 2.488 19.672 16.109 1 97.56 395 ARG B C 1
ATOM 6867 O O . ARG B 1 395 ? 3.186 18.719 16.469 1 97.56 395 ARG B O 1
ATOM 6874 N N . PHE B 1 396 ? 2.938 20.828 16.234 1 97.75 396 PHE B N 1
ATOM 6875 C CA . PHE B 1 396 ? 4.113 21.219 17 1 97.75 396 PHE B CA 1
ATOM 6876 C C . PHE B 1 396 ? 4.047 22.688 17.391 1 97.75 396 PHE B C 1
ATOM 6878 O O . PHE B 1 396 ? 3.219 23.438 16.859 1 97.75 396 PHE B O 1
ATOM 6885 N N . ALA B 1 397 ? 4.785 23.125 18.312 1 98.19 397 ALA B N 1
ATOM 6886 C CA . ALA B 1 397 ? 4.738 24.484 18.844 1 98.19 397 ALA B CA 1
ATOM 6887 C C . ALA B 1 397 ? 6.141 25.047 19.047 1 98.19 397 ALA B C 1
ATOM 6889 O O . ALA B 1 397 ? 6.328 26.031 19.766 1 98.19 397 ALA B O 1
ATOM 6890 N N . ARG B 1 398 ? 7.086 24.516 18.406 1 98.31 398 ARG B N 1
ATOM 6891 C CA . ARG B 1 398 ? 8.492 24.812 18.656 1 98.31 398 ARG B CA 1
ATOM 6892 C C . ARG B 1 398 ? 8.852 26.219 18.172 1 98.31 398 ARG B C 1
ATOM 6894 O O . ARG B 1 398 ? 8.141 26.797 17.344 1 98.31 398 ARG B O 1
ATOM 6901 N N . ILE B 1 399 ? 9.969 26.734 18.812 1 98.69 399 ILE B N 1
ATOM 6902 C CA . ILE B 1 399 ? 10.68 27.844 18.188 1 98.69 399 ILE B CA 1
ATOM 6903 C C . ILE B 1 399 ? 11.477 27.344 16.984 1 98.69 399 ILE B C 1
ATOM 6905 O O . ILE B 1 399 ? 12.266 26.406 17.109 1 98.69 399 ILE B O 1
ATOM 6909 N N . LEU B 1 400 ? 11.172 27.922 15.82 1 98.81 400 LEU B N 1
ATOM 6910 C CA . LEU B 1 400 ? 11.828 27.484 14.594 1 98.81 400 LEU B CA 1
ATOM 6911 C C . LEU B 1 400 ? 13.344 27.609 14.719 1 98.81 400 LEU B C 1
ATOM 6913 O O . LEU B 1 400 ? 13.852 28.547 15.352 1 98.81 400 LEU B O 1
ATOM 6917 N N . LYS B 1 401 ? 14.016 26.688 14.18 1 98.75 401 LYS B N 1
ATOM 6918 C CA . LYS B 1 401 ? 15.477 26.672 14.102 1 98.75 401 LYS B CA 1
ATOM 6919 C C . LYS B 1 401 ? 15.953 26.406 12.68 1 98.75 401 LYS B C 1
ATOM 6921 O O . LYS B 1 401 ? 15.328 25.625 11.953 1 98.75 401 LYS B O 1
ATOM 6926 N N . ALA B 1 402 ? 17.109 27.109 12.336 1 98.75 402 ALA B N 1
ATOM 6927 C CA . ALA B 1 402 ? 17.719 26.766 11.055 1 98.75 402 ALA B CA 1
ATOM 6928 C C . ALA B 1 402 ? 17.969 25.266 10.945 1 98.75 402 ALA B C 1
ATOM 6930 O O . ALA B 1 402 ? 18.5 24.656 11.875 1 98.75 402 ALA B O 1
ATOM 6931 N N . GLY B 1 403 ? 17.516 24.703 9.836 1 98.56 403 GLY B N 1
ATOM 6932 C CA . GLY B 1 403 ? 17.656 23.281 9.625 1 98.56 403 GLY B CA 1
ATOM 6933 C C . GLY B 1 403 ? 16.359 22.516 9.812 1 98.56 403 GLY B C 1
ATOM 6934 O O . GLY B 1 403 ? 16.25 21.359 9.398 1 98.56 403 GLY B O 1
ATOM 6935 N N . MET B 1 404 ? 15.391 23.141 10.484 1 98.88 404 MET B N 1
ATOM 6936 C CA . MET B 1 404 ? 14.062 22.531 10.547 1 98.88 404 MET B CA 1
ATOM 6937 C C . MET B 1 404 ? 13.414 22.531 9.164 1 98.88 404 MET B C 1
ATOM 6939 O O . MET B 1 404 ? 13.641 23.422 8.359 1 98.88 404 MET B O 1
ATOM 6943 N N . TYR B 1 405 ? 12.758 21.516 8.852 1 98.88 405 TYR B N 1
ATOM 6944 C CA . TYR B 1 405 ? 11.961 21.359 7.641 1 98.88 405 TYR B CA 1
ATOM 6945 C C . TYR B 1 405 ? 10.492 21.156 7.984 1 98.88 405 TYR B C 1
ATOM 6947 O O . TYR B 1 405 ? 10.141 20.219 8.719 1 98.88 405 TYR B O 1
ATOM 6955 N N . VAL B 1 406 ? 9.562 22.078 7.547 1 98.88 406 VAL B N 1
ATOM 6956 C CA . VAL B 1 406 ? 8.172 22.109 7.988 1 98.88 406 VAL B CA 1
ATOM 6957 C C . VAL B 1 406 ? 7.254 22.328 6.793 1 98.88 406 VAL B C 1
ATOM 6959 O O . VAL B 1 406 ? 7.699 22.766 5.727 1 98.88 406 VAL B O 1
ATOM 6962 N N . THR B 1 407 ? 6.047 21.938 6.949 1 98.88 407 THR B N 1
ATOM 6963 C CA . THR B 1 407 ? 5.035 22.359 5.988 1 98.88 407 THR B CA 1
ATOM 6964 C C . THR B 1 407 ? 4.391 23.672 6.43 1 98.88 407 THR B C 1
ATOM 6966 O O . THR B 1 407 ? 4.219 23.922 7.625 1 98.88 407 THR B O 1
ATOM 6969 N N . VAL B 1 408 ? 4.109 24.531 5.539 1 98.94 408 VAL B N 1
ATOM 6970 C CA . VAL B 1 408 ? 3.25 25.688 5.723 1 98.94 408 VAL B CA 1
ATOM 6971 C C . VAL B 1 408 ? 1.967 25.516 4.914 1 98.94 408 VAL B C 1
ATOM 6973 O O . VAL B 1 408 ? 1.98 25.625 3.686 1 98.94 408 VAL B O 1
ATOM 6976 N N . GLU B 1 409 ? 0.867 25.234 5.633 1 98.81 409 GLU B N 1
ATOM 6977 C CA . GLU B 1 409 ? -0.302 24.766 4.898 1 98.81 409 GLU B CA 1
ATOM 6978 C C . GLU B 1 409 ? -1.577 25.438 5.398 1 98.81 409 GLU B C 1
ATOM 6980 O O . GLU B 1 409 ? -2.545 24.766 5.754 1 98.81 409 GLU B O 1
ATOM 6985 N N . PRO B 1 410 ? -1.653 26.766 5.277 1 98.88 410 PRO B N 1
ATOM 6986 C CA . PRO B 1 410 ? -2.947 27.375 5.594 1 98.88 410 PRO B CA 1
ATOM 6987 C C . PRO B 1 410 ? -4.07 26.891 4.68 1 98.88 410 PRO B C 1
ATOM 6989 O O . PRO B 1 410 ? -3.809 26.422 3.568 1 98.88 410 PRO B O 1
ATOM 6992 N N . GLY B 1 411 ? -5.266 26.922 5.223 1 98.69 411 GLY B N 1
ATOM 6993 C CA . GLY B 1 411 ? -6.453 26.562 4.469 1 98.69 411 GLY B CA 1
ATOM 6994 C C . GLY B 1 411 ? -7.688 27.344 4.891 1 98.69 411 GLY B C 1
ATOM 6995 O O . GLY B 1 411 ? -7.711 27.938 5.969 1 98.69 411 GLY B O 1
ATOM 6996 N N . CYS B 1 412 ? -8.586 27.453 4.027 1 98.88 412 CYS B N 1
ATOM 6997 C CA . CYS B 1 412 ? -9.906 28.016 4.258 1 98.88 412 CYS B CA 1
ATOM 6998 C C . CYS B 1 412 ? -11 27.094 3.738 1 98.88 412 CYS B C 1
ATOM 7000 O O . CYS B 1 412 ? -11.125 26.891 2.529 1 98.88 412 CYS B O 1
ATOM 7002 N N . TYR B 1 413 ? -11.758 26.578 4.684 1 98.5 413 TYR B N 1
ATOM 7003 C CA . TYR B 1 413 ? -12.75 25.562 4.348 1 98.5 413 TYR B CA 1
ATOM 7004 C C . TYR B 1 413 ? -14.156 26.031 4.727 1 98.5 413 TYR B C 1
ATOM 7006 O O . TYR B 1 413 ? -14.32 26.797 5.676 1 98.5 413 TYR B O 1
ATOM 7014 N N . PHE B 1 414 ? -15.039 25.594 3.943 1 98.31 414 PHE B N 1
ATOM 7015 C CA . PHE B 1 414 ? -16.453 25.781 4.258 1 98.31 414 PHE B CA 1
ATOM 7016 C C . PHE B 1 414 ? -17.125 24.453 4.523 1 98.31 414 PHE B C 1
ATOM 7018 O O . PHE B 1 414 ? -17.625 23.812 3.596 1 98.31 414 PHE B O 1
ATOM 7025 N N . ILE B 1 415 ? -17.094 24.094 5.773 1 97.31 415 ILE B N 1
ATOM 7026 C CA . ILE B 1 415 ? -17.641 22.844 6.262 1 97.31 415 ILE B CA 1
ATOM 7027 C C . ILE B 1 415 ? -19 23.078 6.922 1 97.31 415 ILE B C 1
ATOM 7029 O O . ILE B 1 415 ? -19.094 23.859 7.879 1 97.31 415 ILE B O 1
ATOM 7033 N N . ASN B 1 416 ? -20.016 22.406 6.477 1 95.06 416 ASN B N 1
ATOM 7034 C CA . ASN B 1 416 ? -21.391 22.719 6.852 1 95.06 416 ASN B CA 1
ATOM 7035 C C . ASN B 1 416 ? -21.562 22.734 8.367 1 95.06 416 ASN B C 1
ATOM 7037 O O . ASN B 1 416 ? -22.125 23.688 8.914 1 95.06 416 ASN B O 1
ATOM 7041 N N . ILE B 1 417 ? -21.031 21.781 9.062 1 94.62 417 ILE B N 1
ATOM 7042 C CA . ILE B 1 417 ? -21.25 21.688 10.5 1 94.62 417 ILE B CA 1
ATOM 7043 C C . ILE B 1 417 ? -20.547 22.828 11.211 1 94.62 417 ILE B C 1
ATOM 7045 O O . ILE B 1 417 ? -21.062 23.359 12.211 1 94.62 417 ILE B O 1
ATOM 7049 N N . LEU B 1 418 ? -19.422 23.219 10.734 1 96.44 418 LEU B N 1
ATOM 7050 C CA . LEU B 1 418 ? -18.703 24.344 11.336 1 96.44 418 LEU B CA 1
ATOM 7051 C C . LEU B 1 418 ? -19.375 25.672 11.008 1 96.44 418 LEU B C 1
ATOM 7053 O O . LEU B 1 418 ? -19.438 26.562 11.844 1 96.44 418 LEU B O 1
ATOM 7057 N N . MET B 1 419 ? -19.875 25.797 9.75 1 97.44 419 MET B N 1
ATOM 7058 C CA . MET B 1 419 ? -20.609 27 9.359 1 97.44 419 MET B CA 1
ATOM 7059 C C . MET B 1 419 ? -21.844 27.188 10.227 1 97.44 419 MET B C 1
ATOM 7061 O O . MET B 1 419 ? -22.094 28.281 10.734 1 97.44 419 MET B O 1
ATOM 7065 N N . ASP B 1 420 ? -22.578 26.078 10.422 1 96.69 420 ASP B N 1
ATOM 7066 C CA . ASP B 1 420 ? -23.781 26.125 11.242 1 96.69 420 ASP B CA 1
ATOM 7067 C C . ASP B 1 420 ? -23.453 26.5 12.688 1 96.69 420 ASP B C 1
ATOM 7069 O O . ASP B 1 420 ? -24.156 27.312 13.297 1 96.69 420 ASP B O 1
ATOM 7073 N N . ARG B 1 421 ? -22.406 25.984 13.234 1 96.19 421 ARG B N 1
ATOM 7074 C CA . ARG B 1 421 ? -22 26.266 14.609 1 96.19 421 ARG B CA 1
ATOM 7075 C C . ARG B 1 421 ? -21.609 27.719 14.773 1 96.19 421 ARG B C 1
ATOM 7077 O O . ARG B 1 421 ? -21.969 28.359 15.766 1 96.19 421 ARG B O 1
ATOM 7084 N N . ALA B 1 422 ? -20.844 28.219 13.828 1 97.81 422 ALA B N 1
ATOM 7085 C CA . ALA B 1 422 ? -20.406 29.609 13.891 1 97.81 422 ALA B CA 1
ATOM 7086 C C . ALA B 1 422 ? -21.594 30.562 13.852 1 97.81 422 ALA B C 1
ATOM 7088 O O . ALA B 1 422 ? -21.625 31.562 14.578 1 97.81 422 ALA B O 1
ATOM 7089 N N . LEU B 1 423 ? -22.594 30.266 13.016 1 98.19 423 LEU B N 1
ATOM 7090 C CA . LEU B 1 423 ? -23.766 31.125 12.867 1 98.19 423 LEU B CA 1
ATOM 7091 C C . LEU B 1 423 ? -24.656 31.031 14.102 1 98.19 423 LEU B C 1
ATOM 7093 O O . LEU B 1 423 ? -25.391 31.984 14.406 1 98.19 423 LEU B O 1
ATOM 7097 N N . ALA B 1 424 ? -24.578 29.906 14.789 1 98.12 424 ALA B N 1
ATOM 7098 C CA . ALA B 1 424 ? -25.422 29.703 15.961 1 98.12 424 ALA B CA 1
ATOM 7099 C C . ALA B 1 424 ? -24.75 30.266 17.219 1 98.12 424 ALA B C 1
ATOM 7101 O O . ALA B 1 424 ? -25.406 30.469 18.234 1 98.12 424 ALA B O 1
ATOM 7102 N N . ASP B 1 425 ? -23.5 30.5 17.219 1 97.75 425 ASP B N 1
ATOM 7103 C CA . ASP B 1 425 ? -22.734 31.016 18.344 1 97.75 425 ASP B CA 1
ATOM 7104 C C . ASP B 1 425 ? -22.688 32.531 18.328 1 97.75 425 ASP B C 1
ATOM 7106 O O . ASP B 1 425 ? -22 33.125 17.484 1 97.75 425 ASP B O 1
ATOM 7110 N N . ASN B 1 426 ? -23.156 33.125 19.344 1 97.12 426 ASN B N 1
ATOM 7111 C CA . ASN B 1 426 ? -23.25 34.594 19.391 1 97.12 426 ASN B CA 1
ATOM 7112 C C . ASN B 1 426 ? -21.859 35.219 19.469 1 97.12 426 ASN B C 1
ATOM 7114 O O . ASN B 1 426 ? -21.656 36.312 18.984 1 97.12 426 ASN B O 1
ATOM 7118 N N . THR B 1 427 ? -20.969 34.469 19.984 1 97.19 427 THR B N 1
ATOM 7119 C CA . THR B 1 427 ? -19.625 35 20.141 1 97.19 427 THR B CA 1
ATOM 7120 C C . THR B 1 427 ? -18.906 35.062 18.797 1 97.19 427 THR B C 1
ATOM 7122 O O . THR B 1 427 ? -18.016 35.875 18.594 1 97.19 427 THR B O 1
ATOM 7125 N N . LEU B 1 428 ? -19.344 34.281 17.859 1 98.25 428 LEU B N 1
ATOM 7126 C CA . LEU B 1 428 ? -18.703 34.219 16.547 1 98.25 428 LEU B CA 1
ATOM 7127 C C . LEU B 1 428 ? -19.562 34.906 15.492 1 98.25 428 LEU B C 1
ATOM 7129 O O . LEU B 1 428 ? -19.031 35.594 14.617 1 98.25 428 LEU B O 1
ATOM 7133 N N . ASN B 1 429 ? -20.828 34.719 15.57 1 98.06 429 ASN B N 1
ATOM 7134 C CA . ASN B 1 429 ? -21.781 35.188 14.57 1 98.06 429 ASN B CA 1
ATOM 7135 C C . ASN B 1 429 ? -21.688 36.688 14.359 1 98.06 429 ASN B C 1
ATOM 7137 O O . ASN B 1 429 ? -21.906 37.188 13.25 1 98.06 429 ASN B O 1
ATOM 7141 N N . LYS B 1 430 ? -21.344 37.438 15.352 1 98.31 430 LYS B N 1
ATOM 7142 C CA . LYS B 1 430 ? -21.281 38.906 15.281 1 98.31 430 LYS B CA 1
ATOM 7143 C C . LYS B 1 430 ? -20.219 39.344 14.281 1 98.31 430 LYS B C 1
ATOM 7145 O O . LYS B 1 430 ? -20.266 40.5 13.805 1 98.31 430 LYS B O 1
ATOM 7150 N N . PHE B 1 431 ? -19.266 38.469 13.961 1 98.81 431 PHE B N 1
ATOM 7151 C CA . PHE B 1 431 ? -18.172 38.844 13.055 1 98.81 431 PHE B CA 1
ATOM 7152 C C . PHE B 1 431 ? -18.516 38.438 11.625 1 98.81 431 PHE B C 1
ATOM 7154 O O . PHE B 1 431 ? -17.75 38.719 10.695 1 98.81 431 PHE B O 1
ATOM 7161 N N . ILE B 1 432 ? -19.641 37.781 11.359 1 98.81 432 ILE B N 1
ATOM 7162 C CA . ILE B 1 432 ? -19.906 37.094 10.094 1 98.81 432 ILE B CA 1
ATOM 7163 C C . ILE B 1 432 ? -20.984 37.875 9.328 1 98.81 432 ILE B C 1
ATOM 7165 O O . ILE B 1 432 ? -22.031 38.219 9.898 1 98.81 432 ILE B O 1
ATOM 7169 N N . ASN B 1 433 ? -20.734 38.25 8.086 1 98.69 433 ASN B N 1
ATOM 7170 C CA . ASN B 1 433 ? -21.766 38.688 7.152 1 98.69 433 ASN B CA 1
ATOM 7171 C C . ASN B 1 433 ? -22.5 37.5 6.551 1 98.69 433 ASN B C 1
ATOM 7173 O O . ASN B 1 433 ? -22.062 36.938 5.539 1 98.69 433 ASN B O 1
ATOM 7177 N N . LYS B 1 434 ? -23.594 37.188 7.074 1 98 434 LYS B N 1
ATOM 7178 C CA . LYS B 1 434 ? -24.281 35.938 6.812 1 98 434 LYS B CA 1
ATOM 7179 C C . LYS B 1 434 ? -24.594 35.781 5.332 1 98 434 LYS B C 1
ATOM 7181 O O . LYS B 1 434 ? -24.359 34.719 4.746 1 98 434 LYS B O 1
ATOM 7186 N N . PRO B 1 435 ? -25.141 36.75 4.609 1 97.81 435 PRO B N 1
ATOM 7187 C CA . PRO B 1 435 ? -25.469 36.562 3.191 1 97.81 435 PRO B CA 1
ATOM 7188 C C . PRO B 1 435 ? -24.25 36.188 2.35 1 97.81 435 PRO B C 1
ATOM 7190 O O . PRO B 1 435 ? -24.344 35.344 1.454 1 97.81 435 PRO B O 1
ATOM 7193 N N . VAL B 1 436 ? -23.141 36.781 2.645 1 98.25 436 VAL B N 1
ATOM 7194 C CA . VAL B 1 436 ? -21.922 36.5 1.893 1 98.25 436 VAL B CA 1
ATOM 7195 C C . VAL B 1 436 ? -21.391 35.125 2.293 1 98.25 436 VAL B C 1
ATOM 7197 O O . VAL B 1 436 ? -21.031 34.312 1.432 1 98.25 436 VAL B O 1
ATOM 7200 N N . PHE B 1 437 ? -21.391 34.875 3.625 1 98.38 437 PHE B N 1
ATOM 7201 C CA . PHE B 1 437 ? -20.891 33.625 4.191 1 98.38 437 PHE B CA 1
ATOM 7202 C C . PHE B 1 437 ? -21.641 32.438 3.609 1 98.38 437 PHE B C 1
ATOM 7204 O O . PHE B 1 437 ? -21.031 31.422 3.213 1 98.38 437 PHE B O 1
ATOM 7211 N N . GLU B 1 438 ? -22.906 32.5 3.393 1 97.56 438 GLU B N 1
ATOM 7212 C CA . GLU B 1 438 ? -23.781 31.406 2.951 1 97.56 438 GLU B CA 1
ATOM 7213 C C . GLU B 1 438 ? -23.594 31.109 1.466 1 97.56 438 GLU B C 1
ATOM 7215 O O . GLU B 1 438 ? -23.922 30.031 0.995 1 97.56 438 GLU B O 1
ATOM 7220 N N . ARG B 1 439 ? -23 32.062 0.722 1 96.25 439 ARG B N 1
ATOM 7221 C CA . ARG B 1 439 ? -22.688 31.828 -0.687 1 96.25 439 ARG B CA 1
ATOM 7222 C C . ARG B 1 439 ? -21.688 30.688 -0.856 1 96.25 439 ARG B C 1
ATOM 7224 O O . ARG B 1 439 ? -21.625 30.062 -1.919 1 96.25 439 ARG B O 1
ATOM 7231 N N . PHE B 1 440 ? -20.984 30.359 0.214 1 97.88 440 PHE B N 1
ATOM 7232 C CA . PHE B 1 440 ? -19.859 29.438 0.08 1 97.88 440 PHE B CA 1
ATOM 7233 C C . PHE B 1 440 ? -20.203 28.078 0.667 1 97.88 440 PHE B C 1
ATOM 7235 O O . PHE B 1 440 ? -19.344 27.203 0.787 1 97.88 440 PHE B O 1
ATOM 7242 N N . ARG B 1 441 ? -21.406 27.75 1.093 1 94.69 441 ARG B N 1
ATOM 7243 C CA . ARG B 1 441 ? -21.859 26.516 1.703 1 94.69 441 ARG B CA 1
ATOM 7244 C C . ARG B 1 441 ? -21.484 25.312 0.84 1 94.69 441 ARG B C 1
ATOM 7246 O O . ARG B 1 441 ? -21.234 24.219 1.358 1 94.69 441 ARG B O 1
ATOM 7253 N N . ASN B 1 442 ? -21.406 25.312 -0.423 1 93.06 442 ASN B N 1
ATOM 7254 C CA . ASN B 1 442 ? -21.047 24.203 -1.3 1 93.06 442 ASN B CA 1
ATOM 7255 C C . ASN B 1 442 ? -19.781 24.5 -2.109 1 93.06 442 ASN B C 1
ATOM 7257 O O . ASN B 1 442 ? -19.578 23.938 -3.184 1 93.06 442 ASN B O 1
ATOM 7261 N N . PHE B 1 443 ? -19.016 25.344 -1.489 1 97.25 443 PHE B N 1
ATOM 7262 C CA . PHE B 1 443 ? -17.797 25.781 -2.156 1 97.25 443 PHE B CA 1
ATOM 7263 C C . PHE B 1 443 ? -16.703 24.734 -2.023 1 97.25 443 PHE B C 1
ATOM 7265 O O . PHE B 1 443 ? -15.922 24.516 -2.961 1 97.25 443 PHE B O 1
ATOM 7272 N N . GLY B 1 444 ? -16.625 24.094 -0.942 1 97.69 444 GLY B N 1
ATOM 7273 C CA . GLY B 1 444 ? -15.477 23.266 -0.594 1 97.69 444 GLY B CA 1
ATOM 7274 C C . GLY B 1 444 ? -14.414 24.016 0.188 1 97.69 444 GLY B C 1
ATOM 7275 O O . GLY B 1 444 ? -14.719 24.656 1.2 1 97.69 444 GLY B O 1
ATOM 7276 N N . GLY B 1 445 ? -13.203 23.953 -0.287 1 98.38 445 GLY B N 1
ATOM 7277 C CA . GLY B 1 445 ? -12.117 24.609 0.427 1 98.38 445 GLY B CA 1
ATOM 7278 C C . GLY B 1 445 ? -10.867 24.781 -0.414 1 98.38 445 GLY B C 1
ATOM 7279 O O . GLY B 1 445 ? -10.82 24.344 -1.562 1 98.38 445 GLY B O 1
ATOM 7280 N N . VAL B 1 446 ? -9.992 25.594 0.092 1 98.88 446 VAL B N 1
ATOM 7281 C CA . VAL B 1 446 ? -8.68 25.828 -0.48 1 98.88 446 VAL B CA 1
ATOM 7282 C C . VAL B 1 446 ? -7.598 25.562 0.567 1 98.88 446 VAL B C 1
ATOM 7284 O O . VAL B 1 446 ? -7.762 25.891 1.74 1 98.88 446 VAL B O 1
ATOM 7287 N N . ARG B 1 447 ? -6.629 24.875 0.216 1 98.88 447 ARG B N 1
ATOM 7288 C CA . ARG B 1 447 ? -5.402 24.672 0.985 1 98.88 447 ARG B CA 1
ATOM 7289 C C . ARG B 1 447 ? -4.168 24.875 0.108 1 98.88 447 ARG B C 1
ATOM 7291 O O . ARG B 1 447 ? -4.133 24.406 -1.035 1 98.88 447 ARG B O 1
ATOM 7298 N N . ILE B 1 448 ? -3.338 25.641 0.492 1 98.88 448 ILE B N 1
ATOM 7299 C CA . ILE B 1 448 ? -2.018 25.781 -0.112 1 98.88 448 ILE B CA 1
ATOM 7300 C C . ILE B 1 448 ? -0.951 25.25 0.847 1 98.88 448 ILE B C 1
ATOM 7302 O O . ILE B 1 448 ? -0.872 25.688 1.997 1 98.88 448 ILE B O 1
ATOM 7306 N N . GLU B 1 449 ? -0.213 24.25 0.39 1 98.88 449 GLU B N 1
ATOM 7307 C CA . GLU B 1 449 ? 0.761 23.641 1.286 1 98.88 449 GLU B CA 1
ATOM 7308 C C . GLU B 1 449 ? 2.125 23.516 0.615 1 98.88 449 GLU B C 1
ATOM 7310 O O . GLU B 1 449 ? 2.238 22.938 -0.468 1 98.88 449 GLU B O 1
ATOM 7315 N N . ASP B 1 450 ? 3.133 24.031 1.268 1 98.81 450 ASP B N 1
ATOM 7316 C CA . ASP B 1 450 ? 4.516 24 0.804 1 98.81 450 ASP B CA 1
ATOM 7317 C C . ASP B 1 450 ? 5.422 23.312 1.832 1 98.81 450 ASP B C 1
ATOM 7319 O O . ASP B 1 450 ? 5.16 23.391 3.035 1 98.81 450 ASP B O 1
ATOM 7323 N N . ASP B 1 451 ? 6.398 22.609 1.317 1 98.88 451 ASP B N 1
ATOM 7324 C CA . ASP B 1 451 ? 7.496 22.125 2.148 1 98.88 451 ASP B CA 1
ATOM 7325 C C . ASP B 1 451 ? 8.602 23.172 2.26 1 98.88 451 ASP B C 1
ATOM 7327 O O . ASP B 1 451 ? 9.195 23.562 1.254 1 98.88 451 ASP B O 1
ATOM 7331 N N . VAL B 1 452 ? 8.977 23.547 3.502 1 98.94 452 VAL B N 1
ATOM 7332 C CA . VAL B 1 452 ? 9.789 24.734 3.695 1 98.94 452 VAL B CA 1
ATOM 7333 C C . VAL B 1 452 ? 10.961 24.422 4.621 1 98.94 452 VAL B C 1
ATOM 7335 O O . VAL B 1 452 ? 10.773 23.891 5.715 1 98.94 452 VAL B O 1
ATOM 7338 N N . LEU B 1 453 ? 12.188 24.719 4.156 1 98.94 453 LEU B N 1
ATOM 7339 C CA . LEU B 1 453 ? 13.391 24.641 4.984 1 98.94 453 LEU B CA 1
ATOM 7340 C C . LEU B 1 453 ? 13.625 25.953 5.723 1 98.94 453 LEU B C 1
ATOM 7342 O O . LEU B 1 453 ? 13.75 27.016 5.094 1 98.94 453 LEU B O 1
ATOM 7346 N N . ILE B 1 454 ? 13.672 25.922 7.031 1 98.94 454 ILE B N 1
ATOM 7347 C CA . ILE B 1 454 ? 13.961 27.109 7.832 1 98.94 454 ILE B CA 1
ATOM 7348 C C . ILE B 1 454 ? 15.453 27.406 7.785 1 98.94 454 ILE B C 1
ATOM 7350 O O . ILE B 1 454 ? 16.281 26.5 7.91 1 98.94 454 ILE B O 1
ATOM 7354 N N . THR B 1 455 ? 15.805 28.609 7.523 1 98.75 455 THR B N 1
ATOM 7355 C CA . THR B 1 455 ? 17.188 29.062 7.535 1 98.75 455 THR B CA 1
ATOM 7356 C C . THR B 1 455 ? 17.406 30.125 8.609 1 98.75 455 THR B C 1
ATOM 7358 O O . THR B 1 455 ? 16.469 30.5 9.312 1 98.75 455 THR B O 1
ATOM 7361 N N . LYS B 1 456 ? 18.625 30.594 8.75 1 98.5 456 LYS B N 1
ATOM 7362 C CA . LYS B 1 456 ? 18.969 31.547 9.789 1 98.5 456 LYS B CA 1
ATOM 7363 C C . LYS B 1 456 ? 18.234 32.875 9.602 1 98.5 456 LYS B C 1
ATOM 7365 O O . LYS B 1 456 ? 17.812 33.5 10.578 1 98.5 456 LYS B O 1
ATOM 7370 N N . THR B 1 457 ? 18.047 33.312 8.375 1 98.38 457 THR B N 1
ATOM 7371 C CA . THR B 1 457 ? 17.516 34.656 8.133 1 98.38 457 THR B CA 1
ATOM 7372 C C . THR B 1 457 ? 16.188 34.562 7.391 1 98.38 457 THR B C 1
ATOM 7374 O O . THR B 1 457 ? 15.633 35.594 6.98 1 98.38 457 THR B O 1
ATOM 7377 N N . GLY B 1 458 ? 15.695 33.469 7.156 1 98.62 458 GLY B N 1
ATOM 7378 C CA . GLY B 1 458 ? 14.445 33.25 6.441 1 98.62 458 GLY B CA 1
ATOM 7379 C C . GLY B 1 458 ? 14.117 31.797 6.242 1 98.62 458 GLY B C 1
ATOM 7380 O O . GLY B 1 458 ? 14.258 30.984 7.164 1 98.62 458 GLY B O 1
ATOM 7381 N N . CYS B 1 459 ? 13.594 31.469 5.102 1 98.5 459 CYS B N 1
ATOM 7382 C CA . CYS B 1 459 ? 13.273 30.094 4.77 1 98.5 459 CYS B CA 1
ATOM 7383 C C . CYS B 1 459 ? 13.336 29.859 3.268 1 98.5 459 CYS B C 1
ATOM 7385 O O . CYS B 1 459 ? 13.422 30.812 2.49 1 98.5 459 CYS B O 1
ATOM 7387 N N . GLU B 1 460 ? 13.5 28.625 2.871 1 98.75 460 GLU B N 1
ATOM 7388 C CA . GLU B 1 460 ? 13.516 28.203 1.476 1 98.75 460 GLU B CA 1
ATOM 7389 C C . GLU B 1 460 ? 12.344 27.281 1.168 1 98.75 460 GLU B C 1
ATOM 7391 O O . GLU B 1 460 ? 12.164 26.25 1.834 1 98.75 460 GLU B O 1
ATOM 7396 N N . ASN B 1 461 ? 11.539 27.703 0.202 1 98.81 461 ASN B N 1
ATOM 7397 C CA . ASN B 1 461 ? 10.406 26.891 -0.241 1 98.81 461 ASN B CA 1
ATOM 7398 C C . ASN B 1 461 ? 10.836 25.844 -1.251 1 98.81 461 ASN B C 1
ATOM 7400 O O . ASN B 1 461 ? 11.414 26.156 -2.291 1 98.81 461 ASN B O 1
ATOM 7404 N N . PHE B 1 462 ? 10.547 24.562 -0.96 1 98.81 462 PHE B N 1
ATOM 7405 C CA . PHE B 1 462 ? 10.961 23.469 -1.833 1 98.81 462 PHE B CA 1
ATOM 7406 C C . PHE B 1 462 ? 9.852 23.094 -2.812 1 98.81 462 PHE B C 1
ATOM 7408 O O . PHE B 1 462 ? 10.094 22.375 -3.785 1 98.81 462 PHE B O 1
ATOM 7415 N N . ALA B 1 463 ? 8.633 23.547 -2.555 1 98.5 463 ALA B N 1
ATOM 7416 C CA . ALA B 1 463 ? 7.543 23.328 -3.498 1 98.5 463 ALA B CA 1
ATOM 7417 C C . ALA B 1 463 ? 7.648 24.266 -4.699 1 98.5 463 ALA B C 1
ATOM 7419 O O . ALA B 1 463 ? 7.531 25.484 -4.555 1 98.5 463 ALA B O 1
ATOM 7420 N N . ILE B 1 464 ? 7.895 23.719 -5.816 1 98.44 464 ILE B N 1
ATOM 7421 C CA . ILE B 1 464 ? 8.008 24.5 -7.039 1 98.44 464 ILE B CA 1
ATOM 7422 C C . ILE B 1 464 ? 6.773 24.281 -7.914 1 98.44 464 ILE B C 1
ATOM 7424 O O . ILE B 1 464 ? 6.836 23.547 -8.906 1 98.44 464 ILE B O 1
ATOM 7428 N N . VAL B 1 465 ? 5.738 24.906 -7.641 1 98.81 465 VAL B N 1
ATOM 7429 C CA . VAL B 1 465 ? 4.445 24.812 -8.32 1 98.81 465 VAL B CA 1
ATOM 7430 C C . VAL B 1 465 ? 3.865 26.219 -8.5 1 98.81 465 VAL B C 1
ATOM 7432 O O . VAL B 1 465 ? 4.234 27.141 -7.773 1 98.81 465 VAL B O 1
ATOM 7435 N N . PRO B 1 466 ? 2.963 26.375 -9.477 1 98.69 466 PRO B N 1
ATOM 7436 C CA . PRO B 1 466 ? 2.295 27.688 -9.562 1 98.69 466 PRO B CA 1
ATOM 7437 C C . PRO B 1 466 ? 1.477 28.016 -8.32 1 98.69 466 PRO B C 1
ATOM 7439 O O . PRO B 1 466 ? 0.789 27.141 -7.777 1 98.69 466 PRO B O 1
ATOM 7442 N N . ARG B 1 467 ? 1.576 29.266 -7.875 1 98.75 467 ARG B N 1
ATOM 7443 C CA . ARG B 1 467 ? 0.871 29.625 -6.645 1 98.75 467 ARG B CA 1
ATOM 7444 C C . ARG B 1 467 ? -0.065 30.797 -6.863 1 98.75 467 ARG B C 1
ATOM 7446 O O . ARG B 1 467 ? -1.146 30.859 -6.273 1 98.75 467 ARG B O 1
ATOM 7453 N N . THR B 1 468 ? 0.295 31.719 -7.691 1 98.81 468 THR B N 1
ATOM 7454 C CA . THR B 1 468 ? -0.638 32.812 -7.914 1 98.81 468 THR B CA 1
ATOM 7455 C C . THR B 1 468 ? -1.759 32.406 -8.859 1 98.81 468 THR B C 1
ATOM 7457 O O . THR B 1 468 ? -1.606 31.438 -9.617 1 98.81 468 THR B O 1
ATOM 7460 N N . VAL B 1 469 ? -2.859 33.156 -8.773 1 98.75 469 VAL B N 1
ATOM 7461 C CA . VAL B 1 469 ? -3.986 32.875 -9.664 1 98.75 469 VAL B CA 1
ATOM 7462 C C . VAL B 1 469 ? -3.512 32.906 -11.109 1 98.75 469 VAL B C 1
ATOM 7464 O O . VAL B 1 469 ? -3.832 32 -11.891 1 98.75 469 VAL B O 1
ATOM 7467 N N . GLN B 1 470 ? -2.678 33.906 -11.422 1 98.5 470 GLN B N 1
ATOM 7468 C CA . GLN B 1 470 ? -2.186 34.062 -12.789 1 98.5 470 GLN B CA 1
ATOM 7469 C C . GLN B 1 470 ? -1.302 32.875 -13.195 1 98.5 470 GLN B C 1
ATOM 7471 O O . GLN B 1 470 ? -1.44 32.344 -14.297 1 98.5 470 GLN B O 1
ATOM 7476 N N . GLU B 1 471 ? -0.436 32.5 -12.344 1 98.62 471 GLU B N 1
ATOM 7477 C CA . GLU B 1 471 ? 0.466 31.375 -12.633 1 98.62 471 GLU B CA 1
ATOM 7478 C C . GLU B 1 471 ? -0.308 30.078 -12.836 1 98.62 471 GLU B C 1
ATOM 7480 O O . GLU B 1 471 ? 0.023 29.281 -13.719 1 98.62 471 GLU B O 1
ATOM 7485 N N . ILE B 1 472 ? -1.295 29.875 -12.023 1 98.75 472 ILE B N 1
ATOM 7486 C CA . ILE B 1 472 ? -2.082 28.641 -12.086 1 98.75 472 ILE B CA 1
ATOM 7487 C C . ILE B 1 472 ? -2.867 28.609 -13.398 1 98.75 472 ILE B C 1
ATOM 7489 O O . ILE B 1 472 ? -2.857 27.594 -14.102 1 98.75 472 ILE B O 1
ATOM 7493 N N . GLU B 1 473 ? -3.553 29.719 -13.703 1 98.44 473 GLU B N 1
ATOM 7494 C CA . GLU B 1 473 ? -4.316 29.781 -14.945 1 98.44 473 GLU B CA 1
ATOM 7495 C C . GLU B 1 473 ? -3.412 29.562 -16.156 1 98.44 473 GLU B C 1
ATOM 7497 O O . GLU B 1 473 ? -3.773 28.844 -17.094 1 98.44 473 GLU B O 1
ATOM 7502 N N . LYS B 1 474 ? -2.254 30.172 -16.109 1 98.12 474 LYS B N 1
ATOM 7503 C CA . LYS B 1 474 ? -1.299 30 -17.203 1 98.12 474 LYS B CA 1
ATOM 7504 C C . LYS B 1 474 ? -0.834 28.562 -17.312 1 98.12 474 LYS B C 1
ATOM 7506 O O . LYS B 1 474 ? -0.743 28 -18.406 1 98.12 474 LYS B O 1
ATOM 7511 N N . CYS B 1 475 ? -0.52 27.969 -16.188 1 97.75 475 CYS B N 1
ATOM 7512 C CA . CYS B 1 475 ? -0.076 26.578 -16.125 1 97.75 475 CYS B CA 1
ATOM 7513 C C . CYS B 1 475 ? -1.129 25.656 -16.719 1 97.75 475 CYS B C 1
ATOM 7515 O O . CYS B 1 475 ? -0.802 24.75 -17.5 1 97.75 475 CYS B O 1
ATOM 7517 N N . MET B 1 476 ? -2.346 25.859 -16.391 1 97.19 476 MET B N 1
ATOM 7518 C CA . MET B 1 476 ? -3.428 24.969 -16.797 1 97.19 476 MET B CA 1
ATOM 7519 C C . MET B 1 476 ? -3.783 25.188 -18.266 1 97.19 476 MET B C 1
ATOM 7521 O O . MET B 1 476 ? -4.406 24.328 -18.891 1 97.19 476 MET B O 1
ATOM 7525 N N . GLU B 1 477 ? -3.445 26.344 -18.812 1 92.88 477 GLU B N 1
ATOM 7526 C CA . GLU B 1 477 ? -3.645 26.625 -20.234 1 92.88 477 GLU B CA 1
ATOM 7527 C C . GLU B 1 477 ? -2.648 25.844 -21.094 1 92.88 477 GLU B C 1
ATOM 7529 O O . GLU B 1 477 ? -2.928 25.531 -22.25 1 92.88 477 GLU B O 1
ATOM 7534 N N . GLN B 1 478 ? -1.467 25.656 -20.625 1 79.62 478 GLN B N 1
ATOM 7535 C CA . GLN B 1 478 ? -0.437 24.922 -21.359 1 79.62 478 GLN B CA 1
ATOM 7536 C C . GLN B 1 478 ? -0.867 23.469 -21.609 1 79.62 478 GLN B C 1
ATOM 7538 O O . GLN B 1 478 ? -0.206 22.75 -22.359 1 79.62 478 GLN B O 1
ATOM 7543 N N . LYS B 1 479 ? -1.848 23.234 -20.922 1 57.69 479 LYS B N 1
ATOM 7544 C CA . LYS B 1 479 ? -2.453 21.906 -20.953 1 57.69 479 LYS B CA 1
ATOM 7545 C C . LYS B 1 479 ? -2.635 21.422 -22.391 1 57.69 479 LYS B C 1
ATOM 7547 O O . LYS B 1 479 ? -2.471 20.234 -22.672 1 57.69 479 LYS B O 1
ATOM 7552 N N . ARG B 1 480 ? -3.42 22.203 -23.406 1 49.53 480 ARG B N 1
ATOM 7553 C CA . ARG B 1 480 ? -4.348 21.875 -24.484 1 49.53 480 ARG B CA 1
ATOM 7554 C C . ARG B 1 480 ? -3.643 21.141 -25.625 1 49.53 480 ARG B C 1
ATOM 7556 O O . ARG B 1 480 ? -4.289 20.625 -26.531 1 49.53 480 ARG B O 1
ATOM 7563 N N . ASN B 1 481 ? -2.422 21.172 -25.906 1 35.94 481 ASN B N 1
ATOM 7564 C CA . ASN B 1 481 ? -2.254 20.375 -27.125 1 35.94 481 ASN B CA 1
ATOM 7565 C C . ASN B 1 481 ? -2.039 18.906 -26.797 1 35.94 481 ASN B C 1
ATOM 7567 O O . ASN B 1 481 ? -1.334 18.562 -25.844 1 35.94 481 ASN B O 1
#

Sequence (962 aa):
MMATFSMGQQTYAVPMALFRKNRAKVCAALRENAAIKRSTYVLMEGGRDVSFNDTDVSFLFRQESYFQYLFGVKEPDCYGVLNIDTGVATLFVPRLPEFYATWMGRIISLDEFKAMYEVDEARYVDELDVFFEKAAPKLILTLSGLNTDSGLCSKPAHFEGIEKYVVNCDLLHPIIAECRVLKSPEEIEILRYVAKVSSDAHIKVMQFMRPGRCEYEGESLFLHHAYAVGGCRHTSYTCICGTGVNSAVLHYGHAGAPNDRIVKDGDMCLFDMGANYCGYAADITCSFPANGKFTADQKFIYNAVLAARNAVLKEARDGVSWVDMHRLSCRVMLQQLKDGGMLKGDVEEMLSAGLPATFQPHGLGHLIGLDVHDVGGYLEGQPPRPTEEWLKNLRFARILKAGMYVTVEPGCYFINILMDRALADNTLNKFINKPVFERFRNFGGVRIEDDVLITKTGCENFAIVPRTVQEIEKCMEQKRNMMATFSMGQQTYAVPMALFRKNRAKVCAALRENAAIKRSTYVLMEGGRDVSFNDTDVSFLFRQESYFQYLFGVKEPDCYGVLNIDTGVATLFVPRLPEFYATWMGRIISLDEFKAMYEVDEARYVDELDVFFEKAAPKLILTLSGLNTDSGLCSKPAHFEGIEKYVVNCDLLHPIIAECRVLKSPEEIEILRYVAKVSSDAHIKVMQFMRPGRCEYEGESLFLHHAYAVGGCRHTSYTCICGTGVNSAVLHYGHAGAPNDRIVKDGDMCLFDMGANYCGYAADITCSFPANGKFTADQKFIYNAVLAARNAVLKEARDGVSWVDMHRLSCRVMLQQLKDGGMLKGDVEEMLSAGLPATFQPHGLGHLIGLDVHDVGGYLEGQPPRPTEEWLKNLRFARILKAGMYVTVEPGCYFINILMDRALADNTLNKFINKPVFERFRNFGGVRIEDDVLITKTGCENFAIVPRTVQEIEKCMEQKRN

pLDDT: mean 97.08, std 4.79, range [35.94, 98.94]

Nearest PDB structures (foldseek):
  5mc3-assembly1_A  TM=9.936E-01  e=8.793E-72  Homo sapiens
  5m4g-assembly1_A  TM=9.899E-01  e=2.473E-71  Homo sapiens
  5mbz-assembly1_B  TM=9.887E-01  e=9.193E-69  Homo sapiens
  2bwu-assembly1_A  TM=8.571E-01  e=2.560E-39  Escherichia coli
  2bww-assembly1_A  TM=8.552E-01  e=2.155E-39  Escherichia coli

Foldseek 3Di:
DFAFDDLDDQADTQGLVQLLVLLLQLLVLLVPDPPDDAQEKEKEAKADFAPPPPDPDTDDDDIDLLCLSNFLDPDHGKMWMARSVPRAIEIAAADDDPCCCVPPNDDADFVRSCRNRVGNGYHHPVCPQVVCVVSVGQEYEFAWDADPVVRDIDDTDDDPNPVVYHYDHPPSHLSSQVSQQFADPSLVVVQLLQLVQQLVLVLLLLQVFAQQDFQVVSVVSSCCSCCVNHVQPDWQDQKQWDKWQSLQVPPACPPVHNSGDGHHQPIKIWIWTWTADSLFIDTWIDIAGRHLADDPVRQLQLVLQLQLLVQLQFPFAAQAKQLVSQVSSLLSSLVSCVVVPFWDDDSVLLVVLLVSCLFPVATQKAFGTSHNRGGDQARPPADHQDPDNNRNRHSHTGRDHQRGKMKGKDKTFQDPVSLVVQCVDPSRVNTGPVVVSVVCNRRGMDIGMFIWGHHHNGIDTSNDHDRHSVRSSVSNVVNDD/DFAFDDLDDQADTQGLVQLLVLLLQLLVLLVPDPVDDAQEKEKEAKAAFAPPPPDPDTDDDDIDLLCLSNFLDPDHGKMWMARSVPRAIEIAAADDDPCCCVPPNDDADFVRSCRNRVGNGYHHPVCVQVVCVVSVGQEYEFAWDADPVVRDIDDTDDDPNPVVYHYDHPPSHLSSQVSQQFADPSLVVVQLLQLVQQLVLVLLLLQVFAQQDFQVVSVVSSCCSCCVNHVQPDWQDQKQWDKWQSLQVPPACPPVHNSGDGHHQPIKIWIWTWTADSLFIDTWIDIAGRHLADDPVRQLQLVLQLQLLVQLQFPFAAQAKQLVSQVSSLLSSLVSCVVVPFWDDDSVLLVVLLVSCLFPVATQKAFGTSHNRGGDQARPPADHQDPDNNRNRHSHTGRDHQRGKMKGKDKTFQDPVSLVVQCVDPSRVNTGPVVVSVVCNRRGMDIGMFIWGHHHNGIDTSNDHDRHSVRSSVSNVVSDD

=== Feature glossary ===
Key to the feature types in this record:

— What the protein is —

Primary structure: the covalent order of the twenty standard amino acids along the backbone. Two proteins with the same sequence will (almost always) fold to the same structure; two with 30% identity often share a fold but not the details.

Database cross-references. InterPro integrates a dozen domain/family signature databases into unified entries with residue-range hits. GO terms attach function/process/location labels with evidence codes. CATH codes position the fold in a four-level structural taxonomy. Organism is the NCBI-taxonomy species name.

— Where its atoms are —

The mmCIF block holds the 3D Cartesian coordinates of each backbone atom (N, Cα, C, O) in ångströms. mmCIF is the PDB's canonical archive format — a tagged-loop text representation of the atomic model.

Six rendered views show the 3D structure from the faces of a cube — i.e. along ±x, ±y, ±z. Rendering representation is drawn randomly per protein from cartoon (secondary-structure ribbons), sticks (backbone bonds), or molecular surface; coloring is either N→C rainbow (blue at the N-terminus through red at the C-terminus) or one color per chain.

— Local backbone conformation —

DSSP 8-state secondary structure assigns each residue one of H (α-helix), G (3₁₀-helix), I (π-helix), E (extended β-strand), B (isolated β-bridge), T (hydrogen-bonded turn), S (bend), or '-' (coil). The assignment is computed from backbone hydrogen-bond geometry via the Kabsch–Sander algorithm.

P-SEA three-state annotation labels each residue as helix, strand, or coil based purely on the geometry of the Cα trace. It serves as a fallback when the full backbone (and thus DSSP) is unavailable.

The φ/ψ torsion pair specifies the backbone conformation at each residue. φ rotates about the N–Cα bond, ψ about the Cα–C bond. Steric clashes forbid most of the (φ, ψ) plane — the allowed regions (α-helix basin, β-sheet basin, left-handed helix) are the Ramachandran-allowed regions.

— Global shape and packing —

The geometric summary reports three shape descriptors. Rg (radius of gyration) measures how spread out the Cα atoms are about their centre of mass; compact globular proteins have small Rg, elongated or unfolded ones large. Cα contacts (<8 Å, |i−j|>4) count long-range residue pairs in spatial proximity — high for tightly packed folds, near zero for rods or random coil. The bounding-box extents give the protein's footprint along x, y, z in Å.

Accessible surface area quantifies burial. A residue with SASA near zero is packed into the hydrophobic core; one with SASA >100 Å² sits on the surface. Computed here via the Shrake–Rupley numerical algorithm with a 1.4 Å probe.

Plot images: a contact map (which residues are close in 3D, as an N×N binary image), a Ramachandran scatter (backbone torsion angles, revealing secondary-structure composition at a glance), and — for AlphaFold structures — a PAE heatmap (pairwise prediction confidence).

— Structural neighborhood —

The Foldseek 3Di string encodes local tertiary geometry as a 20-letter alphabet — one character per residue — derived from the relative positions of nearby Cα atoms. Unlike the amino-acid sequence, 3Di is a direct function of the 3D structure, so two proteins with the same fold have similar 3Di strings even at low sequence identity.

Nearest PDB neighbors are the top structural matches found by Foldseek when searching this structure against the entire Protein Data Bank. Each hit reports a TM-score (0 to 1; >0.5 almost always implies the same fold) and an E-value. These are *structural* homologs — they may share no detectable sequence similarity.

— Confidence and disorder —

For AlphaFold models, the B-factor field carries pLDDT — the model's own estimate of local accuracy on a 0–100 scale. Regions with pLDDT<50 should be treated as essentially unmodeled; they often correspond to intrinsically disordered segments.

B-factor (Debye–Waller factor) reflects atomic displacement in the crystal lattice. It is an experimental observable (units Å²), not a prediction; low values mean the atom is pinned down, high values mean it moves or is heterogeneous across the crystal.

Predicted aligned error is AlphaFold's pairwise confidence. Unlike pLDDT (per-residue), PAE is per-residue-pair and captures whether two parts of the structure are correctly placed relative to each other. Units are ångströms of expected positional error.